Protein AF-0000000076609200 (afdb_homodimer)

Organism: NCBI:txid5963

Structure (mmCIF, N/CA/C/O backbone):
data_AF-0000000076609200-model_v1
#
loop_
_entity.id
_entity.type
_entity.pdbx_description
1 polymer 'Citrate synthase'
#
loop_
_atom_site.group_PDB
_atom_site.id
_atom_site.type_symbol
_atom_site.label_atom_id
_atom_site.label_alt_id
_atom_site.label_comp_id
_atom_site.label_asym_id
_atom_site.label_entity_id
_atom_site.label_seq_id
_atom_site.pdbx_PDB_ins_code
_atom_site.Cartn_x
_atom_site.Cartn_y
_atom_site.Cartn_z
_atom_site.occupancy
_atom_site.B_iso_or_equiv
_atom_site.auth_seq_id
_atom_site.auth_comp_id
_atom_site.auth_asym_id
_atom_site.auth_atom_id
_atom_site.pdbx_PDB_model_num
ATOM 1 N N . MET A 1 1 ? 42.25 -36.031 -21.172 1 27.36 1 MET A N 1
ATOM 2 C CA . MET A 1 1 ? 41.125 -35.875 -20.266 1 27.36 1 MET A CA 1
ATOM 3 C C . MET A 1 1 ? 40.875 -34.406 -19.984 1 27.36 1 MET A C 1
ATOM 5 O O . MET A 1 1 ? 41.625 -33.75 -19.266 1 27.36 1 MET A O 1
ATOM 9 N N . GLN A 1 2 ? 40.5 -33.594 -20.891 1 29.92 2 GLN A N 1
ATOM 10 C CA . GLN A 1 2 ? 40.469 -32.125 -20.969 1 29.92 2 GLN A CA 1
ATOM 11 C C . GLN A 1 2 ? 39.656 -31.531 -19.828 1 29.92 2 GLN A C 1
ATOM 13 O O . GLN A 1 2 ? 38.5 -31.891 -19.641 1 29.92 2 GLN A O 1
ATOM 18 N N . ARG A 1 3 ? 40.281 -31.125 -18.703 1 36.78 3 ARG A N 1
ATOM 19 C CA . ARG A 1 3 ? 39.75 -30.547 -17.469 1 36.78 3 ARG A CA 1
ATOM 20 C C . ARG A 1 3 ? 38.75 -29.438 -17.766 1 36.78 3 ARG A C 1
ATOM 22 O O . ARG A 1 3 ? 39.094 -28.453 -18.406 1 36.78 3 ARG A O 1
ATOM 29 N N . THR A 1 4 ? 37.406 -29.641 -17.922 1 36.22 4 THR A N 1
ATOM 30 C CA . THR A 1 4 ? 36.312 -28.703 -17.953 1 36.22 4 THR A CA 1
ATOM 31 C C . THR A 1 4 ? 36.5 -27.594 -16.938 1 36.22 4 THR A C 1
ATOM 33 O O . THR A 1 4 ? 36.625 -27.844 -15.734 1 36.22 4 THR A O 1
ATOM 36 N N . LEU A 1 5 ? 37.25 -26.562 -17.094 1 38.97 5 LEU A N 1
ATOM 37 C CA . LEU A 1 5 ? 37.5 -25.375 -16.297 1 38.97 5 LEU A CA 1
ATOM 38 C C . LEU A 1 5 ? 36.281 -24.922 -15.531 1 38.97 5 LEU A C 1
ATOM 40 O O . LEU A 1 5 ? 35.25 -24.609 -16.141 1 38.97 5 LEU A O 1
ATOM 44 N N . LEU A 1 6 ? 36.062 -25.344 -14.281 1 43.44 6 LEU A N 1
ATOM 45 C CA . LEU A 1 6 ? 35 -25.047 -13.336 1 43.44 6 LEU A CA 1
ATOM 46 C C . LEU A 1 6 ? 34.75 -23.547 -13.273 1 43.44 6 LEU A C 1
ATOM 48 O O . LEU A 1 6 ? 35.625 -22.75 -12.984 1 43.44 6 LEU A O 1
ATOM 52 N N . ARG A 1 7 ? 34.094 -22.984 -14.117 1 51.88 7 ARG A N 1
ATOM 53 C CA . ARG A 1 7 ? 33.688 -21.594 -13.977 1 51.88 7 ARG A CA 1
ATOM 54 C C . ARG A 1 7 ? 33.406 -21.25 -12.516 1 51.88 7 ARG A C 1
ATOM 56 O O . ARG A 1 7 ? 32.75 -21.984 -11.812 1 51.88 7 ARG A O 1
ATOM 63 N N . PRO A 1 8 ? 34.219 -20.422 -11.844 1 60.59 8 PRO A N 1
ATOM 64 C CA . PRO A 1 8 ? 33.969 -20.016 -10.453 1 60.59 8 PRO A CA 1
ATOM 65 C C . PRO A 1 8 ? 32.5 -19.672 -10.18 1 60.59 8 PRO A C 1
ATOM 67 O O . PRO A 1 8 ? 31.828 -19.125 -11.047 1 60.59 8 PRO A O 1
ATOM 70 N N . ILE A 1 9 ? 31.891 -20.375 -9.148 1 72.06 9 ILE A N 1
ATOM 71 C CA . ILE A 1 9 ? 30.531 -20.109 -8.695 1 72.06 9 ILE A CA 1
ATOM 72 C C . ILE A 1 9 ? 30.359 -18.641 -8.367 1 72.06 9 ILE A C 1
ATOM 74 O O . ILE A 1 9 ? 31.094 -18.094 -7.531 1 72.06 9 ILE A O 1
ATOM 78 N N . SER A 1 10 ? 29.656 -17.953 -9.211 1 86.62 10 SER A N 1
ATOM 79 C CA . SER A 1 10 ? 29.375 -16.547 -8.93 1 86.62 10 SER A CA 1
ATOM 80 C C . SER A 1 10 ? 28.203 -16.406 -7.957 1 86.62 10 SER A C 1
ATOM 82 O O . SER A 1 10 ? 27.203 -17.109 -8.062 1 86.62 10 SER A O 1
ATOM 84 N N . SER A 1 11 ? 28.469 -15.633 -6.949 1 92.5 11 SER A N 1
ATOM 85 C CA . SER A 1 11 ? 27.359 -15.305 -6.055 1 92.5 11 SER A CA 1
ATOM 86 C C . SER A 1 11 ? 26.312 -14.453 -6.762 1 92.5 11 SER A C 1
ATOM 88 O O . SER A 1 11 ? 26.594 -13.852 -7.801 1 92.5 11 SER A O 1
ATOM 90 N N . LEU A 1 12 ? 25.109 -14.508 -6.293 1 96.94 12 LEU A N 1
ATOM 91 C CA . LEU A 1 12 ? 24.047 -13.664 -6.816 1 96.94 12 LEU A CA 1
ATOM 92 C C . LEU A 1 12 ? 24.469 -12.203 -6.863 1 96.94 12 LEU A C 1
ATOM 94 O O . LEU A 1 12 ? 24.203 -11.5 -7.844 1 96.94 12 LEU A O 1
ATOM 98 N N . ARG A 1 13 ? 25.156 -11.711 -5.785 1 97.56 13 ARG A N 1
ATOM 99 C CA . ARG A 1 13 ? 25.625 -10.328 -5.676 1 97.56 13 ARG A CA 1
ATOM 100 C C . ARG A 1 13 ? 26.594 -9.984 -6.801 1 97.56 13 ARG A C 1
ATOM 102 O O . ARG A 1 13 ? 26.516 -8.898 -7.379 1 97.56 13 ARG A O 1
ATOM 109 N N . THR A 1 14 ? 27.5 -10.898 -7.082 1 96 14 THR A N 1
ATOM 110 C CA . THR A 1 14 ? 28.484 -10.672 -8.141 1 96 14 THR A CA 1
ATOM 111 C C . THR A 1 14 ? 27.797 -10.578 -9.5 1 96 14 THR A C 1
ATOM 113 O O . THR A 1 14 ? 28.109 -9.68 -10.289 1 96 14 THR A O 1
ATOM 116 N N . VAL A 1 15 ? 26.891 -11.461 -9.789 1 96.88 15 VAL A N 1
ATOM 117 C CA . VAL A 1 15 ? 26.156 -11.461 -11.055 1 96.88 15 VAL A CA 1
ATOM 118 C C . VAL A 1 15 ? 25.359 -10.172 -11.203 1 96.88 15 VAL A C 1
ATOM 120 O O . VAL A 1 15 ? 25.391 -9.531 -12.25 1 96.88 15 VAL A O 1
ATOM 123 N N . LEU A 1 16 ? 24.703 -9.719 -10.156 1 98 16 LEU A N 1
ATOM 124 C CA . LEU A 1 16 ? 23.828 -8.539 -10.195 1 98 16 LEU A CA 1
ATOM 125 C C . LEU A 1 16 ? 24.656 -7.266 -10.344 1 98 16 LEU A C 1
ATOM 127 O O . LEU A 1 16 ? 24.203 -6.312 -10.992 1 98 16 LEU A O 1
ATOM 131 N N . SER A 1 17 ? 25.875 -7.238 -9.719 1 97.5 17 SER A N 1
ATOM 132 C CA . SER A 1 17 ? 26.719 -6.062 -9.859 1 97.5 17 SER A CA 1
ATOM 133 C C . SER A 1 17 ? 27.031 -5.777 -11.328 1 97.5 17 SER A C 1
ATOM 135 O O . SER A 1 17 ? 26.984 -4.625 -11.766 1 97.5 17 SER A O 1
ATOM 137 N N . ALA A 1 18 ? 27.328 -6.848 -12.039 1 96.5 18 ALA A N 1
ATOM 138 C CA . ALA A 1 18 ? 27.609 -6.695 -13.461 1 96.5 18 ALA A CA 1
ATOM 139 C C . ALA A 1 18 ? 26.359 -6.281 -14.234 1 96.5 18 ALA A C 1
ATOM 141 O O . ALA A 1 18 ? 26.438 -5.441 -15.141 1 96.5 18 ALA A O 1
ATOM 142 N N . LYS A 1 19 ? 25.234 -6.855 -13.953 1 96.94 19 LYS A N 1
ATOM 143 C CA . LYS A 1 19 ? 23.969 -6.551 -14.625 1 96.94 19 LYS A CA 1
ATOM 144 C C . LYS A 1 19 ? 23.547 -5.105 -14.375 1 96.94 19 LYS A C 1
ATOM 146 O O . LYS A 1 19 ? 23.047 -4.434 -15.273 1 96.94 19 LYS A O 1
ATOM 151 N N . VAL A 1 20 ? 23.703 -4.617 -13.141 1 97.75 20 VAL A N 1
ATOM 152 C CA . VAL A 1 20 ? 23.328 -3.262 -12.758 1 97.75 20 VAL A CA 1
ATOM 153 C C . VAL A 1 20 ? 24.141 -2.254 -13.57 1 97.75 20 VAL A C 1
ATOM 155 O O . VAL A 1 20 ? 23.594 -1.282 -14.094 1 97.75 20 VAL A O 1
ATOM 158 N N . GLU A 1 21 ? 25.453 -2.525 -13.695 1 96.44 21 GLU A N 1
ATOM 159 C CA . GLU A 1 21 ? 26.312 -1.635 -14.469 1 96.44 21 GLU A CA 1
ATOM 160 C C . GLU A 1 21 ? 25.859 -1.555 -15.922 1 96.44 21 GLU A C 1
ATOM 162 O O . GLU A 1 21 ? 25.766 -0.464 -16.484 1 96.44 21 GLU A O 1
ATOM 167 N N . SER A 1 22 ? 25.578 -2.668 -16.5 1 95.31 22 SER A N 1
ATOM 168 C CA . SER A 1 22 ? 25.156 -2.738 -17.891 1 95.31 22 SER A CA 1
ATOM 169 C C . SER A 1 22 ? 23.828 -2.014 -18.094 1 95.31 22 SER A C 1
ATOM 171 O O . SER A 1 22 ? 23.672 -1.252 -19.062 1 95.31 22 SER A O 1
ATOM 173 N N . LYS A 1 23 ? 22.844 -2.23 -17.266 1 95.94 23 LYS A N 1
ATOM 174 C CA . LYS A 1 23 ? 21.531 -1.626 -17.391 1 95.94 23 LYS A CA 1
ATOM 175 C C . LYS A 1 23 ? 21.578 -0.118 -17.172 1 95.94 23 LYS A C 1
ATOM 177 O O . LYS A 1 23 ? 20.828 0.637 -17.781 1 95.94 23 LYS A O 1
ATOM 182 N N . ARG A 1 24 ? 22.453 0.319 -16.25 1 96.31 24 ARG A N 1
ATOM 183 C CA . ARG A 1 24 ? 22.609 1.749 -16 1 96.31 24 ARG A CA 1
ATOM 184 C C . ARG A 1 24 ? 23.188 2.451 -17.234 1 96.31 24 ARG A C 1
ATOM 186 O O . ARG A 1 24 ? 22.828 3.594 -17.516 1 96.31 24 ARG A O 1
ATOM 193 N N . GLU A 1 25 ? 24.062 1.773 -17.938 1 94.75 25 GLU A N 1
ATOM 194 C CA . GLU A 1 25 ? 24.578 2.318 -19.203 1 94.75 25 GLU A CA 1
ATOM 195 C C . GLU A 1 25 ? 23.469 2.475 -20.234 1 94.75 25 GLU A C 1
ATOM 197 O O . GLU A 1 25 ? 23.391 3.498 -20.906 1 94.75 25 GLU A O 1
ATOM 202 N N . GLN A 1 26 ? 22.672 1.463 -20.359 1 92.81 26 GLN A N 1
ATOM 203 C CA . GLN A 1 26 ? 21.516 1.515 -21.266 1 92.81 26 GLN A CA 1
ATOM 204 C C . GLN A 1 26 ? 20.578 2.648 -20.891 1 92.81 26 GLN A C 1
ATOM 206 O O . GLN A 1 26 ? 20.078 3.367 -21.766 1 92.81 26 GLN A O 1
ATOM 211 N N . LEU A 1 27 ? 20.312 2.803 -19.625 1 93.38 27 LEU A N 1
ATOM 212 C CA . LEU A 1 27 ? 19.422 3.83 -19.109 1 93.38 27 LEU A CA 1
ATOM 213 C C . LEU A 1 27 ? 19.953 5.223 -19.422 1 93.38 27 LEU A C 1
ATOM 215 O O . LEU A 1 27 ? 19.172 6.137 -19.719 1 93.38 27 LEU A O 1
ATOM 219 N N . ALA A 1 28 ? 21.25 5.43 -19.297 1 92.5 28 ALA A N 1
ATOM 220 C CA . ALA A 1 28 ? 21.875 6.723 -19.578 1 92.5 28 ALA A CA 1
ATOM 221 C C . ALA A 1 28 ? 21.594 7.16 -21.016 1 92.5 28 ALA A C 1
ATOM 223 O O . ALA A 1 28 ? 21.312 8.336 -21.266 1 92.5 28 ALA A O 1
ATOM 224 N N . PHE A 1 29 ? 21.594 6.273 -21.891 1 90.25 29 PHE A N 1
ATOM 225 C CA . PHE A 1 29 ? 21.281 6.559 -23.297 1 90.25 29 PHE A CA 1
ATOM 226 C C . PHE A 1 29 ? 19.828 6.953 -23.469 1 90.25 29 PHE A C 1
ATOM 228 O O . PHE A 1 29 ? 19.516 7.891 -24.203 1 90.25 29 PHE A O 1
ATOM 235 N N . LEU A 1 30 ? 18.938 6.23 -22.797 1 91.56 30 LEU A N 1
ATOM 236 C CA . LEU A 1 30 ? 17.5 6.48 -22.906 1 91.56 30 LEU A CA 1
ATOM 237 C C . LEU A 1 30 ? 17.141 7.836 -22.312 1 91.56 30 LEU A C 1
ATOM 239 O O . LEU A 1 30 ? 16.203 8.5 -22.781 1 91.56 30 LEU A O 1
ATOM 243 N N . ARG A 1 31 ? 17.844 8.242 -21.266 1 90.94 31 ARG A N 1
ATOM 244 C CA . ARG A 1 31 ? 17.609 9.539 -20.641 1 90.94 31 ARG A CA 1
ATOM 245 C C . ARG A 1 31 ? 17.906 10.68 -21.609 1 90.94 31 ARG A C 1
ATOM 247 O O . ARG A 1 31 ? 17.234 11.711 -21.578 1 90.94 31 ARG A O 1
ATOM 254 N N . GLU A 1 32 ? 18.766 10.5 -22.531 1 91.5 32 GLU A N 1
ATOM 255 C CA . GLU A 1 32 ? 19.094 11.5 -23.531 1 91.5 32 GLU A CA 1
ATOM 256 C C . GLU A 1 32 ? 17.953 11.672 -24.531 1 91.5 32 GLU A C 1
ATOM 258 O O . GLU A 1 32 ? 17.812 12.719 -25.172 1 91.5 32 GLU A O 1
ATOM 263 N N . CYS A 1 33 ? 17.062 10.703 -24.578 1 90.62 33 CYS A N 1
ATOM 264 C CA . CYS A 1 33 ? 15.922 10.727 -25.484 1 90.62 33 CYS A CA 1
ATOM 265 C C . CYS A 1 33 ? 14.625 10.969 -24.719 1 90.62 33 CYS A C 1
ATOM 267 O O . CYS A 1 33 ? 13.555 10.539 -25.156 1 90.62 33 CYS A O 1
ATOM 269 N N . GLY A 1 34 ? 14.703 11.531 -23.625 1 90 34 GLY A N 1
ATOM 270 C CA . GLY A 1 34 ? 13.578 11.68 -22.703 1 90 34 GLY A CA 1
ATOM 271 C C . GLY A 1 34 ? 12.391 12.391 -23.328 1 90 34 GLY A C 1
ATOM 272 O O . GLY A 1 34 ? 11.242 12.125 -22.969 1 90 34 GLY A O 1
ATOM 273 N N . LYS A 1 35 ? 12.586 13.219 -24.344 1 90.19 35 LYS A N 1
ATOM 274 C CA . LYS A 1 35 ? 11.523 14.039 -24.922 1 90.19 35 LYS A CA 1
ATOM 275 C C . LYS A 1 35 ? 10.773 13.289 -26.016 1 90.19 35 LYS A C 1
ATOM 277 O O . LYS A 1 35 ? 9.742 13.758 -26.5 1 90.19 35 LYS A O 1
ATOM 282 N N . THR A 1 36 ? 11.211 12.125 -26.344 1 90.56 36 THR A N 1
ATOM 283 C CA . THR A 1 36 ? 10.594 11.328 -27.391 1 90.56 36 THR A CA 1
ATOM 284 C C . THR A 1 36 ? 9.18 10.906 -27 1 90.56 36 THR A C 1
ATOM 286 O O . THR A 1 36 ? 8.984 10.281 -25.953 1 90.56 36 THR A O 1
ATOM 289 N N . PRO A 1 37 ? 8.164 11.289 -27.781 1 88.31 37 PRO A N 1
ATOM 290 C CA . PRO A 1 37 ? 6.801 10.852 -27.484 1 88.31 37 PRO A CA 1
ATOM 291 C C . PRO A 1 37 ? 6.609 9.352 -27.688 1 88.31 37 PRO A C 1
ATOM 293 O O . PRO A 1 37 ? 7.16 8.773 -28.641 1 88.31 37 PRO A O 1
ATOM 296 N N . ILE A 1 38 ? 5.852 8.766 -26.766 1 85.81 38 ILE A N 1
ATOM 297 C CA . ILE A 1 38 ? 5.668 7.332 -26.922 1 85.81 38 ILE A CA 1
ATOM 298 C C . ILE A 1 38 ? 4.176 7.004 -26.953 1 85.81 38 ILE A C 1
ATOM 300 O O . ILE A 1 38 ? 3.781 5.91 -27.359 1 85.81 38 ILE A O 1
ATOM 304 N N . ASP A 1 39 ? 3.293 7.855 -26.438 1 82.75 39 ASP A N 1
ATOM 305 C CA . ASP A 1 39 ? 1.853 7.621 -26.422 1 82.75 39 ASP A CA 1
ATOM 306 C C . ASP A 1 39 ? 1.087 8.914 -26.156 1 82.75 39 ASP A C 1
ATOM 308 O O . ASP A 1 39 ? 1.683 9.93 -25.797 1 82.75 39 ASP A O 1
ATOM 312 N N . ASP A 1 40 ? -0.193 8.906 -26.547 1 86.56 40 ASP A N 1
ATOM 313 C CA . ASP A 1 40 ? -1.084 10.016 -26.219 1 86.56 40 ASP A CA 1
ATOM 314 C C . ASP A 1 40 ? -1.959 9.68 -25.016 1 86.56 40 ASP A C 1
ATOM 316 O O . ASP A 1 40 ? -2.488 8.57 -24.906 1 86.56 40 ASP A O 1
ATOM 320 N N . MET A 1 41 ? -1.982 10.617 -24.094 1 88.25 41 MET A N 1
ATOM 321 C CA . MET A 1 41 ? -2.885 10.469 -22.969 1 88.25 41 MET A CA 1
ATOM 322 C C . MET A 1 41 ? -4.242 11.102 -23.266 1 88.25 41 MET A C 1
ATOM 324 O O . MET A 1 41 ? -4.32 12.258 -23.672 1 88.25 41 MET A O 1
ATOM 328 N N . ARG A 1 42 ? -5.309 10.367 -23.109 1 91.44 42 ARG A N 1
ATOM 329 C CA . ARG A 1 42 ? -6.672 10.805 -23.391 1 91.44 42 ARG A CA 1
ATOM 330 C C . ARG A 1 42 ? -7.5 10.883 -22.109 1 91.44 42 ARG A C 1
ATOM 332 O O . ARG A 1 42 ? -7.078 10.383 -21.062 1 91.44 42 ARG A O 1
ATOM 339 N N . VAL A 1 43 ? -8.688 11.516 -22.219 1 91.31 43 VAL A N 1
ATOM 340 C CA . VAL A 1 43 ? -9.609 11.656 -21.094 1 91.31 43 VAL A CA 1
ATOM 341 C C . VAL A 1 43 ? -9.977 10.273 -20.547 1 91.31 43 VAL A C 1
ATOM 343 O O . VAL A 1 43 ? -10.109 10.094 -19.344 1 91.31 43 VAL A O 1
ATOM 346 N N . SER A 1 44 ? -10.031 9.312 -21.359 1 90.88 44 SER A N 1
ATOM 347 C CA . SER A 1 44 ? -10.43 7.965 -20.969 1 90.88 44 SER A CA 1
ATOM 348 C C . SER A 1 44 ? -9.398 7.328 -20.047 1 90.88 44 SER A C 1
ATOM 350 O O . SER A 1 44 ? -9.75 6.512 -19.188 1 90.88 44 SER A O 1
ATOM 352 N N . GLU A 1 45 ? -8.148 7.719 -20.141 1 90.19 45 GLU A N 1
ATOM 353 C CA . GLU A 1 45 ? -7.109 7.148 -19.281 1 90.19 45 GLU A CA 1
ATOM 354 C C . GLU A 1 45 ? -7.324 7.531 -17.812 1 90.19 45 GLU A C 1
ATOM 356 O O . GLU A 1 45 ? -7.016 6.75 -16.922 1 90.19 45 GLU A O 1
ATOM 361 N N . ILE A 1 46 ? -7.848 8.688 -17.609 1 89.81 46 ILE A N 1
ATOM 362 C CA . ILE A 1 46 ? -8.125 9.156 -16.25 1 89.81 46 ILE A CA 1
ATOM 363 C C . ILE A 1 46 ? -9.32 8.398 -15.68 1 89.81 46 ILE A C 1
ATOM 365 O O . ILE A 1 46 ? -9.32 8.031 -14.5 1 89.81 46 ILE A O 1
ATOM 369 N N . LEU A 1 47 ? -10.266 8.109 -16.516 1 90.44 47 LEU A N 1
ATOM 370 C CA . LEU A 1 47 ? -11.539 7.578 -16.047 1 90.44 47 LEU A CA 1
ATOM 371 C C . LEU A 1 47 ? -11.523 6.055 -16.047 1 90.44 47 LEU A C 1
ATOM 373 O O . LEU A 1 47 ? -12.312 5.422 -15.336 1 90.44 47 LEU A O 1
ATOM 377 N N . GLU A 1 48 ? -10.594 5.457 -16.812 1 90.25 48 GLU A N 1
ATOM 378 C CA . GLU A 1 48 ? -10.609 4.008 -16.984 1 90.25 48 GLU A CA 1
ATOM 379 C C . GLU A 1 48 ? -9.352 3.367 -16.406 1 90.25 48 GLU A C 1
ATOM 381 O O . GLU A 1 48 ? -8.914 2.316 -16.875 1 90.25 48 GLU A O 1
ATOM 386 N N . GLY A 1 49 ? -8.688 4.055 -15.422 1 89.69 49 GLY A N 1
ATOM 387 C CA . GLY A 1 49 ? -7.625 3.461 -14.625 1 89.69 49 GLY A CA 1
ATOM 388 C C . GLY A 1 49 ? -6.301 3.373 -15.367 1 89.69 49 GLY A C 1
ATOM 389 O O . GLY A 1 49 ? -5.496 2.477 -15.102 1 89.69 49 GLY A O 1
ATOM 390 N N . MET A 1 50 ? -6.094 4.145 -16.406 1 89.5 50 MET A N 1
ATOM 391 C CA . MET A 1 50 ? -4.855 4.238 -17.172 1 89.5 50 MET A CA 1
ATOM 392 C C . MET A 1 50 ? -4.477 2.885 -17.766 1 89.5 50 MET A C 1
ATOM 394 O O . MET A 1 50 ? -3.293 2.543 -17.828 1 89.5 50 MET A O 1
ATOM 398 N N . ASN A 1 51 ? -5.41 2.066 -18.156 1 85.69 51 ASN A N 1
ATOM 399 C CA . ASN A 1 51 ? -5.18 0.664 -18.484 1 85.69 51 ASN A CA 1
ATOM 400 C C . ASN A 1 51 ? -4.504 0.511 -19.844 1 85.69 51 ASN A C 1
ATOM 402 O O . ASN A 1 51 ? -4.098 -0.59 -20.219 1 85.69 51 ASN A O 1
ATOM 406 N N . THR A 1 52 ? -4.281 1.584 -20.594 1 82.31 52 THR A N 1
ATOM 407 C CA . THR A 1 52 ? -3.604 1.493 -21.891 1 82.31 52 THR A CA 1
ATOM 408 C C . THR A 1 52 ? -2.256 2.207 -21.844 1 82.31 52 THR A C 1
ATOM 410 O O . THR A 1 52 ? -1.517 2.211 -22.828 1 82.31 52 THR A O 1
ATOM 413 N N . MET A 1 53 ? -1.959 2.775 -20.75 1 86.44 53 MET A N 1
ATOM 414 C CA . MET A 1 53 ? -0.742 3.576 -20.641 1 86.44 53 MET A CA 1
ATOM 415 C C . MET A 1 53 ? 0.453 2.707 -20.266 1 86.44 53 MET A C 1
ATOM 417 O O . MET A 1 53 ? 0.494 2.139 -19.172 1 86.44 53 MET A O 1
ATOM 421 N N . LYS A 1 54 ? 1.406 2.609 -21.141 1 88.81 54 LYS A N 1
ATOM 422 C CA . LYS A 1 54 ? 2.641 1.871 -20.891 1 88.81 54 LYS A CA 1
ATOM 423 C C . LYS A 1 54 ? 3.627 2.707 -20.078 1 88.81 54 LYS A C 1
ATOM 425 O O . LYS A 1 54 ? 4.566 3.279 -20.641 1 88.81 54 LYS A O 1
ATOM 430 N N . THR A 1 55 ? 3.418 2.688 -18.75 1 88.88 55 THR A N 1
ATOM 431 C CA . THR A 1 55 ? 4.168 3.654 -17.969 1 88.88 55 THR A CA 1
ATOM 432 C C . THR A 1 55 ? 4.988 2.949 -16.891 1 88.88 55 THR A C 1
ATOM 434 O O . THR A 1 55 ? 5.832 3.57 -16.234 1 88.88 55 THR A O 1
ATOM 437 N N . VAL A 1 56 ? 4.859 1.666 -16.688 1 92.62 56 VAL A N 1
ATOM 438 C CA . VAL A 1 56 ? 5.555 0.97 -15.617 1 92.62 56 VAL A CA 1
ATOM 439 C C . VAL A 1 56 ? 6.723 0.171 -16.188 1 92.62 56 VAL A C 1
ATOM 441 O O . VAL A 1 56 ? 6.523 -0.745 -16.984 1 92.62 56 VAL A O 1
ATOM 444 N N . LEU A 1 57 ? 7.871 0.556 -15.789 1 94 57 LEU A N 1
ATOM 445 C CA . LEU A 1 57 ? 9.055 -0.183 -16.219 1 94 57 LEU A CA 1
ATOM 446 C C . LEU A 1 57 ? 9.102 -1.56 -15.555 1 94 57 LEU A C 1
ATOM 448 O O . LEU A 1 57 ? 8.984 -1.673 -14.336 1 94 57 LEU A O 1
ATOM 452 N N . CYS A 1 58 ? 9.188 -2.57 -16.297 1 94.81 58 CYS A N 1
ATOM 453 C CA . CYS A 1 58 ? 9.281 -3.941 -15.812 1 94.81 58 CYS A CA 1
ATOM 454 C C . CYS A 1 58 ? 10.172 -4.785 -16.719 1 94.81 58 CYS A C 1
ATOM 456 O O . CYS A 1 58 ? 9.953 -4.852 -17.922 1 94.81 58 CYS A O 1
ATOM 458 N N . GLU A 1 59 ? 11.094 -5.434 -16.109 1 92.19 59 GLU A N 1
ATOM 459 C CA . GLU A 1 59 ? 12.039 -6.262 -16.844 1 92.19 59 GLU A CA 1
ATOM 460 C C . GLU A 1 59 ? 11.781 -7.746 -16.609 1 92.19 59 GLU A C 1
ATOM 462 O O . GLU A 1 59 ? 12.281 -8.594 -17.344 1 92.19 59 GLU A O 1
ATOM 467 N N . THR A 1 60 ? 10.953 -8.062 -15.688 1 96.88 60 THR A N 1
ATOM 468 C CA . THR A 1 60 ? 10.938 -9.406 -15.117 1 96.88 60 THR A CA 1
ATOM 469 C C . THR A 1 60 ? 9.969 -10.305 -15.883 1 96.88 60 THR A C 1
ATOM 471 O O . THR A 1 60 ? 10.156 -11.523 -15.953 1 96.88 60 THR A O 1
ATOM 474 N N . SER A 1 61 ? 8.875 -9.711 -16.375 1 96.31 61 SER A N 1
ATOM 475 C CA . SER A 1 61 ? 7.887 -10.578 -17.016 1 96.31 61 SER A CA 1
ATOM 476 C C . SER A 1 61 ? 7.023 -9.797 -18 1 96.31 61 SER A C 1
ATOM 478 O O . SER A 1 61 ? 7.031 -8.562 -18 1 96.31 61 SER A O 1
ATOM 480 N N . ARG A 1 62 ? 6.398 -10.547 -18.859 1 93.19 62 ARG A N 1
ATOM 481 C CA . ARG A 1 62 ? 5.484 -10 -19.859 1 93.19 62 ARG A CA 1
ATOM 482 C C . ARG A 1 62 ? 4.32 -10.953 -20.109 1 93.19 62 ARG A C 1
ATOM 484 O O . ARG A 1 62 ? 4.492 -12.172 -20.109 1 93.19 62 ARG A O 1
ATOM 491 N N . VAL A 1 63 ? 3.186 -10.344 -20.188 1 89.62 63 VAL A N 1
ATOM 492 C CA . VAL A 1 63 ? 1.992 -11.086 -20.578 1 89.62 63 VAL A CA 1
ATOM 493 C C . VAL A 1 63 ? 1.526 -10.617 -21.953 1 89.62 63 VAL A C 1
ATOM 495 O O . VAL A 1 63 ? 1.298 -9.422 -22.172 1 89.62 63 VAL A O 1
ATOM 498 N N . ASP A 1 64 ? 1.511 -11.492 -22.875 1 81.75 64 ASP A N 1
ATOM 499 C CA . ASP A 1 64 ? 0.975 -11.148 -24.188 1 81.75 64 ASP A CA 1
ATOM 500 C C . ASP A 1 64 ? -0.184 -12.062 -24.562 1 81.75 64 ASP A C 1
ATOM 502 O O . ASP A 1 64 ? -0.721 -12.781 -23.703 1 81.75 64 ASP A O 1
ATOM 506 N N . GLY A 1 65 ? -0.728 -11.867 -25.672 1 77.88 65 GLY A N 1
ATOM 507 C CA . GLY A 1 65 ? -1.884 -12.641 -26.094 1 77.88 65 GLY A CA 1
ATOM 508 C C . GLY A 1 65 ? -1.663 -14.141 -26.016 1 77.88 65 GLY A C 1
ATOM 509 O O . GLY A 1 65 ? -2.623 -14.914 -25.969 1 77.88 65 GLY A O 1
ATOM 510 N N . LYS A 1 66 ? -0.362 -14.617 -25.812 1 80.62 66 LYS A N 1
ATOM 511 C CA . LYS A 1 66 ? -0.051 -16.047 -25.828 1 80.62 66 LYS A CA 1
ATOM 512 C C . LYS A 1 66 ? 0.202 -16.562 -24.406 1 80.62 66 LYS A C 1
ATOM 514 O O . LYS A 1 66 ? 0.227 -17.766 -24.172 1 80.62 66 LYS A O 1
ATOM 519 N N . GLY A 1 67 ? 0.398 -15.656 -23.562 1 89.19 67 GLY A N 1
ATOM 520 C CA . GLY A 1 67 ? 0.565 -16.109 -22.188 1 89.19 67 GLY A CA 1
ATOM 521 C C . GLY A 1 67 ? 1.632 -15.336 -21.422 1 89.19 67 GLY A C 1
ATOM 522 O O . GLY A 1 67 ? 2.127 -14.32 -21.906 1 89.19 67 GLY A O 1
ATOM 523 N N . LEU A 1 68 ? 1.96 -15.812 -20.25 1 93.75 68 LEU A N 1
ATOM 524 C CA . LEU A 1 68 ? 2.951 -15.211 -19.359 1 93.75 68 LEU A CA 1
ATOM 525 C C . LEU A 1 68 ? 4.359 -15.672 -19.734 1 93.75 68 LEU A C 1
ATOM 527 O O . LEU A 1 68 ? 4.59 -16.859 -19.938 1 93.75 68 LEU A O 1
ATOM 531 N N . LYS A 1 69 ? 5.199 -14.781 -19.891 1 96.06 69 LYS A N 1
ATOM 532 C CA . LYS A 1 69 ? 6.625 -15.07 -20.031 1 96.06 69 LYS A CA 1
ATOM 533 C C . LYS A 1 69 ? 7.43 -14.414 -18.906 1 96.06 69 LYS A C 1
ATOM 535 O O . LYS A 1 69 ? 7.18 -13.258 -18.562 1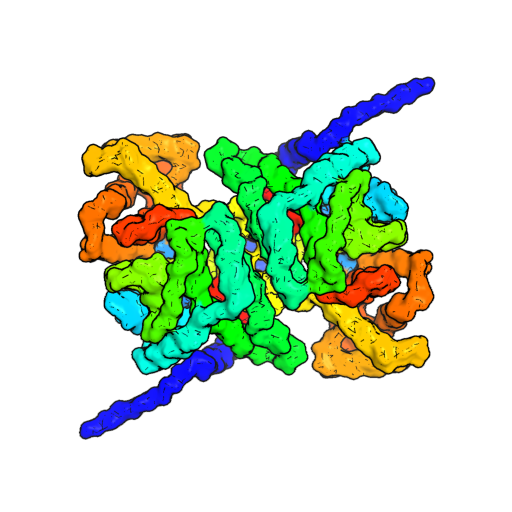 96.06 69 LYS A O 1
ATOM 540 N N . LEU A 1 70 ? 8.336 -15.172 -18.328 1 97.81 70 LEU A N 1
ATOM 541 C CA . LEU A 1 70 ? 9.281 -14.656 -17.359 1 97.81 70 LEU A CA 1
ATOM 542 C C . LEU A 1 70 ? 10.672 -14.516 -17.969 1 97.81 70 LEU A C 1
ATOM 544 O O . LEU A 1 70 ? 11.266 -15.5 -18.406 1 97.81 70 LEU A O 1
ATOM 548 N N . ARG A 1 71 ? 11.133 -13.328 -18 1 97.44 71 ARG A N 1
ATOM 549 C CA . ARG A 1 71 ? 12.406 -13.023 -18.641 1 97.44 71 ARG A CA 1
ATOM 550 C C . ARG A 1 71 ? 12.484 -13.656 -20.031 1 97.44 71 ARG A C 1
ATOM 552 O O . ARG A 1 71 ? 13.516 -14.227 -20.406 1 97.44 71 ARG A O 1
ATOM 559 N N . GLY A 1 72 ? 11.375 -13.633 -20.734 1 95.06 72 GLY A N 1
ATOM 560 C CA . GLY A 1 72 ? 11.32 -14.078 -22.109 1 95.06 72 GLY A CA 1
ATOM 561 C C . GLY A 1 72 ? 11.023 -15.562 -22.25 1 95.06 72 GLY A C 1
ATOM 562 O O . GLY A 1 72 ? 10.711 -16.031 -23.344 1 95.06 72 GLY A O 1
ATOM 563 N N . TYR A 1 73 ? 11.008 -16.312 -21.172 1 97 73 TYR A N 1
ATOM 564 C CA . TYR A 1 73 ? 10.766 -17.734 -21.219 1 97 73 TYR A CA 1
ATOM 565 C C . TYR A 1 73 ? 9.297 -18.062 -20.938 1 97 73 TYR A C 1
ATOM 567 O O . TYR A 1 73 ? 8.695 -17.453 -20.047 1 97 73 TYR A O 1
ATOM 575 N N . SER A 1 74 ? 8.742 -18.969 -21.703 1 96.19 74 SER A N 1
ATOM 576 C CA . SER A 1 74 ? 7.426 -19.5 -21.375 1 96.19 74 SER A CA 1
ATOM 577 C C . SER A 1 74 ? 7.469 -20.375 -20.141 1 96.19 74 SER A C 1
ATOM 579 O O . SER A 1 74 ? 8.547 -20.797 -19.703 1 96.19 74 SER A O 1
ATOM 581 N N . LEU A 1 75 ? 6.344 -20.641 -19.578 1 96.25 75 LEU A N 1
ATOM 582 C CA . LEU A 1 75 ? 6.266 -21.484 -18.391 1 96.25 75 LEU A CA 1
ATOM 583 C C . LEU A 1 75 ? 6.77 -22.891 -18.688 1 96.25 75 LEU A C 1
ATOM 585 O O . LEU A 1 75 ? 7.488 -23.484 -17.891 1 96.25 75 LEU A O 1
ATOM 589 N N . SER A 1 76 ? 6.391 -23.406 -19.828 1 94.69 76 SER A N 1
ATOM 590 C CA . SER A 1 76 ? 6.828 -24.75 -20.219 1 94.69 76 SER A CA 1
ATOM 591 C C . SER A 1 76 ? 8.344 -24.812 -20.359 1 94.69 76 SER A C 1
ATOM 593 O O . SER A 1 76 ? 8.969 -25.797 -19.953 1 94.69 76 SER A O 1
ATOM 595 N N . GLU A 1 77 ? 8.906 -23.812 -20.938 1 96.5 77 GLU A N 1
ATOM 596 C CA . GLU A 1 77 ? 10.359 -23.75 -21.047 1 96.5 77 GLU A CA 1
ATOM 597 C C . GLU A 1 77 ? 11.016 -23.703 -19.672 1 96.5 77 GLU A C 1
ATOM 599 O O . GLU A 1 77 ? 12.008 -24.391 -19.438 1 96.5 77 GLU A O 1
ATOM 604 N N . LEU A 1 78 ? 10.484 -22.938 -18.797 1 97.69 78 LEU A N 1
ATOM 605 C CA . LEU A 1 78 ? 11.07 -22.766 -17.469 1 97.69 78 LEU A CA 1
ATOM 606 C C . LEU A 1 78 ? 10.984 -24.062 -16.672 1 97.69 78 LEU A C 1
ATOM 608 O O . LEU A 1 78 ? 11.898 -24.391 -15.906 1 97.69 78 LEU A O 1
ATOM 612 N N . ILE A 1 79 ? 9.883 -24.781 -16.812 1 96.88 79 ILE A N 1
ATOM 613 C CA . ILE A 1 79 ? 9.719 -26.047 -16.125 1 96.88 79 ILE A CA 1
ATOM 614 C C . ILE A 1 79 ? 10.828 -27.016 -16.547 1 96.88 79 ILE A C 1
ATOM 616 O O . ILE A 1 79 ? 11.328 -27.797 -15.742 1 96.88 79 ILE A O 1
ATOM 620 N N . TYR A 1 80 ? 11.281 -26.812 -17.766 1 95.25 80 TYR A N 1
ATOM 621 C CA . TYR A 1 80 ? 12.32 -27.672 -18.312 1 95.25 80 TYR A CA 1
ATOM 622 C C . TYR A 1 80 ? 13.711 -27.141 -17.969 1 95.25 80 TYR A C 1
ATOM 624 O O . TYR A 1 80 ? 14.617 -27.922 -17.656 1 95.25 80 TYR A O 1
ATOM 632 N N . LEU A 1 81 ? 13.93 -25.875 -17.922 1 97.19 81 LEU A N 1
ATOM 633 C CA . LEU A 1 81 ? 15.258 -25.281 -17.938 1 97.19 81 LEU A CA 1
ATOM 634 C C . LEU A 1 81 ? 15.711 -24.938 -16.516 1 97.19 81 LEU A C 1
ATOM 636 O O . LEU A 1 81 ? 16.906 -24.953 -16.219 1 97.19 81 LEU A O 1
ATOM 640 N N . LEU A 1 82 ? 14.82 -24.547 -15.641 1 98.19 82 LEU A N 1
ATOM 641 C CA . LEU A 1 82 ? 15.203 -24.047 -14.32 1 98.19 82 LEU A CA 1
ATOM 642 C C . LEU A 1 82 ? 15.523 -25.203 -13.383 1 98.19 82 LEU A C 1
ATOM 644 O O . LEU A 1 82 ? 14.82 -26.219 -13.375 1 98.19 82 LEU A O 1
ATOM 648 N N . PRO A 1 83 ? 16.625 -25.078 -12.609 1 97.56 83 PRO A N 1
ATOM 649 C CA . PRO A 1 83 ? 16.922 -26.094 -11.602 1 97.56 83 PRO A CA 1
ATOM 650 C C . PRO A 1 83 ? 15.812 -26.219 -10.555 1 97.56 83 PRO A C 1
ATOM 652 O O . PRO A 1 83 ? 15.148 -25.234 -10.227 1 97.56 83 PRO A O 1
ATOM 655 N N . GLY A 1 84 ? 15.625 -27.312 -10.047 1 95.88 84 GLY A N 1
ATOM 656 C CA . GLY A 1 84 ? 14.664 -27.641 -9 1 95.88 84 GLY A CA 1
ATOM 657 C C . GLY A 1 84 ? 14.695 -29.109 -8.602 1 95.88 84 GLY A C 1
ATOM 658 O O . GLY A 1 84 ? 15.766 -29.719 -8.547 1 95.88 84 GLY A O 1
ATOM 659 N N . LYS A 1 85 ? 13.562 -29.516 -8.188 1 90.19 85 LYS A N 1
ATOM 660 C CA . LYS A 1 85 ? 13.43 -30.922 -7.781 1 90.19 85 LYS A CA 1
ATOM 661 C C . LYS A 1 85 ? 12.148 -31.531 -8.344 1 90.19 85 LYS A C 1
ATOM 663 O O . LYS A 1 85 ? 11.172 -30.828 -8.586 1 90.19 85 LYS A O 1
ATOM 668 N N . ARG A 1 86 ? 12.219 -32.781 -8.617 1 83.19 86 ARG A N 1
ATOM 669 C CA . ARG A 1 86 ? 11.062 -33.594 -8.977 1 83.19 86 ARG A CA 1
ATOM 670 C C . ARG A 1 86 ? 10.305 -33 -10.156 1 83.19 86 ARG A C 1
ATOM 672 O O . ARG A 1 86 ? 9.094 -32.812 -10.094 1 83.19 86 ARG A O 1
ATOM 679 N N . LYS A 1 87 ? 10.977 -32.406 -11.062 1 87.81 87 LYS A N 1
ATOM 680 C CA . LYS A 1 87 ? 10.484 -31.984 -12.375 1 87.81 87 LYS A CA 1
ATOM 681 C C . LYS A 1 87 ? 9.93 -30.562 -12.312 1 87.81 87 LYS A C 1
ATOM 683 O O . LYS A 1 87 ? 9.281 -30.109 -13.258 1 87.81 87 LYS A O 1
ATOM 688 N N . GLN A 1 88 ? 10.008 -29.969 -11.172 1 95.75 88 GLN A N 1
ATOM 689 C CA . GLN A 1 88 ? 9.547 -28.578 -11.062 1 95.75 88 GLN A CA 1
ATOM 690 C C . GLN A 1 88 ? 10.672 -27.656 -10.617 1 95.75 88 GLN A C 1
ATOM 692 O O . GLN A 1 88 ? 11.508 -28.031 -9.789 1 95.75 88 GLN A O 1
ATOM 697 N N . PRO A 1 89 ? 10.664 -26.484 -11.125 1 97.69 89 PRO A N 1
ATOM 698 C CA . PRO A 1 89 ? 11.648 -25.5 -10.664 1 97.69 89 PRO A CA 1
ATOM 699 C C . PRO A 1 89 ? 11.422 -25.078 -9.211 1 97.69 89 PRO A C 1
ATOM 701 O O . PRO A 1 89 ? 10.281 -25.031 -8.75 1 97.69 89 PRO A O 1
ATOM 704 N N . SER A 1 90 ? 12.547 -24.812 -8.5 1 97.88 90 SER A N 1
ATOM 705 C CA . SER A 1 90 ? 12.422 -24.234 -7.164 1 97.88 90 SER A CA 1
ATOM 706 C C . SER A 1 90 ? 12.133 -22.734 -7.234 1 97.88 90 SER A C 1
ATOM 708 O O . SER A 1 90 ? 12.43 -22.078 -8.234 1 97.88 90 SER A O 1
ATOM 710 N N . LEU A 1 91 ? 11.492 -22.25 -6.172 1 98.19 91 LEU A N 1
ATOM 711 C CA . LEU A 1 91 ? 11.219 -20.812 -6.113 1 98.19 91 LEU A CA 1
ATOM 712 C C . LEU A 1 91 ? 12.516 -20.016 -6.152 1 98.19 91 LEU A C 1
ATOM 714 O O . LEU A 1 91 ? 12.562 -18.922 -6.723 1 98.19 91 LEU A O 1
ATOM 718 N N . GLU A 1 92 ? 13.641 -20.594 -5.578 1 98.06 92 GLU A N 1
ATOM 719 C CA . GLU A 1 92 ? 14.953 -19.938 -5.578 1 98.06 92 GLU A CA 1
ATOM 720 C C . GLU A 1 92 ? 15.461 -19.734 -7.004 1 98.06 92 GLU A C 1
ATOM 722 O O . GLU A 1 92 ? 16.016 -18.672 -7.316 1 98.06 92 GLU A O 1
ATOM 727 N N . SER A 1 93 ? 15.266 -20.719 -7.844 1 98.56 93 SER A N 1
ATOM 728 C CA . SER A 1 93 ? 15.711 -20.594 -9.227 1 98.56 93 SER A CA 1
ATOM 729 C C . SER A 1 93 ? 14.883 -19.547 -9.977 1 98.56 93 SER A C 1
ATOM 731 O O . SER A 1 93 ? 15.406 -18.844 -10.836 1 98.56 93 SER A O 1
ATOM 733 N N . VAL A 1 94 ? 13.602 -19.484 -9.648 1 98.75 94 VAL A N 1
ATOM 734 C CA . VAL A 1 94 ? 12.734 -18.469 -10.234 1 98.75 94 VAL A CA 1
ATOM 735 C C . VAL A 1 94 ? 13.195 -17.078 -9.805 1 98.75 94 VAL A C 1
ATOM 737 O O . VAL A 1 94 ? 13.297 -16.172 -10.633 1 98.75 94 VAL A O 1
ATOM 740 N N . LEU A 1 95 ? 13.469 -16.906 -8.516 1 98.75 95 LEU A N 1
ATOM 741 C CA . LEU A 1 95 ? 13.945 -15.641 -7.996 1 98.75 95 LEU A CA 1
ATOM 742 C C . LEU A 1 95 ? 15.25 -15.227 -8.68 1 98.75 95 LEU A C 1
ATOM 744 O O . LEU A 1 95 ? 15.406 -14.062 -9.062 1 98.75 95 LEU A O 1
ATOM 748 N N . TRP A 1 96 ? 16.188 -16.188 -8.789 1 98.69 96 TRP A N 1
ATOM 749 C CA . TRP A 1 96 ? 17.453 -15.914 -9.469 1 98.69 96 TRP A CA 1
ATOM 750 C C . TRP A 1 96 ? 17.219 -15.406 -10.883 1 98.69 96 TRP A C 1
ATOM 752 O O . TRP A 1 96 ? 17.828 -14.406 -11.297 1 98.69 96 TRP A O 1
ATOM 762 N N . LEU A 1 97 ? 16.359 -16.078 -11.578 1 98.75 97 LEU A N 1
ATOM 763 C CA . LEU A 1 97 ? 16.047 -15.703 -12.961 1 98.75 97 LEU A CA 1
ATOM 764 C C . LEU A 1 97 ? 15.453 -14.297 -13.023 1 98.75 97 LEU A C 1
ATOM 766 O O . LEU A 1 97 ? 15.867 -13.484 -13.844 1 98.75 97 LEU A O 1
ATOM 770 N N . LEU A 1 98 ? 14.461 -14.031 -12.195 1 98.75 98 LEU A N 1
ATOM 771 C CA . LEU A 1 98 ? 13.766 -12.75 -12.234 1 98.75 98 LEU A CA 1
ATOM 772 C C . LEU A 1 98 ? 14.727 -11.609 -11.898 1 98.75 98 LEU A C 1
ATOM 774 O O . LEU A 1 98 ? 14.648 -10.531 -12.492 1 98.75 98 LEU A O 1
ATOM 778 N N . LEU A 1 99 ? 15.648 -11.828 -10.992 1 98.62 99 LEU A N 1
ATOM 779 C CA . LEU A 1 99 ? 16.594 -10.797 -10.57 1 98.62 99 LEU A CA 1
ATOM 780 C C . LEU A 1 99 ? 17.672 -10.586 -11.633 1 98.62 99 LEU A C 1
ATOM 782 O O . LEU A 1 99 ? 18.047 -9.453 -11.93 1 98.62 99 LEU A O 1
ATOM 786 N N . THR A 1 100 ? 18.172 -11.695 -12.281 1 98.06 100 THR A N 1
ATOM 787 C CA . THR A 1 100 ? 19.406 -11.57 -13.047 1 98.06 100 THR A CA 1
ATOM 788 C C . THR A 1 100 ? 19.125 -11.641 -14.547 1 98.06 100 THR A C 1
ATOM 790 O O . THR A 1 100 ? 19.922 -11.188 -15.359 1 98.06 100 THR A O 1
ATOM 793 N N . GLY A 1 101 ? 18 -12.336 -14.883 1 97.44 101 GLY A N 1
ATOM 794 C CA . GLY A 1 101 ? 17.734 -12.602 -16.297 1 97.44 101 GLY A CA 1
ATOM 795 C C . GLY A 1 101 ? 18.453 -13.828 -16.812 1 97.44 101 GLY A C 1
ATOM 796 O O . GLY A 1 101 ? 18.359 -14.141 -18 1 97.44 101 GLY A O 1
ATOM 797 N N . GLU A 1 102 ? 19.078 -14.547 -15.883 1 97.5 102 GLU A N 1
ATOM 798 C CA . GLU A 1 102 ? 19.844 -15.727 -16.266 1 97.5 102 GLU A CA 1
ATOM 799 C C . GLU A 1 102 ? 19.359 -16.969 -15.539 1 97.5 102 GLU A C 1
ATOM 801 O O . GLU A 1 102 ? 18.953 -16.906 -14.383 1 97.5 102 GLU A O 1
ATOM 806 N N . ILE A 1 103 ? 19.422 -18.062 -16.266 1 97.94 103 ILE A N 1
ATOM 807 C CA . ILE A 1 103 ? 19.203 -19.344 -15.617 1 97.94 103 ILE A CA 1
ATOM 808 C C . ILE A 1 103 ? 20.438 -19.75 -14.82 1 97.94 103 ILE A C 1
ATOM 810 O O . ILE A 1 103 ? 21.531 -19.844 -15.375 1 97.94 103 ILE A O 1
ATOM 814 N N . PRO A 1 104 ? 20.312 -19.906 -13.555 1 97.81 104 PRO A N 1
ATOM 815 C CA . PRO A 1 104 ? 21.5 -20.281 -12.781 1 97.81 104 PRO A CA 1
ATOM 816 C C . PRO A 1 104 ? 22.016 -21.672 -13.125 1 97.81 104 PRO A C 1
ATOM 818 O O . PRO A 1 104 ? 21.219 -22.547 -13.484 1 97.81 104 PRO A O 1
ATOM 821 N N . SER A 1 105 ? 23.344 -21.844 -12.992 1 96.81 105 SER A N 1
ATOM 822 C CA . SER A 1 105 ? 23.891 -23.203 -13.023 1 96.81 105 SER A CA 1
ATOM 823 C C . SER A 1 105 ? 23.453 -24 -11.805 1 96.81 105 SER A C 1
ATOM 825 O O . SER A 1 105 ? 22.953 -23.438 -10.828 1 96.81 105 SER A O 1
ATOM 827 N N . TRP A 1 106 ? 23.641 -25.297 -11.922 1 96.31 106 TRP A N 1
ATOM 828 C CA . TRP A 1 106 ? 23.266 -26.156 -10.797 1 96.31 106 TRP A CA 1
ATOM 829 C C . TRP A 1 106 ? 24.062 -25.797 -9.555 1 96.31 106 TRP A C 1
ATOM 831 O O . TRP A 1 106 ? 23.531 -25.797 -8.438 1 96.31 106 TRP A O 1
ATOM 841 N N . SER A 1 107 ? 25.344 -25.469 -9.758 1 96.44 107 SER A N 1
ATOM 842 C CA . SER A 1 107 ? 26.172 -25.094 -8.625 1 96.44 107 SER A CA 1
ATOM 843 C C . SER A 1 107 ? 25.734 -23.766 -8.016 1 96.44 107 SER A C 1
ATOM 845 O O . SER A 1 107 ? 25.703 -23.609 -6.797 1 96.44 107 SER A O 1
ATOM 847 N N . GLU A 1 108 ? 25.422 -22.797 -8.852 1 96.56 108 GLU A N 1
ATOM 848 C CA . GLU A 1 108 ? 24.891 -21.516 -8.391 1 96.56 108 GLU A CA 1
ATOM 849 C C . GLU A 1 108 ? 23.578 -21.703 -7.637 1 96.56 108 GLU A C 1
ATOM 851 O O . GLU A 1 108 ? 23.375 -21.109 -6.578 1 96.56 108 GLU A O 1
ATOM 856 N N . TYR A 1 109 ? 22.75 -22.578 -8.211 1 96.44 109 TYR A N 1
ATOM 857 C CA . TYR A 1 109 ? 21.453 -22.875 -7.625 1 96.44 109 TYR A CA 1
ATOM 858 C C . TYR A 1 109 ? 21.609 -23.5 -6.246 1 96.44 109 TYR A C 1
ATOM 860 O O . TYR A 1 109 ? 20.984 -23.062 -5.281 1 96.44 109 TYR A O 1
ATOM 868 N N . GLU A 1 110 ? 22.406 -24.5 -6.113 1 95.56 110 GLU A N 1
ATOM 869 C CA . GLU A 1 110 ? 22.594 -25.203 -4.848 1 95.56 110 GLU A CA 1
ATOM 870 C C . GLU A 1 110 ? 23.141 -24.266 -3.775 1 95.56 110 GLU A C 1
ATOM 872 O O . GLU A 1 110 ? 22.703 -24.297 -2.625 1 95.56 110 GLU A O 1
ATOM 877 N N . ALA A 1 111 ? 24.109 -23.438 -4.188 1 95.56 111 ALA A N 1
ATOM 878 C CA . ALA A 1 111 ? 24.672 -22.469 -3.252 1 95.56 111 ALA A CA 1
ATOM 879 C C . ALA A 1 111 ? 23.625 -21.453 -2.809 1 95.56 111 ALA A C 1
ATOM 881 O O . ALA A 1 111 ? 23.609 -21.047 -1.648 1 95.56 111 ALA A O 1
ATOM 882 N N . PHE A 1 112 ? 22.828 -21.078 -3.75 1 96.06 112 PHE A N 1
ATOM 883 C CA . PHE A 1 112 ? 21.797 -20.094 -3.459 1 96.06 112 PHE A CA 1
ATOM 884 C C . PHE A 1 112 ? 20.734 -20.688 -2.531 1 96.06 112 PHE A C 1
ATOM 886 O O . PHE A 1 112 ? 20.281 -20.016 -1.602 1 96.06 112 PHE A O 1
ATOM 893 N N . VAL A 1 113 ? 20.312 -21.938 -2.717 1 96.19 113 VAL A N 1
ATOM 894 C CA . VAL A 1 113 ? 19.375 -22.625 -1.846 1 96.19 113 VAL A CA 1
ATOM 895 C C . VAL A 1 113 ? 19.922 -22.688 -0.426 1 96.19 113 VAL A C 1
ATOM 897 O O . VAL A 1 113 ? 19.203 -22.438 0.543 1 96.19 113 VAL A O 1
ATOM 900 N N . GLU A 1 114 ? 21.172 -22.984 -0.332 1 94.56 114 GLU A N 1
ATOM 901 C CA . GLU A 1 114 ? 21.812 -23.062 0.979 1 94.56 114 GLU A CA 1
ATOM 902 C C . GLU A 1 114 ? 21.812 -21.703 1.672 1 94.56 114 GLU A C 1
ATOM 904 O O . GLU A 1 114 ? 21.562 -21.609 2.873 1 94.56 114 GLU A O 1
ATOM 909 N N . GLU A 1 115 ? 22.094 -20.703 0.95 1 94.19 115 GLU A N 1
ATOM 910 C CA . GLU A 1 115 ? 22.125 -19.344 1.489 1 94.19 115 GLU A CA 1
ATOM 911 C C . GLU A 1 115 ? 20.75 -18.938 2.031 1 94.19 115 GLU A C 1
ATOM 913 O O . GLU A 1 115 ? 20.656 -18.406 3.139 1 94.19 115 GLU A O 1
ATOM 918 N N . ILE A 1 116 ? 19.719 -19.172 1.292 1 94.06 116 ILE A N 1
ATOM 919 C CA . ILE A 1 116 ? 18.359 -18.75 1.642 1 94.06 116 ILE A CA 1
ATOM 920 C C . ILE A 1 116 ? 17.844 -19.594 2.805 1 94.06 116 ILE A C 1
ATOM 922 O O . ILE A 1 116 ? 17.188 -19.078 3.705 1 94.06 116 ILE A O 1
ATOM 926 N N . SER A 1 117 ? 18.188 -20.875 2.795 1 91.12 117 SER A N 1
ATOM 927 C CA . SER A 1 117 ? 17.672 -21.797 3.797 1 91.12 117 SER A CA 1
ATOM 928 C C . SER A 1 117 ? 18.344 -21.578 5.152 1 91.12 117 SER A C 1
ATOM 930 O O . SER A 1 117 ? 17.734 -21.812 6.195 1 91.12 117 SER A O 1
ATOM 932 N N . LYS A 1 118 ? 19.562 -21.125 5.223 1 88.19 118 LYS A N 1
ATOM 933 C CA . LYS A 1 118 ? 20.328 -20.938 6.457 1 88.19 118 LYS A CA 1
ATOM 934 C C . LYS A 1 118 ? 19.703 -19.844 7.324 1 88.19 118 LYS A C 1
ATOM 936 O O . LYS A 1 118 ? 19.797 -19.891 8.555 1 88.19 118 LYS A O 1
ATOM 941 N N . ASP A 1 119 ? 19 -18.984 6.797 1 85.38 119 ASP A N 1
ATOM 942 C CA . ASP A 1 119 ? 18.438 -17.828 7.5 1 85.38 119 ASP A CA 1
ATOM 943 C C . ASP A 1 119 ? 16.922 -17.828 7.402 1 85.38 119 ASP A C 1
ATOM 945 O O . ASP A 1 119 ? 16.312 -16.781 7.105 1 85.38 119 ASP A O 1
ATOM 949 N N . SER A 1 120 ? 16.328 -19 7.648 1 92.25 120 SER A N 1
ATOM 950 C CA . SER A 1 120 ? 14.891 -19.094 7.414 1 92.25 120 SER A CA 1
ATOM 951 C C . SER A 1 120 ? 14.109 -18.984 8.719 1 92.25 120 SER A C 1
ATOM 953 O O . SER A 1 120 ? 12.875 -18.891 8.703 1 92.25 120 SER A O 1
ATOM 955 N N . ASP A 1 121 ? 14.766 -18.859 9.875 1 92.69 121 ASP A N 1
ATOM 956 C CA . ASP A 1 121 ? 14.086 -18.672 11.148 1 92.69 121 ASP A CA 1
ATOM 957 C C . ASP A 1 121 ? 13.57 -17.234 11.281 1 92.69 121 ASP A C 1
ATOM 959 O O . ASP A 1 121 ? 14.203 -16.297 10.805 1 92.69 121 ASP A O 1
ATOM 963 N N . LEU A 1 122 ? 12.477 -17.094 11.953 1 95.38 122 LEU A N 1
ATOM 964 C CA . LEU A 1 122 ? 11.898 -15.781 12.188 1 95.38 122 LEU A CA 1
ATOM 965 C C . LEU A 1 122 ? 12.477 -15.148 13.453 1 95.38 122 LEU A C 1
ATOM 967 O O . LEU A 1 122 ? 12.773 -15.852 14.422 1 95.38 122 LEU A O 1
ATOM 971 N N . PRO A 1 123 ? 12.656 -13.828 13.414 1 95.25 123 PRO A N 1
ATOM 972 C CA . PRO A 1 123 ? 12.883 -13.18 14.703 1 95.25 123 PRO A CA 1
ATOM 973 C C . PRO A 1 123 ? 11.805 -13.523 15.734 1 95.25 123 PRO A C 1
ATOM 975 O O . PRO A 1 123 ? 10.625 -13.609 15.391 1 95.25 123 PRO A O 1
ATOM 978 N N . LYS A 1 124 ? 12.188 -13.742 16.984 1 94.94 124 LYS A N 1
ATOM 979 C CA . LYS A 1 124 ? 11.305 -14.195 18.062 1 94.94 124 LYS A CA 1
ATOM 980 C C . LYS A 1 124 ? 10.102 -13.266 18.203 1 94.94 124 LYS A C 1
ATOM 982 O O . LYS A 1 124 ? 8.977 -13.727 18.391 1 94.94 124 LYS A O 1
ATOM 987 N N . ALA A 1 125 ? 10.32 -11.992 18.094 1 94.88 125 ALA A N 1
ATOM 988 C CA . ALA A 1 125 ? 9.242 -11.016 18.25 1 94.88 125 ALA A CA 1
ATOM 989 C C . ALA A 1 125 ? 8.156 -11.227 17.203 1 94.88 125 ALA A C 1
ATOM 991 O O . ALA A 1 125 ? 6.961 -11.109 17.5 1 94.88 125 ALA A O 1
ATOM 992 N N . THR A 1 126 ? 8.531 -11.438 15.945 1 96.38 126 THR A N 1
ATOM 993 C CA . THR A 1 126 ? 7.582 -11.68 14.867 1 96.38 126 THR A CA 1
ATOM 994 C C . THR A 1 126 ? 6.84 -12.992 15.086 1 96.38 126 THR A C 1
ATOM 996 O O . THR A 1 126 ? 5.629 -13.07 14.867 1 96.38 126 THR A O 1
ATOM 999 N N . GLU A 1 127 ? 7.559 -14 15.492 1 96.06 127 GLU A N 1
ATOM 1000 C CA . GLU A 1 127 ? 6.938 -15.297 15.766 1 96.06 127 GLU A CA 1
ATOM 1001 C C . GLU A 1 127 ? 5.902 -15.188 16.875 1 96.06 127 GLU A C 1
ATOM 1003 O O . GLU A 1 127 ? 4.789 -15.703 16.75 1 96.06 127 GLU A O 1
ATOM 1008 N N . ASP A 1 128 ? 6.25 -14.547 17.984 1 95.94 128 ASP A N 1
ATOM 1009 C CA . ASP A 1 128 ? 5.336 -14.352 19.109 1 95.94 128 ASP A CA 1
ATOM 1010 C C . ASP A 1 128 ? 4.086 -13.594 18.672 1 95.94 128 ASP A C 1
ATOM 1012 O O . ASP A 1 128 ? 2.975 -13.922 19.094 1 95.94 128 ASP A O 1
ATOM 1016 N N . LEU A 1 129 ? 4.316 -12.609 17.875 1 96.44 129 LEU A N 1
ATOM 1017 C CA . LEU A 1 129 ? 3.199 -11.828 17.359 1 96.44 129 LEU A CA 1
ATOM 1018 C C . LEU A 1 129 ? 2.248 -12.711 16.562 1 96.44 129 LEU A C 1
ATOM 1020 O O . LEU A 1 129 ? 1.037 -12.695 16.797 1 96.44 129 LEU A O 1
ATOM 1024 N N . LEU A 1 130 ? 2.76 -13.484 15.68 1 97 130 LEU A N 1
ATOM 1025 C CA . LEU A 1 130 ? 1.95 -14.352 14.828 1 97 130 LEU A CA 1
ATOM 1026 C C . LEU A 1 130 ? 1.127 -15.32 15.672 1 97 130 LEU A C 1
ATOM 1028 O O . LEU A 1 130 ? -0.066 -15.508 15.422 1 97 130 LEU A O 1
ATOM 1032 N N . PHE A 1 131 ? 1.73 -15.891 16.656 1 96.12 131 PHE A N 1
ATOM 1033 C CA . PHE A 1 131 ? 1.045 -16.875 17.484 1 96.12 131 PHE A CA 1
ATOM 1034 C C . PHE A 1 131 ? -0.008 -16.219 18.359 1 96.12 131 PHE A C 1
ATOM 1036 O O . PHE A 1 131 ? -0.949 -16.875 18.812 1 96.12 131 PHE A O 1
ATOM 1043 N N . SER A 1 132 ? 0.109 -14.922 18.562 1 94.81 132 SER A N 1
ATOM 1044 C CA . SER A 1 132 ? -0.822 -14.203 19.438 1 94.81 132 SER A CA 1
ATOM 1045 C C . SER A 1 132 ? -2.041 -13.719 18.656 1 94.81 132 SER A C 1
ATOM 1047 O O . SER A 1 132 ? -3.037 -13.305 19.25 1 94.81 132 SER A O 1
ATOM 1049 N N . LEU A 1 133 ? -2.02 -13.773 17.344 1 96.38 133 LEU A N 1
ATOM 1050 C CA . LEU A 1 133 ? -3.113 -13.234 16.531 1 96.38 133 LEU A CA 1
ATOM 1051 C C . LEU A 1 133 ? -4.348 -14.117 16.641 1 96.38 133 LEU A C 1
ATOM 1053 O O . LEU A 1 133 ? -4.234 -15.344 16.734 1 96.38 133 LEU A O 1
ATOM 1057 N N . PRO A 1 134 ? -5.512 -13.508 16.609 1 93.88 134 PRO A N 1
ATOM 1058 C CA . PRO A 1 134 ? -6.75 -14.289 16.688 1 93.88 134 PRO A CA 1
ATOM 1059 C C . PRO A 1 134 ? -6.922 -15.234 15.508 1 93.88 134 PRO A C 1
ATOM 1061 O O . PRO A 1 134 ? -6.598 -14.883 14.367 1 93.88 134 PRO A O 1
ATOM 1064 N N . LYS A 1 135 ? -7.52 -16.391 15.82 1 93.38 135 LYS A N 1
ATOM 1065 C CA . LYS A 1 135 ? -7.727 -17.406 14.789 1 93.38 135 LYS A CA 1
ATOM 1066 C C . LYS A 1 135 ? -8.75 -16.938 13.758 1 93.38 135 LYS A C 1
ATOM 1068 O O . LYS A 1 135 ? -8.719 -17.375 12.602 1 93.38 135 LYS A O 1
ATOM 1073 N N . GLU A 1 136 ? -9.586 -16.016 14.156 1 93.88 136 GLU A N 1
ATOM 1074 C CA . GLU A 1 136 ? -10.648 -15.539 13.273 1 93.88 136 GLU A CA 1
ATOM 1075 C C . GLU A 1 136 ? -10.133 -14.477 12.305 1 93.88 136 GLU A C 1
ATOM 1077 O O . GLU A 1 136 ? -10.789 -14.172 11.305 1 93.88 136 GLU A O 1
ATOM 1082 N N . MET A 1 137 ? -8.977 -13.906 12.641 1 96 137 MET A N 1
ATOM 1083 C CA . MET A 1 137 ? -8.383 -12.93 11.734 1 96 137 MET A CA 1
ATOM 1084 C C . MET A 1 137 ? -8.039 -13.57 10.391 1 96 137 MET A C 1
ATOM 1086 O O . MET A 1 137 ? -7.422 -14.641 10.352 1 96 137 MET A O 1
ATOM 1090 N N . HIS A 1 138 ? -8.469 -12.93 9.297 1 96.62 138 HIS A N 1
ATOM 1091 C CA . HIS A 1 138 ? -8.203 -13.484 7.973 1 96.62 138 HIS A CA 1
ATOM 1092 C C . HIS A 1 138 ? -6.715 -13.711 7.758 1 96.62 138 HIS A C 1
ATOM 1094 O O . HIS A 1 138 ? -5.895 -12.883 8.148 1 96.62 138 HIS A O 1
ATOM 1100 N N . PRO A 1 139 ? -6.316 -14.766 7.117 1 97.94 139 PRO A N 1
ATOM 1101 C CA . PRO A 1 139 ? -4.906 -15.117 6.938 1 97.94 139 PRO A CA 1
ATOM 1102 C C . PRO A 1 139 ? -4.113 -14.023 6.223 1 97.94 139 PRO A C 1
ATOM 1104 O O . PRO A 1 139 ? -2.955 -13.773 6.566 1 97.94 139 PRO A O 1
ATOM 1107 N N . MET A 1 140 ? -4.723 -13.328 5.285 1 98.06 140 MET A N 1
ATOM 1108 C CA . MET A 1 140 ? -3.998 -12.289 4.555 1 98.06 140 MET A CA 1
ATOM 1109 C C . MET A 1 140 ? -3.691 -11.102 5.461 1 98.06 140 MET A C 1
ATOM 1111 O O . MET A 1 140 ? -2.66 -10.445 5.301 1 98.06 140 MET A O 1
ATOM 1115 N N . THR A 1 141 ? -4.609 -10.828 6.379 1 97.94 141 THR A N 1
ATOM 1116 C CA . THR A 1 141 ? -4.352 -9.781 7.363 1 97.94 141 THR A CA 1
ATOM 1117 C C . THR A 1 141 ? -3.162 -10.156 8.25 1 97.94 141 THR A C 1
ATOM 1119 O O . THR A 1 141 ? -2.279 -9.328 8.484 1 97.94 141 THR A O 1
ATOM 1122 N N . GLN A 1 142 ? -3.139 -11.391 8.672 1 98.5 142 GLN A N 1
ATOM 1123 C CA . GLN A 1 142 ? -2.027 -11.883 9.477 1 98.5 142 GLN A CA 1
ATOM 1124 C C . GLN A 1 142 ? -0.71 -11.789 8.711 1 98.5 142 GLN A C 1
ATOM 1126 O O . GLN A 1 142 ? 0.316 -11.406 9.273 1 98.5 142 GLN A O 1
ATOM 1131 N N . PHE A 1 143 ? -0.767 -12.156 7.441 1 98.75 143 PHE A N 1
ATOM 1132 C CA . PHE A 1 143 ? 0.401 -12.133 6.566 1 98.75 143 PHE A CA 1
ATOM 1133 C C . PHE A 1 143 ? 0.963 -10.719 6.453 1 98.75 143 PHE A C 1
ATOM 1135 O O . PHE A 1 143 ? 2.166 -10.508 6.617 1 98.75 143 PHE A O 1
ATOM 1142 N N . SER A 1 144 ? 0.122 -9.742 6.234 1 98.31 144 SER A N 1
ATOM 1143 C CA . SER A 1 144 ? 0.523 -8.344 6.133 1 98.31 144 SER A CA 1
ATOM 1144 C C . SER A 1 144 ? 1.124 -7.848 7.445 1 98.31 144 SER A C 1
ATOM 1146 O O . SER A 1 144 ? 2.141 -7.148 7.441 1 98.31 144 SER A O 1
ATOM 1148 N N . ILE A 1 145 ? 0.498 -8.188 8.555 1 98.06 145 ILE A N 1
ATOM 1149 C CA . ILE A 1 145 ? 0.958 -7.789 9.883 1 98.06 145 ILE A CA 1
ATOM 1150 C C . ILE A 1 145 ? 2.355 -8.352 10.133 1 98.06 145 ILE A C 1
ATOM 1152 O O . ILE A 1 145 ? 3.232 -7.648 10.641 1 98.06 145 ILE A O 1
ATOM 1156 N N . ALA A 1 146 ? 2.57 -9.555 9.766 1 98.38 146 ALA A N 1
ATOM 1157 C CA . ALA A 1 146 ? 3.863 -10.203 9.984 1 98.38 146 ALA A CA 1
ATOM 1158 C C . ALA A 1 146 ? 4.977 -9.461 9.242 1 98.38 146 ALA A C 1
ATOM 1160 O O . ALA A 1 146 ? 6.055 -9.242 9.797 1 98.38 146 ALA A O 1
ATOM 1161 N N . LEU A 1 147 ? 4.727 -9.133 7.996 1 98.5 147 LEU A N 1
ATOM 1162 C CA . LEU A 1 147 ? 5.746 -8.43 7.223 1 98.5 147 LEU A CA 1
ATOM 1163 C C . LEU A 1 147 ? 6.055 -7.066 7.84 1 98.5 147 LEU A C 1
ATOM 1165 O O . LEU A 1 147 ? 7.215 -6.652 7.895 1 98.5 147 LEU A O 1
ATOM 1169 N N . GLN A 1 148 ? 5.008 -6.398 8.305 1 97.62 148 GLN A N 1
ATOM 1170 C CA . GLN A 1 148 ? 5.211 -5.117 8.977 1 97.62 148 GLN A CA 1
ATOM 1171 C C . GLN A 1 148 ? 6.133 -5.273 10.18 1 97.62 148 GLN A C 1
ATOM 1173 O O . GLN A 1 148 ? 6.996 -4.43 10.422 1 97.62 148 GLN A O 1
ATOM 1178 N N . SER A 1 149 ? 5.988 -6.301 10.883 1 97.31 149 SER A N 1
ATOM 1179 C CA . SER A 1 149 ? 6.723 -6.516 12.125 1 97.31 149 SER A CA 1
ATOM 1180 C C . SER A 1 149 ? 8.203 -6.758 11.859 1 97.31 149 SER A C 1
ATOM 1182 O O . SER A 1 149 ? 9.023 -6.688 12.781 1 97.31 149 SER A O 1
ATOM 1184 N N . LEU A 1 150 ? 8.578 -6.984 10.648 1 97.75 150 LEU A N 1
ATOM 1185 C CA . LEU A 1 150 ? 9.977 -7.242 10.289 1 97.75 150 LEU A CA 1
ATOM 1186 C C . LEU A 1 150 ? 10.703 -5.945 9.961 1 97.75 150 LEU A C 1
ATOM 1188 O O . LEU A 1 150 ? 11.914 -5.945 9.734 1 97.75 150 LEU A O 1
ATOM 1192 N N . ASN A 1 151 ? 9.992 -4.836 9.977 1 96.12 151 ASN A N 1
ATOM 1193 C CA . ASN A 1 151 ? 10.484 -3.539 9.523 1 96.12 151 ASN A CA 1
ATOM 1194 C C . ASN A 1 151 ? 11.805 -3.178 10.203 1 96.12 151 ASN A C 1
ATOM 1196 O O . ASN A 1 151 ? 12.703 -2.621 9.57 1 96.12 151 ASN A O 1
ATOM 1200 N N . GLU A 1 152 ? 11.969 -3.496 11.469 1 94 152 GLU A N 1
ATOM 1201 C CA . GLU A 1 152 ? 13.125 -3.088 12.266 1 94 152 GLU A CA 1
ATOM 1202 C C . GLU A 1 152 ? 14.391 -3.795 11.797 1 94 152 GLU A C 1
ATOM 1204 O O . GLU A 1 152 ? 15.5 -3.369 12.117 1 94 152 GLU A O 1
ATOM 1209 N N . HIS A 1 153 ? 14.266 -4.789 10.977 1 95.94 153 HIS A N 1
ATOM 1210 C CA . HIS A 1 153 ? 15.414 -5.59 10.562 1 95.94 153 HIS A CA 1
ATOM 1211 C C . HIS A 1 153 ? 15.953 -5.117 9.219 1 95.94 153 HIS A C 1
ATOM 1213 O O . HIS A 1 153 ? 16.906 -5.699 8.688 1 95.94 153 HIS A O 1
ATOM 1219 N N . SER A 1 154 ? 15.43 -4.059 8.672 1 97.25 154 SER A N 1
ATOM 1220 C CA . SER A 1 154 ? 15.82 -3.574 7.355 1 97.25 154 SER A CA 1
ATOM 1221 C C . SER A 1 154 ? 17.25 -3.018 7.371 1 97.25 154 SER A C 1
ATOM 1223 O O . SER A 1 154 ? 17.531 -2.053 8.086 1 97.25 154 SER A O 1
ATOM 1225 N N . GLN A 1 155 ? 18.078 -3.562 6.562 1 97.25 155 GLN A N 1
ATOM 1226 C CA . GLN A 1 155 ? 19.406 -3.012 6.336 1 97.25 155 GLN A CA 1
ATOM 1227 C C . GLN A 1 155 ? 19.359 -1.79 5.426 1 97.25 155 GLN A C 1
ATOM 1229 O O . GLN A 1 155 ? 20.141 -0.853 5.586 1 97.25 155 GLN A O 1
ATOM 1234 N N . TYR A 1 156 ? 18.453 -1.809 4.527 1 97.88 156 TYR A N 1
ATOM 1235 C CA . TYR A 1 156 ? 18.266 -0.688 3.611 1 97.88 156 TYR A CA 1
ATOM 1236 C C . TYR A 1 156 ? 17.938 0.59 4.371 1 97.88 156 TYR A C 1
ATOM 1238 O O . TYR A 1 156 ? 18.578 1.624 4.168 1 97.88 156 TYR A O 1
ATOM 1246 N N . SER A 1 157 ? 16.984 0.489 5.301 1 95.5 157 SER A N 1
ATOM 1247 C CA . SER A 1 157 ? 16.594 1.658 6.074 1 95.5 157 SER A CA 1
ATOM 1248 C C . SER A 1 157 ? 17.75 2.221 6.883 1 95.5 157 SER A C 1
ATOM 1250 O O . SER A 1 157 ? 17.922 3.438 6.98 1 95.5 157 SER A O 1
ATOM 1252 N N . LYS A 1 158 ? 18.562 1.369 7.387 1 92.88 158 LYS A N 1
ATOM 1253 C CA . LYS A 1 158 ? 19.703 1.771 8.211 1 92.88 158 LYS A CA 1
ATOM 1254 C C . LYS A 1 158 ? 20.797 2.393 7.355 1 92.88 158 LYS A C 1
ATOM 1256 O O . LYS A 1 158 ? 21.609 3.17 7.855 1 92.88 158 LYS A O 1
ATOM 1261 N N . SER A 1 159 ? 20.797 2.08 6.094 1 93.62 159 SER A N 1
ATOM 1262 C CA . SER A 1 159 ? 21.891 2.484 5.215 1 93.62 159 SER A CA 1
ATOM 1263 C C . SER A 1 159 ? 21.578 3.809 4.523 1 93.62 159 SER A C 1
ATOM 1265 O O . SER A 1 159 ? 22.484 4.445 3.967 1 93.62 159 SER A O 1
ATOM 1267 N N . LEU A 1 160 ? 20.406 4.281 4.551 1 89.44 160 LEU A N 1
ATOM 1268 C CA . LEU A 1 160 ? 19.938 5.414 3.764 1 89.44 160 LEU A CA 1
ATOM 1269 C C . LEU A 1 160 ? 20.781 6.656 4.043 1 89.44 160 LEU A C 1
ATOM 1271 O O . LEU A 1 160 ? 21.031 7.453 3.139 1 89.44 160 LEU A O 1
ATOM 1275 N N . LEU A 1 161 ? 21.25 6.781 5.246 1 81.31 161 LEU A N 1
ATOM 1276 C CA . LEU A 1 161 ? 21.953 8.008 5.609 1 81.31 161 LEU A CA 1
ATOM 1277 C C . LEU A 1 161 ? 23.469 7.824 5.52 1 81.31 161 LEU A C 1
ATOM 1279 O O . LEU A 1 161 ? 24.219 8.781 5.672 1 81.31 161 LEU A O 1
ATOM 1283 N N . ILE A 1 162 ? 23.891 6.613 5.199 1 87 162 ILE A N 1
ATOM 1284 C CA . ILE A 1 162 ? 25.328 6.332 5.312 1 87 162 ILE A CA 1
ATOM 1285 C C . ILE A 1 162 ? 25.906 6.039 3.932 1 87 162 ILE A C 1
ATOM 1287 O O . ILE A 1 162 ? 27.047 6.402 3.643 1 87 162 ILE A O 1
ATOM 1291 N N . LEU A 1 163 ? 25.062 5.43 3.049 1 92.75 163 LEU A N 1
ATOM 1292 C CA . LEU A 1 163 ? 25.547 5.012 1.74 1 92.75 163 LEU A CA 1
ATOM 1293 C C . LEU A 1 163 ? 25.094 5.984 0.655 1 92.75 163 LEU A C 1
ATOM 1295 O O . LEU A 1 163 ? 24 6.543 0.733 1 92.75 163 LEU A O 1
ATOM 1299 N N . PRO A 1 164 ? 25.984 6.16 -0.359 1 93.06 164 PRO A N 1
ATOM 1300 C CA . PRO A 1 164 ? 25.5 6.902 -1.526 1 93.06 164 PRO A CA 1
ATOM 1301 C C . PRO A 1 164 ? 24.359 6.195 -2.254 1 93.06 164 PRO A C 1
ATOM 1303 O O . PRO A 1 164 ? 24.266 4.965 -2.217 1 93.06 164 PRO A O 1
ATOM 1306 N N . GLU A 1 165 ? 23.531 6.926 -2.875 1 92.44 165 GLU A N 1
ATOM 1307 C CA . GLU A 1 165 ? 22.328 6.402 -3.514 1 92.44 165 GLU A CA 1
ATOM 1308 C C . GLU A 1 165 ? 22.672 5.285 -4.496 1 92.44 165 GLU A C 1
ATOM 1310 O O . GLU A 1 165 ? 21.922 4.316 -4.625 1 92.44 165 GLU A O 1
ATOM 1315 N N . GLU A 1 166 ? 23.781 5.402 -5.223 1 95.5 166 GLU A N 1
ATOM 1316 C CA . GLU A 1 166 ? 24.172 4.43 -6.238 1 95.5 166 GLU A CA 1
ATOM 1317 C C . GLU A 1 166 ? 24.359 3.043 -5.629 1 95.5 166 GLU A C 1
ATOM 1319 O O . GLU A 1 166 ? 24.281 2.033 -6.332 1 95.5 166 GLU A O 1
ATOM 1324 N N . ASP A 1 167 ? 24.547 2.982 -4.301 1 97.19 167 ASP A N 1
ATOM 1325 C CA . ASP A 1 167 ? 24.844 1.716 -3.639 1 97.19 167 ASP A CA 1
ATOM 1326 C C . ASP A 1 167 ? 23.625 1.202 -2.873 1 97.19 167 ASP A C 1
ATOM 1328 O O . ASP A 1 167 ? 23.672 0.114 -2.295 1 97.19 167 ASP A O 1
ATOM 1332 N N . HIS A 1 168 ? 22.516 1.833 -2.926 1 97.25 168 HIS A N 1
ATOM 1333 C CA . HIS A 1 168 ? 21.328 1.485 -2.143 1 97.25 168 HIS A CA 1
ATOM 1334 C C . HIS A 1 168 ? 20.766 0.138 -2.576 1 97.25 168 HIS A C 1
ATOM 1336 O O . HIS A 1 168 ? 20.094 -0.542 -1.789 1 97.25 168 HIS A O 1
ATOM 1342 N N . TRP A 1 169 ? 21 -0.252 -3.818 1 98.25 169 TRP A N 1
ATOM 1343 C CA . TRP A 1 169 ? 20.453 -1.513 -4.293 1 98.25 169 TRP A CA 1
ATOM 1344 C C . TRP A 1 169 ? 21.047 -2.695 -3.539 1 98.25 169 TRP A C 1
ATOM 1346 O O . TRP A 1 169 ? 20.406 -3.746 -3.416 1 98.25 169 TRP A O 1
ATOM 1356 N N . LYS A 1 170 ? 22.25 -2.555 -2.953 1 98.38 170 LYS A N 1
ATOM 1357 C CA . LYS A 1 170 ? 22.938 -3.637 -2.246 1 98.38 170 LYS A CA 1
ATOM 1358 C C . LYS A 1 170 ? 22.203 -3.98 -0.947 1 98.38 170 LYS A C 1
ATOM 1360 O O . LYS A 1 170 ? 21.797 -5.125 -0.747 1 98.38 170 LYS A O 1
ATOM 1365 N N . PRO A 1 171 ? 22 -2.973 -0.061 1 98.5 171 PRO A N 1
ATOM 1366 C CA . PRO A 1 171 ? 21.219 -3.316 1.131 1 98.5 171 PRO A CA 1
ATOM 1367 C C . PRO A 1 171 ? 19.766 -3.672 0.806 1 98.5 171 PRO A C 1
ATOM 1369 O O . PRO A 1 171 ? 19.156 -4.461 1.522 1 98.5 171 PRO A O 1
ATOM 1372 N N . MET A 1 172 ? 19.172 -3.135 -0.279 1 98.69 172 MET A N 1
ATOM 1373 C CA . MET A 1 172 ? 17.828 -3.535 -0.706 1 98.69 172 MET A CA 1
ATOM 1374 C C . MET A 1 172 ? 17.797 -5.016 -1.058 1 98.69 172 MET A C 1
ATOM 1376 O O . MET A 1 172 ? 16.859 -5.727 -0.681 1 98.69 172 MET A O 1
ATOM 1380 N N . LEU A 1 173 ? 18.812 -5.473 -1.771 1 98.75 173 LEU A N 1
ATOM 1381 C CA . LEU A 1 173 ? 18.891 -6.895 -2.09 1 98.75 173 LEU A CA 1
ATOM 1382 C C . LEU A 1 173 ? 18.906 -7.738 -0.818 1 98.75 173 LEU A C 1
ATOM 1384 O O . LEU A 1 173 ? 18.25 -8.781 -0.752 1 98.75 173 LEU A O 1
ATOM 1388 N N . GLU A 1 174 ? 19.625 -7.289 0.171 1 98.31 174 GLU A N 1
ATOM 1389 C CA . GLU A 1 174 ? 19.703 -8.031 1.425 1 98.31 174 GLU A CA 1
ATOM 1390 C C . GLU A 1 174 ? 18.344 -8.086 2.111 1 98.31 174 GLU A C 1
ATOM 1392 O O . GLU A 1 174 ? 17.953 -9.117 2.67 1 98.31 174 GLU A O 1
ATOM 1397 N N . ASP A 1 175 ? 17.609 -6.965 2.125 1 98.5 175 ASP A N 1
ATOM 1398 C CA . ASP A 1 175 ? 16.25 -6.965 2.656 1 98.5 175 ASP A CA 1
ATOM 1399 C C . ASP A 1 175 ? 15.367 -7.969 1.914 1 98.5 175 ASP A C 1
ATOM 1401 O O . ASP A 1 175 ? 14.578 -8.68 2.531 1 98.5 175 ASP A O 1
ATOM 1405 N N . ILE A 1 176 ? 15.492 -7.992 0.613 1 98.69 176 ILE A N 1
ATOM 1406 C CA . ILE A 1 176 ? 14.672 -8.852 -0.238 1 98.69 176 ILE A CA 1
ATOM 1407 C C . ILE A 1 176 ? 14.969 -10.312 0.065 1 98.69 176 ILE A C 1
ATOM 1409 O O . ILE A 1 176 ? 14.055 -11.117 0.264 1 98.69 176 ILE A O 1
ATOM 1413 N N . LEU A 1 177 ? 16.234 -10.656 0.134 1 98.38 177 LEU A N 1
ATOM 1414 C CA . LEU A 1 177 ? 16.609 -12.039 0.411 1 98.38 177 LEU A CA 1
ATOM 1415 C C . LEU A 1 177 ? 16.203 -12.445 1.819 1 98.38 177 LEU A C 1
ATOM 1417 O O . LEU A 1 177 ? 15.734 -13.57 2.035 1 98.38 177 LEU A O 1
ATOM 1421 N N . PHE A 1 178 ? 16.359 -11.531 2.744 1 98.06 178 PHE A N 1
ATOM 1422 C CA . PHE A 1 178 ? 15.891 -11.766 4.109 1 98.06 178 PHE A CA 1
ATOM 1423 C C . PHE A 1 178 ? 14.398 -12.055 4.129 1 98.06 178 PHE A C 1
ATOM 1425 O O . PHE A 1 178 ? 13.961 -13.039 4.73 1 98.06 178 PHE A O 1
ATOM 1432 N N . LEU A 1 179 ? 13.641 -11.273 3.48 1 98.44 179 LEU A N 1
ATOM 1433 C CA . LEU A 1 179 ? 12.188 -11.406 3.473 1 98.44 179 LEU A CA 1
ATOM 1434 C C . LEU A 1 179 ? 11.766 -12.711 2.811 1 98.44 179 LEU A C 1
ATOM 1436 O O . LEU A 1 179 ? 10.961 -13.461 3.365 1 98.44 179 LEU A O 1
ATOM 1440 N N . VAL A 1 180 ? 12.289 -13 1.627 1 98.38 180 VAL A N 1
ATOM 1441 C CA . VAL A 1 180 ? 11.922 -14.188 0.873 1 98.38 180 VAL A CA 1
ATOM 1442 C C . VAL A 1 180 ? 12.219 -15.438 1.697 1 98.38 180 VAL A C 1
ATOM 1444 O O . VAL A 1 180 ? 11.445 -16.391 1.698 1 98.38 180 VAL A O 1
ATOM 1447 N N . SER A 1 181 ? 13.305 -15.422 2.418 1 97.69 181 SER A N 1
ATOM 1448 C CA . SER A 1 181 ? 13.703 -16.578 3.209 1 97.69 181 SER A CA 1
ATOM 1449 C C . SER A 1 181 ? 12.75 -16.812 4.375 1 97.69 181 SER A C 1
ATOM 1451 O O . SER A 1 181 ? 12.648 -17.938 4.891 1 97.69 181 SER A O 1
ATOM 1453 N N . LYS A 1 182 ? 12.023 -15.781 4.812 1 98 182 LYS A N 1
ATOM 1454 C CA . LYS A 1 182 ? 11.164 -15.867 5.988 1 98 182 LYS A CA 1
ATOM 1455 C C . LYS A 1 182 ? 9.734 -16.234 5.598 1 98 182 LYS A C 1
ATOM 1457 O O . LYS A 1 182 ? 8.945 -16.656 6.445 1 98 182 LYS A O 1
ATOM 1462 N N . LEU A 1 183 ? 9.352 -16.094 4.324 1 98.19 183 LEU A N 1
ATOM 1463 C CA . LEU A 1 183 ? 7.965 -16.172 3.877 1 98.19 183 LEU A CA 1
ATOM 1464 C C . LEU A 1 183 ? 7.375 -17.547 4.176 1 98.19 183 LEU A C 1
ATOM 1466 O O . LEU A 1 183 ? 6.262 -17.656 4.691 1 98.19 183 LEU A O 1
ATOM 1470 N N . PRO A 1 184 ? 8.125 -18.672 3.92 1 97.56 184 PRO A N 1
ATOM 1471 C CA . PRO A 1 184 ? 7.547 -19.984 4.211 1 97.56 184 PRO A CA 1
ATOM 1472 C C . PRO A 1 184 ? 7.211 -20.172 5.688 1 97.56 184 PRO A C 1
ATOM 1474 O O . PRO A 1 184 ? 6.16 -20.719 6.023 1 97.56 184 PRO A O 1
ATOM 1477 N N . ARG A 1 185 ? 8.055 -19.75 6.504 1 97.69 185 ARG A N 1
ATOM 1478 C CA . ARG A 1 185 ? 7.809 -19.906 7.934 1 97.69 185 ARG A CA 1
ATOM 1479 C C . ARG A 1 185 ? 6.625 -19.047 8.375 1 97.69 185 ARG A C 1
ATOM 1481 O O . ARG A 1 185 ? 5.777 -19.5 9.148 1 97.69 185 ARG A O 1
ATOM 1488 N N . ILE A 1 186 ? 6.555 -17.812 7.957 1 98.56 186 ILE A N 1
ATOM 1489 C CA . ILE A 1 186 ? 5.422 -16.938 8.258 1 98.56 186 ILE A CA 1
ATOM 1490 C C . ILE A 1 186 ? 4.125 -17.609 7.82 1 98.56 186 ILE A C 1
ATOM 1492 O O . ILE A 1 186 ? 3.193 -17.75 8.617 1 98.56 186 ILE A O 1
ATOM 1496 N N . ALA A 1 187 ? 4.102 -17.984 6.562 1 98.69 187 ALA A N 1
ATOM 1497 C CA . ALA A 1 187 ? 2.902 -18.594 5.984 1 98.69 187 ALA A CA 1
ATOM 1498 C C . ALA A 1 187 ? 2.547 -19.891 6.695 1 98.69 187 ALA A C 1
ATOM 1500 O O . ALA A 1 187 ? 1.371 -20.188 6.934 1 98.69 187 ALA A O 1
ATOM 1501 N N . GLY A 1 188 ? 3.564 -20.703 7 1 98.44 188 GLY A N 1
ATOM 1502 C CA . GLY A 1 188 ? 3.328 -21.938 7.734 1 98.44 188 GLY A CA 1
ATOM 1503 C C . GLY A 1 188 ? 2.703 -21.703 9.094 1 98.44 188 GLY A C 1
ATOM 1504 O O . GLY A 1 188 ? 1.76 -22.406 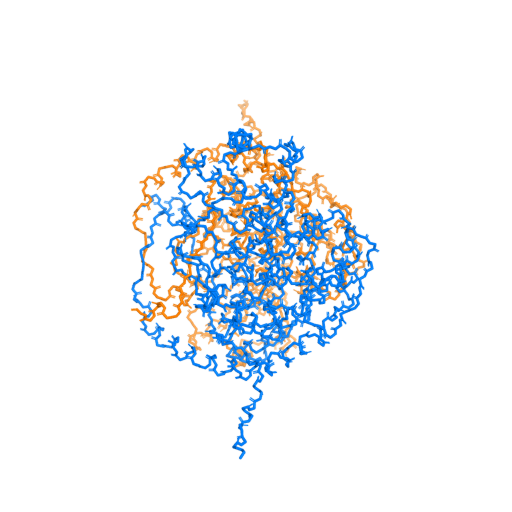9.477 1 98.44 188 GLY A O 1
ATOM 1505 N N . ILE A 1 189 ? 3.189 -20.75 9.859 1 98.38 189 ILE A N 1
ATOM 1506 C CA . ILE A 1 189 ? 2.658 -20.438 11.188 1 98.38 189 ILE A CA 1
ATOM 1507 C C . ILE A 1 189 ? 1.217 -19.953 11.062 1 98.38 189 ILE A C 1
ATOM 1509 O O . ILE A 1 189 ? 0.349 -20.359 11.836 1 98.38 189 ILE A O 1
ATOM 1513 N N . ILE A 1 190 ? 0.92 -19.125 10.102 1 98.69 190 ILE A N 1
ATOM 1514 C CA . ILE A 1 190 ? -0.433 -18.625 9.891 1 98.69 190 ILE A CA 1
ATOM 1515 C C . ILE A 1 190 ? -1.391 -19.781 9.68 1 98.69 190 ILE A C 1
ATOM 1517 O O . ILE A 1 190 ? -2.449 -19.859 10.312 1 98.69 190 ILE A O 1
ATOM 1521 N N . TYR A 1 191 ? -1.011 -20.703 8.852 1 98.62 191 TYR A N 1
ATOM 1522 C CA . TYR A 1 191 ? -1.883 -21.844 8.555 1 98.62 191 TYR A CA 1
ATOM 1523 C C . TYR A 1 191 ? -2.084 -22.703 9.789 1 98.62 191 TYR A C 1
ATOM 1525 O O . TYR A 1 191 ? -3.217 -23.047 10.141 1 98.62 191 TYR A O 1
ATOM 1533 N N . ARG A 1 192 ? -0.977 -23.078 10.406 1 98.31 192 ARG A N 1
ATOM 1534 C CA . ARG A 1 192 ? -1.027 -24.016 11.531 1 98.31 192 ARG A CA 1
ATOM 1535 C C . ARG A 1 192 ? -1.755 -23.406 12.719 1 98.31 192 ARG A C 1
ATOM 1537 O O . ARG A 1 192 ? -2.49 -24.094 13.43 1 98.31 192 ARG A O 1
ATOM 1544 N N . ASN A 1 193 ? -1.532 -22.156 12.922 1 97.19 193 ASN A N 1
ATOM 1545 C CA . ASN A 1 193 ? -2.18 -21.469 14.039 1 97.19 193 ASN A CA 1
ATOM 1546 C C . ASN A 1 193 ? -3.668 -21.266 13.781 1 97.19 193 ASN A C 1
ATOM 1548 O O . ASN A 1 193 ? -4.48 -21.344 14.703 1 97.19 193 ASN A O 1
ATOM 1552 N N . THR A 1 194 ? -4.043 -20.969 12.617 1 97.62 194 THR A N 1
ATOM 1553 C CA . THR A 1 194 ? -5.414 -20.625 12.273 1 97.62 194 THR A CA 1
ATOM 1554 C C . THR A 1 194 ? -6.262 -21.875 12.094 1 97.62 194 THR A C 1
ATOM 1556 O O . THR A 1 194 ? -7.418 -21.922 12.516 1 97.62 194 THR A O 1
ATOM 1559 N N . PHE A 1 195 ? -5.707 -22.953 11.539 1 97.69 195 PHE A N 1
ATOM 1560 C CA . PHE A 1 195 ? -6.562 -24.031 11.07 1 97.69 195 PHE A CA 1
ATOM 1561 C C . PHE A 1 195 ? -6.18 -25.344 11.742 1 97.69 195 PHE A C 1
ATOM 1563 O O . PHE A 1 195 ? -6.898 -26.344 11.625 1 97.69 195 PHE A O 1
ATOM 1570 N N . LYS A 1 196 ? -5.047 -25.344 12.391 1 97.12 196 LYS A N 1
ATOM 1571 C CA . LYS A 1 196 ? -4.574 -26.578 13.023 1 97.12 196 LYS A CA 1
ATOM 1572 C C . LYS A 1 196 ? -4.215 -26.344 14.484 1 97.12 196 LYS A C 1
ATOM 1574 O O . LYS A 1 196 ? -4.941 -25.656 15.203 1 97.12 196 LYS A O 1
ATOM 1579 N N . ASP A 1 197 ? -3.084 -26.938 15.07 1 96.31 197 ASP A N 1
ATOM 1580 C CA . ASP A 1 197 ? -2.797 -26.922 16.5 1 96.31 197 ASP A CA 1
ATOM 1581 C C . ASP A 1 197 ? -1.701 -25.922 16.828 1 96.31 197 ASP A C 1
ATOM 1583 O O . ASP A 1 197 ? -1.212 -25.875 17.969 1 96.31 197 ASP A O 1
ATOM 1587 N N . GLY A 1 198 ? -1.233 -25.188 15.844 1 95.56 198 GLY A N 1
ATOM 1588 C CA . GLY A 1 198 ? -0.233 -24.156 16.078 1 95.56 198 GLY A CA 1
ATOM 1589 C C . GLY A 1 198 ? 1.178 -24.703 16.172 1 95.56 198 GLY A C 1
ATOM 1590 O O . GLY A 1 198 ? 2.123 -23.953 16.438 1 95.56 198 GLY A O 1
ATOM 1591 N N . LYS A 1 199 ? 1.343 -26 15.945 1 96.62 199 LYS A N 1
ATOM 1592 C CA . LYS A 1 199 ? 2.674 -26.594 15.953 1 96.62 199 LYS A CA 1
ATOM 1593 C C . LYS A 1 199 ? 3.301 -26.562 14.562 1 96.62 199 LYS A C 1
ATOM 1595 O O . LYS A 1 199 ? 2.75 -27.109 13.609 1 96.62 199 LYS A O 1
ATOM 1600 N N . VAL A 1 200 ? 4.422 -25.906 14.422 1 96 200 VAL A N 1
ATOM 1601 C CA . VAL A 1 200 ? 5.113 -25.766 13.141 1 96 200 VAL A CA 1
ATOM 1602 C C . VAL A 1 200 ? 6.547 -26.266 13.266 1 96 200 VAL A C 1
ATOM 1604 O O . VAL A 1 200 ? 7.266 -25.891 14.195 1 96 200 VAL A O 1
ATOM 1607 N N . CYS A 1 201 ? 7 -27.094 12.383 1 94.12 201 CYS A N 1
ATOM 1608 C CA . CYS A 1 201 ? 8.359 -27.609 12.43 1 94.12 201 CYS A CA 1
ATOM 1609 C C . CYS A 1 201 ? 9.367 -26.547 12.023 1 94.12 201 CYS A C 1
ATOM 1611 O O . CYS A 1 201 ? 9.008 -25.547 11.383 1 94.12 201 CYS A O 1
ATOM 1613 N N . SER A 1 202 ? 10.594 -26.703 12.391 1 91.62 202 SER A N 1
ATOM 1614 C CA . SER A 1 202 ? 11.664 -25.812 11.969 1 91.62 202 SER A CA 1
ATOM 1615 C C . SER A 1 202 ? 12.055 -26.047 10.516 1 91.62 202 SER A C 1
ATOM 1617 O O . SER A 1 202 ? 11.898 -27.156 10.008 1 91.62 202 SER A O 1
ATOM 1619 N N . PRO A 1 203 ? 12.516 -24.984 9.945 1 89.5 203 PRO A N 1
ATOM 1620 C CA . PRO A 1 203 ? 13.008 -25.203 8.586 1 89.5 203 PRO A CA 1
ATOM 1621 C C . PRO A 1 203 ? 14.188 -26.172 8.531 1 89.5 203 PRO A C 1
ATOM 1623 O O . PRO A 1 203 ? 15.047 -26.156 9.422 1 89.5 203 PRO A O 1
ATOM 1626 N N . GLY A 1 204 ? 14.211 -27 7.484 1 88.5 204 GLY A N 1
ATOM 1627 C CA . GLY A 1 204 ? 15.336 -27.875 7.219 1 88.5 204 GLY A CA 1
ATOM 1628 C C . GLY A 1 204 ? 16.219 -27.391 6.078 1 88.5 204 GLY A C 1
ATOM 1629 O O . GLY A 1 204 ? 16.109 -26.25 5.656 1 88.5 204 GLY A O 1
ATOM 1630 N N . HIS A 1 205 ? 17.141 -28.234 5.68 1 88.75 205 HIS A N 1
ATOM 1631 C CA . HIS A 1 205 ? 18.016 -27.922 4.559 1 88.75 205 HIS A CA 1
ATOM 1632 C C . HIS A 1 205 ? 17.359 -28.312 3.23 1 88.75 205 HIS A C 1
ATOM 1634 O O . HIS A 1 205 ? 17.938 -29.062 2.451 1 88.75 205 HIS A O 1
ATOM 1640 N N . TYR A 1 206 ? 16.156 -27.891 2.998 1 93.88 206 TYR A N 1
ATOM 1641 C CA . TYR A 1 206 ? 15.406 -28.078 1.765 1 93.88 206 TYR A CA 1
ATOM 1642 C C . TYR A 1 206 ? 15.195 -26.766 1.043 1 93.88 206 TYR A C 1
ATOM 1644 O O . TYR A 1 206 ? 15.555 -25.703 1.557 1 93.88 206 TYR A O 1
ATOM 1652 N N . ASP A 1 207 ? 14.742 -26.812 -0.187 1 96.06 207 ASP A N 1
ATOM 1653 C CA . ASP A 1 207 ? 14.352 -25.594 -0.862 1 96.06 207 ASP A CA 1
ATOM 1654 C C . ASP A 1 207 ? 13.117 -24.969 -0.21 1 96.06 207 ASP A C 1
ATOM 1656 O O . ASP A 1 207 ? 12.492 -25.594 0.657 1 96.06 207 ASP A O 1
ATOM 1660 N N . LEU A 1 208 ? 12.742 -23.812 -0.546 1 97.06 208 LEU A N 1
ATOM 1661 C CA . LEU A 1 208 ? 11.68 -23.047 0.086 1 97.06 208 LEU A CA 1
ATOM 1662 C C . LEU A 1 208 ? 10.344 -23.781 -0.017 1 97.06 208 LEU A C 1
ATOM 1664 O O . LEU A 1 208 ? 9.57 -23.797 0.941 1 97.06 208 LEU A O 1
ATOM 1668 N N . ALA A 1 209 ? 10.047 -24.375 -1.168 1 97.56 209 ALA A N 1
ATOM 1669 C CA . ALA A 1 209 ? 8.766 -25.031 -1.374 1 97.56 209 ALA A CA 1
ATOM 1670 C C . ALA A 1 209 ? 8.609 -26.234 -0.439 1 97.56 209 ALA A C 1
ATOM 1672 O O . ALA A 1 209 ? 7.551 -26.422 0.161 1 97.56 209 ALA A O 1
ATOM 1673 N N . GLU A 1 210 ? 9.648 -27.062 -0.393 1 96.88 210 GLU A N 1
ATOM 1674 C CA . GLU A 1 210 ? 9.594 -28.219 0.481 1 96.88 210 GLU A CA 1
ATOM 1675 C C . GLU A 1 210 ? 9.523 -27.812 1.949 1 96.88 210 GLU A C 1
ATOM 1677 O O . GLU A 1 210 ? 8.75 -28.375 2.723 1 96.88 210 GLU A O 1
ATOM 1682 N N . ASN A 1 211 ? 10.367 -26.906 2.371 1 97 211 ASN A N 1
ATOM 1683 C CA . ASN A 1 211 ? 10.258 -26.375 3.725 1 97 211 ASN A CA 1
ATOM 1684 C C . ASN A 1 211 ? 8.852 -25.875 4.016 1 97 211 ASN A C 1
ATOM 1686 O O . ASN A 1 211 ? 8.297 -26.141 5.082 1 97 211 ASN A O 1
ATOM 1690 N N . TYR A 1 212 ? 8.289 -25.141 3.086 1 98.12 212 TYR A N 1
ATOM 1691 C CA . TYR A 1 212 ? 6.941 -24.594 3.227 1 98.12 212 TYR A CA 1
ATOM 1692 C C . TYR A 1 212 ? 5.926 -25.719 3.41 1 98.12 212 TYR A C 1
ATOM 1694 O O . TYR A 1 212 ? 5.137 -25.688 4.359 1 98.12 212 TYR A O 1
ATOM 1702 N N . GLY A 1 213 ? 5.984 -26.688 2.525 1 98.12 213 GLY A N 1
ATOM 1703 C CA . GLY A 1 213 ? 5.066 -27.812 2.617 1 98.12 213 GLY A CA 1
ATOM 1704 C C . GLY A 1 213 ? 5.164 -28.562 3.936 1 98.12 213 GLY A C 1
ATOM 1705 O O . GLY A 1 213 ? 4.145 -28.922 4.527 1 98.12 213 GLY A O 1
ATOM 1706 N N . ARG A 1 214 ? 6.336 -28.75 4.379 1 97.62 214 ARG A N 1
ATOM 1707 C CA . ARG A 1 214 ? 6.547 -29.438 5.648 1 97.62 214 ARG A CA 1
ATOM 1708 C C . ARG A 1 214 ? 5.992 -28.625 6.809 1 97.62 214 ARG A C 1
ATOM 1710 O O . ARG A 1 214 ? 5.391 -29.188 7.73 1 97.62 214 ARG A O 1
ATOM 1717 N N . MET A 1 215 ? 6.152 -27.359 6.77 1 97.69 215 MET A N 1
ATOM 1718 C CA . MET A 1 215 ? 5.656 -26.484 7.824 1 97.69 215 MET A CA 1
ATOM 1719 C C . MET A 1 215 ? 4.129 -26.438 7.824 1 97.69 215 MET A C 1
ATOM 1721 O O . MET A 1 215 ? 3.51 -26.234 8.867 1 97.69 215 MET A O 1
ATOM 1725 N N . LEU A 1 216 ? 3.559 -26.656 6.672 1 98.25 216 LEU A N 1
ATOM 1726 C CA . LEU A 1 216 ? 2.107 -26.781 6.586 1 98.25 216 LEU A CA 1
ATOM 1727 C C . LEU A 1 216 ? 1.645 -28.109 7.184 1 98.25 216 LEU A C 1
ATOM 1729 O O . LEU A 1 216 ? 0.48 -28.25 7.562 1 98.25 216 LEU A O 1
ATOM 1733 N N . GLY A 1 217 ? 2.48 -29.109 7.191 1 97.31 217 GLY A N 1
ATOM 1734 C CA . GLY A 1 217 ? 2.164 -30.391 7.793 1 97.31 217 GLY A CA 1
ATOM 1735 C C . GLY A 1 217 ? 2.162 -31.531 6.797 1 97.31 217 GLY A C 1
ATOM 1736 O O . GLY A 1 217 ? 1.734 -32.656 7.117 1 97.31 217 GLY A O 1
ATOM 1737 N N . TRP A 1 218 ? 2.621 -31.312 5.598 1 97.38 218 TRP A N 1
ATOM 1738 C CA . TRP A 1 218 ? 2.623 -32.375 4.586 1 97.38 218 TRP A CA 1
ATOM 1739 C C . TRP A 1 218 ? 3.977 -33.062 4.531 1 97.38 218 TRP A C 1
ATOM 1741 O O . TRP A 1 218 ? 4.996 -32.5 4.93 1 97.38 218 TRP A O 1
ATOM 1751 N N . LYS A 1 219 ? 3.947 -34.281 4.031 1 95.19 219 LYS A N 1
ATOM 1752 C CA . LYS A 1 219 ? 5.16 -35.062 3.84 1 95.19 219 LYS A CA 1
ATOM 1753 C C . LYS A 1 219 ? 5.23 -35.625 2.426 1 95.19 219 LYS A C 1
ATOM 1755 O O . LYS A 1 219 ? 6.285 -36.094 1.989 1 95.19 219 LYS A O 1
ATOM 1760 N N . ASP A 1 220 ? 4.188 -35.5 1.688 1 93.25 220 ASP A N 1
ATOM 1761 C CA . ASP A 1 220 ? 4.055 -36.094 0.358 1 93.25 220 ASP A CA 1
ATOM 1762 C C . ASP A 1 220 ? 4.867 -35.312 -0.671 1 93.25 220 ASP A C 1
ATOM 1764 O O . ASP A 1 220 ? 4.691 -34.094 -0.818 1 93.25 220 ASP A O 1
ATOM 1768 N N . GLU A 1 221 ? 5.645 -36.031 -1.403 1 94.12 221 GLU A N 1
ATOM 1769 C CA . GLU A 1 221 ? 6.5 -35.406 -2.416 1 94.12 221 GLU A CA 1
ATOM 1770 C C . GLU A 1 221 ? 5.676 -34.781 -3.529 1 94.12 221 GLU A C 1
ATOM 1772 O O . GLU A 1 221 ? 6.062 -33.75 -4.086 1 94.12 221 GLU A O 1
ATOM 1777 N N . SER A 1 222 ? 4.598 -35.406 -3.848 1 94.62 222 SER A N 1
ATOM 1778 C CA . SER A 1 222 ? 3.74 -34.844 -4.898 1 94.62 222 SER A CA 1
ATOM 1779 C C . SER A 1 222 ? 3.143 -33.5 -4.496 1 94.62 222 SER A C 1
ATOM 1781 O O . SER A 1 222 ? 2.926 -32.656 -5.34 1 94.62 222 SER A O 1
ATOM 1783 N N . PHE A 1 223 ? 2.887 -33.344 -3.18 1 96.75 223 PHE A N 1
ATOM 1784 C CA . PHE A 1 223 ? 2.416 -32.062 -2.684 1 96.75 223 PHE A CA 1
ATOM 1785 C C . PHE A 1 223 ? 3.486 -30.984 -2.857 1 96.75 223 PHE A C 1
ATOM 1787 O O . PHE A 1 223 ? 3.184 -29.859 -3.248 1 96.75 223 PHE A O 1
ATOM 1794 N N . PHE A 1 224 ? 4.766 -31.375 -2.553 1 97.38 224 PHE A N 1
ATOM 1795 C CA . PHE A 1 224 ? 5.855 -30.422 -2.719 1 97.38 224 PHE A CA 1
ATOM 1796 C C . PHE A 1 224 ? 6 -30.016 -4.18 1 97.38 224 PHE A C 1
ATOM 1798 O O . PHE A 1 224 ? 6.312 -28.859 -4.48 1 97.38 224 PHE A O 1
ATOM 1805 N N . GLU A 1 225 ? 5.777 -30.938 -5.086 1 97 225 GLU A N 1
ATOM 1806 C CA . GLU A 1 225 ? 5.812 -30.641 -6.516 1 97 225 GLU A CA 1
ATOM 1807 C C . GLU A 1 225 ? 4.695 -29.688 -6.906 1 97 225 GLU A C 1
ATOM 1809 O O . GLU A 1 225 ? 4.914 -28.766 -7.691 1 97 225 GLU A O 1
ATOM 1814 N N . ALA A 1 226 ? 3.512 -29.953 -6.383 1 97.12 226 ALA A N 1
ATOM 1815 C CA . ALA A 1 226 ? 2.381 -29.062 -6.629 1 97.12 226 ALA A CA 1
ATOM 1816 C C . ALA A 1 226 ? 2.678 -27.641 -6.133 1 97.12 226 ALA A C 1
ATOM 1818 O O . ALA A 1 226 ? 2.342 -26.656 -6.801 1 97.12 226 ALA A O 1
ATOM 1819 N N . LEU A 1 227 ? 3.301 -27.594 -4.98 1 98.06 227 LEU A N 1
ATOM 1820 C CA . LEU A 1 227 ? 3.648 -26.297 -4.398 1 98.06 227 LEU A CA 1
ATOM 1821 C C . LEU A 1 227 ? 4.672 -25.578 -5.266 1 98.06 227 LEU A C 1
ATOM 1823 O O . LEU A 1 227 ? 4.551 -24.375 -5.496 1 98.06 227 LEU A O 1
ATOM 1827 N N . ARG A 1 228 ? 5.699 -26.281 -5.727 1 98.25 228 ARG A N 1
ATOM 1828 C CA . ARG A 1 228 ? 6.695 -25.688 -6.605 1 98.25 228 ARG A CA 1
ATOM 1829 C C . ARG A 1 228 ? 6.051 -25.141 -7.875 1 98.25 228 ARG A C 1
ATOM 1831 O O . ARG A 1 228 ? 6.363 -24.031 -8.305 1 98.25 228 ARG A O 1
ATOM 1838 N N . LEU A 1 229 ? 5.168 -25.891 -8.461 1 97.88 229 LEU A N 1
ATOM 1839 C CA . LEU A 1 229 ? 4.469 -25.438 -9.664 1 97.88 229 LEU A CA 1
ATOM 1840 C C . LEU A 1 229 ? 3.658 -24.188 -9.375 1 97.88 229 LEU A C 1
ATOM 1842 O O . LEU A 1 229 ? 3.713 -23.219 -10.141 1 97.88 229 LEU A O 1
ATOM 1846 N N . PHE A 1 230 ? 2.881 -24.234 -8.266 1 98 230 PHE A N 1
ATOM 1847 C CA . PHE A 1 230 ? 2.062 -23.094 -7.875 1 98 230 PHE A CA 1
ATOM 1848 C C . PHE A 1 230 ? 2.92 -21.844 -7.703 1 98 230 PHE A C 1
ATOM 1850 O O . PHE A 1 230 ? 2.561 -20.766 -8.18 1 98 230 PHE A O 1
ATOM 1857 N N . LEU A 1 231 ? 4.039 -22 -7.02 1 98.56 231 LEU A N 1
ATOM 1858 C CA . LEU A 1 231 ? 4.918 -20.875 -6.734 1 98.56 231 LEU A CA 1
ATOM 1859 C C . LEU A 1 231 ? 5.523 -20.312 -8.016 1 98.56 231 LEU A C 1
ATOM 1861 O O . LEU A 1 231 ? 5.719 -19.109 -8.141 1 98.56 231 LEU A O 1
ATOM 1865 N N . LEU A 1 232 ? 5.781 -21.141 -8.992 1 98.31 232 LEU A N 1
ATOM 1866 C CA . LEU A 1 232 ? 6.289 -20.703 -10.289 1 98.31 232 LEU A CA 1
ATOM 1867 C C . LEU A 1 232 ? 5.238 -19.891 -11.039 1 98.31 232 LEU A C 1
ATOM 1869 O O . LEU A 1 232 ? 5.496 -18.75 -11.438 1 98.31 232 LEU A O 1
ATOM 1873 N N . ILE A 1 233 ? 4.02 -20.375 -11.18 1 97.19 233 ILE A N 1
ATOM 1874 C CA . ILE A 1 233 ? 3.057 -19.812 -12.117 1 97.19 233 ILE A CA 1
ATOM 1875 C C . ILE A 1 233 ? 2.453 -18.531 -11.539 1 97.19 233 ILE A C 1
ATOM 1877 O O . ILE A 1 233 ? 1.877 -17.719 -12.266 1 97.19 233 ILE A O 1
ATOM 1881 N N . HIS A 1 234 ? 2.592 -18.312 -10.219 1 97.44 234 HIS A N 1
ATOM 1882 C CA . HIS A 1 234 ? 2.055 -17.125 -9.578 1 97.44 234 HIS A CA 1
ATOM 1883 C C . HIS A 1 234 ? 3.168 -16.141 -9.203 1 97.44 234 HIS A C 1
ATOM 1885 O O . HIS A 1 234 ? 2.918 -15.141 -8.539 1 97.44 234 HIS A O 1
ATOM 1891 N N . SER A 1 235 ? 4.395 -16.375 -9.641 1 98.31 235 SER A N 1
ATOM 1892 C CA . SER A 1 235 ? 5.574 -15.656 -9.164 1 98.31 235 SER A CA 1
ATOM 1893 C C . SER A 1 235 ? 5.566 -14.203 -9.648 1 98.31 235 SER A C 1
ATOM 1895 O O . SER A 1 235 ? 6.047 -13.312 -8.945 1 98.31 235 SER A O 1
ATOM 1897 N N . ASP A 1 236 ? 5.078 -13.984 -10.867 1 97.62 236 ASP A N 1
ATOM 1898 C CA . ASP A 1 236 ? 5.152 -12.641 -11.43 1 97.62 236 ASP A CA 1
ATOM 1899 C C . ASP A 1 236 ? 4.086 -12.438 -12.508 1 97.62 236 ASP A C 1
ATOM 1901 O O . ASP A 1 236 ? 3.525 -13.406 -13.023 1 97.62 236 ASP A O 1
ATOM 1905 N N . HIS A 1 237 ? 3.684 -11.258 -12.688 1 94.5 237 HIS A N 1
ATOM 1906 C CA . HIS A 1 237 ? 2.68 -10.891 -13.68 1 94.5 237 HIS A CA 1
ATOM 1907 C C . HIS A 1 237 ? 2.809 -9.422 -14.078 1 94.5 237 HIS A C 1
ATOM 1909 O O . HIS A 1 237 ? 1.853 -8.656 -13.953 1 94.5 237 HIS A O 1
ATOM 1915 N N . GLU A 1 238 ? 3.998 -9.07 -14.508 1 93.88 238 GLU A N 1
ATOM 1916 C CA . GLU A 1 238 ? 4.352 -7.734 -14.977 1 93.88 238 GLU A CA 1
ATOM 1917 C C . GLU A 1 238 ? 4.344 -6.727 -13.828 1 93.88 238 GLU A C 1
ATOM 1919 O O . GLU A 1 238 ? 4.16 -7.102 -12.672 1 93.88 238 GLU A O 1
ATOM 1924 N N . GLY A 1 239 ? 4.637 -5.492 -14.211 1 94.31 239 GLY A N 1
ATOM 1925 C CA . GLY A 1 239 ? 4.84 -4.484 -13.18 1 94.31 239 GLY A CA 1
ATOM 1926 C C . GLY A 1 239 ? 3.584 -3.699 -12.859 1 94.31 239 GLY A C 1
ATOM 1927 O O . GLY A 1 239 ? 3.51 -3.033 -11.82 1 94.31 239 GLY A O 1
ATOM 1928 N N . GLY A 1 240 ? 2.578 -3.889 -13.672 1 93.06 240 GLY A N 1
ATOM 1929 C CA . GLY A 1 240 ? 1.437 -2.992 -13.562 1 93.06 240 GLY A CA 1
ATOM 1930 C C . GLY A 1 240 ? 0.305 -3.564 -12.734 1 93.06 240 GLY A C 1
ATOM 1931 O O . GLY A 1 240 ? -0.66 -2.863 -12.422 1 93.06 240 GLY A O 1
ATOM 1932 N N . ASN A 1 241 ? 0.358 -4.887 -12.367 1 92.88 241 ASN A N 1
ATOM 1933 C CA . ASN A 1 241 ? -0.671 -5.418 -11.477 1 92.88 241 ASN A CA 1
ATOM 1934 C C . ASN A 1 241 ? -0.627 -4.75 -10.102 1 92.88 241 ASN A C 1
ATOM 1936 O O . ASN A 1 241 ? 0.422 -4.262 -9.68 1 92.88 241 ASN A O 1
ATOM 1940 N N . VAL A 1 242 ? -1.696 -4.742 -9.383 1 96 242 VAL A N 1
ATOM 1941 C CA . VAL A 1 242 ? -1.882 -3.896 -8.211 1 96 242 VAL A CA 1
ATOM 1942 C C . VAL A 1 242 ? -0.846 -4.254 -7.148 1 96 242 VAL A C 1
ATOM 1944 O O . VAL A 1 242 ? -0.302 -3.373 -6.48 1 96 242 VAL A O 1
ATOM 1947 N N . SER A 1 243 ? -0.585 -5.551 -6.914 1 97.25 243 SER A N 1
ATOM 1948 C CA . SER A 1 243 ? 0.347 -5.953 -5.867 1 97.25 243 SER A CA 1
ATOM 1949 C C . SER A 1 243 ? 1.764 -5.477 -6.176 1 97.25 243 SER A C 1
ATOM 1951 O O . SER A 1 243 ? 2.426 -4.883 -5.32 1 97.25 243 SER A O 1
ATOM 1953 N N . THR A 1 244 ? 2.215 -5.684 -7.418 1 97.44 244 THR A N 1
ATOM 1954 C CA . THR A 1 244 ? 3.562 -5.289 -7.812 1 97.44 244 THR A CA 1
ATOM 1955 C C . THR A 1 244 ? 3.664 -3.771 -7.945 1 97.44 244 THR A C 1
ATOM 1957 O O . THR A 1 244 ? 4.625 -3.164 -7.469 1 97.44 244 THR A O 1
ATOM 1960 N N . HIS A 1 245 ? 2.703 -3.17 -8.602 1 96.81 245 HIS A N 1
ATOM 1961 C CA . HIS A 1 245 ? 2.736 -1.726 -8.797 1 96.81 245 HIS A CA 1
ATOM 1962 C C . HIS A 1 245 ? 2.748 -0.987 -7.461 1 96.81 245 HIS A C 1
ATOM 1964 O O . HIS A 1 245 ? 3.5 -0.026 -7.285 1 96.81 245 HIS A O 1
ATOM 1970 N N . THR A 1 246 ? 1.897 -1.417 -6.531 1 98 246 THR A N 1
ATOM 1971 C CA . THR A 1 246 ? 1.896 -0.811 -5.203 1 98 246 THR A CA 1
ATOM 1972 C C . THR A 1 246 ? 3.256 -0.975 -4.535 1 98 246 THR A C 1
ATOM 1974 O O . THR A 1 246 ? 3.766 -0.039 -3.914 1 98 246 THR A O 1
ATOM 1977 N N . THR A 1 247 ? 3.84 -2.17 -4.629 1 98.62 247 THR A N 1
ATOM 1978 C CA . THR A 1 247 ? 5.172 -2.408 -4.082 1 98.62 247 THR A CA 1
ATOM 1979 C C . THR A 1 247 ? 6.18 -1.424 -4.668 1 98.62 247 THR A C 1
ATOM 1981 O O . THR A 1 247 ? 6.98 -0.838 -3.936 1 98.62 247 THR A O 1
ATOM 1984 N N . LYS A 1 248 ? 6.098 -1.214 -5.945 1 97.81 248 LYS A N 1
ATOM 1985 C CA . LYS A 1 248 ? 7 -0.296 -6.641 1 97.81 248 LYS A CA 1
ATOM 1986 C C . LYS A 1 248 ? 6.762 1.146 -6.199 1 97.81 248 LYS A C 1
ATOM 1988 O O . LYS A 1 248 ? 7.711 1.891 -5.957 1 97.81 248 LYS A O 1
ATOM 1993 N N . VAL A 1 249 ? 5.496 1.535 -6.105 1 97.12 249 VAL A N 1
ATOM 1994 C CA . VAL A 1 249 ? 5.141 2.9 -5.73 1 97.12 249 VAL A CA 1
ATOM 1995 C C . VAL A 1 249 ? 5.668 3.209 -4.332 1 97.12 249 VAL A C 1
ATOM 1997 O O . VAL A 1 249 ? 6.348 4.219 -4.125 1 97.12 249 VAL A O 1
ATOM 2000 N N . ILE A 1 250 ? 5.43 2.32 -3.408 1 98.19 250 ILE A N 1
ATOM 2001 C CA . ILE A 1 250 ? 5.895 2.512 -2.039 1 98.19 250 ILE A CA 1
ATOM 2002 C C . ILE A 1 250 ? 7.422 2.52 -2.01 1 98.19 250 ILE A C 1
ATOM 2004 O O . ILE A 1 250 ? 8.031 3.369 -1.358 1 98.19 250 ILE A O 1
ATOM 2008 N N . GLY A 1 251 ? 8.008 1.619 -2.705 1 97.62 251 GLY A N 1
ATOM 2009 C CA . GLY A 1 251 ? 9.461 1.55 -2.777 1 97.62 251 GLY A CA 1
ATOM 2010 C C . GLY A 1 251 ? 10.094 2.799 -3.365 1 97.62 251 GLY A C 1
ATOM 2011 O O . GLY A 1 251 ? 11.211 3.17 -2.998 1 97.62 251 GLY A O 1
ATOM 2012 N N . SER A 1 252 ? 9.445 3.459 -4.27 1 96.62 252 SER A N 1
ATOM 2013 C CA . SER A 1 252 ? 9.992 4.637 -4.938 1 96.62 252 SER A CA 1
ATOM 2014 C C . SER A 1 252 ? 10.188 5.789 -3.955 1 96.62 252 SER A C 1
ATOM 2016 O O . SER A 1 252 ? 10.945 6.719 -4.227 1 96.62 252 SER A O 1
ATOM 2018 N N . TYR A 1 253 ? 9.578 5.715 -2.83 1 96.06 253 TYR A N 1
ATOM 2019 C CA . TYR A 1 253 ? 9.734 6.73 -1.797 1 96.06 253 TYR A CA 1
ATOM 2020 C C . TYR A 1 253 ? 10.742 6.293 -0.744 1 96.06 253 TYR A C 1
ATOM 2022 O O . TYR A 1 253 ? 10.688 6.734 0.406 1 96.06 253 TYR A O 1
ATOM 2030 N N . LYS A 1 254 ? 11.555 5.336 -1.128 1 96.5 254 LYS A N 1
ATOM 2031 C CA . LYS A 1 254 ? 12.711 4.852 -0.377 1 96.5 254 LYS A CA 1
ATOM 2032 C C . LYS A 1 254 ? 12.273 4.043 0.843 1 96.5 254 LYS A C 1
ATOM 2034 O O . LYS A 1 254 ? 13.016 3.938 1.821 1 96.5 254 LYS A O 1
ATOM 2039 N N . ASN A 1 255 ? 11.062 3.578 0.831 1 97.75 255 ASN A N 1
ATOM 2040 C CA . ASN A 1 255 ? 10.664 2.566 1.802 1 97.75 255 ASN A CA 1
ATOM 2041 C C . ASN A 1 255 ? 11.453 1.272 1.62 1 97.75 255 ASN A C 1
ATOM 2043 O O . ASN A 1 255 ? 11.984 1.012 0.54 1 97.75 255 ASN A O 1
ATOM 2047 N N . ASN A 1 256 ? 11.602 0.525 2.713 1 98.25 256 ASN A N 1
ATOM 2048 C CA . ASN A 1 256 ? 12.289 -0.761 2.623 1 98.25 256 ASN A CA 1
ATOM 2049 C C . ASN A 1 256 ? 11.375 -1.838 2.037 1 98.25 256 ASN A C 1
ATOM 2051 O O . ASN A 1 256 ? 10.211 -1.577 1.739 1 98.25 256 ASN A O 1
ATOM 2055 N N . ALA A 1 257 ? 11.922 -3.059 1.839 1 98.69 257 ALA A N 1
ATOM 2056 C CA . ALA A 1 257 ? 11.234 -4.145 1.146 1 98.69 257 ALA A CA 1
ATOM 2057 C C . ALA A 1 257 ? 10.047 -4.645 1.957 1 98.69 257 ALA A C 1
ATOM 2059 O O . ALA A 1 257 ? 9.039 -5.082 1.391 1 98.69 257 ALA A O 1
ATOM 2060 N N . PHE A 1 258 ? 10.102 -4.629 3.316 1 98.5 258 PHE A N 1
ATOM 2061 C CA . PHE A 1 258 ? 9.047 -5.141 4.188 1 98.5 258 PHE A CA 1
ATOM 2062 C C . PHE A 1 258 ? 7.805 -4.27 4.105 1 98.5 258 PHE A C 1
ATOM 2064 O O . PHE A 1 258 ? 6.699 -4.773 3.902 1 98.5 258 PHE A O 1
ATOM 2071 N N . GLN A 1 259 ? 8.016 -2.953 4.156 1 97.94 259 GLN A N 1
ATOM 2072 C CA . GLN A 1 259 ? 6.922 -1.995 4.043 1 97.94 259 GLN A CA 1
ATOM 2073 C C . GLN A 1 259 ? 6.316 -2.016 2.643 1 97.94 259 GLN A C 1
ATOM 2075 O O . GLN A 1 259 ? 5.09 -2.008 2.49 1 97.94 259 GLN A O 1
ATOM 2080 N N . ALA A 1 260 ? 7.203 -2.041 1.675 1 98.69 260 ALA A N 1
ATOM 2081 C CA . ALA A 1 260 ? 6.754 -1.984 0.287 1 98.69 260 ALA A CA 1
ATOM 2082 C C . ALA A 1 260 ? 5.898 -3.199 -0.061 1 98.69 260 ALA A C 1
ATOM 2084 O O . ALA A 1 260 ? 4.781 -3.055 -0.567 1 98.69 260 ALA A O 1
ATOM 2085 N N . TYR A 1 261 ? 6.402 -4.375 0.255 1 98.81 261 TYR A N 1
ATOM 2086 C CA . TYR A 1 261 ? 5.66 -5.562 -0.148 1 98.81 261 TYR A CA 1
ATOM 2087 C C . TYR A 1 261 ? 4.457 -5.785 0.756 1 98.81 261 TYR A C 1
ATOM 2089 O O . TYR A 1 261 ? 3.424 -6.297 0.31 1 98.81 261 TYR A O 1
ATOM 2097 N N . SER A 1 262 ? 4.496 -5.426 2.066 1 98.69 262 SER A N 1
ATOM 2098 C CA . SER A 1 262 ? 3.303 -5.477 2.902 1 98.69 262 SER A CA 1
ATOM 2099 C C . SER A 1 262 ? 2.158 -4.68 2.281 1 98.69 262 SER A C 1
ATOM 2101 O O . SER A 1 262 ? 1.014 -5.137 2.271 1 98.69 262 SER A O 1
ATOM 2103 N N . ALA A 1 263 ? 2.506 -3.492 1.755 1 98.44 263 ALA A N 1
ATOM 2104 C CA . ALA A 1 263 ? 1.496 -2.715 1.041 1 98.44 263 ALA A CA 1
ATOM 2105 C C . ALA A 1 263 ? 1.006 -3.459 -0.197 1 98.44 263 ALA A C 1
ATOM 2107 O O . ALA A 1 263 ? -0.192 -3.467 -0.491 1 98.44 263 ALA A O 1
ATOM 2108 N N . GLY A 1 264 ? 1.907 -4.043 -0.933 1 98.5 264 GLY A N 1
ATOM 2109 C CA . GLY A 1 264 ? 1.537 -4.852 -2.084 1 98.5 264 GLY A CA 1
ATOM 2110 C C . GLY A 1 264 ? 0.603 -5.992 -1.734 1 98.5 264 GLY A C 1
ATOM 2111 O O . GLY A 1 264 ? -0.311 -6.312 -2.498 1 98.5 264 GLY A O 1
ATOM 2112 N N . LEU A 1 265 ? 0.812 -6.609 -0.584 1 98.62 265 LEU A N 1
ATOM 2113 C CA . LEU A 1 265 ? -0.036 -7.703 -0.127 1 98.62 265 LEU A CA 1
ATOM 2114 C C . LEU A 1 265 ? -1.468 -7.223 0.095 1 98.62 265 LEU A C 1
ATOM 2116 O O . LEU A 1 265 ? -2.418 -7.984 -0.107 1 98.62 265 LEU A O 1
ATOM 2120 N N . ASN A 1 266 ? -1.608 -5.984 0.495 1 97.88 266 ASN A N 1
ATOM 2121 C CA . ASN A 1 266 ? -2.955 -5.441 0.645 1 97.88 266 ASN A CA 1
ATOM 2122 C C . ASN A 1 266 ? -3.676 -5.355 -0.697 1 97.88 266 ASN A C 1
ATOM 2124 O O . ASN A 1 266 ? -4.887 -5.57 -0.77 1 97.88 266 ASN A O 1
ATOM 2128 N N . GLY A 1 267 ? -2.918 -5.02 -1.725 1 97 267 GLY A N 1
ATOM 2129 C CA . GLY A 1 267 ? -3.479 -5.078 -3.066 1 97 267 GLY A CA 1
ATOM 2130 C C . GLY A 1 267 ? -3.865 -6.484 -3.49 1 97 267 GLY A C 1
ATOM 2131 O O . GLY A 1 267 ? -4.945 -6.695 -4.047 1 97 267 GLY A O 1
ATOM 2132 N N . LEU A 1 268 ? -2.986 -7.391 -3.174 1 97.25 268 LEU A N 1
ATOM 2133 C CA . LEU A 1 268 ? -3.232 -8.789 -3.51 1 97.25 268 LEU A CA 1
ATOM 2134 C C . LEU A 1 268 ? -4.477 -9.305 -2.797 1 97.25 268 LEU A C 1
ATOM 2136 O O . LEU A 1 268 ? -5.219 -10.125 -3.348 1 97.25 268 LEU A O 1
ATOM 2140 N N . ALA A 1 269 ? -4.766 -8.805 -1.647 1 96.5 269 ALA A N 1
ATOM 2141 C CA . ALA A 1 269 ? -5.871 -9.266 -0.806 1 96.5 269 ALA A CA 1
ATOM 2142 C C . ALA A 1 269 ? -7.203 -8.711 -1.302 1 96.5 269 ALA A C 1
ATOM 2144 O O . ALA A 1 269 ? -8.242 -8.945 -0.685 1 96.5 269 ALA A O 1
ATOM 2145 N N . GLY A 1 270 ? -7.23 -8.031 -2.375 1 93.62 270 GLY A N 1
ATOM 2146 C CA . GLY A 1 270 ? -8.461 -7.5 -2.943 1 93.62 270 GLY A CA 1
ATOM 2147 C C . GLY A 1 270 ? -9.32 -8.562 -3.596 1 93.62 270 GLY A C 1
ATOM 2148 O O . GLY A 1 270 ? -8.805 -9.555 -4.109 1 93.62 270 GLY A O 1
ATOM 2149 N N . PRO A 1 271 ? -10.633 -8.305 -3.66 1 92.06 271 PRO A N 1
ATOM 2150 C CA . PRO A 1 271 ? -11.578 -9.289 -4.188 1 92.06 271 PRO A CA 1
ATOM 2151 C C . PRO A 1 271 ? -11.422 -9.516 -5.688 1 92.06 271 PRO A C 1
ATOM 2153 O O . PRO A 1 271 ? -11.766 -10.586 -6.195 1 92.06 271 PRO A O 1
ATOM 2156 N N . ILE A 1 272 ? -10.867 -8.586 -6.434 1 90.12 272 ILE A N 1
ATOM 2157 C CA . ILE A 1 272 ? -10.758 -8.75 -7.879 1 90.12 272 ILE A CA 1
ATOM 2158 C C . ILE A 1 272 ? -9.297 -8.953 -8.266 1 90.12 272 ILE A C 1
ATOM 2160 O O . ILE A 1 272 ? -8.891 -8.625 -9.383 1 90.12 272 ILE A O 1
ATOM 2164 N N . HIS A 1 273 ? -8.492 -9.398 -7.305 1 92.31 273 HIS A N 1
ATOM 2165 C CA . HIS A 1 273 ? -7.109 -9.805 -7.52 1 92.31 273 HIS A CA 1
ATOM 2166 C C . HIS A 1 273 ? -6.812 -11.125 -6.809 1 92.31 273 HIS A C 1
ATOM 2168 O O . HIS A 1 273 ? -7.375 -12.16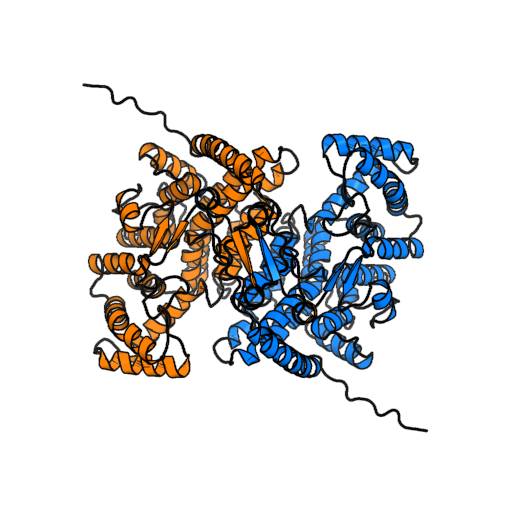4 -7.156 1 92.31 273 HIS A O 1
ATOM 2174 N N . GLY A 1 274 ? -6.117 -11.156 -5.789 1 91.12 274 GLY A N 1
ATOM 2175 C CA . GLY A 1 274 ? -5.633 -12.398 -5.199 1 91.12 274 GLY A CA 1
ATOM 2176 C C . GLY A 1 274 ? -6.734 -13.234 -4.578 1 91.12 274 GLY A C 1
ATOM 2177 O O . GLY A 1 274 ? -6.637 -14.461 -4.527 1 91.12 274 GLY A O 1
ATOM 2178 N N . LEU A 1 275 ? -7.805 -12.594 -4.117 1 90.56 275 LEU A N 1
ATOM 2179 C CA . LEU A 1 275 ? -8.875 -13.344 -3.477 1 90.56 275 LEU A CA 1
ATOM 2180 C C . LEU A 1 275 ? -9.695 -14.109 -4.508 1 90.56 275 LEU A C 1
ATOM 2182 O O . LEU A 1 275 ? -10.5 -14.977 -4.152 1 90.56 275 LEU A O 1
ATOM 2186 N N . GLY A 1 276 ? -9.414 -13.898 -5.734 1 91.12 276 GLY A N 1
ATOM 2187 C CA . GLY A 1 276 ? -10.07 -14.648 -6.793 1 91.12 276 GLY A CA 1
ATOM 2188 C C . GLY A 1 276 ? -9.906 -16.141 -6.648 1 91.12 276 GLY A C 1
ATOM 2189 O O . GLY A 1 276 ? -10.805 -16.906 -7.012 1 91.12 276 GLY A O 1
ATOM 2190 N N . ILE A 1 277 ? -8.781 -16.531 -6.125 1 94.69 277 ILE A N 1
ATOM 2191 C CA . ILE A 1 277 ? -8.523 -17.953 -5.941 1 94.69 277 ILE A CA 1
ATOM 2192 C C . ILE A 1 277 ? -9.516 -18.531 -4.93 1 94.69 277 ILE A C 1
ATOM 2194 O O . ILE A 1 277 ? -10.047 -19.625 -5.129 1 94.69 277 ILE A O 1
ATOM 2198 N N . GLN A 1 278 ? -9.75 -17.812 -3.881 1 93.5 278 GLN A N 1
ATOM 2199 C CA . GLN A 1 278 ? -10.711 -18.234 -2.857 1 93.5 278 GLN A CA 1
ATOM 2200 C C . GLN A 1 278 ? -12.133 -18.266 -3.416 1 93.5 278 GLN A C 1
ATOM 2202 O O . GLN A 1 278 ? -12.859 -19.234 -3.201 1 93.5 278 GLN A O 1
ATOM 2207 N N . PHE A 1 279 ? -12.5 -17.312 -4.199 1 91.56 279 PHE A N 1
ATOM 2208 C CA . PHE A 1 279 ? -13.844 -17.219 -4.754 1 91.56 279 PHE A CA 1
ATOM 2209 C C . PHE A 1 279 ? -14.07 -18.312 -5.789 1 91.56 279 PHE A C 1
ATOM 2211 O O . PHE A 1 279 ? -15.164 -18.891 -5.863 1 91.56 279 PHE A O 1
ATOM 2218 N N . CYS A 1 280 ? -13.086 -18.578 -6.531 1 95 280 CYS A N 1
ATOM 2219 C CA . CYS A 1 280 ? -13.195 -19.641 -7.523 1 95 280 CYS A CA 1
ATOM 2220 C C . CYS A 1 280 ? -13.406 -20.984 -6.852 1 95 280 CYS A C 1
ATOM 2222 O O . CYS A 1 280 ? -14.234 -21.781 -7.293 1 95 280 CYS A O 1
ATOM 2224 N N . MET A 1 281 ? -12.688 -21.203 -5.809 1 96.31 281 MET A N 1
ATOM 2225 C CA . MET A 1 281 ? -12.828 -22.469 -5.09 1 96.31 281 MET A CA 1
ATOM 2226 C C . MET A 1 281 ? -14.211 -22.578 -4.461 1 96.31 281 MET A C 1
ATOM 2228 O O . MET A 1 281 ? -14.82 -23.656 -4.484 1 96.31 281 MET A O 1
ATOM 2232 N N . MET A 1 282 ? -14.664 -21.516 -3.887 1 94.56 282 MET A N 1
ATOM 2233 C CA . MET A 1 282 ? -16.016 -21.5 -3.314 1 94.56 282 MET A CA 1
ATOM 2234 C C . MET A 1 282 ? -17.047 -21.859 -4.371 1 94.56 282 MET A C 1
ATOM 2236 O O . MET A 1 282 ? -17.953 -22.672 -4.121 1 94.56 282 MET A O 1
ATOM 2240 N N . TRP A 1 283 ? -16.906 -21.297 -5.508 1 95.94 283 TRP A N 1
ATOM 2241 C CA . TRP A 1 283 ? -17.828 -21.547 -6.613 1 95.94 283 TRP A CA 1
ATOM 2242 C C . TRP A 1 283 ? -17.766 -23 -7.055 1 95.94 283 TRP A C 1
ATOM 2244 O O . TRP A 1 283 ? -18.797 -23.656 -7.215 1 95.94 283 TRP A O 1
ATOM 2254 N N . LEU A 1 284 ? -16.578 -23.562 -7.234 1 96.94 284 LEU A N 1
ATOM 2255 C CA . LEU A 1 284 ? -16.375 -24.922 -7.695 1 96.94 284 LEU A CA 1
ATOM 2256 C C . LEU A 1 284 ? -16.906 -25.922 -6.676 1 96.94 284 LEU A C 1
ATOM 2258 O O . LEU A 1 284 ? -17.594 -26.891 -7.039 1 96.94 284 LEU A O 1
ATOM 2262 N N . VAL A 1 285 ? -16.609 -25.688 -5.426 1 96.62 285 VAL A N 1
ATOM 2263 C CA . VAL A 1 285 ? -17.031 -26.609 -4.367 1 96.62 285 VAL A CA 1
ATOM 2264 C C . VAL A 1 285 ? -18.547 -26.562 -4.223 1 96.62 285 VAL A C 1
ATOM 2266 O O . VAL A 1 285 ? -19.188 -27.609 -4.051 1 96.62 285 VAL A O 1
ATOM 2269 N N . ASP A 1 286 ? -19.078 -25.391 -4.301 1 96.38 286 ASP A N 1
ATOM 2270 C CA . ASP A 1 286 ? -20.531 -25.266 -4.227 1 96.38 286 ASP A CA 1
ATOM 2271 C C . ASP A 1 286 ? -21.203 -26 -5.391 1 96.38 286 ASP A C 1
ATOM 2273 O O . ASP A 1 286 ? -22.203 -26.688 -5.203 1 96.38 286 ASP A O 1
ATOM 2277 N N . MET A 1 287 ? -20.703 -25.812 -6.535 1 97.06 287 MET A N 1
ATOM 2278 C CA . MET A 1 287 ? -21.234 -26.5 -7.707 1 97.06 287 MET A CA 1
ATOM 2279 C C . MET A 1 287 ? -21.125 -28.016 -7.543 1 97.06 287 MET A C 1
ATOM 2281 O O . MET A 1 287 ? -22.094 -28.75 -7.793 1 97.06 287 MET A O 1
ATOM 2285 N N . TRP A 1 288 ? -19.969 -28.453 -7.156 1 96.75 288 TRP A N 1
ATOM 2286 C CA . TRP A 1 288 ? -19.734 -29.875 -6.973 1 96.75 288 TRP A CA 1
ATOM 2287 C C . TRP A 1 288 ? -20.703 -30.453 -5.949 1 96.75 288 TRP A C 1
ATOM 2289 O O . TRP A 1 288 ? -21.266 -31.531 -6.16 1 96.75 288 TRP A O 1
ATOM 2299 N N . LYS A 1 289 ? -20.906 -29.734 -4.859 1 96.31 289 LYS A N 1
ATOM 2300 C CA . LYS A 1 289 ? -21.812 -30.203 -3.816 1 96.31 289 LYS A CA 1
ATOM 2301 C C . LYS A 1 289 ? -23.25 -30.25 -4.332 1 96.31 289 LYS A C 1
ATOM 2303 O O . LYS A 1 289 ? -24.031 -31.109 -3.939 1 96.31 289 LYS A O 1
ATOM 2308 N N . THR A 1 290 ? -23.562 -29.344 -5.141 1 96.81 290 THR A N 1
ATOM 2309 C CA . THR A 1 290 ? -24.906 -29.219 -5.668 1 96.81 290 THR A CA 1
ATOM 2310 C C . THR A 1 290 ? -25.188 -30.297 -6.711 1 96.81 290 THR A C 1
ATOM 2312 O O . THR A 1 290 ? -26.25 -30.922 -6.703 1 96.81 290 THR A O 1
ATOM 2315 N N . LEU A 1 291 ? -24.203 -30.516 -7.555 1 96.5 291 LEU A N 1
ATOM 2316 C CA . LEU A 1 291 ? -24.438 -31.391 -8.703 1 96.5 291 LEU A CA 1
ATOM 2317 C C . LEU A 1 291 ? -24.094 -32.844 -8.359 1 96.5 291 LEU A C 1
ATOM 2319 O O . LEU A 1 291 ? -24.609 -33.75 -8.984 1 96.5 291 LEU A O 1
ATOM 2323 N N . GLY A 1 292 ? -23.203 -33.031 -7.43 1 93.5 292 GLY A N 1
ATOM 2324 C CA . GLY A 1 292 ? -22.703 -34.344 -7.152 1 93.5 292 GLY A CA 1
ATOM 2325 C C . GLY A 1 292 ? -21.734 -34.844 -8.211 1 93.5 292 GLY A C 1
ATOM 2326 O O . GLY A 1 292 ? -21.109 -34.062 -8.914 1 93.5 292 GLY A O 1
ATOM 2327 N N . ASP A 1 293 ? -21.594 -36.188 -8.273 1 90.69 293 ASP A N 1
ATOM 2328 C CA . ASP A 1 293 ? -20.562 -36.75 -9.133 1 90.69 293 ASP A CA 1
ATOM 2329 C C . ASP A 1 293 ? -21.172 -37.188 -10.469 1 90.69 293 ASP A C 1
ATOM 2331 O O . ASP A 1 293 ? -20.438 -37.5 -11.414 1 90.69 293 ASP A O 1
ATOM 2335 N N . ASN A 1 294 ? -22.484 -37.219 -10.453 1 90.5 294 ASN A N 1
ATOM 2336 C CA . ASN A 1 294 ? -23.141 -37.719 -11.656 1 90.5 294 ASN A CA 1
ATOM 2337 C C . ASN A 1 294 ? -23.828 -36.594 -12.422 1 90.5 294 ASN A C 1
ATOM 2339 O O . ASN A 1 294 ? -25.047 -36.375 -12.297 1 90.5 294 ASN A O 1
ATOM 2343 N N . TYR A 1 295 ? -23.062 -35.844 -13.109 1 93.31 295 TYR A N 1
ATOM 2344 C CA . TYR A 1 295 ? -23.547 -34.75 -13.953 1 93.31 295 TYR A CA 1
ATOM 2345 C C . TYR A 1 295 ? -23.031 -34.875 -15.383 1 93.31 295 TYR A C 1
ATOM 2347 O O . TYR A 1 295 ? -22.047 -35.594 -15.625 1 93.31 295 TYR A O 1
ATOM 2355 N N . ASP A 1 296 ? -23.766 -34.344 -16.297 1 94.12 296 ASP A N 1
ATOM 2356 C CA . ASP A 1 296 ? -23.25 -34.188 -17.641 1 94.12 296 ASP A CA 1
ATOM 2357 C C . ASP A 1 296 ? -23.078 -32.719 -18 1 94.12 296 ASP A C 1
ATOM 2359 O O . ASP A 1 296 ? -23.234 -31.844 -17.156 1 94.12 296 ASP A O 1
ATOM 2363 N N . GLU A 1 297 ? -22.703 -32.469 -19.219 1 96.5 297 GLU A N 1
ATOM 2364 C CA . GLU A 1 297 ? -22.375 -31.109 -19.656 1 96.5 297 GLU A CA 1
ATOM 2365 C C . GLU A 1 297 ? -23.594 -30.188 -19.578 1 96.5 297 GLU A C 1
ATOM 2367 O O . GLU A 1 297 ? -23.484 -29.016 -19.234 1 96.5 297 GLU A O 1
ATOM 2372 N N . LYS A 1 298 ? -24.766 -30.734 -19.844 1 96.75 298 LYS A N 1
ATOM 2373 C CA . LYS A 1 298 ? -26 -29.953 -19.859 1 96.75 298 LYS A CA 1
ATOM 2374 C C . LYS A 1 298 ? -26.359 -29.469 -18.453 1 96.75 298 LYS A C 1
ATOM 2376 O O . LYS A 1 298 ? -26.844 -28.344 -18.297 1 96.75 298 LYS A O 1
ATOM 2381 N N . VAL A 1 299 ? -26.172 -30.359 -17.562 1 96.94 299 VAL A N 1
ATOM 2382 C CA . VAL A 1 299 ? -26.469 -30 -16.172 1 96.94 299 VAL A CA 1
ATOM 2383 C C . VAL A 1 299 ? -25.547 -28.875 -15.727 1 96.94 299 VAL A C 1
ATOM 2385 O O . VAL A 1 299 ? -25.984 -27.938 -15.039 1 96.94 299 VAL A O 1
ATOM 2388 N N . VAL A 1 300 ? -24.281 -28.938 -16.078 1 97.31 300 VAL A N 1
ATOM 2389 C CA . VAL A 1 300 ? -23.312 -27.891 -15.75 1 97.31 300 VAL A CA 1
ATOM 2390 C C . VAL A 1 300 ? -23.703 -26.578 -16.438 1 97.31 300 VAL A C 1
ATOM 2392 O O . VAL A 1 300 ? -23.625 -25.516 -15.836 1 97.31 300 VAL A O 1
ATOM 2395 N N . GLU A 1 301 ? -24.156 -26.672 -17.656 1 96.81 301 GLU A N 1
ATOM 2396 C CA . GLU A 1 301 ? -24.609 -25.484 -18.406 1 96.81 301 GLU A CA 1
ATOM 2397 C C . GLU A 1 301 ? -25.75 -24.781 -17.672 1 96.81 301 GLU A C 1
ATOM 2399 O O . GLU A 1 301 ? -25.75 -23.562 -17.547 1 96.81 301 GLU A O 1
ATOM 2404 N N . ILE A 1 302 ? -26.656 -25.562 -17.219 1 96.75 302 ILE A N 1
ATOM 2405 C CA . ILE A 1 302 ? -27.812 -25.016 -16.516 1 96.75 302 ILE A CA 1
ATOM 2406 C C . ILE A 1 302 ? -27.359 -24.312 -15.242 1 96.75 302 ILE A C 1
ATOM 2408 O O . ILE A 1 302 ? -27.812 -23.219 -14.938 1 96.75 302 ILE A O 1
ATOM 2412 N N . TYR A 1 303 ? -26.484 -24.984 -14.555 1 97.12 303 TYR A N 1
ATOM 2413 C CA . TYR A 1 303 ? -25.969 -24.406 -13.312 1 97.12 303 TYR A CA 1
ATOM 2414 C C . TYR A 1 303 ? -25.281 -23.078 -13.586 1 97.12 303 TYR A C 1
ATOM 2416 O O . TYR A 1 303 ? -25.516 -22.094 -12.891 1 97.12 303 TYR A O 1
ATOM 2424 N N . VAL A 1 304 ? -24.422 -23.031 -14.586 1 96.75 304 VAL A N 1
ATOM 2425 C CA . VAL A 1 304 ? -23.625 -21.859 -14.898 1 96.75 304 VAL A CA 1
ATOM 2426 C C . VAL A 1 304 ? -24.531 -20.719 -15.391 1 96.75 304 VAL A C 1
ATOM 2428 O O . VAL A 1 304 ? -24.312 -19.562 -15.055 1 96.75 304 VAL A O 1
ATOM 2431 N N . LYS A 1 305 ? -25.5 -21.031 -16.203 1 95.44 305 LYS A N 1
ATOM 2432 C CA . LYS A 1 305 ? -26.453 -20.031 -16.672 1 95.44 305 LYS A CA 1
ATOM 2433 C C . LYS A 1 305 ? -27.172 -19.359 -15.5 1 95.44 305 LYS A C 1
ATOM 2435 O O . LYS A 1 305 ? -27.359 -18.141 -15.5 1 95.44 305 LYS A O 1
ATOM 2440 N N . GLY A 1 306 ? -27.578 -20.188 -14.57 1 94.44 306 GLY A N 1
ATOM 2441 C CA . GLY A 1 306 ? -28.172 -19.641 -13.367 1 94.44 306 GLY A CA 1
ATOM 2442 C C . GLY A 1 306 ? -27.25 -18.719 -12.594 1 94.44 306 GLY A C 1
ATOM 2443 O O . GLY A 1 306 ? -27.656 -17.641 -12.156 1 94.44 306 GLY A O 1
ATOM 2444 N N . TYR A 1 307 ? -26.047 -19.203 -12.43 1 93.62 307 TYR A N 1
ATOM 2445 C CA . TYR A 1 307 ? -25.062 -18.391 -11.719 1 93.62 307 TYR A CA 1
ATOM 2446 C C . TYR A 1 307 ? -24.812 -17.078 -12.445 1 93.62 307 TYR A C 1
ATOM 2448 O O . TYR A 1 307 ? -24.719 -16.016 -11.812 1 93.62 307 TYR A O 1
ATOM 2456 N N . LEU A 1 308 ? -24.656 -17.125 -13.734 1 91.81 308 LEU A N 1
ATOM 2457 C CA . LEU A 1 308 ? -24.391 -15.961 -14.57 1 91.81 308 LEU A CA 1
ATOM 2458 C C . LEU A 1 308 ? -25.531 -14.953 -14.477 1 91.81 308 LEU A C 1
ATOM 2460 O O . LEU A 1 308 ? -25.297 -13.742 -14.469 1 91.81 308 LEU A O 1
ATOM 2464 N N . LYS A 1 309 ? -26.688 -15.414 -14.477 1 88.75 309 LYS A N 1
ATOM 2465 C CA . LYS A 1 309 ? -27.859 -14.555 -14.359 1 88.75 309 LYS A CA 1
ATOM 2466 C C . LYS A 1 309 ? -27.844 -13.773 -13.047 1 88.75 309 LYS A C 1
ATOM 2468 O O . LYS A 1 309 ? -28.172 -12.586 -13.023 1 88.75 309 LYS A O 1
ATOM 2473 N N . ASP A 1 310 ? -27.438 -14.469 -12 1 86.94 310 ASP A N 1
ATOM 2474 C CA . ASP A 1 310 ? -27.469 -13.883 -10.664 1 86.94 310 ASP A CA 1
ATOM 2475 C C . ASP A 1 310 ? -26.266 -12.992 -10.422 1 86.94 310 ASP A C 1
ATOM 2477 O O . ASP A 1 310 ? -26.359 -11.992 -9.703 1 86.94 310 ASP A O 1
ATOM 2481 N N . HIS A 1 311 ? -25.094 -13.336 -11.016 1 86.62 311 HIS A N 1
ATOM 2482 C CA . HIS A 1 311 ? -23.844 -12.688 -10.602 1 86.62 311 HIS A CA 1
ATOM 2483 C C . HIS A 1 311 ? -23.219 -11.914 -11.75 1 86.62 311 HIS A C 1
ATOM 2485 O O . HIS A 1 311 ? -22.359 -11.047 -11.531 1 86.62 311 HIS A O 1
ATOM 2491 N N . GLY A 1 312 ? -23.531 -12.242 -12.992 1 84.06 312 GLY A N 1
ATOM 2492 C CA . GLY A 1 312 ? -23.062 -11.508 -14.156 1 84.06 312 GLY A CA 1
ATOM 2493 C C . GLY A 1 312 ? -21.672 -11.938 -14.602 1 84.06 312 GLY A C 1
ATOM 2494 O O . GLY A 1 312 ? -21.203 -11.523 -15.664 1 84.06 312 GLY A O 1
ATOM 2495 N N . LYS A 1 313 ? -20.969 -12.719 -13.789 1 88 313 LYS A N 1
ATOM 2496 C CA . LYS A 1 313 ? -19.641 -13.242 -14.109 1 88 313 LYS A CA 1
ATOM 2497 C C . LYS A 1 313 ? -19.453 -14.648 -13.539 1 88 313 LYS A C 1
ATOM 2499 O O . LYS A 1 313 ? -20.25 -15.102 -12.711 1 88 313 LYS A O 1
ATOM 2504 N N . VAL A 1 314 ? -18.5 -15.367 -14.086 1 92.94 314 VAL A N 1
ATOM 2505 C CA . VAL A 1 314 ? -18.156 -16.703 -13.625 1 92.94 314 VAL A CA 1
ATOM 2506 C C . VAL A 1 314 ? -16.719 -16.75 -13.148 1 92.94 314 VAL A C 1
ATOM 2508 O O . VAL A 1 314 ? -15.797 -16.406 -13.898 1 92.94 314 VAL A O 1
ATOM 2511 N N . PRO A 1 315 ? -16.453 -17.125 -11.867 1 93.19 315 PRO A N 1
ATOM 2512 C CA . PRO A 1 315 ? -15.07 -17.219 -11.383 1 93.19 315 PRO A CA 1
ATOM 2513 C C . PRO A 1 315 ? -14.219 -18.172 -12.203 1 93.19 315 PRO A C 1
ATOM 2515 O O . PRO A 1 315 ? -14.695 -19.234 -12.609 1 93.19 315 PRO A O 1
ATOM 2518 N N . GLY A 1 316 ? -13.016 -17.75 -12.43 1 94.12 316 GLY A N 1
ATOM 2519 C CA . GLY A 1 316 ? -12.086 -18.625 -13.133 1 94.12 316 GLY A CA 1
ATOM 2520 C C . GLY A 1 316 ? -12.102 -18.438 -14.633 1 94.12 316 GLY A C 1
ATOM 2521 O O . GLY A 1 316 ? -11.398 -19.141 -15.359 1 94.12 316 GLY A O 1
ATOM 2522 N N . PHE A 1 317 ? -12.883 -17.516 -15.086 1 94.31 317 PHE A N 1
ATOM 2523 C CA . PHE A 1 317 ? -12.977 -17.25 -16.516 1 94.31 317 PHE A CA 1
ATOM 2524 C C . PHE A 1 317 ? -12.82 -15.766 -16.812 1 94.31 317 PHE A C 1
ATOM 2526 O O . PHE A 1 317 ? -13.297 -14.922 -16.047 1 94.31 317 PHE A O 1
ATOM 2533 N N . GLY A 1 318 ? -12.156 -15.523 -17.891 1 86.88 318 GLY A N 1
ATOM 2534 C CA . GLY A 1 318 ? -11.906 -14.148 -18.297 1 86.88 318 GLY A CA 1
ATOM 2535 C C . GLY A 1 318 ? -10.562 -13.617 -17.828 1 86.88 318 GLY A C 1
ATOM 2536 O O . GLY A 1 318 ? -10.031 -14.07 -16.812 1 86.88 318 GLY A O 1
ATOM 2537 N N . HIS A 1 319 ? -9.961 -12.758 -18.594 1 79.31 319 HIS A N 1
ATOM 2538 C CA . HIS A 1 319 ? -8.719 -12.07 -18.281 1 79.31 319 HIS A CA 1
ATOM 2539 C C . HIS A 1 319 ? -8.633 -10.719 -19 1 79.31 319 HIS A C 1
ATOM 2541 O O . HIS A 1 319 ? -8.977 -10.617 -20.172 1 79.31 319 HIS A O 1
ATOM 2547 N N . PRO A 1 320 ? -8.188 -9.758 -18.297 1 72.38 320 PRO A N 1
ATOM 2548 C CA . PRO A 1 320 ? -8.156 -8.438 -18.938 1 72.38 320 PRO A CA 1
ATOM 2549 C C . PRO A 1 320 ? -7.199 -8.383 -20.125 1 72.38 320 PRO A C 1
ATOM 2551 O O . PRO A 1 320 ? -7.41 -7.59 -21.047 1 72.38 320 PRO A O 1
ATOM 2554 N N . VAL A 1 321 ? -6.227 -9.203 -20.109 1 72.31 321 VAL A N 1
ATOM 2555 C CA . VAL A 1 321 ? -5.168 -9.062 -21.109 1 72.31 321 VAL A CA 1
ATOM 2556 C C . VAL A 1 321 ? -5.191 -10.258 -22.062 1 72.31 321 VAL A C 1
ATOM 2558 O O . VAL A 1 321 ? -5.055 -10.094 -23.266 1 72.31 321 VAL A O 1
ATOM 2561 N N . LEU A 1 322 ? -5.414 -11.477 -21.516 1 78.06 322 LEU A N 1
ATOM 2562 C CA . LEU A 1 322 ? -5.309 -12.695 -22.312 1 78.06 322 LEU A CA 1
ATOM 2563 C C . LEU A 1 322 ? -6.555 -12.898 -23.172 1 78.06 322 LEU A C 1
ATOM 2565 O O . LEU A 1 322 ? -7.672 -12.656 -22.703 1 78.06 322 LEU A O 1
ATOM 2569 N N . LYS A 1 323 ? -6.254 -13.273 -24.422 1 80 323 LYS A N 1
ATOM 2570 C CA . LYS A 1 323 ? -7.348 -13.531 -25.359 1 80 323 LYS A CA 1
ATOM 2571 C C . LYS A 1 323 ? -7.426 -15.016 -25.719 1 80 323 LYS A C 1
ATOM 2573 O O . LYS A 1 323 ? -7.984 -15.383 -26.75 1 80 323 LYS A O 1
ATOM 2578 N N . SER A 1 324 ? -6.77 -15.766 -25 1 85.38 324 SER A N 1
ATOM 2579 C CA . SER A 1 324 ? -6.766 -17.219 -25.078 1 85.38 324 SER A CA 1
ATOM 2580 C C . SER A 1 324 ? -6.672 -17.859 -23.703 1 85.38 324 SER A C 1
ATOM 2582 O O . SER A 1 324 ? -6.598 -17.172 -22.688 1 85.38 324 SER A O 1
ATOM 2584 N N . THR A 1 325 ? -6.758 -19.188 -23.781 1 88.81 325 THR A N 1
ATOM 2585 C CA . THR A 1 325 ? -6.625 -19.922 -22.531 1 88.81 325 THR A CA 1
ATOM 2586 C C . THR A 1 325 ? -5.309 -19.578 -21.844 1 88.81 325 THR A C 1
ATOM 2588 O O . THR A 1 325 ? -4.254 -19.562 -22.484 1 88.81 325 THR A O 1
ATOM 2591 N N . ASP A 1 326 ? -5.387 -19.281 -20.594 1 92.12 326 ASP A N 1
ATOM 2592 C CA . ASP A 1 326 ? -4.227 -18.938 -19.781 1 92.12 326 ASP A CA 1
ATOM 2593 C C . ASP A 1 326 ? -3.242 -20.109 -19.719 1 92.12 326 ASP A C 1
ATOM 2595 O O . ASP A 1 326 ? -3.605 -21.203 -19.312 1 92.12 326 ASP A O 1
ATOM 2599 N N . THR A 1 327 ? -2.033 -19.875 -20.109 1 92.81 327 THR A N 1
ATOM 2600 C CA . THR A 1 327 ? -1.02 -20.922 -20.109 1 92.81 327 THR A CA 1
ATOM 2601 C C . THR A 1 327 ? -0.803 -21.453 -18.688 1 92.81 327 THR A C 1
ATOM 2603 O O . THR A 1 327 ? -0.438 -22.625 -18.516 1 92.81 327 THR A O 1
ATOM 2606 N N . ARG A 1 328 ? -0.992 -20.75 -17.797 1 96 328 ARG A N 1
ATOM 2607 C CA . ARG A 1 328 ? -0.886 -21.188 -16.406 1 96 328 ARG A CA 1
ATOM 2608 C C . ARG A 1 328 ? -1.949 -22.234 -16.078 1 96 328 ARG A C 1
ATOM 2610 O O . ARG A 1 328 ? -1.695 -23.156 -15.312 1 96 328 ARG A O 1
ATOM 2617 N N . PHE A 1 329 ? -3.133 -21.969 -16.578 1 95.81 329 PHE A N 1
ATOM 2618 C CA . PHE A 1 329 ? -4.18 -22.969 -16.438 1 95.81 329 PHE A CA 1
ATOM 2619 C C . PHE A 1 329 ? -3.766 -24.281 -17.109 1 95.81 329 PHE A C 1
ATOM 2621 O O . PHE A 1 329 ? -3.949 -25.359 -16.531 1 95.81 329 PHE A O 1
ATOM 2628 N N . LEU A 1 330 ? -3.162 -24.188 -18.203 1 94.75 330 LEU A N 1
ATOM 2629 C CA . LEU A 1 330 ? -2.805 -25.359 -18.984 1 94.75 330 LEU A CA 1
ATOM 2630 C C . LEU A 1 330 ? -1.757 -26.203 -18.25 1 94.75 330 LEU A C 1
ATOM 2632 O O . LEU A 1 330 ? -1.854 -27.422 -18.219 1 94.75 330 LEU A O 1
ATOM 2636 N N . VAL A 1 331 ? -0.78 -25.531 -17.672 1 95.38 331 VAL A N 1
ATOM 2637 C CA . VAL A 1 331 ? 0.268 -26.297 -17 1 95.38 331 VAL A CA 1
ATOM 2638 C C . VAL A 1 331 ? -0.303 -26.938 -15.734 1 95.38 331 VAL A C 1
ATOM 2640 O O . VAL A 1 331 ? 0.126 -28.031 -15.352 1 95.38 331 VAL A O 1
ATOM 2643 N N . GLN A 1 332 ? -1.246 -26.312 -15.109 1 96.62 332 GLN A N 1
ATOM 2644 C CA . GLN A 1 332 ? -1.907 -26.891 -13.945 1 96.62 332 GLN A CA 1
ATOM 2645 C C . GLN A 1 332 ? -2.74 -28.109 -14.344 1 96.62 332 GLN A C 1
ATOM 2647 O O . GLN A 1 332 ? -2.76 -29.109 -13.625 1 96.62 332 GLN A O 1
ATOM 2652 N N . MET A 1 333 ? -3.414 -28.016 -15.469 1 95.94 333 MET A N 1
ATOM 2653 C CA . MET A 1 333 ? -4.191 -29.141 -15.984 1 95.94 333 MET A CA 1
ATOM 2654 C C . MET A 1 333 ? -3.295 -30.328 -16.281 1 95.94 333 MET A C 1
ATOM 2656 O O . MET A 1 333 ? -3.652 -31.469 -15.977 1 95.94 333 MET A O 1
ATOM 2660 N N . GLU A 1 334 ? -2.227 -30.031 -16.875 1 95.5 334 GLU A N 1
ATOM 2661 C CA . GLU A 1 334 ? -1.267 -31.094 -17.156 1 95.5 334 GLU A CA 1
ATOM 2662 C C . GLU A 1 334 ? -0.799 -31.781 -15.875 1 95.5 334 GLU A C 1
ATOM 2664 O O . GLU A 1 334 ? -0.673 -33 -15.82 1 95.5 334 GLU A O 1
ATOM 2669 N N . PHE A 1 335 ? -0.513 -30.969 -14.898 1 95.75 335 PHE A N 1
ATOM 2670 C CA . PHE A 1 335 ? -0.116 -31.5 -13.602 1 95.75 335 PHE A CA 1
ATOM 2671 C C . PHE A 1 335 ? -1.207 -32.375 -13.023 1 95.75 335 PHE A C 1
ATOM 2673 O O . PHE A 1 335 ? -0.928 -33.5 -12.555 1 95.75 335 PHE A O 1
ATOM 2680 N N . ALA A 1 336 ? -2.422 -31.938 -13.055 1 96.56 336 ALA A N 1
ATOM 2681 C CA . ALA A 1 336 ? -3.551 -32.688 -12.523 1 96.56 336 ALA A CA 1
ATOM 2682 C C . ALA A 1 336 ? -3.738 -34 -13.289 1 96.56 336 ALA A C 1
ATOM 2684 O O . ALA A 1 336 ? -3.998 -35.062 -12.688 1 96.56 336 ALA A O 1
ATOM 2685 N N . ASP A 1 337 ? -3.609 -33.938 -14.57 1 96.12 337 ASP A N 1
ATOM 2686 C CA . ASP A 1 337 ? -3.756 -35.125 -15.414 1 96.12 337 ASP A CA 1
ATOM 2687 C C . ASP A 1 337 ? -2.707 -36.188 -15.062 1 96.12 337 ASP A C 1
ATOM 2689 O O . ASP A 1 337 ? -2.973 -37.375 -15.156 1 96.12 337 ASP A O 1
ATOM 2693 N N . ARG A 1 338 ? -1.616 -35.75 -14.695 1 93.69 338 ARG A N 1
ATOM 2694 C CA . ARG A 1 338 ? -0.509 -36.625 -14.375 1 93.69 338 ARG A CA 1
ATOM 2695 C C . ARG A 1 338 ? -0.697 -37.281 -13.008 1 93.69 338 ARG A C 1
ATOM 2697 O O . ARG A 1 338 ? -0.405 -38.469 -12.82 1 93.69 338 ARG A O 1
ATOM 2704 N N . TYR A 1 339 ? -1.184 -36.5 -12.062 1 93.56 339 TYR A N 1
ATOM 2705 C CA . TYR A 1 339 ? -1.077 -36.969 -10.688 1 93.56 339 TYR A CA 1
ATOM 2706 C C . TYR A 1 339 ? -2.443 -37.344 -10.133 1 93.56 339 TYR A C 1
ATOM 2708 O O . TYR A 1 339 ? -2.541 -38.188 -9.227 1 93.56 339 TYR A O 1
ATOM 2716 N N . PHE A 1 340 ? -3.521 -36.719 -10.633 1 95.19 340 PHE A N 1
ATOM 2717 C CA . PHE A 1 340 ? -4.824 -36.969 -10.031 1 95.19 340 PHE A CA 1
ATOM 2718 C C . PHE A 1 340 ? -5.949 -36.656 -11.016 1 95.19 340 PHE A C 1
ATOM 2720 O O . PHE A 1 340 ? -6.883 -35.938 -10.695 1 95.19 340 PHE A O 1
ATOM 2727 N N . LYS A 1 341 ? -5.941 -37.219 -12.195 1 93.31 341 LYS A N 1
ATOM 2728 C CA . LYS A 1 341 ? -6.844 -36.938 -13.305 1 93.31 341 LYS A CA 1
ATOM 2729 C C . LYS A 1 341 ? -8.281 -37.312 -12.953 1 93.31 341 LYS A C 1
ATOM 2731 O O . LYS A 1 341 ? -9.227 -36.75 -13.508 1 93.31 341 LYS A O 1
ATOM 2736 N N . ASP A 1 342 ? -8.469 -38.25 -11.953 1 94.44 342 ASP A N 1
ATOM 2737 C CA . ASP A 1 342 ? -9.805 -38.781 -11.641 1 94.44 342 ASP A CA 1
ATOM 2738 C C . ASP A 1 342 ? -10.422 -38 -10.469 1 94.44 342 ASP A C 1
ATOM 2740 O O . ASP A 1 342 ? -11.516 -38.344 -10.016 1 94.44 342 ASP A O 1
ATOM 2744 N N . ASP A 1 343 ? -9.727 -37 -10.008 1 95.31 343 ASP A N 1
ATOM 2745 C CA . ASP A 1 343 ? -10.281 -36.188 -8.93 1 95.31 343 ASP A CA 1
ATOM 2746 C C . ASP A 1 343 ? -11.578 -35.5 -9.359 1 95.31 343 ASP A C 1
ATOM 2748 O O . ASP A 1 343 ? -11.672 -34.969 -10.469 1 95.31 343 ASP A O 1
ATOM 2752 N N . PRO A 1 344 ? -12.586 -35.531 -8.531 1 95.12 344 PRO A N 1
ATOM 2753 C CA . PRO A 1 344 ? -13.898 -35 -8.906 1 95.12 344 PRO A CA 1
ATOM 2754 C C . PRO A 1 344 ? -13.852 -33.531 -9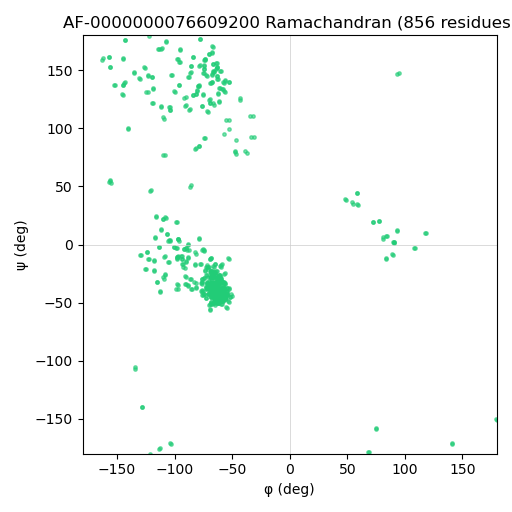.312 1 95.12 344 PRO A C 1
ATOM 2756 O O . PRO A 1 344 ? -14.523 -33.125 -10.266 1 95.12 344 PRO A O 1
ATOM 2759 N N . LEU A 1 345 ? -13.148 -32.75 -8.578 1 95.69 345 LEU A N 1
ATOM 2760 C CA . LEU A 1 345 ? -13.062 -31.344 -8.938 1 95.69 345 LEU A CA 1
ATOM 2761 C C . LEU A 1 345 ? -12.305 -31.172 -10.25 1 95.69 345 LEU A C 1
ATOM 2763 O O . LEU A 1 345 ? -12.625 -30.266 -11.039 1 95.69 345 LEU A O 1
ATOM 2767 N N . CYS A 1 346 ? -11.281 -31.938 -10.461 1 95.19 346 CYS A N 1
ATOM 2768 C CA . CYS A 1 346 ? -10.547 -31.891 -11.727 1 95.19 346 CYS A CA 1
ATOM 2769 C C . CYS A 1 346 ? -11.469 -32.188 -12.898 1 95.19 346 CYS A C 1
ATOM 2771 O O . CYS A 1 346 ? -11.422 -31.516 -13.922 1 95.19 346 CYS A O 1
ATOM 2773 N N . LYS A 1 347 ? -12.281 -33.188 -12.734 1 96.19 347 LYS A N 1
ATOM 2774 C CA . LYS A 1 347 ? -13.242 -33.562 -13.773 1 96.19 347 LYS A CA 1
ATOM 2775 C C . LYS A 1 347 ? -14.234 -32.406 -14.023 1 96.19 347 LYS A C 1
ATOM 2777 O O . LYS A 1 347 ? -14.539 -32.094 -15.172 1 96.19 347 LYS A O 1
ATOM 2782 N N . LEU A 1 348 ? -14.711 -31.875 -12.969 1 97.12 348 LEU A N 1
ATOM 2783 C CA . LEU A 1 348 ? -15.648 -30.766 -13.07 1 97.12 348 LEU A CA 1
ATOM 2784 C C . LEU A 1 348 ? -15.016 -29.578 -13.789 1 97.12 348 LEU A C 1
ATOM 2786 O O . LEU A 1 348 ? -15.664 -28.938 -14.609 1 97.12 348 LEU A O 1
ATOM 2790 N N . ILE A 1 349 ? -13.797 -29.281 -13.461 1 97.19 349 ILE A N 1
ATOM 2791 C CA . ILE A 1 349 ? -13.055 -28.188 -14.062 1 97.19 349 ILE A CA 1
ATOM 2792 C C . ILE A 1 349 ? -12.922 -28.406 -15.562 1 97.19 349 ILE A C 1
ATOM 2794 O O . ILE A 1 349 ? -13.086 -27.469 -16.359 1 97.19 349 ILE A O 1
ATOM 2798 N N . LYS A 1 350 ? -12.695 -29.609 -15.945 1 96.12 350 LYS A N 1
ATOM 2799 C CA . LYS A 1 350 ? -12.594 -29.938 -17.359 1 96.12 350 LYS A CA 1
ATOM 2800 C C . LYS A 1 350 ? -13.914 -29.688 -18.094 1 96.12 350 LYS A C 1
ATOM 2802 O O . LYS A 1 350 ? -13.93 -29.156 -19.203 1 96.12 350 LYS A O 1
ATOM 2807 N N . VAL A 1 351 ? -14.969 -30.031 -17.484 1 96.81 351 VAL A N 1
ATOM 2808 C CA . VAL A 1 351 ? -16.281 -29.797 -18.062 1 96.81 351 VAL A CA 1
ATOM 2809 C C . VAL A 1 351 ? -16.562 -28.297 -18.141 1 96.81 351 VAL A C 1
ATOM 2811 O O . VAL A 1 351 ? -17.047 -27.797 -19.156 1 96.81 351 VAL A O 1
ATOM 2814 N N . CYS A 1 352 ? -16.266 -27.594 -17.078 1 96.88 352 CYS A N 1
ATOM 2815 C CA . CYS A 1 352 ? -16.438 -26.141 -17.047 1 96.88 352 CYS A CA 1
ATOM 2816 C C . CYS A 1 352 ? -15.633 -25.469 -18.156 1 96.88 352 CYS A C 1
ATOM 2818 O O . CYS A 1 352 ? -16.125 -24.562 -18.828 1 96.88 352 CYS A O 1
ATOM 2820 N N . ASN A 1 353 ? -14.375 -25.938 -18.297 1 95.75 353 ASN A N 1
ATOM 2821 C CA . ASN A 1 353 ? -13.5 -25.375 -19.312 1 95.75 353 ASN A CA 1
ATOM 2822 C C . ASN A 1 353 ? -14.078 -25.562 -20.719 1 95.75 353 ASN A C 1
ATOM 2824 O O . ASN A 1 353 ? -13.828 -24.75 -21.609 1 95.75 353 ASN A O 1
ATOM 2828 N N . LYS A 1 354 ? -14.844 -26.516 -20.859 1 94.75 354 LYS A N 1
ATOM 2829 C CA . LYS A 1 354 ? -15.453 -26.828 -22.156 1 94.75 354 LYS A CA 1
ATOM 2830 C C . LYS A 1 354 ? -16.734 -26.016 -22.359 1 94.75 354 LYS A C 1
ATOM 2832 O O . LYS A 1 354 ? -16.953 -25.469 -23.453 1 94.75 354 LYS A O 1
ATOM 2837 N N . VAL A 1 355 ? -17.531 -25.797 -21.359 1 95.12 355 VAL A N 1
ATOM 2838 C CA . VAL A 1 355 ? -18.906 -25.344 -21.484 1 95.12 355 VAL A CA 1
ATOM 2839 C C . VAL A 1 355 ? -18.969 -23.828 -21.25 1 95.12 355 VAL A C 1
ATOM 2841 O O . VAL A 1 355 ? -19.734 -23.125 -21.906 1 95.12 355 VAL A O 1
ATOM 2844 N N . VAL A 1 356 ? -18.219 -23.344 -20.359 1 95.81 356 VAL A N 1
ATOM 2845 C CA . VAL A 1 356 ? -18.422 -22 -19.812 1 95.81 356 VAL A CA 1
ATOM 2846 C C . VAL A 1 356 ? -18.062 -20.953 -20.875 1 95.81 356 VAL A C 1
ATOM 2848 O O . VAL A 1 356 ? -18.781 -19.953 -21.016 1 95.81 356 VAL A O 1
ATOM 2851 N N . PRO A 1 357 ? -16.969 -21.141 -21.625 1 94.38 357 PRO A N 1
ATOM 2852 C CA . PRO A 1 357 ? -16.625 -20.141 -22.625 1 94.38 357 PRO A CA 1
ATOM 2853 C C . PRO A 1 357 ? -17.75 -19.875 -23.609 1 94.38 357 PRO A C 1
ATOM 2855 O O . PRO A 1 357 ? -18.016 -18.719 -23.969 1 94.38 357 PRO A O 1
ATOM 2858 N N . GLN A 1 358 ? -18.406 -20.875 -24 1 92.25 358 GLN A N 1
ATOM 2859 C CA . GLN A 1 358 ? -19.516 -20.734 -24.922 1 92.25 358 GLN A CA 1
ATOM 2860 C C . GLN A 1 358 ? -20.672 -19.953 -24.297 1 92.25 358 GLN A C 1
ATOM 2862 O O . GLN A 1 358 ? -21.266 -19.094 -24.938 1 92.25 358 GLN A O 1
ATOM 2867 N N . LEU A 1 359 ? -20.953 -20.281 -23.141 1 93.81 359 LEU A N 1
ATOM 2868 C CA . LEU A 1 359 ? -22.016 -19.594 -22.422 1 93.81 359 LEU A CA 1
ATOM 2869 C C . LEU A 1 359 ? -21.703 -18.125 -22.234 1 93.81 359 LEU A C 1
ATOM 2871 O O . LEU A 1 359 ? -22.578 -17.266 -22.375 1 93.81 359 LEU A O 1
ATOM 2875 N N . LEU A 1 360 ? -20.453 -17.828 -21.906 1 93.81 360 LEU A N 1
ATOM 2876 C CA . LEU A 1 360 ? -20.016 -16.438 -21.719 1 93.81 360 LEU A CA 1
ATOM 2877 C C . LEU A 1 360 ? -20.109 -15.664 -23.031 1 93.81 360 LEU A C 1
ATOM 2879 O O . LEU A 1 360 ? -20.516 -14.5 -23.031 1 93.81 360 LEU A O 1
ATOM 2883 N N . ASN A 1 361 ? -19.766 -16.281 -24.062 1 90.88 361 ASN A N 1
ATOM 2884 C CA . ASN A 1 361 ? -19.891 -15.664 -25.375 1 90.88 361 ASN A CA 1
ATOM 2885 C C . ASN A 1 361 ? -21.344 -15.336 -25.703 1 90.88 361 ASN A C 1
ATOM 2887 O O . ASN A 1 361 ? -21.625 -14.266 -26.25 1 90.88 361 ASN A O 1
ATOM 2891 N N . GLU A 1 362 ? -22.141 -16.203 -25.422 1 90 362 GLU A N 1
ATOM 2892 C CA . GLU A 1 362 ? -23.562 -15.992 -25.656 1 90 362 GLU A CA 1
ATOM 2893 C C . GLU A 1 362 ? -24.094 -14.844 -24.797 1 90 362 GLU A C 1
ATOM 2895 O O . GLU A 1 362 ? -25.062 -14.172 -25.188 1 90 362 GLU A O 1
ATOM 2900 N N . HIS A 1 363 ? -23.484 -14.664 -23.719 1 88.12 363 HIS A N 1
ATOM 2901 C CA . HIS A 1 363 ? -23.891 -13.609 -22.797 1 88.12 363 HIS A CA 1
ATOM 2902 C C . HIS A 1 363 ? -23.188 -12.297 -23.125 1 88.12 363 HIS A C 1
ATOM 2904 O O . HIS A 1 363 ? -23.281 -11.328 -22.375 1 88.12 363 HIS A O 1
ATOM 2910 N N . GLY A 1 364 ? -22.328 -12.32 -24.188 1 84.75 364 GLY A N 1
ATOM 2911 C CA . GLY A 1 364 ? -21.766 -11.078 -24.672 1 84.75 364 GLY A CA 1
ATOM 2912 C C . GLY A 1 364 ? -20.422 -10.742 -24.062 1 84.75 364 GLY A C 1
ATOM 2913 O O . GLY A 1 364 ? -19.953 -9.602 -24.156 1 84.75 364 GLY A O 1
ATOM 2914 N N . LYS A 1 365 ? -19.859 -11.711 -23.391 1 83.69 365 LYS A N 1
ATOM 2915 C CA . LYS A 1 365 ? -18.547 -11.453 -22.797 1 83.69 365 LYS A CA 1
ATOM 2916 C C . LYS A 1 365 ? -17.453 -11.594 -23.859 1 83.69 365 LYS A C 1
ATOM 2918 O O . LYS A 1 365 ? -17.453 -12.531 -24.656 1 83.69 365 LYS A O 1
ATOM 2923 N N . LYS A 1 366 ? -16.625 -10.664 -23.891 1 74.88 366 LYS A N 1
ATOM 2924 C CA . LYS A 1 366 ? -15.57 -10.586 -24.906 1 74.88 366 LYS A CA 1
ATOM 2925 C C . LYS A 1 366 ? -14.445 -11.578 -24.609 1 74.88 366 LYS A C 1
ATOM 2927 O O . LYS A 1 366 ? -13.906 -12.203 -25.516 1 74.88 366 LYS A O 1
ATOM 2932 N N . ASN A 1 367 ? -14.008 -11.711 -23.391 1 83.06 367 ASN A N 1
ATOM 2933 C CA . ASN A 1 367 ? -13 -12.656 -22.938 1 83.06 367 ASN A CA 1
ATOM 2934 C C . ASN A 1 367 ? -13.609 -13.742 -22.062 1 83.06 367 ASN A C 1
ATOM 2936 O O . ASN A 1 367 ? -13.969 -13.484 -20.906 1 83.06 367 ASN A O 1
ATOM 2940 N N . SER A 1 368 ? -13.617 -15 -22.75 1 90.06 368 SER A N 1
ATOM 2941 C CA . SER A 1 368 ? -14.414 -16.047 -22.109 1 90.06 368 SER A CA 1
ATOM 2942 C C . SER A 1 368 ? -13.547 -17.219 -21.688 1 90.06 368 SER A C 1
ATOM 2944 O O . SER A 1 368 ? -14.047 -18.188 -21.109 1 90.06 368 SER A O 1
ATOM 2946 N N . TYR A 1 369 ? -12.281 -17.062 -21.844 1 90.88 369 TYR A N 1
ATOM 2947 C CA . TYR A 1 369 ? -11.406 -18.219 -21.641 1 90.88 369 TYR A CA 1
ATOM 2948 C C . TYR A 1 369 ? -11.07 -18.391 -20.172 1 90.88 369 TYR A C 1
ATOM 2950 O O . TYR A 1 369 ? -11.211 -17.453 -19.375 1 90.88 369 TYR A O 1
ATOM 2958 N N . SER A 1 370 ? -10.617 -19.625 -19.891 1 92.94 370 SER A N 1
ATOM 2959 C CA . SER A 1 370 ? -10.227 -19.953 -18.516 1 92.94 370 SER A CA 1
ATOM 2960 C C . SER A 1 370 ? -8.961 -19.203 -18.109 1 92.94 370 SER A C 1
ATOM 2962 O O . SER A 1 370 ? -8.047 -19.031 -18.922 1 92.94 370 SER A O 1
ATOM 2964 N N . ASN A 1 371 ? -8.953 -18.734 -16.906 1 92.31 371 ASN A N 1
ATOM 2965 C CA . ASN A 1 371 ? -7.738 -18.172 -16.312 1 92.31 371 ASN A CA 1
ATOM 2966 C C . ASN A 1 371 ? -7.16 -19.094 -15.25 1 92.31 371 ASN A C 1
ATOM 2968 O O . ASN A 1 371 ? -7.727 -20.156 -14.961 1 92.31 371 ASN A O 1
ATOM 2972 N N . MET A 1 372 ? -6.031 -18.75 -14.734 1 91.62 372 MET A N 1
ATOM 2973 C CA . MET A 1 372 ? -5.25 -19.641 -13.867 1 91.62 372 MET A CA 1
ATOM 2974 C C . MET A 1 372 ? -6.031 -20 -12.609 1 91.62 372 MET A C 1
ATOM 2976 O O . MET A 1 372 ? -5.84 -21.062 -12.039 1 91.62 372 MET A O 1
ATOM 2980 N N . TYR A 1 373 ? -6.953 -19.172 -12.164 1 93.62 373 TYR A N 1
ATOM 2981 C CA . TYR A 1 373 ? -7.66 -19.359 -10.906 1 93.62 373 TYR A CA 1
ATOM 2982 C C . TYR A 1 373 ? -8.547 -20.609 -10.961 1 93.62 373 TYR A C 1
ATOM 2984 O O . TYR A 1 373 ? -8.844 -21.203 -9.93 1 93.62 373 TYR A O 1
ATOM 2992 N N . LEU A 1 374 ? -8.93 -20.984 -12.156 1 95.12 374 LEU A N 1
ATOM 2993 C CA . LEU A 1 374 ? -9.875 -22.094 -12.312 1 95.12 374 LEU A CA 1
ATOM 2994 C C . LEU A 1 374 ? -9.305 -23.375 -11.711 1 95.12 374 LEU A C 1
ATOM 2996 O O . LEU A 1 374 ? -10.055 -24.188 -11.164 1 95.12 374 LEU A O 1
ATOM 3000 N N . HIS A 1 375 ? -8.016 -23.453 -11.758 1 95.31 375 HIS A N 1
ATOM 3001 C CA . HIS A 1 375 ? -7.438 -24.703 -11.305 1 95.31 375 HIS A CA 1
ATOM 3002 C C . HIS A 1 375 ? -6.543 -24.5 -10.086 1 95.31 375 HIS A C 1
ATOM 3004 O O . HIS A 1 375 ? -6.184 -25.453 -9.406 1 95.31 375 HIS A O 1
ATOM 3010 N N . SER A 1 376 ? -6.137 -23.281 -9.719 1 94.12 376 SER A N 1
ATOM 3011 C CA . SER A 1 376 ? -5.094 -22.984 -8.742 1 94.12 376 SER A CA 1
ATOM 3012 C C . SER A 1 376 ? -5.438 -23.562 -7.375 1 94.12 376 SER A C 1
ATOM 3014 O O . SER A 1 376 ? -4.57 -24.125 -6.699 1 94.12 376 SER A O 1
ATOM 3016 N N . GLY A 1 377 ? -6.684 -23.484 -7.051 1 95.25 377 GLY A N 1
ATOM 3017 C CA . GLY A 1 377 ? -7.086 -23.938 -5.73 1 95.25 377 GLY A CA 1
ATOM 3018 C C . GLY A 1 377 ? -7.367 -25.422 -5.664 1 95.25 377 GLY A C 1
ATOM 3019 O O . GLY A 1 377 ? -7.141 -26.062 -4.633 1 95.25 377 GLY A O 1
ATOM 3020 N N . SER A 1 378 ? -7.812 -26.047 -6.77 1 95.5 378 SER A N 1
ATOM 3021 C CA . SER A 1 378 ? -8.281 -27.438 -6.781 1 95.5 378 SER A CA 1
ATOM 3022 C C . SER A 1 378 ? -7.137 -28.406 -6.531 1 95.5 378 SER A C 1
ATOM 3024 O O . SER A 1 378 ? -7.34 -29.484 -5.957 1 95.5 378 SER A O 1
ATOM 3026 N N . ILE A 1 379 ? -5.961 -28 -6.902 1 96.06 379 ILE A N 1
ATOM 3027 C CA . ILE A 1 379 ? -4.789 -28.844 -6.691 1 96.06 379 ILE A CA 1
ATOM 3028 C C . ILE A 1 379 ? -4.547 -29.031 -5.195 1 96.06 379 ILE A C 1
ATOM 3030 O O . ILE A 1 379 ? -4.418 -30.156 -4.715 1 96.06 379 ILE A O 1
ATOM 3034 N N . PHE A 1 380 ? -4.57 -27.953 -4.453 1 96.81 380 PHE A N 1
ATOM 3035 C CA . PHE A 1 380 ? -4.328 -28.031 -3.02 1 96.81 380 PHE A CA 1
ATOM 3036 C C . PHE A 1 380 ? -5.504 -28.672 -2.301 1 96.81 380 PHE A C 1
ATOM 3038 O O . PHE A 1 380 ? -5.316 -29.391 -1.315 1 96.81 380 PHE A O 1
ATOM 3045 N N . TYR A 1 381 ? -6.664 -28.422 -2.855 1 97 381 TYR A N 1
ATOM 3046 C CA . TYR A 1 381 ? -7.848 -29.078 -2.307 1 97 381 TYR A CA 1
ATOM 3047 C C . TYR A 1 381 ? -7.742 -30.594 -2.42 1 97 381 TYR A C 1
ATOM 3049 O O . TYR A 1 381 ? -8.109 -31.312 -1.491 1 97 381 TYR A O 1
ATOM 3057 N N . HIS A 1 382 ? -7.246 -31.094 -3.498 1 96.62 382 HIS A N 1
ATOM 3058 C CA . HIS A 1 382 ? -7.016 -32.531 -3.709 1 96.62 382 HIS A CA 1
ATOM 3059 C C . HIS A 1 382 ? -6.074 -33.094 -2.652 1 96.62 382 HIS A C 1
ATOM 3061 O O . HIS A 1 382 ? -6.32 -34.156 -2.111 1 96.62 382 HIS A O 1
ATOM 3067 N N . TYR A 1 383 ? -5.051 -32.375 -2.322 1 97 383 TYR A N 1
ATOM 3068 C CA . TYR A 1 383 ? -4.016 -32.844 -1.417 1 97 383 TYR A CA 1
ATOM 3069 C C . TYR A 1 383 ? -4.438 -32.688 0.037 1 97 383 TYR A C 1
ATOM 3071 O O . TYR A 1 383 ? -3.721 -33.094 0.95 1 97 383 TYR A O 1
ATOM 3079 N N . GLY A 1 384 ? -5.582 -32 0.239 1 96.69 384 GLY A N 1
ATOM 3080 C CA . GLY A 1 384 ? -6.113 -31.969 1.593 1 96.69 384 GLY A CA 1
ATOM 3081 C C . GLY A 1 384 ? -5.977 -30.609 2.242 1 96.69 384 GLY A C 1
ATOM 3082 O O . GLY A 1 384 ? -6.398 -30.406 3.385 1 96.69 384 GLY A O 1
ATOM 3083 N N . LEU A 1 385 ? -5.371 -29.672 1.578 1 97.31 385 LEU A N 1
ATOM 3084 C CA . LEU A 1 385 ? -5.391 -28.281 2.041 1 97.31 385 LEU A CA 1
ATOM 3085 C C . LEU A 1 385 ? -6.715 -27.609 1.697 1 97.31 385 LEU A C 1
ATOM 3087 O O . LEU A 1 385 ? -6.801 -26.859 0.726 1 97.31 385 LEU A O 1
ATOM 3091 N N . ARG A 1 386 ? -7.645 -27.797 2.52 1 96.44 386 ARG A N 1
ATOM 3092 C CA . ARG A 1 386 ? -9.016 -27.516 2.115 1 96.44 386 ARG A CA 1
ATOM 3093 C C . ARG A 1 386 ? -9.469 -26.141 2.598 1 96.44 386 ARG A C 1
ATOM 3095 O O . ARG A 1 386 ? -10.531 -25.656 2.197 1 96.44 386 ARG A O 1
ATOM 3102 N N . ALA A 1 387 ? -8.68 -25.516 3.467 1 96.25 387 ALA A N 1
ATOM 3103 C CA . ALA A 1 387 ? -9 -24.156 3.902 1 96.25 387 ALA A CA 1
ATOM 3104 C C . ALA A 1 387 ? -8.695 -23.141 2.805 1 96.25 387 ALA A C 1
ATOM 3106 O O . ALA A 1 387 ? -7.602 -22.562 2.77 1 96.25 387 ALA A O 1
ATOM 3107 N N . TYR A 1 388 ? -9.648 -22.828 1.98 1 95.12 388 TYR A N 1
ATOM 3108 C CA . TYR A 1 388 ? -9.398 -22 0.811 1 95.12 388 TYR A CA 1
ATOM 3109 C C . TYR A 1 388 ? -9.156 -20.547 1.217 1 95.12 388 TYR A C 1
ATOM 3111 O O . TYR A 1 388 ? -8.609 -19.766 0.439 1 95.12 388 TYR A O 1
ATOM 3119 N N . GLU A 1 389 ? -9.57 -20.094 2.459 1 94.5 389 GLU A N 1
ATOM 3120 C CA . GLU A 1 389 ? -9.273 -18.766 2.963 1 94.5 389 GLU A CA 1
ATOM 3121 C C . GLU A 1 389 ? -7.77 -18.531 3.039 1 94.5 389 GLU A C 1
ATOM 3123 O O . GLU A 1 389 ? -7.316 -17.375 3.062 1 94.5 389 GLU A O 1
ATOM 3128 N N . TYR A 1 390 ? -7.035 -19.656 2.992 1 97.75 390 TYR A N 1
ATOM 3129 C CA . TYR A 1 390 ? -5.586 -19.609 3.143 1 97.75 390 TYR A CA 1
ATOM 3130 C C . TYR A 1 390 ? -4.902 -19.453 1.79 1 97.75 390 TYR A C 1
ATOM 3132 O O . TYR A 1 390 ? -3.725 -19.094 1.721 1 97.75 390 TYR A O 1
ATOM 3140 N N . TYR A 1 391 ? -5.551 -19.656 0.679 1 97.81 391 TYR A N 1
ATOM 3141 C CA . TYR A 1 391 ? -4.918 -19.828 -0.626 1 97.81 391 TYR A CA 1
ATOM 3142 C C . TYR A 1 391 ? -4.27 -18.516 -1.086 1 97.81 391 TYR A C 1
ATOM 3144 O O . TYR A 1 391 ? -3.254 -18.547 -1.782 1 97.81 391 TYR A O 1
ATOM 3152 N N . CYS A 1 392 ? -4.859 -17.422 -0.662 1 97.56 392 CYS A N 1
ATOM 3153 C CA . CYS A 1 392 ? -4.27 -16.141 -1.063 1 97.56 392 CYS A CA 1
ATOM 3154 C C . CYS A 1 392 ? -2.922 -15.93 -0.389 1 97.56 392 CYS A C 1
ATOM 3156 O O . CYS A 1 392 ? -2.062 -15.227 -0.918 1 97.56 392 CYS A O 1
ATOM 3158 N N . VAL A 1 393 ? -2.674 -16.578 0.773 1 98.69 393 VAL A N 1
ATOM 3159 C CA . VAL A 1 393 ? -1.366 -16.531 1.419 1 98.69 393 VAL A CA 1
ATOM 3160 C C . VAL A 1 393 ? -0.335 -17.25 0.557 1 98.69 393 VAL A C 1
ATOM 3162 O O . VAL A 1 393 ? 0.78 -16.766 0.366 1 98.69 393 VAL A O 1
ATOM 3165 N N . LEU A 1 394 ? -0.722 -18.438 -0.042 1 98.5 394 LEU A N 1
ATOM 3166 C CA . LEU A 1 394 ? 0.145 -19.125 -0.99 1 98.5 394 LEU A CA 1
ATOM 3167 C C . LEU A 1 394 ? 0.52 -18.203 -2.152 1 98.5 394 LEU A C 1
ATOM 3169 O O . LEU A 1 394 ? 1.688 -18.125 -2.535 1 98.5 394 LEU A O 1
ATOM 3173 N N . PHE A 1 395 ? -0.506 -17.547 -2.607 1 98.44 395 PHE A N 1
ATOM 3174 C CA . PHE A 1 395 ? -0.325 -16.609 -3.703 1 98.44 395 PHE A CA 1
ATOM 3175 C C . PHE A 1 395 ? 0.643 -15.5 -3.307 1 98.44 395 PHE A C 1
ATOM 3177 O O . PHE A 1 395 ? 1.513 -15.117 -4.094 1 98.44 395 PHE A O 1
ATOM 3184 N N . GLY A 1 396 ? 0.522 -14.992 -2.117 1 98.69 396 GLY A N 1
ATOM 3185 C CA . GLY A 1 396 ? 1.394 -13.93 -1.63 1 98.69 396 GLY A CA 1
ATOM 3186 C C . GLY A 1 396 ? 2.844 -14.359 -1.515 1 98.69 396 GLY A C 1
ATOM 3187 O O . GLY A 1 396 ? 3.754 -13.57 -1.771 1 98.69 396 GLY A O 1
ATOM 3188 N N . VAL A 1 397 ? 3.074 -15.609 -1.111 1 98.81 397 VAL A N 1
ATOM 3189 C CA . VAL A 1 397 ? 4.434 -16.141 -1.05 1 98.81 397 VAL A CA 1
ATOM 3190 C C . VAL A 1 397 ? 5.031 -16.188 -2.453 1 98.81 397 VAL A C 1
ATOM 3192 O O . VAL A 1 397 ? 6.188 -15.805 -2.656 1 98.81 397 VAL A O 1
ATOM 3195 N N . ALA A 1 398 ? 4.27 -16.594 -3.381 1 98.62 398 ALA A N 1
ATOM 3196 C CA . ALA A 1 398 ? 4.73 -16.719 -4.762 1 98.62 398 ALA A CA 1
ATOM 3197 C C . ALA A 1 398 ? 5 -15.352 -5.375 1 98.62 398 ALA A C 1
ATOM 3199 O O . ALA A 1 398 ? 6.07 -15.117 -5.941 1 98.62 398 ALA A O 1
ATOM 3200 N N . ARG A 1 399 ? 4.07 -14.445 -5.25 1 98.62 399 ARG A N 1
ATOM 3201 C CA . ARG A 1 399 ? 4.102 -13.133 -5.898 1 98.62 399 ARG A CA 1
ATOM 3202 C C . ARG A 1 399 ? 5.234 -12.273 -5.348 1 98.62 399 ARG A C 1
ATOM 3204 O O . ARG A 1 399 ? 5.684 -11.336 -6.008 1 98.62 399 ARG A O 1
ATOM 3211 N N . ALA A 1 400 ? 5.738 -12.641 -4.172 1 98.81 400 ALA A N 1
ATOM 3212 C CA . ALA A 1 400 ? 6.797 -11.875 -3.523 1 98.81 400 ALA A CA 1
ATOM 3213 C C . ALA A 1 400 ? 8.031 -11.773 -4.418 1 98.81 400 ALA A C 1
ATOM 3215 O O . ALA A 1 400 ? 8.633 -10.703 -4.535 1 98.81 400 ALA A O 1
ATOM 3216 N N . VAL A 1 401 ? 8.406 -12.852 -5.074 1 98.62 401 VAL A N 1
ATOM 3217 C CA . VAL A 1 401 ? 9.68 -12.844 -5.785 1 98.62 401 VAL A CA 1
ATOM 3218 C C . VAL A 1 401 ? 9.578 -11.961 -7.023 1 98.62 401 VAL A C 1
ATOM 3220 O O . VAL A 1 401 ? 10.547 -11.289 -7.395 1 98.62 401 VAL A O 1
ATOM 3223 N N . GLY A 1 402 ? 8.414 -11.906 -7.664 1 98.56 402 GLY A N 1
ATOM 3224 C CA . GLY A 1 402 ? 8.227 -10.984 -8.773 1 98.56 402 GLY A CA 1
ATOM 3225 C C . GLY A 1 402 ? 8.188 -9.531 -8.344 1 98.56 402 GLY A C 1
ATOM 3226 O O . GLY A 1 402 ? 8.906 -8.695 -8.898 1 98.56 402 GLY A O 1
ATOM 3227 N N . ALA A 1 403 ? 7.355 -9.219 -7.375 1 98.62 403 ALA A N 1
ATOM 3228 C CA . ALA A 1 403 ? 7.188 -7.852 -6.887 1 98.62 403 ALA A CA 1
ATOM 3229 C C . ALA A 1 403 ? 8.508 -7.293 -6.363 1 98.62 403 ALA A C 1
ATOM 3231 O O . ALA A 1 403 ? 8.875 -6.156 -6.676 1 98.62 403 ALA A O 1
ATOM 3232 N N . LEU A 1 404 ? 9.234 -8.117 -5.609 1 98.88 404 LEU A N 1
ATOM 3233 C CA . LEU A 1 404 ? 10.461 -7.656 -4.973 1 98.88 404 LEU A CA 1
ATOM 3234 C C . LEU A 1 404 ? 11.602 -7.57 -5.988 1 98.88 404 LEU A C 1
ATOM 3236 O O . LEU A 1 404 ? 12.508 -6.746 -5.84 1 98.88 404 LEU A O 1
ATOM 3240 N N . SER A 1 405 ? 11.562 -8.422 -7.031 1 98.88 405 SER A N 1
ATOM 3241 C CA . SER A 1 405 ? 12.523 -8.258 -8.117 1 98.88 405 SER A CA 1
ATOM 3242 C C . SER A 1 405 ? 12.328 -6.922 -8.828 1 98.88 405 SER A C 1
ATOM 3244 O O . SER A 1 405 ? 13.305 -6.266 -9.211 1 98.88 405 SER A O 1
ATOM 3246 N N . ASN A 1 406 ? 11.109 -6.555 -9.062 1 98.44 406 ASN A N 1
ATOM 3247 C CA . ASN A 1 406 ? 10.828 -5.238 -9.625 1 98.44 406 ASN A CA 1
ATOM 3248 C C . ASN A 1 406 ? 11.344 -4.121 -8.719 1 98.44 406 ASN A C 1
ATOM 3250 O O . ASN A 1 406 ? 11.93 -3.15 -9.203 1 98.44 406 ASN A O 1
ATOM 3254 N N . LEU A 1 407 ? 11.125 -4.277 -7.449 1 98.56 407 LEU A N 1
ATOM 3255 C CA . LEU A 1 407 ? 11.609 -3.297 -6.48 1 98.56 407 LEU A CA 1
ATOM 3256 C C . LEU A 1 407 ? 13.125 -3.178 -6.535 1 98.56 407 LEU A C 1
ATOM 3258 O O . LEU A 1 407 ? 13.672 -2.072 -6.484 1 98.56 407 LEU A O 1
ATOM 3262 N N . PHE A 1 408 ? 13.852 -4.312 -6.594 1 98.75 408 PHE A N 1
ATOM 3263 C CA . PHE A 1 408 ? 15.305 -4.32 -6.699 1 98.75 408 PHE A CA 1
ATOM 3264 C C . PHE A 1 408 ? 15.766 -3.471 -7.879 1 98.75 408 PHE A C 1
ATOM 3266 O O . PHE A 1 408 ? 16.641 -2.607 -7.723 1 98.75 408 PHE A O 1
ATOM 3273 N N . TRP A 1 409 ? 15.188 -3.676 -8.977 1 98.19 409 TRP A N 1
ATOM 3274 C CA . TRP A 1 409 ? 15.648 -3.008 -10.188 1 98.19 409 TRP A CA 1
ATOM 3275 C C . TRP A 1 409 ? 15.297 -1.524 -10.156 1 98.19 409 TRP A C 1
ATOM 3277 O O . TRP A 1 409 ? 16.062 -0.689 -10.648 1 98.19 409 TRP A O 1
ATOM 3287 N N . ASP A 1 410 ? 14.133 -1.207 -9.625 1 97.19 410 ASP A N 1
ATOM 3288 C CA . ASP A 1 410 ? 13.812 0.207 -9.453 1 97.19 410 ASP A CA 1
ATOM 3289 C C . ASP A 1 410 ? 14.906 0.921 -8.648 1 97.19 410 ASP A C 1
ATOM 3291 O O . ASP A 1 410 ? 15.289 2.043 -8.984 1 97.19 410 ASP A O 1
ATOM 3295 N N . ARG A 1 411 ? 15.352 0.228 -7.566 1 97.38 411 ARG A N 1
ATOM 3296 C CA . ARG A 1 411 ? 16.375 0.818 -6.723 1 97.38 411 ARG A CA 1
ATOM 3297 C C . ARG A 1 411 ? 17.734 0.835 -7.438 1 97.38 411 ARG A C 1
ATOM 3299 O O . ARG A 1 411 ? 18.469 1.819 -7.355 1 97.38 411 ARG A O 1
ATOM 3306 N N . ALA A 1 412 ? 18.047 -0.261 -8.094 1 98 412 ALA A N 1
ATOM 3307 C CA . ALA A 1 412 ? 19.312 -0.39 -8.797 1 98 412 ALA A CA 1
ATOM 3308 C C . ALA A 1 412 ? 19.438 0.661 -9.898 1 98 412 ALA A C 1
ATOM 3310 O O . ALA A 1 412 ? 20.531 1.159 -10.164 1 98 412 ALA A O 1
ATOM 3311 N N . LEU A 1 413 ? 18.359 1.02 -10.516 1 96.81 413 LEU A N 1
ATOM 3312 C CA . LEU A 1 413 ? 18.359 1.981 -11.609 1 96.81 413 LEU A CA 1
ATOM 3313 C C . LEU A 1 413 ? 18.125 3.396 -11.094 1 96.81 413 LEU A C 1
ATOM 3315 O O . LEU A 1 413 ? 18.109 4.352 -11.875 1 96.81 413 LEU A O 1
ATOM 3319 N N . MET A 1 414 ? 17.891 3.562 -9.836 1 95.5 414 MET A N 1
ATOM 3320 C CA . MET A 1 414 ? 17.719 4.852 -9.164 1 95.5 414 MET A CA 1
ATOM 3321 C C . MET A 1 414 ? 16.562 5.633 -9.781 1 95.5 414 MET A C 1
ATOM 3323 O O . MET A 1 414 ? 16.719 6.812 -10.109 1 95.5 414 MET A O 1
ATOM 3327 N N . LEU A 1 415 ? 15.484 4.887 -10 1 95 415 LEU A N 1
ATOM 3328 C CA . LEU A 1 415 ? 14.297 5.535 -10.555 1 95 415 LEU A CA 1
ATOM 3329 C C . LEU A 1 415 ? 13.703 6.523 -9.555 1 95 415 LEU A C 1
ATOM 3331 O O . LEU A 1 415 ? 13.789 6.312 -8.344 1 95 415 LEU A O 1
ATOM 3335 N N . GLU A 1 416 ? 13.109 7.582 -10.086 1 93.56 416 GLU A N 1
ATOM 3336 C CA . GLU A 1 416 ? 12.539 8.656 -9.281 1 93.56 416 GLU A CA 1
ATOM 3337 C C . GLU A 1 416 ? 11.234 8.219 -8.617 1 93.56 416 GLU A C 1
ATOM 3339 O O . GLU A 1 416 ? 10.594 7.262 -9.062 1 93.56 416 GLU A O 1
ATOM 3344 N N . PRO A 1 417 ? 10.844 8.906 -7.531 1 94.25 417 PRO A N 1
ATOM 3345 C CA . PRO A 1 417 ? 9.547 8.617 -6.914 1 94.25 417 PRO A CA 1
ATOM 3346 C C . PRO A 1 417 ? 8.383 8.797 -7.883 1 94.25 417 PRO A C 1
ATOM 3348 O O . PRO A 1 417 ? 8.367 9.742 -8.664 1 94.25 417 PRO A O 1
ATOM 3351 N N . GLU A 1 418 ? 7.508 7.816 -7.859 1 92.81 418 GLU A N 1
ATOM 3352 C CA . GLU A 1 418 ? 6.273 7.953 -8.633 1 92.81 418 GLU A CA 1
ATOM 3353 C C . GLU A 1 418 ? 5.336 8.977 -7.996 1 92.81 418 GLU A C 1
ATOM 3355 O O . GLU A 1 418 ? 4.859 8.773 -6.875 1 92.81 418 GLU A O 1
ATOM 3360 N N . GLN A 1 419 ? 5.086 10.047 -8.641 1 88.62 419 GLN A N 1
ATOM 3361 C CA . GLN A 1 419 ? 4.23 11.125 -8.156 1 88.62 419 GLN A CA 1
ATOM 3362 C C . GLN A 1 419 ? 3.379 11.695 -9.281 1 88.62 419 GLN A C 1
ATOM 3364 O O . GLN A 1 419 ? 3.777 12.656 -9.945 1 88.62 419 GLN A O 1
ATOM 3369 N N . LEU A 1 420 ? 2.197 11.32 -9.375 1 88.5 420 LEU A N 1
ATOM 3370 C CA . LEU A 1 420 ? 1.302 11.742 -10.445 1 88.5 420 LEU A CA 1
ATOM 3371 C C . LEU A 1 420 ? 0.621 13.062 -10.109 1 88.5 420 LEU A C 1
ATOM 3373 O O . LEU A 1 420 ? 0.403 13.359 -8.93 1 88.5 420 LEU A O 1
ATOM 3377 N N . GLU A 1 421 ? 0.381 13.766 -11.109 1 87.75 421 GLU A N 1
ATOM 3378 C CA . GLU A 1 421 ? -0.357 15.016 -10.922 1 87.75 421 GLU A CA 1
ATOM 3379 C C . GLU A 1 421 ? -1.863 14.773 -10.945 1 87.75 421 GLU A C 1
ATOM 3381 O O . GLU A 1 421 ? -2.332 13.805 -11.539 1 87.75 421 GLU A O 1
ATOM 3386 N N . HIS A 1 422 ? -2.541 15.641 -10.297 1 89.12 422 HIS A N 1
ATOM 3387 C CA . HIS A 1 422 ? -3.986 15.461 -10.195 1 89.12 422 HIS A CA 1
ATOM 3388 C C . HIS A 1 422 ? -4.723 16.297 -11.234 1 89.12 422 HIS A C 1
ATOM 3390 O O . HIS A 1 422 ? -4.16 17.25 -11.789 1 89.12 422 HIS A O 1
ATOM 3396 N N . ILE A 1 423 ? -5.934 15.945 -11.523 1 90.25 423 ILE A N 1
ATOM 3397 C CA . ILE A 1 423 ? -6.879 16.656 -12.375 1 90.25 423 ILE A CA 1
ATOM 3398 C C . ILE A 1 423 ? -8.289 16.516 -11.812 1 90.25 423 ILE A C 1
ATOM 3400 O O . ILE A 1 423 ? -8.633 15.484 -11.227 1 90.25 423 ILE A O 1
ATOM 3404 N N . SER A 1 424 ? -9.062 17.562 -11.828 1 90.88 424 SER A N 1
ATOM 3405 C CA . SER A 1 424 ? -10.445 17.516 -11.367 1 90.88 424 SER A CA 1
ATOM 3406 C C . SER A 1 424 ? -11.406 17.297 -12.523 1 90.88 424 SER A C 1
ATOM 3408 O O . SER A 1 424 ? -11.023 17.422 -13.688 1 90.88 424 SER A O 1
ATOM 3410 N N . LEU A 1 425 ? -12.641 16.984 -12.172 1 90.12 425 LEU A N 1
ATOM 3411 C CA . LEU A 1 425 ? -13.664 16.875 -13.203 1 90.12 425 LEU A CA 1
ATOM 3412 C C . LEU A 1 425 ? -13.898 18.203 -13.898 1 90.12 425 LEU A C 1
ATOM 3414 O O . LEU A 1 425 ? -14.141 18.25 -15.102 1 90.12 425 LEU A O 1
ATOM 3418 N N . GLU A 1 426 ? -13.766 19.203 -13.094 1 88.69 426 GLU A N 1
ATOM 3419 C CA . GLU A 1 426 ? -13.914 20.547 -13.664 1 88.69 426 GLU A CA 1
ATOM 3420 C C . GLU A 1 426 ? -12.789 20.859 -14.641 1 88.69 426 GLU A C 1
ATOM 3422 O O . GLU A 1 426 ? -13.016 21.484 -15.68 1 88.69 426 GLU A O 1
ATOM 3427 N N . ASP A 1 427 ? -11.602 20.469 -14.297 1 88.88 427 ASP A N 1
ATOM 3428 C CA . ASP A 1 427 ? -10.469 20.641 -15.203 1 88.88 427 ASP A CA 1
ATOM 3429 C C . ASP A 1 427 ? -10.703 19.922 -16.531 1 88.88 427 ASP A C 1
ATOM 3431 O O . ASP A 1 427 ? -10.367 20.438 -17.594 1 88.88 427 ASP A O 1
ATOM 3435 N N . LEU A 1 428 ? -11.219 18.672 -16.422 1 88.69 428 LEU A N 1
ATOM 3436 C CA . LEU A 1 428 ? -11.461 17.844 -17.609 1 88.69 428 LEU A CA 1
ATOM 3437 C C . LEU A 1 428 ? -12.555 18.438 -18.484 1 88.69 428 LEU A C 1
ATOM 3439 O O . LEU A 1 428 ? -12.492 18.359 -19.703 1 88.69 428 LEU A O 1
ATOM 3443 N N . GLU A 1 429 ? -13.531 19.047 -17.859 1 86.31 429 GLU A N 1
ATOM 3444 C CA . GLU A 1 429 ? -14.641 19.656 -18.594 1 86.31 429 GLU A CA 1
ATOM 3445 C C . GLU A 1 429 ? -14.18 20.922 -19.312 1 86.31 429 GLU A C 1
ATOM 3447 O O . GLU A 1 429 ? -14.641 21.203 -20.422 1 86.31 429 GLU A O 1
ATOM 3452 N N . ALA A 1 430 ? -13.352 21.625 -18.688 1 80.62 430 ALA A N 1
ATOM 3453 C CA . ALA A 1 430 ? -12.852 22.859 -19.281 1 80.62 430 ALA A CA 1
ATOM 3454 C C . ALA A 1 430 ? -11.969 22.562 -20.484 1 80.62 430 ALA A C 1
ATOM 3456 O O . ALA A 1 430 ? -11.992 23.297 -21.484 1 80.62 430 ALA A O 1
ATOM 3457 N N . MET B 1 1 ? -40.906 39.406 14.367 1 27.33 1 MET B N 1
ATOM 3458 C CA . MET B 1 1 ? -39.969 38.406 14.867 1 27.33 1 MET B CA 1
ATOM 3459 C C . MET B 1 1 ? -39.75 37.281 13.867 1 27.33 1 MET B C 1
ATOM 3461 O O . MET B 1 1 ? -40.625 36.406 13.734 1 27.33 1 MET B O 1
ATOM 3465 N N . GLN B 1 2 ? -39.406 37.531 12.656 1 30.27 2 GLN B N 1
ATOM 3466 C CA . GLN B 1 2 ? -39.406 36.719 11.438 1 30.27 2 GLN B CA 1
ATOM 3467 C C . GLN B 1 2 ? -38.656 35.406 11.656 1 30.27 2 GLN B C 1
ATOM 3469 O O . GLN B 1 2 ? -37.531 35.375 12.117 1 30.27 2 GLN B O 1
ATOM 3474 N N . ARG B 1 3 ? -39.406 34.281 11.906 1 36.62 3 ARG B N 1
ATOM 3475 C CA . ARG B 1 3 ? -39.031 32.875 12.164 1 36.62 3 ARG B CA 1
ATOM 3476 C C . ARG B 1 3 ? -38 32.375 11.148 1 36.62 3 ARG B C 1
ATOM 3478 O O . ARG B 1 3 ? -38.312 32.344 9.945 1 36.62 3 ARG B O 1
ATOM 3485 N N . THR B 1 4 ? -36.688 32.625 11.227 1 36.12 4 THR B N 1
ATOM 3486 C CA . THR B 1 4 ? -35.594 32 10.477 1 36.12 4 THR B CA 1
ATOM 3487 C C . THR B 1 4 ? -35.844 30.531 10.25 1 36.12 4 THR B C 1
ATOM 3489 O O . THR B 1 4 ? -35.969 29.75 11.203 1 36.12 4 THR B O 1
ATOM 3492 N N . LEU B 1 5 ? -36.625 30.047 9.367 1 39.75 5 LEU B N 1
ATOM 3493 C CA . LEU B 1 5 ? -36.938 28.688 8.906 1 39.75 5 LEU B CA 1
ATOM 3494 C C . LEU B 1 5 ? -35.719 27.766 9.039 1 39.75 5 LEU B C 1
ATOM 3496 O O . LEU B 1 5 ? -34.688 28.016 8.43 1 39.75 5 LEU B O 1
ATOM 3500 N N . LEU B 1 6 ? -35.562 27.047 10.148 1 43.38 6 LEU B N 1
ATOM 3501 C CA . LEU B 1 6 ? -34.531 26.078 10.523 1 43.38 6 LEU B CA 1
ATOM 3502 C C . LEU B 1 6 ? -34.281 25.094 9.383 1 43.38 6 LEU B C 1
ATOM 3504 O O . LEU B 1 6 ? -35.188 24.391 8.945 1 43.38 6 LEU B O 1
ATOM 3508 N N . ARG B 1 7 ? -33.625 25.375 8.422 1 52.06 7 ARG B N 1
ATOM 3509 C CA . ARG B 1 7 ? -33.219 24.391 7.426 1 52.06 7 ARG B CA 1
ATOM 3510 C C . ARG B 1 7 ? -33 23.031 8.07 1 52.06 7 ARG B C 1
ATOM 3512 O O . ARG B 1 7 ? -32.344 22.938 9.102 1 52.06 7 ARG B O 1
ATOM 3519 N N . PRO B 1 8 ? -33.812 22 7.848 1 61.09 8 PRO B N 1
ATOM 3520 C CA . PRO B 1 8 ? -33.594 20.672 8.414 1 61.09 8 PRO B CA 1
ATOM 3521 C C . PRO B 1 8 ? -32.156 20.219 8.336 1 61.09 8 PRO B C 1
ATOM 3523 O O . PRO B 1 8 ? -31.453 20.531 7.367 1 61.09 8 PRO B O 1
ATOM 3526 N N . ILE B 1 9 ? -31.578 19.812 9.531 1 72.62 9 ILE B N 1
ATOM 3527 C CA . ILE B 1 9 ? -30.219 19.281 9.641 1 72.62 9 ILE B CA 1
ATOM 3528 C C . ILE B 1 9 ? -30.062 18.078 8.703 1 72.62 9 ILE B C 1
ATOM 3530 O O . ILE B 1 9 ? -30.812 17.109 8.797 1 72.62 9 ILE B O 1
ATOM 3534 N N . SER B 1 10 ? -29.344 18.312 7.66 1 86.88 10 SER B N 1
ATOM 3535 C CA . SER B 1 10 ? -29.062 17.203 6.754 1 86.88 10 SER B CA 1
ATOM 3536 C C . SER B 1 10 ? -27.906 16.344 7.27 1 86.88 10 SER B C 1
ATOM 3538 O O . SER B 1 10 ? -26.906 16.875 7.754 1 86.88 10 SER B O 1
ATOM 3540 N N . SER B 1 11 ? -28.172 15.078 7.305 1 92.56 11 SER B N 1
ATOM 3541 C CA . SER B 1 11 ? -27.078 14.172 7.625 1 92.56 11 SER B CA 1
ATOM 3542 C C . SER B 1 11 ? -26.016 14.172 6.527 1 92.56 11 SER B C 1
ATOM 3544 O O . SER B 1 11 ? -26.297 14.586 5.398 1 92.56 11 SER B O 1
ATOM 3546 N N . LEU B 1 12 ? -24.828 13.836 6.871 1 96.94 12 LEU B N 1
ATOM 3547 C CA . LEU B 1 12 ? -23.75 13.695 5.898 1 96.94 12 LEU B CA 1
ATOM 3548 C C . LEU B 1 12 ? -24.188 12.812 4.734 1 96.94 12 LEU B C 1
ATOM 3550 O O . LEU B 1 12 ? -23.906 13.125 3.574 1 96.94 12 LEU B O 1
ATOM 3554 N N . ARG B 1 13 ? -24.875 11.664 5.031 1 97.56 13 ARG B N 1
ATOM 3555 C CA . ARG B 1 13 ? -25.328 10.711 4.027 1 97.56 13 ARG B CA 1
ATOM 3556 C C . ARG B 1 13 ? -26.297 11.359 3.045 1 97.56 13 ARG B C 1
ATOM 3558 O O . ARG B 1 13 ? -26.219 11.117 1.839 1 97.56 13 ARG B O 1
ATOM 3565 N N . THR B 1 14 ? -27.203 12.164 3.564 1 96 14 THR B N 1
ATOM 3566 C CA . THR B 1 14 ? -28.172 12.852 2.715 1 96 14 THR B CA 1
ATOM 3567 C C . THR B 1 14 ? -27.469 13.836 1.781 1 96 14 THR B C 1
ATOM 3569 O O . THR B 1 14 ? -27.766 13.883 0.585 1 96 14 THR B O 1
ATOM 3572 N N . VAL B 1 15 ? -26.562 14.617 2.287 1 96.88 15 VAL B N 1
ATOM 3573 C CA . VAL B 1 15 ? -25.828 15.594 1.494 1 96.88 15 VAL B CA 1
ATOM 3574 C C . VAL B 1 15 ? -25.016 14.883 0.411 1 96.88 15 VAL B C 1
ATOM 3576 O O . VAL B 1 15 ? -25.031 15.289 -0.752 1 96.88 15 VAL B O 1
ATOM 3579 N N . LEU B 1 16 ? -24.359 13.781 0.722 1 98 16 LEU B N 1
ATOM 3580 C CA . LEU B 1 16 ? -23.5 13.062 -0.202 1 98 16 LEU B CA 1
ATOM 3581 C C . LEU B 1 16 ? -24.312 12.375 -1.292 1 98 16 LEU B C 1
ATOM 3583 O O . LEU B 1 16 ? -23.859 12.266 -2.434 1 98 16 LEU B O 1
ATOM 3587 N N . SER B 1 17 ? -25.531 11.875 -0.92 1 97.5 17 SER B N 1
ATOM 3588 C CA . SER B 1 17 ? -26.391 11.242 -1.924 1 97.5 17 SER B CA 1
ATOM 3589 C C . SER B 1 17 ? -26.672 12.195 -3.078 1 97.5 17 SER B C 1
ATOM 3591 O O . SER B 1 17 ? -26.609 11.805 -4.246 1 97.5 17 SER B O 1
ATOM 3593 N N . ALA B 1 18 ? -26.969 13.43 -2.701 1 96.56 18 ALA B N 1
ATOM 3594 C CA . ALA B 1 18 ? -27.25 14.43 -3.723 1 96.56 18 ALA B CA 1
ATOM 3595 C C . ALA B 1 18 ? -25.984 14.758 -4.523 1 96.56 18 ALA B C 1
ATOM 3597 O O . ALA B 1 18 ? -26.047 14.93 -5.746 1 96.56 18 ALA B O 1
ATOM 3598 N N . LYS B 1 19 ? -24.859 14.906 -3.893 1 96.94 19 LYS B N 1
ATOM 3599 C CA . LYS B 1 19 ? -23.594 15.227 -4.551 1 96.94 19 LYS B CA 1
ATOM 3600 C C . LYS B 1 19 ? -23.172 14.117 -5.5 1 96.94 19 LYS B C 1
ATOM 3602 O O . LYS B 1 19 ? -22.656 14.383 -6.59 1 96.94 19 LYS B O 1
ATOM 3607 N N . VAL B 1 20 ? -23.328 12.852 -5.098 1 97.75 20 VAL B N 1
ATOM 3608 C CA . VAL B 1 20 ? -22.969 11.688 -5.898 1 97.75 20 VAL B CA 1
ATOM 3609 C C . VAL B 1 20 ? -23.766 11.688 -7.203 1 97.75 20 VAL B C 1
ATOM 3611 O O . VAL B 1 20 ? -23.203 11.469 -8.281 1 97.75 20 VAL B O 1
ATOM 3614 N N . GLU B 1 21 ? -25.078 11.953 -7.074 1 96.5 21 GLU B N 1
ATOM 3615 C CA . GLU B 1 21 ? -25.922 11.992 -8.258 1 96.5 21 GLU B CA 1
ATOM 3616 C C . GLU B 1 21 ? -25.453 13.062 -9.242 1 96.5 21 GLU B C 1
ATOM 3618 O O . GLU B 1 21 ? -25.359 12.812 -10.445 1 96.5 21 GLU B O 1
ATOM 3623 N N . SER B 1 22 ? -25.172 14.211 -8.742 1 95.38 22 SER B N 1
ATOM 3624 C CA . SER B 1 22 ? -24.734 15.328 -9.5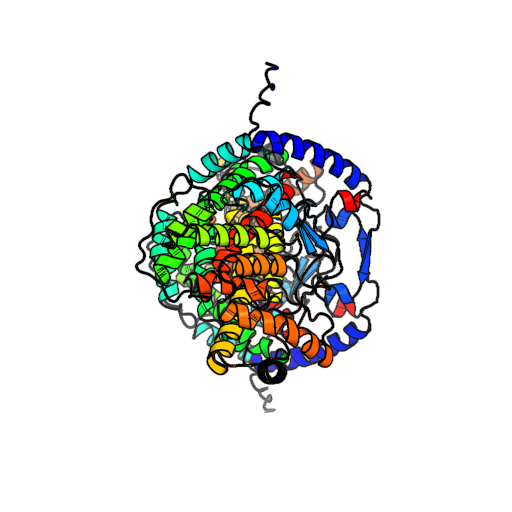7 1 95.38 22 SER B CA 1
ATOM 3625 C C . SER B 1 22 ? -23.406 15.023 -10.258 1 95.38 22 SER B C 1
ATOM 3627 O O . SER B 1 22 ? -23.234 15.281 -11.453 1 95.38 22 SER B O 1
ATOM 3629 N N . LYS B 1 23 ? -22.438 14.516 -9.547 1 95.94 23 LYS B N 1
ATOM 3630 C CA . LYS B 1 23 ? -21.109 14.234 -10.094 1 95.94 23 LYS B CA 1
ATOM 3631 C C . LYS B 1 23 ? -21.172 13.102 -11.117 1 95.94 23 LYS B C 1
ATOM 3633 O O . LYS B 1 23 ? -20.406 13.094 -12.086 1 95.94 23 LYS B O 1
ATOM 3638 N N . ARG B 1 24 ? -22.047 12.125 -10.875 1 96.38 24 ARG B N 1
ATOM 3639 C CA . ARG B 1 24 ? -22.203 11.023 -11.828 1 96.38 24 ARG B CA 1
ATOM 3640 C C . ARG B 1 24 ? -22.766 11.531 -13.148 1 96.38 24 ARG B C 1
ATOM 3642 O O . ARG B 1 24 ? -22.406 11.023 -14.219 1 96.38 24 ARG B O 1
ATOM 3649 N N . GLU B 1 25 ? -23.641 12.516 -13.086 1 94.81 25 GLU B N 1
ATOM 3650 C CA . GLU B 1 25 ? -24.141 13.141 -14.305 1 94.81 25 GLU B CA 1
ATOM 3651 C C . GLU B 1 25 ? -23.031 13.836 -15.078 1 94.81 25 GLU B C 1
ATOM 3653 O O . GLU B 1 25 ? -22.938 13.711 -16.297 1 94.81 25 GLU B O 1
ATOM 3658 N N . GLN B 1 26 ? -22.219 14.57 -14.367 1 92.88 26 GLN B N 1
ATOM 3659 C CA . GLN B 1 26 ? -21.078 15.227 -14.977 1 92.88 26 GLN B CA 1
ATOM 3660 C C . GLN B 1 26 ? -20.125 14.211 -15.602 1 92.88 26 GLN B C 1
ATOM 3662 O O . GLN B 1 26 ? -19.625 14.422 -16.703 1 92.88 26 GLN B O 1
ATOM 3667 N N . LEU B 1 27 ? -19.875 13.141 -14.93 1 93.44 27 LEU B N 1
ATOM 3668 C CA . LEU B 1 27 ? -18.984 12.078 -15.383 1 93.44 27 LEU B CA 1
ATOM 3669 C C . LEU B 1 27 ? -19.516 11.438 -16.672 1 93.44 27 LEU B C 1
ATOM 3671 O O . LEU B 1 27 ? -18.734 11.086 -17.547 1 93.44 27 LEU B O 1
ATOM 3675 N N . ALA B 1 28 ? -20.812 11.227 -16.75 1 92.62 28 ALA B N 1
ATOM 3676 C CA . ALA B 1 28 ? -21.438 10.633 -17.938 1 92.62 28 ALA B CA 1
ATOM 3677 C C . ALA B 1 28 ? -21.125 11.469 -19.188 1 92.62 28 ALA B C 1
ATOM 3679 O O . ALA B 1 28 ? -20.859 10.914 -20.25 1 92.62 28 ALA B O 1
ATOM 3680 N N . PHE B 1 29 ? -21.125 12.703 -19.047 1 90.5 29 PHE B N 1
ATOM 3681 C CA . PHE B 1 29 ? -20.812 13.609 -20.156 1 90.5 29 PHE B CA 1
ATOM 3682 C C . PHE B 1 29 ? -19.344 13.477 -20.547 1 90.5 29 PHE B C 1
ATOM 3684 O O . PHE B 1 29 ? -19.016 13.453 -21.734 1 90.5 29 PHE B O 1
ATOM 3691 N N . LEU B 1 30 ? -18.469 13.414 -19.578 1 91.62 30 LEU B N 1
ATOM 3692 C CA . LEU B 1 30 ? -17.031 13.328 -19.812 1 91.62 30 LEU B CA 1
ATOM 3693 C C . LEU B 1 30 ? -16.672 12.008 -20.484 1 91.62 30 LEU B C 1
ATOM 3695 O O . LEU B 1 30 ? -15.742 11.953 -21.297 1 91.62 30 LEU B O 1
ATOM 3699 N N . ARG B 1 31 ? -17.391 10.945 -20.141 1 91 31 ARG B N 1
ATOM 3700 C CA . ARG B 1 31 ? -17.156 9.641 -20.75 1 91 31 ARG B CA 1
ATOM 3701 C C . ARG B 1 31 ? -17.438 9.672 -22.25 1 91 31 ARG B C 1
ATOM 3703 O O . ARG B 1 31 ? -16.766 8.992 -23.031 1 91 31 ARG B O 1
ATOM 3710 N N . GLU B 1 32 ? -18.297 10.492 -22.688 1 91.56 32 GLU B N 1
ATOM 3711 C CA . GLU B 1 32 ? -18.609 10.648 -24.109 1 91.56 32 GLU B CA 1
ATOM 3712 C C . GLU B 1 32 ? -17.453 11.297 -24.859 1 91.56 32 GLU B C 1
ATOM 3714 O O . GLU B 1 32 ? -17.312 11.117 -26.078 1 91.56 32 GLU B O 1
ATOM 3719 N N . CYS B 1 33 ? -16.578 11.945 -24.141 1 90.62 33 CYS B N 1
ATOM 3720 C CA . CYS B 1 33 ? -15.43 12.625 -24.719 1 90.62 33 CYS B CA 1
ATOM 3721 C C . CYS B 1 33 ? -14.141 11.875 -24.422 1 90.62 33 CYS B C 1
ATOM 3723 O O . CYS B 1 33 ? -13.062 12.477 -24.344 1 90.62 33 CYS B O 1
ATOM 3725 N N . GLY B 1 34 ? -14.219 10.672 -24.156 1 90.12 34 GLY B N 1
ATOM 3726 C CA . GLY B 1 34 ? -13.109 9.859 -23.688 1 90.12 34 GLY B CA 1
ATOM 3727 C C . GLY B 1 34 ? -11.914 9.875 -24.609 1 90.12 34 GLY B C 1
ATOM 3728 O O . GLY B 1 34 ? -10.773 9.758 -24.172 1 90.12 34 GLY B O 1
ATOM 3729 N N . LYS B 1 35 ? -12.094 10.148 -25.906 1 90.25 35 LYS B N 1
ATOM 3730 C CA . LYS B 1 35 ? -11.023 10.055 -26.891 1 90.25 35 LYS B CA 1
ATOM 3731 C C . LYS B 1 35 ? -10.266 11.375 -27 1 90.25 35 LYS B C 1
ATOM 3733 O O . LYS B 1 35 ? -9.234 11.453 -27.672 1 90.25 35 LYS B O 1
ATOM 3738 N N . THR B 1 36 ? -10.727 12.375 -26.297 1 90.56 36 THR B N 1
ATOM 3739 C CA . THR B 1 36 ? -10.094 13.688 -26.359 1 90.56 36 THR B CA 1
ATOM 3740 C C . THR B 1 36 ? -8.688 13.641 -25.766 1 90.56 36 THR B C 1
ATOM 3742 O O . THR B 1 36 ? -8.516 13.234 -24.609 1 90.56 36 THR B O 1
ATOM 3745 N N . PRO B 1 37 ? -7.672 14.008 -26.562 1 88.25 37 PRO B N 1
ATOM 3746 C CA . PRO B 1 37 ? -6.312 14.055 -26.016 1 88.25 37 PRO B CA 1
ATOM 3747 C C . PRO B 1 37 ? -6.133 15.164 -24.984 1 88.25 37 PRO B C 1
ATOM 3749 O O . PRO B 1 37 ? -6.68 16.266 -25.141 1 88.25 37 PRO B O 1
ATOM 3752 N N . ILE B 1 38 ? -5.387 14.82 -23.922 1 85.88 38 ILE B N 1
ATOM 3753 C CA . ILE B 1 38 ? -5.207 15.844 -22.906 1 85.88 38 ILE B CA 1
ATOM 3754 C C . ILE B 1 38 ? -3.721 16.078 -22.656 1 85.88 38 ILE B C 1
ATOM 3756 O O . ILE B 1 38 ? -3.332 17.078 -22.062 1 85.88 38 ILE B O 1
ATOM 3760 N N . ASP B 1 39 ? -2.832 15.141 -22.984 1 82.62 39 ASP B N 1
ATOM 3761 C CA . ASP B 1 39 ? -1.394 15.281 -22.781 1 82.62 39 ASP B CA 1
ATOM 3762 C C . ASP B 1 39 ? -0.619 14.266 -23.625 1 82.62 39 ASP B C 1
ATOM 3764 O O . ASP B 1 39 ? -1.209 13.344 -24.203 1 82.62 39 ASP B O 1
ATOM 3768 N N . ASP B 1 40 ? 0.673 14.57 -23.828 1 86.38 40 ASP B N 1
ATOM 3769 C CA . ASP B 1 40 ? 1.57 13.617 -24.484 1 86.38 40 ASP B CA 1
ATOM 3770 C C . ASP B 1 40 ? 2.422 12.883 -23.453 1 86.38 40 ASP B C 1
ATOM 3772 O O . ASP B 1 40 ? 2.908 13.484 -22.484 1 86.38 40 ASP B O 1
ATOM 3776 N N . MET B 1 41 ? 2.459 11.578 -23.625 1 88.12 41 MET B N 1
ATOM 3777 C CA . MET B 1 41 ? 3.352 10.781 -22.797 1 88.12 41 MET B CA 1
ATOM 3778 C C . MET B 1 41 ? 4.711 10.602 -23.469 1 88.12 41 MET B C 1
ATOM 3780 O O . MET B 1 41 ? 4.789 10.195 -24.625 1 88.12 41 MET B O 1
ATOM 3784 N N . ARG B 1 42 ? 5.777 10.945 -22.797 1 91.19 42 ARG B N 1
ATOM 3785 C CA . ARG B 1 42 ? 7.141 10.875 -23.312 1 91.19 42 ARG B CA 1
ATOM 3786 C C . ARG B 1 42 ? 7.961 9.836 -22.547 1 91.19 42 ARG B C 1
ATOM 3788 O O . ARG B 1 42 ? 7.527 9.344 -21.5 1 91.19 42 ARG B O 1
ATOM 3795 N N . VAL B 1 43 ? 9.148 9.508 -23.094 1 91.19 43 VAL B N 1
ATOM 3796 C CA . VAL B 1 43 ? 10.062 8.555 -22.484 1 91.19 43 VAL B CA 1
ATOM 3797 C C . VAL B 1 43 ? 10.422 9.008 -21.078 1 91.19 43 VAL B C 1
ATOM 3799 O O . VAL B 1 43 ? 10.539 8.188 -20.156 1 91.19 43 VAL B O 1
ATOM 3802 N N . SER B 1 44 ? 10.469 10.25 -20.844 1 90.69 44 SER B N 1
ATOM 3803 C CA . SER B 1 44 ? 10.867 10.805 -19.547 1 90.69 44 SER B CA 1
ATOM 3804 C C . SER B 1 44 ? 9.828 10.492 -18.484 1 90.69 44 SER B C 1
ATOM 3806 O O . SER B 1 44 ? 10.164 10.344 -17.312 1 90.69 44 SER B O 1
ATOM 3808 N N . GLU B 1 45 ? 8.578 10.32 -18.844 1 90.12 45 GLU B N 1
ATOM 3809 C CA . GLU B 1 45 ? 7.535 10.031 -17.875 1 90.12 45 GLU B CA 1
ATOM 3810 C C . GLU B 1 45 ? 7.738 8.656 -17.25 1 90.12 45 GLU B C 1
ATOM 3812 O O . GLU B 1 45 ? 7.422 8.445 -16.062 1 90.12 45 GLU B O 1
ATOM 3817 N N . ILE B 1 46 ? 8.258 7.758 -18 1 89.75 46 ILE B N 1
ATOM 3818 C CA . ILE B 1 46 ? 8.523 6.41 -17.5 1 89.75 46 ILE B CA 1
ATOM 3819 C C . ILE B 1 46 ? 9.719 6.434 -16.547 1 89.75 46 ILE B C 1
ATOM 3821 O O . ILE B 1 46 ? 9.703 5.758 -15.516 1 89.75 46 ILE B O 1
ATOM 3825 N N . LEU B 1 47 ? 10.68 7.254 -16.859 1 90.56 47 LEU B N 1
ATOM 3826 C CA . LEU B 1 47 ? 11.953 7.219 -16.141 1 90.56 47 LEU B CA 1
ATOM 3827 C C . LEU B 1 47 ? 11.938 8.172 -14.953 1 90.56 47 LEU B C 1
ATOM 3829 O O . LEU B 1 47 ? 12.727 8.016 -14.023 1 90.56 47 LEU B O 1
ATOM 3833 N N . GLU B 1 48 ? 11.008 9.156 -14.984 1 90.25 48 GLU B N 1
ATOM 3834 C CA . GLU B 1 48 ? 11.031 10.203 -13.969 1 90.25 48 GLU B CA 1
ATOM 3835 C C . GLU B 1 48 ? 9.773 10.164 -13.109 1 90.25 48 GLU B C 1
ATOM 3837 O O . GLU B 1 48 ? 9.336 11.195 -12.602 1 90.25 48 GLU B O 1
ATOM 3842 N N . GLY B 1 49 ? 9.102 8.977 -13.016 1 89.62 49 GLY B N 1
ATOM 3843 C CA . GLY B 1 49 ? 8.039 8.742 -12.055 1 89.62 49 GLY B CA 1
ATOM 3844 C C . GLY B 1 49 ? 6.719 9.375 -12.461 1 89.62 49 GLY B C 1
ATOM 3845 O O . GLY B 1 49 ? 5.906 9.734 -11.602 1 89.62 49 GLY B O 1
ATOM 3846 N N . MET B 1 50 ? 6.512 9.695 -13.711 1 89.56 50 MET B N 1
ATOM 3847 C CA . MET B 1 50 ? 5.277 10.234 -14.273 1 89.56 50 MET B CA 1
ATOM 3848 C C . MET B 1 50 ? 4.891 11.539 -13.594 1 89.56 50 MET B C 1
ATOM 3850 O O . MET B 1 50 ? 3.705 11.812 -13.383 1 89.56 50 MET B O 1
ATOM 3854 N N . ASN B 1 51 ? 5.824 12.367 -13.203 1 85.81 51 ASN B N 1
ATOM 3855 C CA . ASN B 1 51 ? 5.59 13.508 -12.328 1 85.81 51 ASN B CA 1
ATOM 3856 C C . ASN B 1 51 ? 4.922 14.656 -13.07 1 85.81 51 ASN B C 1
ATOM 3858 O O . ASN B 1 51 ? 4.508 15.641 -12.461 1 85.81 51 ASN B O 1
ATOM 3862 N N . THR B 1 52 ? 4.711 14.57 -14.375 1 81.94 52 THR B N 1
ATOM 3863 C CA . THR B 1 52 ? 4.035 15.625 -15.125 1 81.94 52 THR B CA 1
ATOM 3864 C C . THR B 1 52 ? 2.691 15.133 -15.648 1 81.94 52 THR B C 1
ATOM 3866 O O . THR B 1 52 ? 1.955 15.898 -16.281 1 81.94 52 THR B O 1
ATOM 3869 N N . MET B 1 53 ? 2.389 13.922 -15.406 1 86.38 53 MET B N 1
ATOM 3870 C CA . MET B 1 53 ? 1.177 13.344 -15.977 1 86.38 53 MET B CA 1
ATOM 3871 C C . MET B 1 53 ? -0.029 13.609 -15.086 1 86.38 53 MET B C 1
ATOM 3873 O O . MET B 1 53 ? -0.087 13.133 -13.945 1 86.38 53 MET B O 1
ATOM 3877 N N . LYS B 1 54 ? -0.977 14.344 -15.578 1 88.81 54 LYS B N 1
ATOM 3878 C CA . LYS B 1 54 ? -2.219 14.633 -14.867 1 88.81 54 LYS B CA 1
ATOM 3879 C C . LYS B 1 54 ? -3.213 13.484 -15.016 1 88.81 54 LYS B C 1
ATOM 3881 O O . LYS B 1 54 ? -4.148 13.562 -15.812 1 88.81 54 LYS B O 1
ATOM 3886 N N . THR B 1 55 ? -3.012 12.469 -14.156 1 89 55 THR B N 1
ATOM 3887 C CA . THR B 1 55 ? -3.773 11.25 -14.406 1 89 55 THR B CA 1
ATOM 3888 C C . THR B 1 55 ? -4.598 10.867 -13.18 1 89 55 THR B C 1
ATOM 3890 O O . THR B 1 55 ? -5.445 9.977 -13.25 1 89 55 THR B O 1
ATOM 3893 N N . VAL B 1 56 ? -4.457 11.523 -12.07 1 92.69 56 VAL B N 1
ATOM 3894 C CA . VAL B 1 56 ? -5.16 11.133 -10.852 1 92.69 56 VAL B CA 1
ATOM 3895 C C . VAL B 1 56 ? -6.328 12.086 -10.602 1 92.69 56 VAL B C 1
ATOM 3897 O O . VAL B 1 56 ? -6.125 13.281 -10.391 1 92.69 56 VAL B O 1
ATOM 3900 N N . LEU B 1 57 ? -7.48 11.547 -10.648 1 94.06 57 LEU B N 1
ATOM 3901 C CA . LEU B 1 57 ? -8.664 12.352 -10.352 1 94.06 57 LEU B CA 1
ATOM 3902 C C . LEU B 1 57 ? -8.711 12.719 -8.867 1 94.06 57 LEU B C 1
ATOM 3904 O O . LEU B 1 57 ? -8.602 11.844 -8.008 1 94.06 57 LEU B O 1
ATOM 3908 N N . CYS B 1 58 ? -8.797 13.922 -8.57 1 94.81 58 CYS B N 1
ATOM 3909 C CA . CYS B 1 58 ? -8.898 14.414 -7.199 1 94.81 58 CYS B CA 1
ATOM 3910 C C . CYS B 1 58 ? -9.789 15.656 -7.129 1 94.81 58 CYS B C 1
ATOM 3912 O O . CYS B 1 58 ? -9.555 16.625 -7.844 1 94.81 58 CYS B O 1
ATOM 3914 N N . GLU B 1 59 ? -10.703 15.609 -6.25 1 92.38 59 GLU B N 1
ATOM 3915 C CA . GLU B 1 59 ? -11.648 16.703 -6.09 1 92.38 59 GLU B CA 1
ATOM 3916 C C . GLU B 1 59 ? -11.398 17.469 -4.789 1 92.38 59 GLU B C 1
ATOM 3918 O O . GLU B 1 59 ? -11.898 18.578 -4.602 1 92.38 59 GLU B O 1
ATOM 3923 N N . THR B 1 60 ? -10.578 16.953 -3.941 1 96.88 60 THR B N 1
ATOM 3924 C CA . THR B 1 60 ? -10.562 17.359 -2.545 1 96.88 60 THR B CA 1
ATOM 3925 C C . THR B 1 60 ? -9.594 18.516 -2.332 1 96.88 60 THR B C 1
ATOM 3927 O O . THR B 1 60 ? -9.797 19.359 -1.444 1 96.88 60 THR B O 1
ATOM 3930 N N . SER B 1 61 ? -8.492 18.531 -3.096 1 96.31 61 SER B N 1
ATOM 3931 C CA . SER B 1 61 ? -7.504 19.562 -2.83 1 96.31 61 SER B CA 1
ATOM 3932 C C . SER B 1 61 ? -6.629 19.828 -4.051 1 96.31 61 SER B C 1
ATOM 3934 O O . SER B 1 61 ? -6.633 19.031 -5 1 96.31 61 SER B O 1
ATOM 3936 N N . ARG B 1 62 ? -6.004 20.953 -4.008 1 93.19 62 ARG B N 1
ATOM 3937 C CA . ARG B 1 62 ? -5.082 21.375 -5.059 1 93.19 62 ARG B CA 1
ATOM 3938 C C . ARG B 1 62 ? -3.918 22.172 -4.48 1 93.19 62 ARG B C 1
ATOM 3940 O O . ARG B 1 62 ? -4.098 22.938 -3.533 1 93.19 62 ARG B O 1
ATOM 3947 N N . VAL B 1 63 ? -2.781 21.844 -4.992 1 89.5 63 VAL B N 1
ATOM 3948 C CA . VAL B 1 63 ? -1.589 22.609 -4.66 1 89.5 63 VAL B CA 1
ATOM 3949 C C . VAL B 1 63 ? -1.11 23.375 -5.891 1 89.5 63 VAL B C 1
ATOM 3951 O O . VAL B 1 63 ? -0.885 22.781 -6.949 1 89.5 63 VAL B O 1
ATOM 3954 N N . ASP B 1 64 ? -1.091 24.625 -5.785 1 81.62 64 ASP B N 1
ATOM 3955 C CA . ASP B 1 64 ? -0.541 25.422 -6.883 1 81.62 64 ASP B CA 1
ATOM 3956 C C . ASP B 1 64 ? 0.623 26.297 -6.402 1 81.62 64 ASP B C 1
ATOM 3958 O O . ASP B 1 64 ? 1.15 26.078 -5.309 1 81.62 64 ASP B O 1
ATOM 3962 N N . GLY B 1 65 ? 1.18 27.016 -7.258 1 77.81 65 GLY B N 1
ATOM 3963 C CA . GLY B 1 65 ? 2.342 27.812 -6.918 1 77.81 65 GLY B CA 1
ATOM 3964 C C . GLY B 1 65 ? 2.119 28.703 -5.711 1 77.81 65 GLY B C 1
ATOM 3965 O O . GLY B 1 65 ? 3.078 29.156 -5.078 1 77.81 65 GLY B O 1
ATOM 3966 N N . LYS B 1 66 ? 0.813 28.875 -5.234 1 80.62 66 LYS B N 1
ATOM 3967 C CA . LYS B 1 66 ? 0.501 29.797 -4.141 1 80.62 66 LYS B CA 1
ATOM 3968 C C . LYS B 1 66 ? 0.229 29.031 -2.848 1 80.62 66 LYS B C 1
ATOM 3970 O O . LYS B 1 66 ? 0.203 29.625 -1.767 1 80.62 66 LYS B O 1
ATOM 3975 N N . GLY B 1 67 ? 0.017 27.797 -3.008 1 89.12 67 GLY B N 1
ATOM 3976 C CA . GLY B 1 67 ? -0.167 27.031 -1.786 1 89.12 67 GLY B CA 1
ATOM 3977 C C . GLY B 1 67 ? -1.238 25.969 -1.908 1 89.12 67 GLY B C 1
ATOM 3978 O O . GLY B 1 67 ? -1.731 25.703 -3.006 1 89.12 67 GLY B O 1
ATOM 3979 N N . LEU B 1 68 ? -1.579 25.359 -0.8 1 93.69 68 LEU B N 1
ATOM 3980 C CA . LEU B 1 68 ? -2.576 24.297 -0.705 1 93.69 68 LEU B CA 1
ATOM 3981 C C . LEU B 1 68 ? -3.98 24.891 -0.592 1 93.69 68 LEU B C 1
ATOM 3983 O O . LEU B 1 68 ? -4.211 25.812 0.192 1 93.69 68 LEU B O 1
ATOM 3987 N N . LYS B 1 69 ? -4.816 24.453 -1.384 1 96.06 69 LYS B N 1
ATOM 3988 C CA . LYS B 1 69 ? -6.238 24.734 -1.261 1 96.06 69 LYS B CA 1
ATOM 3989 C C . LYS B 1 69 ? -7.051 23.469 -1.065 1 96.06 69 LYS B C 1
ATOM 3991 O O . LYS B 1 69 ? -6.801 22.453 -1.727 1 96.06 69 LYS B O 1
ATOM 3996 N N . LEU B 1 70 ? -7.961 23.5 -0.107 1 97.81 70 LEU B N 1
ATOM 3997 C CA . LEU B 1 70 ? -8.914 22.422 0.102 1 97.81 70 LEU B CA 1
ATOM 3998 C C . LEU B 1 70 ? -10.297 22.812 -0.409 1 97.81 70 LEU B C 1
ATOM 4000 O O . LEU B 1 70 ? -10.891 23.781 0.073 1 97.81 70 LEU B O 1
ATOM 4004 N N . ARG B 1 71 ? -10.758 22.094 -1.349 1 97.44 71 ARG B N 1
ATOM 4005 C CA . ARG B 1 71 ? -12.023 22.391 -2 1 97.44 71 ARG B CA 1
ATOM 4006 C C . ARG B 1 71 ? -12.094 23.859 -2.396 1 97.44 71 ARG B C 1
ATOM 4008 O O . ARG B 1 71 ? -13.125 24.516 -2.193 1 97.44 71 ARG B O 1
ATOM 4015 N N . GLY B 1 72 ? -10.969 24.391 -2.846 1 95.06 72 GLY B N 1
ATOM 4016 C CA . GLY B 1 72 ? -10.914 25.734 -3.379 1 95.06 72 GLY B CA 1
ATOM 4017 C C . GLY B 1 72 ? -10.617 26.781 -2.322 1 95.06 72 GLY B C 1
ATOM 4018 O O . GLY B 1 72 ? -10.289 27.938 -2.648 1 95.06 72 GLY B O 1
ATOM 4019 N N . TYR B 1 73 ? -10.625 26.422 -1.063 1 97 73 TYR B N 1
ATOM 4020 C CA . TYR B 1 73 ? -10.375 27.375 0.016 1 97 73 TYR B CA 1
ATOM 4021 C C . TYR B 1 73 ? -8.922 27.344 0.454 1 97 73 TYR B C 1
ATOM 4023 O O . TYR B 1 73 ? -8.32 26.266 0.555 1 97 73 TYR B O 1
ATOM 4031 N N . SER B 1 74 ? -8.352 28.516 0.681 1 96.12 74 SER B N 1
ATOM 4032 C CA . SER B 1 74 ? -7.039 28.594 1.304 1 96.12 74 SER B CA 1
ATOM 4033 C C . SER B 1 74 ? -7.094 28.188 2.773 1 96.12 74 SER B C 1
ATOM 4035 O O . SER B 1 74 ? -8.172 28.141 3.367 1 96.12 74 SER B O 1
ATOM 4037 N N . LEU B 1 75 ? -5.973 27.922 3.328 1 96.12 75 LEU B N 1
ATOM 4038 C CA . LEU B 1 75 ? -5.91 27.547 4.734 1 96.12 75 LEU B CA 1
ATOM 4039 C C . LEU B 1 75 ? -6.414 28.672 5.629 1 96.12 75 LEU B C 1
ATOM 4041 O O . LEU B 1 75 ? -7.145 28.422 6.594 1 96.12 75 LEU B O 1
ATOM 4045 N N . SER B 1 76 ? -6.027 29.891 5.312 1 94.62 76 SER B N 1
ATOM 4046 C CA . SER B 1 76 ? -6.469 31.031 6.102 1 94.62 76 SER B CA 1
ATOM 4047 C C . SER B 1 76 ? -7.984 31.188 6.051 1 94.62 76 SER B C 1
ATOM 4049 O O . SER B 1 76 ? -8.617 31.5 7.062 1 94.62 76 SER B O 1
ATOM 4051 N N . GLU B 1 77 ? -8.539 31 4.898 1 96.5 77 GLU B N 1
ATOM 4052 C CA . GLU B 1 77 ? -9.992 31.047 4.762 1 96.5 77 GLU B CA 1
ATOM 4053 C C . GLU B 1 77 ? -10.656 29.953 5.598 1 96.5 77 GLU B C 1
ATOM 4055 O O . GLU B 1 77 ? -11.656 30.203 6.273 1 96.5 77 GLU B O 1
ATOM 4060 N N . LEU B 1 78 ? -10.133 28.797 5.578 1 97.69 78 LEU B N 1
ATOM 4061 C CA . LEU B 1 78 ? -10.719 27.656 6.281 1 97.69 78 LEU B CA 1
ATOM 4062 C C . LEU B 1 78 ? -10.648 27.859 7.793 1 97.69 78 LEU B C 1
ATOM 4064 O O . LEU B 1 78 ? -11.578 27.484 8.516 1 97.69 78 LEU B O 1
ATOM 4068 N N . ILE B 1 79 ? -9.547 28.422 8.258 1 96.81 79 ILE B N 1
ATOM 4069 C CA . ILE B 1 79 ? -9.398 28.703 9.68 1 96.81 79 ILE B CA 1
ATOM 4070 C C . ILE B 1 79 ? -10.508 29.641 10.148 1 96.81 79 ILE B C 1
ATOM 4072 O O . ILE B 1 79 ? -11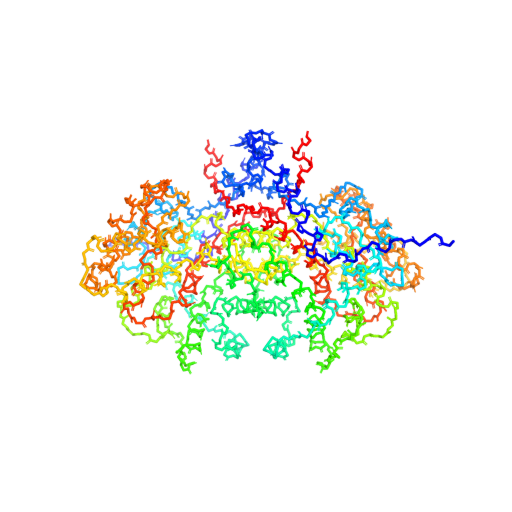.023 29.516 11.258 1 96.81 79 ILE B O 1
ATOM 4076 N N . TYR B 1 80 ? -10.945 30.453 9.211 1 95.25 80 TYR B N 1
ATOM 4077 C CA . TYR B 1 80 ? -11.984 31.438 9.531 1 95.25 80 TYR B CA 1
ATOM 4078 C C . TYR B 1 80 ? -13.375 30.844 9.328 1 95.25 80 TYR B C 1
ATOM 4080 O O . TYR B 1 80 ? -14.289 31.094 10.117 1 95.25 80 TYR B O 1
ATOM 4088 N N . LEU B 1 81 ? -13.586 30 8.375 1 97.19 81 LEU B N 1
ATOM 4089 C CA . LEU B 1 81 ? -14.914 29.625 7.891 1 97.19 81 LEU B CA 1
ATOM 4090 C C . LEU B 1 81 ? -15.375 28.328 8.523 1 97.19 81 LEU B C 1
ATOM 4092 O O . LEU B 1 81 ? -16.578 28.109 8.711 1 97.19 81 LEU B O 1
ATOM 4096 N N . LEU B 1 82 ? -14.484 27.391 8.789 1 98.19 82 LEU B N 1
ATOM 4097 C CA . LEU B 1 82 ? -14.883 26.062 9.242 1 98.19 82 LEU B CA 1
ATOM 4098 C C . LEU B 1 82 ? -15.211 26.062 10.734 1 98.19 82 LEU B C 1
ATOM 4100 O O . LEU B 1 82 ? -14.516 26.703 11.523 1 98.19 82 LEU B O 1
ATOM 4104 N N . PRO B 1 83 ? -16.312 25.391 11.109 1 97.56 83 PRO B N 1
ATOM 4105 C CA . PRO B 1 83 ? -16.625 25.25 12.531 1 97.56 83 PRO B CA 1
ATOM 4106 C C . PRO B 1 83 ? -15.523 24.531 13.312 1 97.56 83 PRO B C 1
ATOM 4108 O O . PRO B 1 83 ? -14.859 23.641 12.766 1 97.56 83 PRO B O 1
ATOM 4111 N N . GLY B 1 84 ? -15.336 24.812 14.477 1 95.94 84 GLY B N 1
ATOM 4112 C CA . GLY B 1 84 ? -14.383 24.203 15.398 1 95.94 84 GLY B CA 1
ATOM 4113 C C . GLY B 1 84 ? -14.422 24.828 16.781 1 95.94 84 GLY B C 1
ATOM 4114 O O . GLY B 1 84 ? -15.492 25.188 17.281 1 95.94 84 GLY B O 1
ATOM 4115 N N . LYS B 1 85 ? -13.281 24.781 17.375 1 90.38 85 LYS B N 1
ATOM 4116 C CA . LYS B 1 85 ? -13.156 25.359 18.703 1 90.38 85 LYS B CA 1
ATOM 4117 C C . LYS B 1 85 ? -11.883 26.188 18.828 1 90.38 85 LYS B C 1
ATOM 4119 O O . LYS B 1 85 ? -10.891 25.922 18.141 1 90.38 85 LYS B O 1
ATOM 4124 N N . ARG B 1 86 ? -11.953 27.203 19.609 1 83.81 86 ARG B N 1
ATOM 4125 C CA . ARG B 1 86 ? -10.812 28.016 20.016 1 83.81 86 ARG B CA 1
ATOM 4126 C C . ARG B 1 86 ? -10.047 28.531 18.797 1 83.81 86 ARG B C 1
ATOM 4128 O O . ARG B 1 86 ? -8.828 28.359 18.719 1 83.81 86 ARG B O 1
ATOM 4135 N N . LYS B 1 87 ? -10.719 28.844 17.781 1 87.56 87 LYS B N 1
ATOM 4136 C CA . LYS B 1 87 ? -10.211 29.578 16.609 1 87.56 87 LYS B CA 1
ATOM 4137 C C . LYS B 1 87 ? -9.656 28.625 15.562 1 87.56 87 LYS B C 1
ATOM 4139 O O . LYS B 1 87 ? -8.992 29.047 14.617 1 87.56 87 LYS B O 1
ATOM 4144 N N . GLN B 1 88 ? -9.742 27.344 15.828 1 95.75 88 GLN B N 1
ATOM 4145 C CA . GLN B 1 88 ? -9.273 26.375 14.844 1 95.75 88 GLN B CA 1
ATOM 4146 C C . GLN B 1 88 ? -10.406 25.453 14.406 1 95.75 88 GLN B C 1
ATOM 4148 O O . GLN B 1 88 ? -11.242 25.062 15.219 1 95.75 88 GLN B O 1
ATOM 4153 N N . PRO B 1 89 ? -10.375 25.109 13.172 1 97.69 89 PRO B N 1
ATOM 4154 C CA . PRO B 1 89 ? -11.359 24.141 12.703 1 97.69 89 PRO B CA 1
ATOM 4155 C C . PRO B 1 89 ? -11.148 22.75 13.305 1 97.69 89 PRO B C 1
ATOM 4157 O O . PRO B 1 89 ? -10.008 22.344 13.57 1 97.69 89 PRO B O 1
ATOM 4160 N N . SER B 1 90 ? -12.273 22.031 13.531 1 97.94 90 SER B N 1
ATOM 4161 C CA . SER B 1 90 ? -12.164 20.625 13.93 1 97.94 90 SER B CA 1
ATOM 4162 C C . SER B 1 90 ? -11.867 19.734 12.734 1 97.94 90 SER B C 1
ATOM 4164 O O . SER B 1 90 ? -12.156 20.094 11.586 1 97.94 90 SER B O 1
ATOM 4166 N N . LEU B 1 91 ? -11.227 18.594 13.039 1 98.19 91 LEU B N 1
ATOM 4167 C CA . LEU B 1 91 ? -10.953 17.641 11.969 1 98.19 91 LEU B CA 1
ATOM 4168 C C . LEU B 1 91 ? -12.25 17.172 11.32 1 98.19 91 LEU B C 1
ATOM 4170 O O . LEU B 1 91 ? -12.289 16.906 10.109 1 98.19 91 LEU B O 1
ATOM 4174 N N . GLU B 1 92 ? -13.383 17.094 12.117 1 98.06 92 GLU B N 1
ATOM 4175 C CA . GLU B 1 92 ? -14.688 16.688 11.609 1 98.06 92 GLU B CA 1
ATOM 4176 C C . GLU B 1 92 ? -15.188 17.656 10.539 1 98.06 92 GLU B C 1
ATOM 4178 O O . GLU B 1 92 ? -15.727 17.234 9.516 1 98.06 92 GLU B O 1
ATOM 4183 N N . SER B 1 93 ? -14.984 18.938 10.773 1 98.56 93 SER B N 1
ATOM 4184 C CA . SER B 1 93 ? -15.414 19.922 9.797 1 98.56 93 SER B CA 1
ATOM 4185 C C . SER B 1 93 ? -14.586 19.828 8.516 1 98.56 93 SER B C 1
ATOM 4187 O O . SER B 1 93 ? -15.102 20.047 7.418 1 98.56 93 SER B O 1
ATOM 4189 N N . VAL B 1 94 ? -13.305 19.547 8.68 1 98.75 94 VAL B N 1
ATOM 4190 C CA . VAL B 1 94 ? -12.422 19.344 7.531 1 98.75 94 VAL B CA 1
ATOM 4191 C C . VAL B 1 94 ? -12.891 18.141 6.727 1 98.75 94 VAL B C 1
ATOM 4193 O O . VAL B 1 94 ? -12.984 18.203 5.5 1 98.75 94 VAL B O 1
ATOM 4196 N N . LEU B 1 95 ? -13.172 17.031 7.418 1 98.75 95 LEU B N 1
ATOM 4197 C CA . LEU B 1 95 ? -13.656 15.812 6.758 1 98.75 95 LEU B CA 1
ATOM 4198 C C . LEU B 1 95 ? -14.945 16.094 5.996 1 98.75 95 LEU B C 1
ATOM 4200 O O . LEU B 1 95 ? -15.102 15.648 4.855 1 98.75 95 LEU B O 1
ATOM 4204 N N . TRP B 1 96 ? -15.891 16.797 6.66 1 98.69 96 TRP B N 1
ATOM 4205 C CA . TRP B 1 96 ? -17.156 17.141 6.016 1 98.69 96 TRP B CA 1
ATOM 4206 C C . TRP B 1 96 ? -16.906 17.922 4.723 1 98.69 96 TRP B C 1
ATOM 4208 O O . TRP B 1 96 ? -17.5 17.609 3.688 1 98.69 96 TRP B O 1
ATOM 4218 N N . LEU B 1 97 ? -16.031 18.891 4.805 1 98.75 97 LEU B N 1
ATOM 4219 C CA . LEU B 1 97 ? -15.711 19.719 3.648 1 98.75 97 LEU B CA 1
ATOM 4220 C C . LEU B 1 97 ? -15.109 18.875 2.527 1 98.75 97 LEU B C 1
ATOM 4222 O O . LEU B 1 97 ? -15.516 18.984 1.369 1 98.75 97 LEU B O 1
ATOM 4226 N N . LEU B 1 98 ? -14.133 18.047 2.854 1 98.75 98 LEU B N 1
ATOM 4227 C CA . LEU B 1 98 ? -13.438 17.266 1.841 1 98.75 98 LEU B CA 1
ATOM 4228 C C . LEU B 1 98 ? -14.391 16.281 1.166 1 98.75 98 LEU B C 1
ATOM 4230 O O . LEU B 1 98 ? -14.312 16.062 -0.044 1 98.75 98 LEU B O 1
ATOM 4234 N N . LEU B 1 99 ? -15.32 15.727 1.901 1 98.62 99 LEU B N 1
ATOM 4235 C CA . LEU B 1 99 ? -16.266 14.758 1.362 1 98.62 99 LEU B CA 1
ATOM 4236 C C . LEU B 1 99 ? -17.344 15.453 0.521 1 98.62 99 LEU B C 1
ATOM 4238 O O . LEU B 1 99 ? -17.703 14.961 -0.551 1 98.62 99 LEU B O 1
ATOM 4242 N N . THR B 1 100 ? -17.844 16.656 0.964 1 98.06 100 THR B N 1
ATOM 4243 C CA . THR B 1 100 ? -19.062 17.172 0.371 1 98.06 100 THR B CA 1
ATOM 4244 C C . THR B 1 100 ? -18.766 18.375 -0.522 1 98.06 100 THR B C 1
ATOM 4246 O O . THR B 1 100 ? -19.562 18.719 -1.402 1 98.06 100 THR B O 1
ATOM 4249 N N . GLY B 1 101 ? -17.641 19.062 -0.202 1 97.44 101 GLY B N 1
ATOM 4250 C CA . GLY B 1 101 ? -17.359 20.312 -0.886 1 97.44 101 GLY B CA 1
ATOM 4251 C C . GLY B 1 101 ? -18.078 21.5 -0.278 1 97.44 101 GLY B C 1
ATOM 4252 O O . GLY B 1 101 ? -17.984 22.625 -0.792 1 97.44 101 GLY B O 1
ATOM 4253 N N . GLU B 1 102 ? -18.719 21.25 0.869 1 97.5 102 GLU B N 1
ATOM 4254 C CA . GLU B 1 102 ? -19.484 22.312 1.522 1 97.5 102 GLU B CA 1
ATOM 4255 C C . GLU B 1 102 ? -19 22.531 2.955 1 97.5 102 GLU B C 1
ATOM 4257 O O . GLU B 1 102 ? -18.609 21.578 3.637 1 97.5 102 GLU B O 1
ATOM 4262 N N . ILE B 1 103 ? -19.062 23.781 3.34 1 97.94 103 ILE B N 1
ATOM 4263 C CA . ILE B 1 103 ? -18.844 24.094 4.746 1 97.94 103 ILE B CA 1
ATOM 4264 C C . ILE B 1 103 ? -20.094 23.734 5.551 1 97.94 103 ILE B C 1
ATOM 4266 O O . ILE B 1 103 ? -21.188 24.234 5.27 1 97.94 103 ILE B O 1
ATOM 4270 N N . PRO B 1 104 ? -19.984 22.859 6.484 1 97.81 104 PRO B N 1
ATOM 4271 C CA . PRO B 1 104 ? -21.172 22.5 7.258 1 97.81 104 PRO B CA 1
ATOM 4272 C C . PRO B 1 104 ? -21.688 23.656 8.109 1 97.81 104 PRO B C 1
ATOM 4274 O O . PRO B 1 104 ? -20.906 24.484 8.57 1 97.81 104 PRO B O 1
ATOM 4277 N N . SER B 1 105 ? -23 23.672 8.32 1 96.81 105 SER B N 1
ATOM 4278 C CA . SER B 1 105 ? -23.562 24.562 9.336 1 96.81 105 SER B CA 1
ATOM 4279 C C . SER B 1 105 ? -23.125 24.125 10.734 1 96.81 105 SER B C 1
ATOM 4281 O O . SER B 1 105 ? -22.641 23.016 10.922 1 96.81 105 SER B O 1
ATOM 4283 N N . TRP B 1 106 ? -23.328 25.031 11.664 1 96.31 106 TRP B N 1
ATOM 4284 C CA . TRP B 1 106 ? -22.969 24.719 13.047 1 96.31 106 TRP B CA 1
ATOM 4285 C C . TRP B 1 106 ? -23.766 23.531 13.555 1 96.31 106 TRP B C 1
ATOM 4287 O O . TRP B 1 106 ? -23.234 22.672 14.258 1 96.31 106 TRP B O 1
ATOM 4297 N N . SER B 1 107 ? -25.047 23.484 13.148 1 96.44 107 SER B N 1
ATOM 4298 C CA . SER B 1 107 ? -25.891 22.375 13.578 1 96.44 107 SER B CA 1
ATOM 4299 C C . SER B 1 107 ? -25.453 21.062 12.938 1 96.44 107 SER B C 1
ATOM 4301 O O . SER B 1 107 ? -25.438 20.016 13.594 1 96.44 107 SER B O 1
ATOM 4303 N N . GLU B 1 108 ? -25.125 21.078 11.656 1 96.56 108 GLU B N 1
ATOM 4304 C CA . GLU B 1 108 ? -24.594 19.906 10.969 1 96.56 108 GLU B CA 1
ATOM 4305 C C . GLU B 1 108 ? -23.281 19.438 11.609 1 96.56 108 GLU B C 1
ATOM 4307 O O . GLU B 1 108 ? -23.094 18.234 11.828 1 96.56 108 GLU B O 1
ATOM 4312 N N . TYR B 1 109 ? -22.453 20.422 11.914 1 96.44 109 TYR B N 1
ATOM 4313 C CA . TYR B 1 109 ? -21.156 20.156 12.531 1 96.44 109 TYR B CA 1
ATOM 4314 C C . TYR B 1 109 ? -21.328 19.484 13.891 1 96.44 109 TYR B C 1
ATOM 4316 O O . TYR B 1 109 ? -20.703 18.453 14.164 1 96.44 109 TYR B O 1
ATOM 4324 N N . GLU B 1 110 ? -22.141 20.031 14.734 1 95.5 110 GLU B N 1
ATOM 4325 C CA . GLU B 1 110 ? -22.328 19.484 16.078 1 95.5 110 GLU B CA 1
ATOM 4326 C C . GLU B 1 110 ? -22.906 18.078 16.031 1 95.5 110 GLU B C 1
ATOM 4328 O O . GLU B 1 110 ? -22.469 17.203 16.797 1 95.5 110 GLU B O 1
ATOM 4333 N N . ALA B 1 111 ? -23.859 17.875 15.125 1 95.56 111 ALA B N 1
ATOM 4334 C CA . ALA B 1 111 ? -24.422 16.531 14.961 1 95.56 111 ALA B CA 1
ATOM 4335 C C . ALA B 1 111 ? -23.375 15.547 14.469 1 95.56 111 ALA B C 1
ATOM 4337 O O . ALA B 1 111 ? -23.359 14.383 14.883 1 95.56 111 ALA B O 1
ATOM 4338 N N . PHE B 1 112 ? -22.578 16.016 13.602 1 96.06 112 PHE B N 1
ATOM 4339 C CA . PHE B 1 112 ? -21.547 15.172 13.039 1 96.06 112 PHE B CA 1
ATOM 4340 C C . PHE B 1 112 ? -20.5 14.82 14.086 1 96.06 112 PHE B C 1
ATOM 4342 O O . PHE B 1 112 ? -20.047 13.68 14.164 1 96.06 112 PHE B O 1
ATOM 4349 N N . VAL B 1 113 ? -20.078 15.758 14.922 1 96.12 113 VAL B N 1
ATOM 4350 C CA . VAL B 1 113 ? -19.141 15.516 16.016 1 96.12 113 VAL B CA 1
ATOM 4351 C C . VAL B 1 113 ? -19.703 14.461 16.969 1 96.12 113 VAL B C 1
ATOM 4353 O O . VAL B 1 113 ? -19 13.547 17.391 1 96.12 113 VAL B O 1
ATOM 4356 N N . GLU B 1 114 ? -20.953 14.586 17.25 1 94.5 114 GLU B N 1
ATOM 4357 C CA . GLU B 1 114 ? -21.609 13.625 18.125 1 94.5 114 GLU B CA 1
ATOM 4358 C C . GLU B 1 114 ? -21.625 12.227 17.516 1 94.5 114 GLU B C 1
ATOM 4360 O O . GLU B 1 114 ? -21.375 11.242 18.203 1 94.5 114 GLU B O 1
ATOM 4365 N N . GLU B 1 115 ? -21.891 12.156 16.281 1 94.12 115 GLU B N 1
ATOM 4366 C CA . GLU B 1 115 ? -21.922 10.883 15.57 1 94.12 115 GLU B CA 1
ATOM 4367 C C . GLU B 1 115 ? -20.547 10.195 15.609 1 94.12 115 GLU B C 1
ATOM 4369 O O . GLU B 1 115 ? -20.469 9 15.898 1 94.12 115 GLU B O 1
ATOM 4374 N N . ILE B 1 116 ? -19.516 10.906 15.32 1 94.06 116 ILE B N 1
ATOM 4375 C CA . ILE B 1 116 ? -18.172 10.359 15.234 1 94.06 116 ILE B CA 1
ATOM 4376 C C . ILE B 1 116 ? -17.656 9.992 16.625 1 94.06 116 ILE B C 1
ATOM 4378 O O . ILE B 1 116 ? -17 8.961 16.797 1 94.06 116 ILE B O 1
ATOM 4382 N N . SER B 1 117 ? -18 10.812 17.609 1 91.19 117 SER B N 1
ATOM 4383 C CA . SER B 1 117 ? -17.484 10.617 18.953 1 91.19 117 SER B CA 1
ATOM 4384 C C . SER B 1 117 ? -18.172 9.438 19.641 1 91.19 117 SER B C 1
ATOM 4386 O O . SER B 1 117 ? -17.578 8.789 20.516 1 91.19 117 SER B O 1
ATOM 4388 N N . LYS B 1 118 ? -19.391 9.102 19.344 1 88.06 118 LYS B N 1
ATOM 4389 C CA . LYS B 1 118 ? -20.156 8.039 19.969 1 88.06 118 LYS B CA 1
ATOM 4390 C C . LYS B 1 118 ? -19.547 6.672 19.688 1 88.06 118 LYS B C 1
ATOM 4392 O O . LYS B 1 118 ? -19.656 5.758 20.516 1 88.06 118 LYS B O 1
ATOM 4397 N N . ASP B 1 119 ? -18.844 6.508 18.688 1 85 119 ASP B N 1
ATOM 4398 C CA . ASP B 1 119 ? -18.281 5.23 18.266 1 85 119 ASP B CA 1
ATOM 4399 C C . ASP B 1 119 ? -16.766 5.289 18.203 1 85 119 ASP B C 1
ATOM 4401 O O . ASP B 1 119 ? -16.156 4.852 17.219 1 85 119 ASP B O 1
ATOM 4405 N N . SER B 1 120 ? -16.172 5.848 19.281 1 92.19 120 SER B N 1
ATOM 4406 C CA . SER B 1 120 ? -14.742 6.082 19.203 1 92.19 120 SER B CA 1
ATOM 4407 C C . SER B 1 120 ? -13.961 5 19.938 1 92.19 120 SER B C 1
ATOM 4409 O O . SER B 1 120 ? -12.734 4.957 19.875 1 92.19 120 SER B O 1
ATOM 4411 N N . ASP B 1 121 ? -14.641 4.035 20.578 1 92.56 121 ASP B N 1
ATOM 4412 C CA . ASP B 1 121 ? -13.969 2.92 21.25 1 92.56 121 ASP B CA 1
ATOM 4413 C C . ASP B 1 121 ? -13.445 1.912 20.219 1 92.56 121 ASP B C 1
ATOM 4415 O O . ASP B 1 121 ? -14.07 1.688 19.188 1 92.56 121 ASP B O 1
ATOM 4419 N N . LEU B 1 122 ? -12.359 1.302 20.547 1 95.31 122 LEU B N 1
ATOM 4420 C CA . LEU B 1 122 ? -11.781 0.284 19.672 1 95.31 122 LEU B CA 1
ATOM 4421 C C . LEU B 1 122 ? -12.359 -1.091 19.984 1 95.31 122 LEU B C 1
ATOM 4423 O O . LEU B 1 122 ? -12.664 -1.397 21.141 1 95.31 122 LEU B O 1
ATOM 4427 N N . PRO B 1 123 ? -12.531 -1.895 18.938 1 95.25 123 PRO B N 1
ATOM 4428 C CA . PRO B 1 123 ? -12.766 -3.307 19.25 1 95.25 123 PRO B CA 1
ATOM 4429 C C . PRO B 1 123 ? -11.703 -3.891 20.172 1 95.25 123 PRO B C 1
ATOM 4431 O O . PRO B 1 123 ? -10.516 -3.572 20.031 1 95.25 123 PRO B O 1
ATOM 4434 N N . LYS B 1 124 ? -12.102 -4.723 21.141 1 94.94 124 LYS B N 1
ATOM 4435 C CA . LYS B 1 124 ? -11.227 -5.27 22.172 1 94.94 124 LYS B CA 1
ATOM 4436 C C . LYS B 1 124 ? -10.023 -5.977 21.562 1 94.94 124 LYS B C 1
ATOM 4438 O O . LYS B 1 124 ? -8.898 -5.824 22.047 1 94.94 124 LYS B O 1
ATOM 4443 N N . ALA B 1 125 ? -10.234 -6.695 20.5 1 94.81 125 ALA B N 1
ATOM 4444 C CA . ALA B 1 125 ? -9.148 -7.441 19.859 1 94.81 125 ALA B CA 1
ATOM 4445 C C . ALA B 1 125 ? -8.055 -6.504 19.359 1 94.81 125 ALA B C 1
ATOM 4447 O O . ALA B 1 125 ? -6.867 -6.809 19.469 1 94.81 125 ALA B O 1
ATOM 4448 N N . THR B 1 126 ? -8.438 -5.391 18.734 1 96.38 126 THR B N 1
ATOM 4449 C CA . THR B 1 126 ? -7.477 -4.406 18.234 1 96.38 126 THR B CA 1
ATOM 4450 C C . THR B 1 126 ? -6.738 -3.746 19.406 1 96.38 126 THR B C 1
ATOM 4452 O O . THR B 1 126 ? -5.527 -3.527 19.328 1 96.38 126 THR B O 1
ATOM 4455 N N . GLU B 1 127 ? -7.461 -3.42 20.422 1 96.06 127 GLU B N 1
ATOM 4456 C CA . GLU B 1 127 ? -6.848 -2.812 21.609 1 96.06 127 GLU B CA 1
ATOM 4457 C C . GLU B 1 127 ? -5.82 -3.746 22.234 1 96.06 127 GLU B C 1
ATOM 4459 O O . GLU B 1 127 ? -4.711 -3.324 22.562 1 96.06 127 GLU B O 1
ATOM 4464 N N . ASP B 1 128 ? -6.176 -5.008 22.438 1 95.94 128 ASP B N 1
ATOM 4465 C CA . ASP B 1 128 ? -5.27 -6.004 23.016 1 95.94 128 ASP B CA 1
ATOM 4466 C C . ASP B 1 128 ? -4.016 -6.156 22.156 1 95.94 128 ASP B C 1
ATOM 4468 O O . ASP B 1 128 ? -2.908 -6.273 22.688 1 95.94 128 ASP B O 1
ATOM 4472 N N . LEU B 1 129 ? -4.234 -6.164 20.891 1 96.38 129 LEU B N 1
ATOM 4473 C CA . LEU B 1 129 ? -3.109 -6.262 19.969 1 96.38 129 LEU B CA 1
ATOM 4474 C C . LEU B 1 129 ? -2.154 -5.086 20.156 1 96.38 129 LEU B C 1
ATOM 4476 O O . LEU B 1 129 ? -0.944 -5.281 20.297 1 96.38 129 LEU B O 1
ATOM 4480 N N . LEU B 1 130 ? -2.664 -3.912 20.188 1 97 130 LEU B N 1
ATOM 4481 C CA . LEU B 1 130 ? -1.851 -2.709 20.328 1 97 130 LEU B CA 1
ATOM 4482 C C . LEU B 1 130 ? -1.036 -2.746 21.609 1 97 130 LEU B C 1
ATOM 4484 O O . LEU B 1 130 ? 0.158 -2.439 21.609 1 97 130 LEU B O 1
ATOM 4488 N N . PHE B 1 131 ? -1.641 -3.156 22.672 1 96.12 131 PHE B N 1
ATOM 4489 C CA . PHE B 1 131 ? -0.963 -3.168 23.969 1 96.12 131 PHE B CA 1
ATOM 4490 C C . PHE B 1 131 ? 0.084 -4.273 24.016 1 96.12 131 PHE B C 1
ATOM 4492 O O . PHE B 1 131 ? 1.018 -4.215 24.828 1 96.12 131 PHE B O 1
ATOM 4499 N N . SER B 1 132 ? -0.035 -5.254 23.141 1 94.81 132 SER B N 1
ATOM 4500 C CA . SER B 1 132 ? 0.891 -6.379 23.141 1 94.81 132 SER B CA 1
ATOM 4501 C C . SER B 1 132 ? 2.117 -6.094 22.281 1 94.81 132 SER B C 1
ATOM 4503 O O . SER B 1 132 ? 3.111 -6.82 22.344 1 94.81 132 SER B O 1
ATOM 4505 N N . LEU B 1 133 ? 2.107 -5.039 21.5 1 96.31 133 LEU B N 1
ATOM 4506 C CA . LEU B 1 133 ? 3.207 -4.762 20.578 1 96.31 133 LEU B CA 1
ATOM 4507 C C . LEU B 1 133 ? 4.441 -4.289 21.344 1 96.31 133 LEU B C 1
ATOM 4509 O O . LEU B 1 133 ? 4.324 -3.584 22.344 1 96.31 133 LEU B O 1
ATOM 4513 N N . PRO B 1 134 ? 5.605 -4.656 20.859 1 93.88 134 PRO B N 1
ATOM 4514 C CA . PRO B 1 134 ? 6.84 -4.227 21.516 1 93.88 134 PRO B CA 1
ATOM 4515 C C . PRO B 1 134 ? 7.02 -2.711 21.5 1 93.88 134 PRO B C 1
ATOM 4517 O O . PRO B 1 134 ? 6.707 -2.057 20.5 1 93.88 134 PRO B O 1
ATOM 4520 N N . LYS B 1 135 ? 7.602 -2.221 22.594 1 93.44 135 LYS B N 1
ATOM 4521 C CA . LYS B 1 135 ? 7.812 -0.783 22.734 1 93.44 135 LYS B CA 1
ATOM 4522 C C . LYS B 1 135 ? 8.844 -0.281 21.719 1 93.44 135 LYS B C 1
ATOM 4524 O O . LYS B 1 135 ? 8.812 0.889 21.328 1 93.44 135 LYS B O 1
ATOM 4529 N N . GLU B 1 136 ? 9.688 -1.185 21.266 1 93.81 136 GLU B N 1
ATOM 4530 C CA . GLU B 1 136 ? 10.758 -0.798 20.344 1 93.81 136 GLU B CA 1
ATOM 4531 C C . GLU B 1 136 ? 10.258 -0.721 18.906 1 93.81 136 GLU B C 1
ATOM 4533 O O . GLU B 1 136 ? 10.914 -0.145 18.047 1 93.81 136 GLU B O 1
ATOM 4538 N N . MET B 1 137 ? 9.094 -1.335 18.672 1 95.94 137 MET B N 1
ATOM 4539 C CA . MET B 1 137 ? 8.508 -1.251 17.344 1 95.94 137 MET B CA 1
ATOM 4540 C C . MET B 1 137 ? 8.172 0.193 16.984 1 95.94 137 MET B C 1
ATOM 4542 O O . MET B 1 137 ? 7.559 0.905 17.781 1 95.94 137 MET B O 1
ATOM 4546 N N . HIS B 1 138 ? 8.617 0.637 15.797 1 96.56 138 HIS B N 1
ATOM 4547 C CA . HIS B 1 138 ? 8.367 2.014 15.383 1 96.56 138 HIS B CA 1
ATOM 4548 C C . HIS B 1 138 ? 6.875 2.328 15.406 1 96.56 138 HIS B C 1
ATOM 4550 O O . HIS B 1 138 ? 6.051 1.499 15.016 1 96.56 138 HIS B O 1
ATOM 4556 N N . PRO B 1 139 ? 6.48 3.494 15.82 1 97.94 139 PRO B N 1
ATOM 4557 C CA . PRO B 1 139 ? 5.07 3.861 15.961 1 97.94 139 PRO B CA 1
ATOM 4558 C C . PRO B 1 139 ? 4.285 3.721 14.656 1 97.94 139 PRO B C 1
ATOM 4560 O O . PRO B 1 139 ? 3.127 3.299 14.672 1 97.94 139 PRO B O 1
ATOM 4563 N N . MET B 1 140 ? 4.898 4.008 13.531 1 98.06 140 MET B N 1
ATOM 4564 C CA . MET B 1 140 ? 4.188 3.916 12.258 1 98.06 140 MET B CA 1
ATOM 4565 C C . MET B 1 140 ? 3.877 2.463 11.914 1 98.06 140 MET B C 1
ATOM 4567 O O . MET B 1 140 ? 2.85 2.174 11.297 1 98.06 140 MET B O 1
ATOM 4571 N N . THR B 1 141 ? 4.789 1.571 12.297 1 97.88 141 THR B N 1
ATOM 4572 C CA . THR B 1 141 ? 4.527 0.149 12.109 1 97.88 141 THR B CA 1
ATOM 4573 C C . THR B 1 141 ? 3.332 -0.296 12.945 1 97.88 141 THR B C 1
ATOM 4575 O O . THR B 1 141 ? 2.447 -1 12.453 1 97.88 141 THR B O 1
ATOM 4578 N N . GLN B 1 142 ? 3.297 0.154 14.172 1 98.5 142 GLN B N 1
ATOM 4579 C CA . GLN B 1 142 ? 2.176 -0.145 15.055 1 98.5 142 GLN B CA 1
ATOM 4580 C C . GLN B 1 142 ? 0.866 0.392 14.484 1 98.5 142 GLN B C 1
ATOM 4582 O O . GLN B 1 142 ? -0.162 -0.285 14.539 1 98.5 142 GLN B O 1
ATOM 4587 N N . PHE B 1 143 ? 0.935 1.604 13.969 1 98.75 143 PHE B N 1
ATOM 4588 C CA . PHE B 1 143 ? -0.226 2.27 13.391 1 98.75 143 PHE B CA 1
ATOM 4589 C C . PHE B 1 143 ? -0.782 1.465 12.219 1 98.75 143 PHE B C 1
ATOM 4591 O O . PHE B 1 143 ? -1.986 1.206 12.156 1 98.75 143 PHE B O 1
ATOM 4598 N N . SER B 1 144 ? 0.063 1.01 11.328 1 98.31 144 SER B N 1
ATOM 4599 C CA . SER B 1 144 ? -0.335 0.202 10.18 1 98.31 144 SER B CA 1
ATOM 4600 C C . SER B 1 144 ? -0.942 -1.125 10.625 1 98.31 144 SER B C 1
ATOM 4602 O O . SER B 1 144 ? -1.955 -1.562 10.078 1 98.31 144 SER B O 1
ATOM 4604 N N . ILE B 1 145 ? -0.325 -1.779 11.594 1 98.06 145 ILE B N 1
ATOM 4605 C CA . ILE B 1 145 ? -0.793 -3.055 12.125 1 98.06 145 ILE B CA 1
ATOM 4606 C C . ILE B 1 145 ? -2.195 -2.887 12.711 1 98.06 145 ILE B C 1
ATOM 4608 O O . ILE B 1 145 ? -3.072 -3.723 12.477 1 98.06 145 ILE B O 1
ATOM 4612 N N . ALA B 1 146 ? -2.41 -1.841 13.406 1 98.44 146 ALA B N 1
ATOM 4613 C CA . ALA B 1 146 ? -3.707 -1.591 14.031 1 98.44 146 ALA B CA 1
ATOM 4614 C C . ALA B 1 146 ? -4.809 -1.479 12.984 1 98.44 146 ALA B C 1
ATOM 4616 O O . ALA B 1 146 ? -5.895 -2.043 13.156 1 98.44 146 ALA B O 1
ATOM 4617 N N . LEU B 1 147 ? -4.555 -0.721 11.938 1 98.5 147 LEU B N 1
ATOM 4618 C CA . LEU B 1 147 ? -5.566 -0.565 10.898 1 98.5 147 LEU B CA 1
ATOM 4619 C C . LEU B 1 147 ? -5.875 -1.903 10.234 1 98.5 147 LEU B C 1
ATOM 4621 O O . LEU B 1 147 ? -7.035 -2.203 9.938 1 98.5 147 LEU B O 1
ATOM 4625 N N . GLN B 1 148 ? -4.828 -2.689 10.016 1 97.62 148 GLN B N 1
ATOM 4626 C CA . GLN B 1 148 ? -5.035 -4.02 9.445 1 97.62 148 GLN B CA 1
ATOM 4627 C C . GLN B 1 148 ? -5.965 -4.852 10.32 1 97.62 148 GLN B C 1
ATOM 4629 O O . GLN B 1 148 ? -6.824 -5.574 9.812 1 97.62 148 GLN B O 1
ATOM 4634 N N . SER B 1 149 ? -5.824 -4.742 11.562 1 97.38 149 SER B N 1
ATOM 4635 C CA . SER B 1 149 ? -6.57 -5.566 12.508 1 97.38 149 SER B CA 1
ATOM 4636 C C . SER B 1 149 ? -8.047 -5.203 12.516 1 97.38 149 SER B C 1
ATOM 4638 O O . SER B 1 149 ? -8.875 -5.953 13.039 1 97.38 149 SER B O 1
ATOM 4640 N N . LEU B 1 150 ? -8.422 -4.113 11.922 1 97.75 150 LEU B N 1
ATOM 4641 C CA . LEU B 1 150 ? -9.812 -3.67 11.883 1 97.75 150 LEU B CA 1
ATOM 4642 C C . LEU B 1 150 ? -10.531 -4.234 10.664 1 97.75 150 LEU B C 1
ATOM 4644 O O . LEU B 1 150 ? -11.734 -4.051 10.508 1 97.75 150 LEU B O 1
ATOM 4648 N N . ASN B 1 151 ? -9.812 -4.953 9.828 1 96.19 151 ASN B N 1
ATOM 4649 C CA . ASN B 1 151 ? -10.305 -5.426 8.539 1 96.19 151 ASN B CA 1
ATOM 4650 C C . ASN B 1 151 ? -11.625 -6.176 8.672 1 96.19 151 ASN B C 1
ATOM 4652 O O . ASN B 1 151 ? -12.516 -6.035 7.832 1 96.19 151 ASN B O 1
ATOM 4656 N N . GLU B 1 152 ? -11.797 -6.953 9.719 1 94.06 152 GLU B N 1
ATOM 4657 C CA . GLU B 1 152 ? -12.961 -7.82 9.898 1 94.06 152 GLU B CA 1
ATOM 4658 C C . GLU B 1 152 ? -14.227 -7.004 10.141 1 94.06 152 GLU B C 1
ATOM 4660 O O . GLU B 1 152 ? -15.336 -7.516 10.008 1 94.06 152 GLU B O 1
ATOM 4665 N N . HIS B 1 153 ? -14.094 -5.742 10.391 1 96 153 HIS B N 1
ATOM 4666 C CA . HIS B 1 153 ? -15.242 -4.91 10.742 1 96 153 HIS B CA 1
ATOM 4667 C C . HIS B 1 153 ? -15.766 -4.164 9.516 1 96 153 HIS B C 1
ATOM 4669 O O . HIS B 1 153 ? -16.703 -3.379 9.625 1 96 153 HIS B O 1
ATOM 4675 N N . SER B 1 154 ? -15.234 -4.414 8.359 1 97.25 154 SER B N 1
ATOM 4676 C CA . SER B 1 154 ? -15.617 -3.697 7.148 1 97.25 154 SER B CA 1
ATOM 4677 C C . SER B 1 154 ? -17.031 -4.055 6.719 1 97.25 154 SER B C 1
ATOM 4679 O O . SER B 1 154 ? -17.328 -5.215 6.422 1 97.25 154 SER B O 1
ATOM 4681 N N . GLN B 1 155 ? -17.859 -3.082 6.625 1 97.19 155 GLN B N 1
ATOM 4682 C CA . GLN B 1 155 ? -19.188 -3.248 6.047 1 97.19 155 GLN B CA 1
ATOM 4683 C C . GLN B 1 155 ? -19.125 -3.32 4.523 1 97.19 155 GLN B C 1
ATOM 4685 O O . GLN B 1 155 ? -19.906 -4.035 3.896 1 97.19 155 GLN B O 1
ATOM 4690 N N . TYR B 1 156 ? -18.219 -2.617 3.971 1 97.88 156 TYR B N 1
ATOM 4691 C CA . TYR B 1 156 ? -18.031 -2.621 2.525 1 97.88 156 TYR B CA 1
ATOM 4692 C C . TYR B 1 156 ? -17.703 -4.023 2.023 1 97.88 156 TYR B C 1
ATOM 4694 O O . TYR B 1 156 ? -18.328 -4.516 1.089 1 97.88 156 TYR B O 1
ATOM 4702 N N . SER B 1 157 ? -16.766 -4.684 2.699 1 95.5 157 SER B N 1
ATOM 4703 C CA . SER B 1 157 ? -16.359 -6.027 2.289 1 95.5 157 SER B CA 1
ATOM 4704 C C . SER B 1 157 ? -17.531 -7 2.355 1 95.5 157 SER B C 1
ATOM 4706 O O . SER B 1 157 ? -17.688 -7.848 1.478 1 95.5 157 SER B O 1
ATOM 4708 N N . LYS B 1 158 ? -18.344 -6.844 3.328 1 92.88 158 LYS B N 1
ATOM 4709 C CA . LYS B 1 158 ? -19.484 -7.73 3.529 1 92.88 158 LYS B CA 1
ATOM 4710 C C . LYS B 1 158 ? -20.578 -7.457 2.5 1 92.88 158 LYS B C 1
ATOM 4712 O O . LYS B 1 158 ? -21.391 -8.336 2.205 1 92.88 158 LYS B O 1
ATOM 4717 N N . SER B 1 159 ? -20.562 -6.289 1.944 1 93.56 159 SER B N 1
ATOM 4718 C CA . SER B 1 159 ? -21.656 -5.859 1.065 1 93.56 159 SER B CA 1
ATOM 4719 C C . SER B 1 159 ? -21.328 -6.164 -0.394 1 93.56 159 SER B C 1
ATOM 4721 O O . SER B 1 159 ? -22.219 -6.137 -1.248 1 93.56 159 SER B O 1
ATOM 4723 N N . LEU B 1 160 ? -20.172 -6.484 -0.736 1 89.31 160 LEU B N 1
ATOM 4724 C CA . LEU B 1 160 ? -19.688 -6.594 -2.107 1 89.31 160 LEU B CA 1
ATOM 4725 C C . LEU B 1 160 ? -20.516 -7.602 -2.896 1 89.31 160 LEU B C 1
ATOM 4727 O O . LEU B 1 160 ? -20.766 -7.406 -4.09 1 89.31 160 LEU B O 1
ATOM 4731 N N . LEU B 1 161 ? -21 -8.602 -2.23 1 81.06 161 LEU B N 1
ATOM 4732 C CA . LEU B 1 161 ? -21.703 -9.664 -2.955 1 81.06 161 LEU B CA 1
ATOM 4733 C C . LEU B 1 161 ? -23.203 -9.469 -2.885 1 81.06 161 LEU B C 1
ATOM 4735 O O . LEU B 1 161 ? -23.969 -10.195 -3.541 1 81.06 161 LEU B O 1
ATOM 4739 N N . ILE B 1 162 ? -23.641 -8.453 -2.152 1 86.94 162 ILE B N 1
ATOM 4740 C CA . ILE B 1 162 ? -25.078 -8.359 -1.881 1 86.94 162 ILE B CA 1
ATOM 4741 C C . ILE B 1 162 ? -25.641 -7.105 -2.531 1 86.94 162 ILE B C 1
ATOM 4743 O O . ILE B 1 162 ? -26.781 -7.102 -2.998 1 86.94 162 ILE B O 1
ATOM 4747 N N . LEU B 1 163 ? -24.797 -6.035 -2.605 1 92.75 163 LEU B N 1
ATOM 4748 C CA . LEU B 1 163 ? -25.281 -4.758 -3.119 1 92.75 163 LEU B CA 1
ATOM 4749 C C . LEU B 1 163 ? -24.812 -4.539 -4.555 1 92.75 163 LEU B C 1
ATOM 4751 O O . LEU B 1 163 ? -23.719 -4.953 -4.926 1 92.75 163 LEU B O 1
ATOM 4755 N N . PRO B 1 164 ? -25.703 -3.855 -5.34 1 93.06 164 PRO B N 1
ATOM 4756 C CA . PRO B 1 164 ? -25.219 -3.426 -6.656 1 93.06 164 PRO B CA 1
ATOM 4757 C C . PRO B 1 164 ? -24.078 -2.418 -6.559 1 93.06 164 PRO B C 1
ATOM 4759 O O . PRO B 1 164 ? -23.984 -1.672 -5.582 1 93.06 164 PRO B O 1
ATOM 4762 N N . GLU B 1 165 ? -23.234 -2.41 -7.516 1 92.44 165 GLU B N 1
ATOM 4763 C CA . GLU B 1 165 ? -22.031 -1.591 -7.504 1 92.44 165 GLU B CA 1
ATOM 4764 C C . GLU B 1 165 ? -22.359 -0.12 -7.27 1 92.44 165 GLU B C 1
ATOM 4766 O O . GLU B 1 165 ? -21.609 0.59 -6.594 1 92.44 165 GLU B O 1
ATOM 4771 N N . GLU B 1 166 ? -23.469 0.376 -7.836 1 95.5 166 GLU B N 1
ATOM 4772 C CA . GLU B 1 166 ? -23.844 1.781 -7.727 1 95.5 166 GLU B CA 1
ATOM 4773 C C . GLU B 1 166 ? -24.047 2.188 -6.273 1 95.5 166 GLU B C 1
ATOM 4775 O O . GLU B 1 166 ? -23.969 3.371 -5.934 1 95.5 166 GLU B O 1
ATOM 4780 N N . ASP B 1 167 ? -24.25 1.195 -5.379 1 97.19 167 ASP B N 1
ATOM 4781 C CA . ASP B 1 167 ? -24.547 1.486 -3.982 1 97.19 167 ASP B CA 1
ATOM 4782 C C . ASP B 1 167 ? -23.344 1.216 -3.09 1 97.19 167 ASP B C 1
ATOM 4784 O O . ASP B 1 167 ? -23.391 1.459 -1.882 1 97.19 167 ASP B O 1
ATOM 4788 N N . HIS B 1 168 ? -22.219 0.852 -3.607 1 97.25 168 HIS B N 1
ATOM 4789 C CA . HIS B 1 168 ? -21.047 0.462 -2.834 1 97.25 168 HIS B CA 1
ATOM 4790 C C . HIS B 1 168 ? -20.469 1.648 -2.062 1 97.25 168 HIS B C 1
ATOM 4792 O O . HIS B 1 168 ? -19.812 1.468 -1.037 1 97.25 168 HIS B O 1
ATOM 4798 N N . TRP B 1 169 ? -20.719 2.871 -2.543 1 98.25 169 TRP B N 1
ATOM 4799 C CA . TRP B 1 169 ? -20.156 4.035 -1.865 1 98.25 169 TRP B CA 1
ATOM 4800 C C . TRP B 1 169 ? -20.766 4.199 -0.475 1 98.25 169 TRP B C 1
ATOM 4802 O O . TRP B 1 169 ? -20.141 4.762 0.421 1 98.25 169 TRP B O 1
ATOM 4812 N N . LYS B 1 170 ? -21.969 3.656 -0.219 1 98.38 170 LYS B N 1
ATOM 4813 C CA . LYS B 1 170 ? -22.656 3.795 1.064 1 98.38 170 LYS B CA 1
ATOM 4814 C C . LYS B 1 170 ? -21.938 3.006 2.156 1 98.38 170 LYS B C 1
ATOM 4816 O O . LYS B 1 170 ? -21.516 3.572 3.17 1 98.38 170 LYS B O 1
ATOM 4821 N N . PRO B 1 171 ? -21.734 1.686 1.943 1 98.5 171 PRO B N 1
ATOM 4822 C CA . PRO B 1 171 ? -20.969 0.976 2.969 1 98.5 171 PRO B CA 1
ATOM 4823 C C . PRO B 1 171 ? -19.516 1.445 3.047 1 98.5 171 PRO B C 1
ATOM 4825 O O . PRO B 1 171 ? -18.906 1.383 4.113 1 98.5 171 PRO B O 1
ATOM 4828 N N . MET B 1 172 ? -18.922 1.941 1.945 1 98.69 172 MET B N 1
ATOM 4829 C CA . MET B 1 172 ? -17.578 2.518 1.991 1 98.69 172 MET B CA 1
ATOM 4830 C C . MET B 1 172 ? -17.531 3.73 2.916 1 98.69 172 MET B C 1
ATOM 4832 O O . MET B 1 172 ? -16.609 3.883 3.707 1 98.69 172 MET B O 1
ATOM 4836 N N . LEU B 1 173 ? -18.547 4.578 2.812 1 98.75 173 LEU B N 1
ATOM 4837 C CA . LEU B 1 173 ? -18.625 5.727 3.709 1 98.75 173 LEU B CA 1
ATOM 4838 C C . LEU B 1 173 ? -18.656 5.277 5.168 1 98.75 173 LEU B C 1
ATOM 4840 O O . LEU B 1 173 ? -18 5.883 6.02 1 98.75 173 LEU B O 1
ATOM 4844 N N . GLU B 1 174 ? -19.375 4.227 5.434 1 98.31 174 GLU B N 1
ATOM 4845 C CA . GLU B 1 174 ? -19.469 3.729 6.805 1 98.31 174 GLU B CA 1
ATOM 4846 C C . GLU B 1 174 ? -18.109 3.227 7.293 1 98.31 174 GLU B C 1
ATOM 4848 O O . GLU B 1 174 ? -17.75 3.445 8.453 1 98.31 174 GLU B O 1
ATOM 4853 N N . ASP B 1 175 ? -17.375 2.5 6.438 1 98.5 175 ASP B N 1
ATOM 4854 C CA . ASP B 1 175 ? -16.031 2.082 6.785 1 98.5 175 ASP B CA 1
ATOM 4855 C C . ASP B 1 175 ? -15.141 3.289 7.098 1 98.5 175 ASP B C 1
ATOM 4857 O O . ASP B 1 175 ? -14.359 3.262 8.047 1 98.5 175 ASP B O 1
ATOM 4861 N N . ILE B 1 176 ? -15.242 4.316 6.289 1 98.69 176 ILE B N 1
ATOM 4862 C CA . ILE B 1 176 ? -14.422 5.516 6.418 1 98.69 176 ILE B CA 1
ATOM 4863 C C . ILE B 1 176 ? -14.727 6.215 7.742 1 98.69 176 ILE B C 1
ATOM 4865 O O . ILE B 1 176 ? -13.82 6.562 8.492 1 98.69 176 ILE B O 1
ATOM 4869 N N . LEU B 1 177 ? -15.992 6.379 8.047 1 98.31 177 LEU B N 1
ATOM 48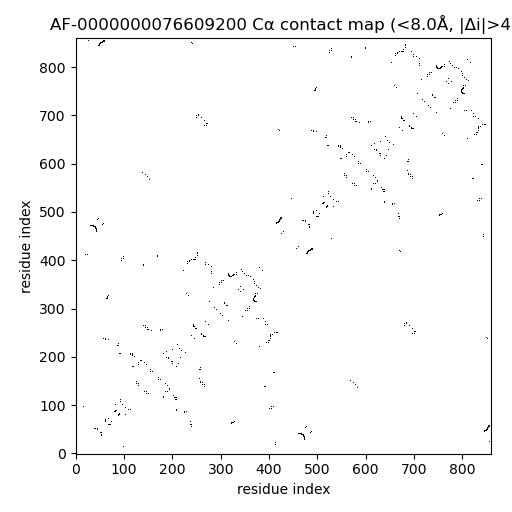70 C CA . LEU B 1 177 ? -16.391 7.043 9.281 1 98.31 177 LEU B CA 1
ATOM 4871 C C . LEU B 1 177 ? -15.984 6.211 10.5 1 98.31 177 LEU B C 1
ATOM 4873 O O . LEU B 1 177 ? -15.531 6.754 11.508 1 98.31 177 LEU B O 1
ATOM 4877 N N . PHE B 1 178 ? -16.141 4.914 10.367 1 98 178 PHE B N 1
ATOM 4878 C CA . PHE B 1 178 ? -15.695 4.004 11.414 1 98 178 PHE B CA 1
ATOM 4879 C C . PHE B 1 178 ? -14.195 4.168 11.664 1 98 178 PHE B C 1
ATOM 4881 O O . PHE B 1 178 ? -13.773 4.328 12.812 1 98 178 PHE B O 1
ATOM 4888 N N . LEU B 1 179 ? -13.438 4.172 10.656 1 98.44 179 LEU B N 1
ATOM 4889 C CA . LEU B 1 179 ? -11.984 4.254 10.766 1 98.44 179 LEU B CA 1
ATOM 4890 C C . LEU B 1 179 ? -11.562 5.594 11.359 1 98.44 179 LEU B C 1
ATOM 4892 O O . LEU B 1 179 ? -10.758 5.637 12.297 1 98.44 179 LEU B O 1
ATOM 4896 N N . VAL B 1 180 ? -12.07 6.695 10.828 1 98.38 180 VAL B N 1
ATOM 4897 C CA . VAL B 1 180 ? -11.703 8.031 11.281 1 98.38 180 VAL B CA 1
ATOM 4898 C C . VAL B 1 180 ? -12.016 8.188 12.766 1 98.38 180 VAL B C 1
ATOM 4900 O O . VAL B 1 180 ? -11.242 8.789 13.508 1 98.38 180 VAL B O 1
ATOM 4903 N N . SER B 1 181 ? -13.094 7.617 13.203 1 97.62 181 SER B N 1
ATOM 4904 C CA . SER B 1 181 ? -13.508 7.738 14.602 1 97.62 181 SER B CA 1
ATOM 4905 C C . SER B 1 181 ? -12.562 6.984 15.523 1 97.62 181 SER B C 1
ATOM 4907 O O . SER B 1 181 ? -12.477 7.289 16.719 1 97.62 181 SER B O 1
ATOM 4909 N N . LYS B 1 182 ? -11.844 5.988 15.008 1 97.94 182 LYS B N 1
ATOM 4910 C CA . LYS B 1 182 ? -10.992 5.129 15.82 1 97.94 182 LYS B CA 1
ATOM 4911 C C . LYS B 1 182 ? -9.562 5.66 15.875 1 97.94 182 LYS B C 1
ATOM 4913 O O . LYS B 1 182 ? -8.781 5.277 16.75 1 97.94 182 LYS B O 1
ATOM 4918 N N . LEU B 1 183 ? -9.164 6.566 14.961 1 98.12 183 LEU B N 1
ATOM 4919 C CA . LEU B 1 183 ? -7.773 6.961 14.75 1 98.12 183 LEU B CA 1
ATOM 4920 C C . LEU B 1 183 ? -7.195 7.594 16.016 1 98.12 183 LEU B C 1
ATOM 4922 O O . LEU B 1 183 ? -6.082 7.258 16.422 1 98.12 183 LEU B O 1
ATOM 4926 N N . PRO B 1 184 ? -7.945 8.508 16.703 1 97.5 184 PRO B N 1
ATOM 4927 C CA . PRO B 1 184 ? -7.371 9.109 17.922 1 97.5 184 PRO B CA 1
ATOM 4928 C C . PRO B 1 184 ? -7.047 8.078 19 1 97.5 184 PRO B C 1
ATOM 4930 O O . PRO B 1 184 ? -6 8.164 19.641 1 97.5 184 PRO B O 1
ATOM 4933 N N . ARG B 1 185 ? -7.891 7.176 19.172 1 97.62 185 ARG B N 1
ATOM 4934 C CA . ARG B 1 185 ? -7.656 6.168 20.203 1 97.62 185 ARG B CA 1
ATOM 4935 C C . ARG B 1 185 ? -6.477 5.273 19.828 1 97.62 185 ARG B C 1
ATOM 4937 O O . ARG B 1 185 ? -5.641 4.961 20.672 1 97.62 185 ARG B O 1
ATOM 4944 N N . ILE B 1 186 ? -6.406 4.828 18.609 1 98.56 186 ILE B N 1
ATOM 4945 C CA . ILE B 1 186 ? -5.277 4.035 18.141 1 98.56 186 ILE B CA 1
ATOM 4946 C C . ILE B 1 186 ? -3.975 4.793 18.391 1 98.56 186 ILE B C 1
ATOM 4948 O O . ILE B 1 186 ? -3.051 4.266 19.016 1 98.56 186 ILE B O 1
ATOM 4952 N N . ALA B 1 187 ? -3.943 6.008 17.891 1 98.69 187 ALA B N 1
ATOM 4953 C CA . ALA B 1 187 ? -2.74 6.832 18 1 98.69 187 ALA B CA 1
ATOM 4954 C C . ALA B 1 187 ? -2.396 7.109 19.453 1 98.69 187 ALA B C 1
ATOM 4956 O O . ALA B 1 187 ? -1.224 7.098 19.828 1 98.69 187 ALA B O 1
ATOM 4957 N N . GLY B 1 188 ? -3.42 7.379 20.266 1 98.44 188 GLY B N 1
ATOM 4958 C CA . GLY B 1 188 ? -3.195 7.598 21.688 1 98.44 188 GLY B CA 1
ATOM 4959 C C . GLY B 1 188 ? -2.578 6.398 22.375 1 98.44 188 GLY B C 1
ATOM 4960 O O . GLY B 1 188 ? -1.64 6.547 23.172 1 98.44 188 GLY B O 1
ATOM 4961 N N . ILE B 1 189 ? -3.066 5.199 22.109 1 98.38 189 ILE B N 1
ATOM 4962 C CA . ILE B 1 189 ? -2.543 3.977 22.719 1 98.38 189 ILE B CA 1
ATOM 4963 C C . ILE B 1 189 ? -1.097 3.762 22.266 1 98.38 189 ILE B C 1
ATOM 4965 O O . ILE B 1 189 ? -0.237 3.416 23.078 1 98.38 189 ILE B O 1
ATOM 4969 N N . ILE B 1 190 ? -0.794 3.969 21.031 1 98.69 190 ILE B N 1
ATOM 4970 C CA . ILE B 1 190 ? 0.562 3.811 20.516 1 98.69 190 ILE B CA 1
ATOM 4971 C C . ILE B 1 190 ? 1.518 4.711 21.297 1 98.69 190 ILE B C 1
ATOM 4973 O O . ILE B 1 190 ? 2.568 4.262 21.75 1 98.69 190 ILE B O 1
ATOM 4977 N N . TYR B 1 191 ? 1.141 5.941 21.484 1 98.62 191 TYR B N 1
ATOM 4978 C CA . TYR B 1 191 ? 2.01 6.883 22.172 1 98.62 191 TYR B CA 1
ATOM 4979 C C . TYR B 1 191 ? 2.197 6.477 23.641 1 98.62 191 TYR B C 1
ATOM 4981 O O . TYR B 1 191 ? 3.324 6.418 24.125 1 98.62 191 TYR B O 1
ATOM 4989 N N . ARG B 1 192 ? 1.087 6.234 24.297 1 98.25 192 ARG B N 1
ATOM 4990 C CA . ARG B 1 192 ? 1.122 5.965 25.734 1 98.25 192 ARG B CA 1
ATOM 4991 C C . ARG B 1 192 ? 1.841 4.652 26.031 1 98.25 192 ARG B C 1
ATOM 4993 O O . ARG B 1 192 ? 2.562 4.543 27.016 1 98.25 192 ARG B O 1
ATOM 5000 N N . ASN B 1 193 ? 1.624 3.711 25.188 1 97.19 193 ASN B N 1
ATOM 5001 C CA . ASN B 1 193 ? 2.264 2.414 25.375 1 97.19 193 ASN B CA 1
ATOM 5002 C C . ASN B 1 193 ? 3.754 2.471 25.062 1 97.19 193 ASN B C 1
ATOM 5004 O O . ASN B 1 193 ? 4.559 1.812 25.719 1 97.19 193 ASN B O 1
ATOM 5008 N N . THR B 1 194 ? 4.137 3.18 24.094 1 97.62 194 THR B N 1
ATOM 5009 C CA . THR B 1 194 ? 5.516 3.219 23.625 1 97.62 194 THR B CA 1
ATOM 5010 C C . THR B 1 194 ? 6.359 4.152 24.484 1 97.62 194 THR B C 1
ATOM 5012 O O . THR B 1 194 ? 7.512 3.848 24.797 1 97.62 194 THR B O 1
ATOM 5015 N N . PHE B 1 195 ? 5.805 5.27 24.938 1 97.69 195 PHE B N 1
ATOM 5016 C CA . PHE B 1 195 ? 6.66 6.312 25.5 1 97.69 195 PHE B CA 1
ATOM 5017 C C . PHE B 1 195 ? 6.27 6.633 26.938 1 97.69 195 PHE B C 1
ATOM 5019 O O . PHE B 1 195 ? 6.988 7.348 27.625 1 97.69 195 PHE B O 1
ATOM 5026 N N . LYS B 1 196 ? 5.129 6.133 27.328 1 97.06 196 LYS B N 1
ATOM 5027 C CA . LYS B 1 196 ? 4.648 6.43 28.688 1 97.06 196 LYS B CA 1
ATOM 5028 C C . LYS B 1 196 ? 4.277 5.148 29.422 1 97.06 196 LYS B C 1
ATOM 5030 O O . LYS B 1 196 ? 5 4.152 29.359 1 97.06 196 LYS B O 1
ATOM 5035 N N . ASP B 1 197 ? 3.148 5.066 30.25 1 96.25 197 ASP B N 1
ATOM 5036 C CA . ASP B 1 197 ? 2.85 3.955 31.141 1 96.25 197 ASP B CA 1
ATOM 5037 C C . ASP B 1 197 ? 1.754 3.062 30.562 1 96.25 197 ASP B C 1
ATOM 5039 O O . ASP B 1 197 ? 1.262 2.156 31.25 1 96.25 197 ASP B O 1
ATOM 5043 N N . GLY B 1 198 ? 1.294 3.371 29.375 1 95.5 198 GLY B N 1
ATOM 5044 C CA . GLY B 1 198 ? 0.295 2.545 28.703 1 95.5 198 GLY B CA 1
ATOM 5045 C C . GLY B 1 198 ? -1.118 2.822 29.188 1 95.5 198 GLY B C 1
ATOM 5046 O O . GLY B 1 198 ? -2.061 2.139 28.781 1 95.5 198 GLY B O 1
ATOM 5047 N N . LYS B 1 199 ? -1.282 3.828 30.031 1 96.56 199 LYS B N 1
ATOM 5048 C CA . LYS B 1 199 ? -2.615 4.207 30.484 1 96.56 199 LYS B CA 1
ATOM 5049 C C . LYS B 1 199 ? -3.23 5.262 29.578 1 96.56 199 LYS B C 1
ATOM 5051 O O . LYS B 1 199 ? -2.674 6.348 29.406 1 96.56 199 LYS B O 1
ATOM 5056 N N . VAL B 1 200 ? -4.344 4.953 28.969 1 96 200 VAL B N 1
ATOM 5057 C CA . VAL B 1 200 ? -5.027 5.848 28.047 1 96 200 VAL B CA 1
ATOM 5058 C C . VAL B 1 200 ? -6.461 6.086 28.516 1 96 200 VAL B C 1
ATOM 5060 O O . VAL B 1 200 ? -7.188 5.133 28.812 1 96 200 VAL B O 1
ATOM 5063 N N . CYS B 1 201 ? -6.898 7.301 28.578 1 93.94 201 CYS B N 1
ATOM 5064 C CA . CYS B 1 201 ? -8.258 7.605 29 1 93.94 201 CYS B CA 1
ATOM 5065 C C . CYS B 1 201 ? -9.266 7.25 27.922 1 93.94 201 CYS B C 1
ATOM 5067 O O . CYS B 1 201 ? -8.898 7.113 26.75 1 93.94 201 CYS B O 1
ATOM 5069 N N . SER B 1 202 ? -10.492 7.07 28.25 1 91.44 202 SER B N 1
ATOM 5070 C CA . SER B 1 202 ? -11.562 6.828 27.297 1 91.44 202 SER B CA 1
ATOM 5071 C C . SER B 1 202 ? -11.945 8.109 26.562 1 91.44 202 SER B C 1
ATOM 5073 O O . SER B 1 202 ? -11.781 9.203 27.094 1 91.44 202 SER B O 1
ATOM 5075 N N . PRO B 1 203 ? -12.398 7.859 25.359 1 89.25 203 PRO B N 1
ATOM 5076 C CA . PRO B 1 203 ? -12.875 9.055 24.672 1 89.25 203 PRO B CA 1
ATOM 5077 C C . PRO B 1 203 ? -14.062 9.711 25.375 1 89.25 203 PRO B C 1
ATOM 5079 O O . PRO B 1 203 ? -14.922 9.023 25.922 1 89.25 203 PRO B O 1
ATOM 5082 N N . GLY B 1 204 ? -14.07 11.055 25.359 1 88.19 204 GLY B N 1
ATOM 5083 C CA . GLY B 1 204 ? -15.195 11.828 25.859 1 88.19 204 GLY B CA 1
ATOM 5084 C C . GLY B 1 204 ? -16.062 12.398 24.75 1 88.19 204 GLY B C 1
ATOM 5085 O O . GLY B 1 204 ? -15.953 11.992 23.594 1 88.19 204 GLY B O 1
ATOM 5086 N N . HIS B 1 205 ? -16.984 13.25 25.141 1 88.56 205 HIS B N 1
ATOM 5087 C CA . HIS B 1 205 ? -17.859 13.914 24.172 1 88.56 205 HIS B CA 1
ATOM 5088 C C . HIS B 1 205 ? -17.203 15.188 23.625 1 88.56 205 HIS B C 1
ATOM 5090 O O . HIS B 1 205 ? -17.781 16.266 23.703 1 88.56 205 HIS B O 1
ATOM 5096 N N . TYR B 1 206 ? -15.992 15.102 23.188 1 93.88 206 TYR B N 1
ATOM 5097 C CA . TYR B 1 206 ? -15.242 16.172 22.547 1 93.88 206 TYR B CA 1
ATOM 5098 C C . TYR B 1 206 ? -15.008 15.891 21.078 1 93.88 206 TYR B C 1
ATOM 5100 O O . TYR B 1 206 ? -15.375 14.82 20.578 1 93.88 206 TYR B O 1
ATOM 5108 N N . ASP B 1 207 ? -14.539 16.875 20.344 1 96 207 ASP B N 1
ATOM 5109 C CA . ASP B 1 207 ? -14.141 16.609 18.969 1 96 207 ASP B CA 1
ATOM 5110 C C . ASP B 1 207 ? -12.914 15.719 18.906 1 96 207 ASP B C 1
ATOM 5112 O O . ASP B 1 207 ? -12.289 15.438 19.938 1 96 207 ASP B O 1
ATOM 5116 N N . LEU B 1 208 ? -12.539 15.25 17.812 1 97.06 208 LEU B N 1
ATOM 5117 C CA . LEU B 1 208 ? -11.477 14.266 17.609 1 97.06 208 LEU B CA 1
ATOM 5118 C C . LEU B 1 208 ? -10.141 14.797 18.125 1 97.06 208 LEU B C 1
ATOM 5120 O O . LEU B 1 208 ? -9.375 14.062 18.75 1 97.06 208 LEU B O 1
ATOM 5124 N N . ALA B 1 209 ? -9.836 16.078 17.859 1 97.62 209 ALA B N 1
ATOM 5125 C CA . ALA B 1 209 ? -8.555 16.656 18.266 1 97.62 209 ALA B CA 1
ATOM 5126 C C . ALA B 1 209 ? -8.414 16.688 19.781 1 97.62 209 ALA B C 1
ATOM 5128 O O . ALA B 1 209 ? -7.359 16.344 20.312 1 97.62 209 ALA B O 1
ATOM 5129 N N . GLU B 1 210 ? -9.453 17.172 20.438 1 96.88 210 GLU B N 1
ATOM 5130 C CA . GLU B 1 210 ? -9.406 17.234 21.891 1 96.88 210 GLU B CA 1
ATOM 5131 C C . GLU B 1 210 ? -9.352 15.844 22.5 1 96.88 210 GLU B C 1
ATOM 5133 O O . GLU B 1 210 ? -8.586 15.602 23.438 1 96.88 210 GLU B O 1
ATOM 5138 N N . ASN B 1 211 ? -10.203 14.945 22.062 1 97 211 ASN B N 1
ATOM 5139 C CA . ASN B 1 211 ? -10.102 13.555 22.516 1 97 211 ASN B CA 1
ATOM 5140 C C . ASN B 1 211 ? -8.695 13.008 22.328 1 97 211 ASN B C 1
ATOM 5142 O O . ASN B 1 211 ? -8.156 12.352 23.219 1 97 211 ASN B O 1
ATOM 5146 N N . TYR B 1 212 ? -8.125 13.258 21.172 1 98.12 212 TYR B N 1
ATOM 5147 C CA . TYR B 1 212 ? -6.777 12.797 20.844 1 98.12 212 TYR B CA 1
ATOM 5148 C C . TYR B 1 212 ? -5.762 13.359 21.844 1 98.12 212 TYR B C 1
ATOM 5150 O O . TYR B 1 212 ? -4.984 12.609 22.438 1 98.12 212 TYR B O 1
ATOM 5158 N N . GLY B 1 213 ? -5.812 14.656 22.031 1 98.19 213 GLY B N 1
ATOM 5159 C CA . GLY B 1 213 ? -4.898 15.297 22.969 1 98.19 213 GLY B CA 1
ATOM 5160 C C . GLY B 1 213 ? -5.012 14.75 24.375 1 98.19 213 GLY B C 1
ATOM 5161 O O . GLY B 1 213 ? -3.998 14.516 25.047 1 98.19 213 GLY B O 1
ATOM 5162 N N . ARG B 1 214 ? -6.184 14.547 24.797 1 97.62 214 ARG B N 1
ATOM 5163 C CA . ARG B 1 214 ? -6.41 14 26.141 1 97.62 214 ARG B CA 1
ATOM 5164 C C . ARG B 1 214 ? -5.863 12.586 26.25 1 97.62 214 ARG B C 1
ATOM 5166 O O . ARG B 1 214 ? -5.27 12.219 27.266 1 97.62 214 ARG B O 1
ATOM 5173 N N . MET B 1 215 ? -6.027 11.805 25.25 1 97.69 215 MET B N 1
ATOM 5174 C CA . MET B 1 215 ? -5.539 10.43 25.234 1 97.69 215 MET B CA 1
ATOM 5175 C C . MET B 1 215 ? -4.012 10.391 25.219 1 97.69 215 MET B C 1
ATOM 5177 O O . MET B 1 215 ? -3.402 9.453 25.734 1 97.69 215 MET B O 1
ATOM 5181 N N . LEU B 1 216 ? -3.434 11.414 24.656 1 98.25 216 LEU B N 1
ATOM 5182 C CA . LEU B 1 216 ? -1.982 11.555 24.703 1 98.25 216 LEU B CA 1
ATOM 5183 C C . LEU B 1 216 ? -1.528 11.93 26.125 1 98.25 216 LEU B C 1
ATOM 5185 O O . LEU B 1 216 ? -0.37 11.711 26.484 1 98.25 216 LEU B O 1
ATOM 5189 N N . GLY B 1 217 ? -2.359 12.562 26.891 1 97.31 217 GLY B N 1
ATOM 5190 C CA . GLY B 1 217 ? -2.051 12.906 28.266 1 97.31 217 GLY B CA 1
ATOM 5191 C C . GLY B 1 217 ? -2.045 14.406 28.516 1 97.31 217 GLY B C 1
ATOM 5192 O O . GLY B 1 217 ? -1.625 14.859 29.578 1 97.31 217 GLY B O 1
ATOM 5193 N N . TRP B 1 218 ? -2.492 15.195 27.578 1 97.44 218 TRP B N 1
ATOM 5194 C CA . TRP B 1 218 ? -2.488 16.641 27.75 1 97.44 218 TRP B CA 1
ATOM 5195 C C . TRP B 1 218 ? -3.84 17.141 28.25 1 97.44 218 TRP B C 1
ATOM 5197 O O . TRP B 1 218 ? -4.863 16.484 28.047 1 97.44 218 TRP B O 1
ATOM 5207 N N . LYS B 1 219 ? -3.805 18.297 28.875 1 95.25 219 LYS B N 1
ATOM 5208 C CA . LYS B 1 219 ? -5.016 18.953 29.359 1 95.25 219 LYS B CA 1
ATOM 5209 C C . LYS B 1 219 ? -5.074 20.406 28.906 1 95.25 219 LYS B C 1
ATOM 5211 O O . LYS B 1 219 ? -6.129 21.047 28.969 1 95.25 219 LYS B O 1
ATOM 5216 N N . ASP B 1 220 ? -4.031 20.906 28.344 1 93.38 220 ASP B N 1
ATOM 5217 C CA . ASP B 1 220 ? -3.889 22.297 27.953 1 93.38 220 ASP B CA 1
ATOM 5218 C C . ASP B 1 220 ? -4.691 22.594 26.688 1 93.38 220 ASP B C 1
ATOM 5220 O O . ASP B 1 220 ? -4.508 21.938 25.656 1 93.38 220 ASP B O 1
ATOM 5224 N N . GLU B 1 221 ? -5.469 23.609 26.766 1 94.19 221 GLU B N 1
ATOM 5225 C CA . GLU B 1 221 ? -6.32 24 25.641 1 94.19 221 GLU B CA 1
ATOM 5226 C C . GLU B 1 221 ? -5.484 24.453 24.453 1 94.19 221 GLU B C 1
ATOM 5228 O O . GLU B 1 221 ? -5.863 24.234 23.297 1 94.19 221 GLU B O 1
ATOM 5233 N N . SER B 1 222 ? -4.406 25.094 24.734 1 94.75 222 SER B N 1
ATOM 5234 C CA . SER B 1 222 ? -3.539 25.562 23.656 1 94.75 222 SER B CA 1
ATOM 5235 C C . SER B 1 222 ? -2.941 24.406 22.891 1 94.75 222 SER B C 1
ATOM 5237 O O . SER B 1 222 ? -2.715 24.5 21.672 1 94.75 222 SER B O 1
ATOM 5239 N N . PHE B 1 223 ? -2.697 23.281 23.578 1 96.81 223 PHE B N 1
ATOM 5240 C CA . PHE B 1 223 ? -2.225 22.078 22.906 1 96.81 223 PHE B CA 1
ATOM 5241 C C . PHE B 1 223 ? -3.289 21.531 21.953 1 96.81 223 PHE B C 1
ATOM 5243 O O . PHE B 1 223 ? -2.979 21.109 20.844 1 96.81 223 PHE B O 1
ATOM 5250 N N . PHE B 1 224 ? -4.574 21.562 22.453 1 97.38 224 PHE B N 1
ATOM 5251 C CA . PHE B 1 224 ? -5.66 21.094 21.609 1 97.38 224 PHE B CA 1
ATOM 5252 C C . PHE B 1 224 ? -5.793 21.953 20.359 1 97.38 224 PHE B C 1
ATOM 5254 O O . PHE B 1 224 ? -6.098 21.469 19.281 1 97.38 224 PHE B O 1
ATOM 5261 N N . GLU B 1 225 ? -5.566 23.234 20.516 1 97.06 225 GLU B N 1
ATOM 5262 C CA . GLU B 1 225 ? -5.59 24.156 19.391 1 97.06 225 GLU B CA 1
ATOM 5263 C C . GLU B 1 225 ? -4.469 23.844 18.391 1 97.06 225 GLU B C 1
ATOM 5265 O O . GLU B 1 225 ? -4.68 23.875 17.188 1 97.06 225 GLU B O 1
ATOM 5270 N N . ALA B 1 226 ? -3.287 23.609 18.922 1 97.12 226 ALA B N 1
ATOM 5271 C CA . ALA B 1 226 ? -2.152 23.234 18.094 1 97.12 226 ALA B CA 1
ATOM 5272 C C . ALA B 1 226 ? -2.447 21.953 17.312 1 97.12 226 ALA B C 1
ATOM 5274 O O . ALA B 1 226 ? -2.102 21.844 16.125 1 97.12 226 ALA B O 1
ATOM 5275 N N . LEU B 1 227 ? -3.086 21.031 18 1 98.06 227 LEU B N 1
ATOM 5276 C CA . LEU B 1 227 ? -3.434 19.766 17.359 1 98.06 227 LEU B CA 1
ATOM 5277 C C . LEU B 1 227 ? -4.445 19.969 16.234 1 98.06 227 LEU B C 1
ATOM 5279 O O . LEU B 1 227 ? -4.32 19.391 15.164 1 98.06 227 LEU B O 1
ATOM 5283 N N . ARG B 1 228 ? -5.469 20.781 16.484 1 98.31 228 ARG B N 1
ATOM 5284 C CA . ARG B 1 228 ? -6.461 21.078 15.461 1 98.31 228 ARG B CA 1
ATOM 5285 C C . ARG B 1 228 ? -5.805 21.719 14.234 1 98.31 228 ARG B C 1
ATOM 5287 O O . ARG B 1 228 ? -6.105 21.344 13.102 1 98.31 228 ARG B O 1
ATOM 5294 N N . LEU B 1 229 ? -4.906 22.656 14.453 1 97.81 229 LEU B N 1
ATOM 5295 C CA . LEU B 1 229 ? -4.199 23.297 13.344 1 97.81 229 LEU B CA 1
ATOM 5296 C C . LEU B 1 229 ? -3.387 22.266 12.562 1 97.81 229 LEU B C 1
ATOM 5298 O O . LEU B 1 229 ? -3.43 22.25 11.328 1 97.81 229 LEU B O 1
ATOM 5302 N N . PHE B 1 230 ? -2.623 21.438 13.305 1 98 230 PHE B N 1
ATOM 5303 C CA . PHE B 1 230 ? -1.803 20.406 12.68 1 98 230 PHE B CA 1
ATOM 5304 C C . PHE B 1 230 ? -2.656 19.484 11.82 1 98 230 PHE B C 1
ATOM 5306 O O . PHE B 1 230 ? -2.291 19.172 10.68 1 98 230 PHE B O 1
ATOM 5313 N N . LEU B 1 231 ? -3.781 19.047 12.375 1 98.56 231 LEU B N 1
ATOM 5314 C CA . LEU B 1 231 ? -4.66 18.109 11.672 1 98.56 231 LEU B CA 1
ATOM 5315 C C . LEU B 1 231 ? -5.25 18.75 10.422 1 98.56 231 LEU B C 1
ATOM 5317 O O . LEU B 1 231 ? -5.438 18.078 9.406 1 98.56 231 LEU B O 1
ATOM 5321 N N . LEU B 1 232 ? -5.5 20.047 10.438 1 98.31 232 LEU B N 1
ATOM 5322 C CA . LEU B 1 232 ? -5.996 20.766 9.273 1 98.31 232 LEU B CA 1
ATOM 5323 C C . LEU B 1 232 ? -4.938 20.828 8.18 1 98.31 232 LEU B C 1
ATOM 5325 O O . LEU B 1 232 ? -5.188 20.422 7.043 1 98.31 232 LEU B O 1
ATOM 5329 N N . ILE B 1 233 ? -3.721 21.25 8.477 1 97.19 233 ILE B N 1
ATOM 5330 C CA . ILE B 1 233 ? -2.746 21.609 7.453 1 97.19 233 ILE B CA 1
ATOM 5331 C C . ILE B 1 233 ? -2.141 20.344 6.844 1 97.19 233 ILE B C 1
ATOM 5333 O O . ILE B 1 233 ? -1.554 20.391 5.762 1 97.19 233 ILE B O 1
ATOM 5337 N N . HIS B 1 234 ? -2.287 19.188 7.504 1 97.44 234 HIS B N 1
ATOM 5338 C CA . HIS B 1 234 ? -1.751 17.922 6.992 1 97.44 234 HIS B CA 1
ATOM 5339 C C . HIS B 1 234 ? -2.863 17.016 6.473 1 97.44 234 HIS B C 1
ATOM 5341 O O . HIS B 1 234 ? -2.617 15.867 6.117 1 97.44 234 HIS B O 1
ATOM 5347 N N . SER B 1 235 ? -4.086 17.516 6.363 1 98.31 235 SER B N 1
ATOM 5348 C CA . SER B 1 235 ? -5.266 16.688 6.098 1 98.31 235 SER B CA 1
ATOM 5349 C C . SER B 1 235 ? -5.246 16.141 4.672 1 98.31 235 SER B C 1
ATOM 5351 O O . SER B 1 235 ? -5.723 15.039 4.422 1 98.31 235 SER B O 1
ATOM 5353 N N . ASP B 1 236 ? -4.762 16.953 3.73 1 97.62 236 ASP B N 1
ATOM 5354 C CA . ASP B 1 236 ? -4.828 16.531 2.332 1 97.62 236 ASP B CA 1
ATOM 5355 C C . ASP B 1 236 ? -3.754 17.234 1.5 1 97.62 236 ASP B C 1
ATOM 5357 O O . ASP B 1 236 ? -3.197 18.25 1.923 1 97.62 236 ASP B O 1
ATOM 5361 N N . HIS B 1 237 ? -3.342 16.625 0.478 1 94.44 237 HIS B N 1
ATOM 5362 C CA . HIS B 1 237 ? -2.332 17.156 -0.428 1 94.44 237 HIS B CA 1
ATOM 5363 C C . HIS B 1 237 ? -2.453 16.531 -1.816 1 94.44 237 HIS B C 1
ATOM 5365 O O . HIS B 1 237 ? -1.497 15.945 -2.322 1 94.44 237 HIS B O 1
ATOM 5371 N N . GLU B 1 238 ? -3.639 16.656 -2.369 1 93.88 238 GLU B N 1
ATOM 5372 C CA . GLU B 1 238 ? -3.982 16.156 -3.701 1 93.88 238 GLU B CA 1
ATOM 5373 C C . GLU B 1 238 ? -3.984 14.641 -3.742 1 93.88 238 GLU B C 1
ATOM 5375 O O . GLU B 1 238 ? -3.84 13.984 -2.709 1 93.88 238 GLU B O 1
ATOM 5380 N N . GLY B 1 239 ? -4.258 14.148 -4.953 1 94.31 239 GLY B N 1
ATOM 5381 C CA . GLY B 1 239 ? -4.469 12.711 -5.074 1 94.31 239 GLY B CA 1
ATOM 5382 C C . GLY B 1 239 ? -3.215 11.953 -5.465 1 94.31 239 GLY B C 1
ATOM 5383 O O . GLY B 1 239 ? -3.15 10.734 -5.32 1 94.31 239 GLY B O 1
ATOM 5384 N N . GLY B 1 240 ? -2.201 12.703 -5.836 1 93.12 240 GLY B N 1
ATOM 5385 C CA . GLY B 1 240 ? -1.062 12.039 -6.457 1 93.12 240 GLY B CA 1
ATOM 5386 C C . GLY B 1 240 ? 0.063 11.75 -5.484 1 93.12 240 GLY B C 1
ATOM 5387 O O . GLY B 1 240 ? 1.025 11.062 -5.824 1 93.12 240 GLY B O 1
ATOM 5388 N N . ASN B 1 241 ? 0.01 12.312 -4.23 1 92.88 241 ASN B N 1
ATOM 5389 C CA . ASN B 1 241 ? 1.033 11.953 -3.252 1 92.88 241 ASN B CA 1
ATOM 5390 C C . ASN B 1 241 ? 0.979 10.469 -2.896 1 92.88 241 ASN B C 1
ATOM 5392 O O . ASN B 1 241 ? -0.074 9.844 -3.006 1 92.88 241 ASN B O 1
ATOM 5396 N N . VAL B 1 242 ? 2.039 9.906 -2.434 1 96 242 VAL B N 1
ATOM 5397 C CA . VAL B 1 242 ? 2.213 8.461 -2.334 1 96 242 VAL B CA 1
ATOM 5398 C C . VAL B 1 242 ? 1.167 7.879 -1.39 1 96 242 VAL B C 1
ATOM 5400 O O . VAL B 1 242 ? 0.619 6.805 -1.648 1 96 242 VAL B O 1
ATOM 5403 N N . SER B 1 243 ? 0.899 8.523 -0.248 1 97.31 243 SER B N 1
ATOM 5404 C CA . SER B 1 243 ? -0.043 7.973 0.721 1 97.31 243 SER B CA 1
ATOM 5405 C C . SER B 1 243 ? -1.456 7.914 0.149 1 97.31 243 SER B C 1
ATOM 5407 O O . SER B 1 243 ? -2.121 6.879 0.225 1 97.31 243 SER B O 1
ATOM 5409 N N . THR B 1 244 ? -1.892 9.016 -0.482 1 97.5 244 THR B N 1
ATOM 5410 C CA . THR B 1 244 ? -3.236 9.07 -1.046 1 97.5 244 THR B CA 1
ATOM 5411 C C . THR B 1 244 ? -3.332 8.211 -2.303 1 97.5 244 THR B C 1
ATOM 5413 O O . THR B 1 244 ? -4.293 7.465 -2.477 1 97.5 244 THR B O 1
ATOM 5416 N N . HIS B 1 245 ? -2.363 8.328 -3.184 1 96.88 245 HIS B N 1
ATOM 5417 C CA . HIS B 1 245 ? -2.391 7.566 -4.426 1 96.88 245 HIS B CA 1
ATOM 5418 C C . HIS B 1 245 ? -2.412 6.066 -4.148 1 96.88 245 HIS B C 1
ATOM 5420 O O . HIS B 1 245 ? -3.162 5.324 -4.781 1 96.88 245 HIS B O 1
ATOM 5426 N N . THR B 1 246 ? -1.579 5.613 -3.217 1 98.06 246 THR B N 1
ATOM 5427 C CA . THR B 1 246 ? -1.587 4.203 -2.844 1 98.06 246 THR B CA 1
ATOM 5428 C C . THR B 1 246 ? -2.953 3.793 -2.303 1 98.06 246 THR B C 1
ATOM 5430 O O . THR B 1 246 ? -3.467 2.723 -2.637 1 98.06 246 THR B O 1
ATOM 5433 N N . THR B 1 247 ? -3.535 4.629 -1.44 1 98.62 247 THR B N 1
ATOM 5434 C CA . THR B 1 247 ? -4.871 4.359 -0.919 1 98.62 247 THR B CA 1
ATOM 5435 C C . THR B 1 247 ? -5.871 4.195 -2.059 1 98.62 247 THR B C 1
ATOM 5437 O O . THR B 1 247 ? -6.676 3.258 -2.055 1 98.62 247 THR B O 1
ATOM 5440 N N . LYS B 1 248 ? -5.785 5.059 -3.025 1 97.81 248 LYS B N 1
ATOM 5441 C CA . LYS B 1 248 ? -6.676 5.016 -4.184 1 97.81 248 LYS B CA 1
ATOM 5442 C C . LYS B 1 248 ? -6.438 3.76 -5.016 1 97.81 248 LYS B C 1
ATOM 5444 O O . LYS B 1 248 ? -7.391 3.104 -5.445 1 97.81 248 LYS B O 1
ATOM 5449 N N . VAL B 1 249 ? -5.176 3.43 -5.25 1 97.12 249 VAL B N 1
ATOM 5450 C CA . VAL B 1 249 ? -4.824 2.275 -6.066 1 97.12 249 VAL B CA 1
ATOM 5451 C C . VAL B 1 249 ? -5.363 1 -5.422 1 97.12 249 VAL B C 1
ATOM 5453 O O . VAL B 1 249 ? -6.039 0.204 -6.074 1 97.12 249 VAL B O 1
ATOM 5456 N N . ILE B 1 250 ? -5.125 0.839 -4.152 1 98.19 250 ILE B N 1
ATOM 5457 C CA . ILE B 1 250 ? -5.605 -0.338 -3.439 1 98.19 250 ILE B CA 1
ATOM 5458 C C . ILE B 1 250 ? -7.133 -0.355 -3.438 1 98.19 250 ILE B C 1
ATOM 5460 O O . ILE B 1 250 ? -7.75 -1.394 -3.688 1 98.19 250 ILE B O 1
ATOM 5464 N N . GLY B 1 251 ? -7.723 0.765 -3.184 1 97.56 251 GLY B N 1
ATOM 5465 C CA . GLY B 1 251 ? -9.172 0.872 -3.188 1 97.56 251 GLY B CA 1
ATOM 5466 C C . GLY B 1 251 ? -9.789 0.541 -4.535 1 97.56 251 GLY B C 1
ATOM 5467 O O . GLY B 1 251 ? -10.906 0.028 -4.598 1 97.56 251 GLY B O 1
ATOM 5468 N N . SER B 1 252 ? -9.133 0.824 -5.605 1 96.62 252 SER B N 1
ATOM 5469 C CA . SER B 1 252 ? -9.672 0.597 -6.945 1 96.62 252 SER B CA 1
ATOM 5470 C C . SER B 1 252 ? -9.867 -0.89 -7.215 1 96.62 252 SER B C 1
ATOM 5472 O O . SER B 1 252 ? -10.633 -1.268 -8.109 1 96.62 252 SER B O 1
ATOM 5474 N N . TYR B 1 253 ? -9.273 -1.721 -6.449 1 96.06 253 TYR B N 1
ATOM 5475 C CA . TYR B 1 253 ? -9.438 -3.164 -6.582 1 96.06 253 TYR B CA 1
ATOM 5476 C C . TYR B 1 253 ? -10.461 -3.691 -5.582 1 96.06 253 TYR B C 1
ATOM 5478 O O . TYR B 1 253 ? -10.414 -4.863 -5.195 1 96.06 253 TYR B O 1
ATOM 5486 N N . LYS B 1 254 ? -11.266 -2.783 -5.086 1 96.5 254 LYS B N 1
ATOM 5487 C CA . LYS B 1 254 ? -12.422 -3.051 -4.242 1 96.5 254 LYS B CA 1
ATOM 5488 C C . LYS B 1 254 ? -12 -3.49 -2.846 1 96.5 254 LYS B C 1
ATOM 5490 O O . LYS B 1 254 ? -12.75 -4.172 -2.148 1 96.5 254 LYS B O 1
ATOM 5495 N N . ASN B 1 255 ? -10.797 -3.205 -2.48 1 97.75 255 ASN B N 1
ATOM 5496 C CA . ASN B 1 255 ? -10.406 -3.32 -1.078 1 97.75 255 ASN B CA 1
ATOM 5497 C C . ASN B 1 255 ? -11.195 -2.359 -0.196 1 97.75 255 ASN B C 1
ATOM 5499 O O . ASN B 1 255 ? -11.727 -1.356 -0.681 1 97.75 255 ASN B O 1
ATOM 5503 N N . ASN B 1 256 ? -11.352 -2.725 1.068 1 98.25 256 ASN B N 1
ATOM 5504 C CA . ASN B 1 256 ? -12.039 -1.839 2.004 1 98.25 256 ASN B CA 1
ATOM 5505 C C . ASN B 1 256 ? -11.133 -0.707 2.473 1 98.25 256 ASN B C 1
ATOM 5507 O O . ASN B 1 256 ? -9.961 -0.645 2.088 1 98.25 256 ASN B O 1
ATOM 5511 N N . ALA B 1 257 ? -11.68 0.22 3.287 1 98.69 257 ALA B N 1
ATOM 5512 C CA . ALA B 1 257 ? -10.992 1.443 3.689 1 98.69 257 ALA B CA 1
ATOM 5513 C C . ALA B 1 257 ? -9.805 1.13 4.598 1 98.69 257 ALA B C 1
ATOM 5515 O O . ALA B 1 257 ? -8.797 1.845 4.586 1 98.69 257 ALA B O 1
ATOM 5516 N N . PHE B 1 258 ? -9.875 0.069 5.449 1 98.5 258 PHE B N 1
ATOM 5517 C CA . PHE B 1 258 ? -8.836 -0.284 6.406 1 98.5 258 PHE B CA 1
ATOM 5518 C C . PHE B 1 258 ? -7.586 -0.781 5.688 1 98.5 258 PHE B C 1
ATOM 5520 O O . PHE B 1 258 ? -6.477 -0.311 5.961 1 98.5 258 PHE B O 1
ATOM 5527 N N . GLN B 1 259 ? -7.793 -1.652 4.699 1 97.94 259 GLN B N 1
ATOM 5528 C CA . GLN B 1 259 ? -6.699 -2.178 3.895 1 97.94 259 GLN B CA 1
ATOM 5529 C C . GLN B 1 259 ? -6.078 -1.084 3.029 1 97.94 259 GLN B C 1
ATOM 5531 O O . GLN B 1 259 ? -4.855 -0.978 2.936 1 97.94 259 GLN B O 1
ATOM 5536 N N . ALA B 1 260 ? -6.961 -0.311 2.43 1 98.69 260 ALA B N 1
ATOM 5537 C CA . ALA B 1 260 ? -6.496 0.724 1.509 1 98.69 260 ALA B CA 1
ATOM 5538 C C . ALA B 1 260 ? -5.641 1.76 2.232 1 98.69 260 ALA B C 1
ATOM 5540 O O . ALA B 1 260 ? -4.523 2.057 1.807 1 98.69 260 ALA B O 1
ATOM 5541 N N . TYR B 1 261 ? -6.148 2.268 3.338 1 98.81 261 TYR B N 1
ATOM 5542 C CA . TYR B 1 261 ? -5.41 3.33 4.012 1 98.81 261 TYR B CA 1
ATOM 5543 C C . TYR B 1 261 ? -4.211 2.768 4.762 1 98.81 261 TYR B C 1
ATOM 5545 O O . TYR B 1 261 ? -3.178 3.432 4.879 1 98.81 261 TYR B O 1
ATOM 5553 N N . SER B 1 262 ? -4.266 1.522 5.305 1 98.69 262 SER B N 1
ATOM 5554 C CA . SER B 1 262 ? -3.078 0.903 5.883 1 98.69 262 SER B CA 1
ATOM 5555 C C . SER B 1 262 ? -1.927 0.873 4.887 1 98.69 262 SER B C 1
ATOM 5557 O O . SER B 1 262 ? -0.783 1.164 5.242 1 98.69 262 SER B O 1
ATOM 5559 N N . ALA B 1 263 ? -2.264 0.525 3.635 1 98.44 263 ALA B N 1
ATOM 5560 C CA . ALA B 1 263 ? -1.246 0.579 2.588 1 98.44 263 ALA B CA 1
ATOM 5561 C C . ALA B 1 263 ? -0.747 2.006 2.381 1 98.44 263 ALA B C 1
ATOM 5563 O O . ALA B 1 263 ? 0.453 2.23 2.207 1 98.44 263 ALA B O 1
ATOM 5564 N N . GLY B 1 264 ? -1.651 2.957 2.355 1 98.5 264 GLY B N 1
ATOM 5565 C CA . GLY B 1 264 ? -1.276 4.359 2.256 1 98.5 264 GLY B CA 1
ATOM 5566 C C . GLY B 1 264 ? -0.346 4.809 3.367 1 98.5 264 GLY B C 1
ATOM 5567 O O . GLY B 1 264 ? 0.572 5.598 3.135 1 98.5 264 GLY B O 1
ATOM 5568 N N . LEU B 1 265 ? -0.558 4.297 4.566 1 98.62 265 LEU B N 1
ATOM 5569 C CA . LEU B 1 265 ? 0.283 4.637 5.711 1 98.62 265 LEU B CA 1
ATOM 5570 C C . LEU B 1 265 ? 1.713 4.152 5.496 1 98.62 265 LEU B C 1
ATOM 5572 O O . LEU B 1 265 ? 2.664 4.785 5.961 1 98.62 265 LEU B O 1
ATOM 5576 N N . ASN B 1 266 ? 1.854 3.059 4.793 1 97.94 266 ASN B N 1
ATOM 5577 C CA . ASN B 1 266 ? 3.199 2.592 4.48 1 97.94 266 ASN B CA 1
ATOM 5578 C C . ASN B 1 266 ? 3.936 3.57 3.568 1 97.94 266 ASN B C 1
ATOM 5580 O O . ASN B 1 266 ? 5.145 3.76 3.703 1 97.94 266 ASN B O 1
ATOM 5584 N N . GLY B 1 267 ? 3.18 4.156 2.652 1 97.06 267 GLY B N 1
ATOM 5585 C CA . GLY B 1 267 ? 3.752 5.227 1.849 1 97.06 267 GLY B CA 1
ATOM 5586 C C . GLY B 1 267 ? 4.133 6.445 2.666 1 97.06 267 GLY B C 1
ATOM 5587 O O . GLY B 1 267 ? 5.215 7.012 2.48 1 97.06 267 GLY B O 1
ATOM 5588 N N . LEU B 1 268 ? 3.26 6.785 3.568 1 97.38 268 LEU B N 1
ATOM 5589 C CA . LEU B 1 268 ? 3.502 7.93 4.438 1 97.38 268 LEU B CA 1
ATOM 5590 C C . LEU B 1 268 ? 4.742 7.707 5.293 1 97.38 268 LEU B C 1
ATOM 5592 O O . LEU B 1 268 ? 5.488 8.648 5.574 1 97.38 268 LEU B O 1
ATOM 5596 N N . ALA B 1 269 ? 5.023 6.492 5.641 1 96.5 269 ALA B N 1
ATOM 5597 C CA . ALA B 1 269 ? 6.121 6.133 6.531 1 96.5 269 ALA B CA 1
ATOM 5598 C C . ALA B 1 269 ? 7.457 6.152 5.793 1 96.5 269 ALA B C 1
ATOM 5600 O O . ALA B 1 269 ? 8.492 5.797 6.359 1 96.5 269 ALA B O 1
ATOM 5601 N N . GLY B 1 270 ? 7.488 6.566 4.582 1 93.69 270 GLY B N 1
ATOM 5602 C CA . GLY B 1 270 ? 8.719 6.664 3.816 1 93.69 270 GLY B CA 1
ATOM 5603 C C . GLY B 1 270 ? 9.586 7.836 4.234 1 93.69 270 GLY B C 1
ATOM 5604 O O . GLY B 1 270 ? 9.078 8.867 4.672 1 93.69 270 GLY B O 1
ATOM 5605 N N . PRO B 1 271 ? 10.898 7.707 4.004 1 92.06 271 PRO B N 1
ATOM 5606 C CA . PRO B 1 271 ? 11.852 8.734 4.438 1 92.06 271 PRO B CA 1
ATOM 5607 C C . PRO B 1 271 ? 11.695 10.047 3.668 1 92.06 271 PRO B C 1
ATOM 5609 O O . PRO B 1 271 ? 12.039 11.109 4.184 1 92.06 271 PRO B O 1
ATOM 5612 N N . ILE B 1 272 ? 11.141 10.031 2.473 1 90.12 272 ILE B N 1
ATOM 5613 C CA . ILE B 1 272 ? 11.039 11.258 1.686 1 90.12 272 ILE B CA 1
ATOM 5614 C C . ILE B 1 272 ? 9.586 11.695 1.59 1 90.12 272 ILE B C 1
ATOM 5616 O O . ILE B 1 272 ? 9.188 12.352 0.625 1 90.12 272 ILE B O 1
ATOM 5620 N N . HIS B 1 273 ? 8.781 11.234 2.531 1 92.44 273 HIS B N 1
ATOM 5621 C CA . HIS B 1 273 ? 7.395 11.672 2.703 1 92.44 273 HIS B CA 1
ATOM 5622 C C . HIS B 1 273 ? 7.086 11.961 4.168 1 92.44 273 HIS B C 1
ATOM 5624 O O . HIS B 1 273 ? 7.641 12.891 4.75 1 92.44 273 HIS B O 1
ATOM 5630 N N . GLY B 1 274 ? 6.398 11.18 4.844 1 91.06 274 GLY B N 1
ATOM 5631 C CA . GLY B 1 274 ? 5.898 11.516 6.168 1 91.06 274 GLY B CA 1
ATOM 5632 C C . GLY B 1 274 ? 6.992 11.562 7.223 1 91.06 274 GLY B C 1
ATOM 5633 O O . GLY B 1 274 ? 6.883 12.305 8.203 1 91.06 274 GLY B O 1
ATOM 5634 N N . LEU B 1 275 ? 8.07 10.797 7.031 1 90.56 275 LEU B N 1
ATOM 5635 C CA . LEU B 1 275 ? 9.133 10.781 8.031 1 90.56 275 LEU B CA 1
ATOM 5636 C C . LEU B 1 275 ? 9.961 12.062 7.973 1 90.56 275 LEU B C 1
ATOM 5638 O O . LEU B 1 275 ? 10.758 12.328 8.875 1 90.56 275 LEU B O 1
ATOM 5642 N N . GLY B 1 276 ? 9.68 12.883 7.031 1 91 276 GLY B N 1
ATOM 5643 C CA . GLY B 1 276 ? 10.336 14.172 6.938 1 91 276 GLY B CA 1
ATOM 5644 C C . GLY B 1 276 ? 10.18 15.016 8.195 1 91 276 GLY B C 1
ATOM 5645 O O . GLY B 1 276 ? 11.078 15.773 8.555 1 91 276 GLY B O 1
ATOM 5646 N N . ILE B 1 277 ? 9.039 14.852 8.812 1 94.62 277 ILE B N 1
ATOM 5647 C CA . ILE B 1 277 ? 8.781 15.617 10.031 1 94.62 277 ILE B CA 1
ATOM 5648 C C . ILE B 1 277 ? 9.766 15.195 11.117 1 94.62 277 ILE B C 1
ATOM 5650 O O . ILE B 1 277 ? 10.297 16.031 11.844 1 94.62 277 ILE B O 1
ATOM 5654 N N . GLN B 1 278 ? 9.992 13.938 11.234 1 93.31 278 GLN B N 1
ATOM 5655 C CA . GLN B 1 278 ? 10.938 13.398 12.203 1 93.31 278 GLN B CA 1
ATOM 5656 C C . GLN B 1 278 ? 12.359 13.844 11.891 1 93.31 278 GLN B C 1
ATOM 5658 O O . GLN B 1 278 ? 13.094 14.289 12.781 1 93.31 278 GLN B O 1
ATOM 5663 N N . PHE B 1 279 ? 12.742 13.836 10.656 1 91.38 279 PHE B N 1
ATOM 5664 C CA . PHE B 1 279 ? 14.086 14.203 10.242 1 91.38 279 PHE B CA 1
ATOM 5665 C C . PHE B 1 279 ? 14.328 15.695 10.438 1 91.38 279 PHE B C 1
ATOM 5667 O O . PHE B 1 279 ? 15.414 16.109 10.836 1 91.38 279 PHE B O 1
ATOM 5674 N N . CYS B 1 280 ? 13.344 16.438 10.156 1 94.94 280 CYS B N 1
ATOM 5675 C CA . CYS B 1 280 ? 13.461 17.875 10.352 1 94.94 280 CYS B CA 1
ATOM 5676 C C . CYS B 1 280 ? 13.656 18.203 11.828 1 94.94 280 CYS B C 1
ATOM 5678 O O . CYS B 1 280 ? 14.492 19.047 12.172 1 94.94 280 CYS B O 1
ATOM 5680 N N . MET B 1 281 ? 12.938 17.547 12.633 1 96.19 281 MET B N 1
ATOM 5681 C CA . MET B 1 281 ? 13.062 17.797 14.07 1 96.19 281 MET B CA 1
ATOM 5682 C C . MET B 1 281 ? 14.445 17.375 14.57 1 96.19 281 MET B C 1
ATOM 5684 O O . MET B 1 281 ? 15.047 18.078 15.391 1 96.19 281 MET B O 1
ATOM 5688 N N . MET B 1 282 ? 14.898 16.25 14.117 1 94.44 282 MET B N 1
ATOM 5689 C CA . MET B 1 282 ? 16.234 15.797 14.484 1 94.44 282 MET B CA 1
ATOM 5690 C C . MET B 1 282 ? 17.281 16.828 14.094 1 94.44 282 MET B C 1
ATOM 5692 O O . MET B 1 282 ? 18.188 17.141 14.875 1 94.44 282 MET B O 1
ATOM 5696 N N . TRP B 1 283 ? 17.141 17.359 12.938 1 95.81 283 TRP B N 1
ATOM 5697 C CA . TRP B 1 283 ? 18.078 18.359 12.43 1 95.81 283 TRP B CA 1
ATOM 5698 C C . TRP B 1 283 ? 18.016 19.625 13.273 1 95.81 283 TRP B C 1
ATOM 5700 O O . TRP B 1 283 ? 19.047 20.156 13.688 1 95.81 283 TRP B O 1
ATOM 5710 N N . LEU B 1 284 ? 16.828 20.125 13.586 1 96.88 284 LEU B N 1
ATOM 5711 C CA . LEU B 1 284 ? 16.625 21.344 14.352 1 96.88 284 LEU B CA 1
ATOM 5712 C C . LEU B 1 284 ? 17.156 21.188 15.773 1 96.88 284 LEU B C 1
ATOM 5714 O O . LEU B 1 284 ? 17.828 22.078 16.297 1 96.88 284 LEU B O 1
ATOM 5718 N N . VAL B 1 285 ? 16.844 20.078 16.391 1 96.5 285 VAL B N 1
ATOM 5719 C CA . VAL B 1 285 ? 17.25 19.828 17.766 1 96.5 285 VAL B CA 1
ATOM 5720 C C . VAL B 1 285 ? 18.766 19.688 17.828 1 96.5 285 VAL B C 1
ATOM 5722 O O . VAL B 1 285 ? 19.406 20.219 18.75 1 96.5 285 VAL B O 1
ATOM 5725 N N . ASP B 1 286 ? 19.312 19 16.891 1 96.25 286 ASP B N 1
ATOM 5726 C CA . ASP B 1 286 ? 20.766 18.859 16.844 1 96.25 286 ASP B CA 1
ATOM 5727 C C . ASP B 1 286 ? 21.438 20.219 16.672 1 96.25 286 ASP B C 1
ATOM 5729 O O . ASP B 1 286 ? 22.453 20.5 17.328 1 96.25 286 ASP B O 1
ATOM 5733 N N . MET B 1 287 ? 20.938 20.984 15.805 1 97 287 MET B N 1
ATOM 5734 C CA . MET B 1 287 ? 21.484 22.328 15.594 1 97 287 MET B CA 1
ATOM 5735 C C . MET B 1 287 ? 21.375 23.156 16.875 1 97 287 MET B C 1
ATOM 5737 O O . MET B 1 287 ? 22.344 23.812 17.266 1 97 287 MET B O 1
ATOM 5741 N N . TRP B 1 288 ? 20.219 23.141 17.438 1 96.69 288 TRP B N 1
ATOM 5742 C CA . TRP B 1 288 ? 19.984 23.891 18.656 1 96.69 288 TRP B CA 1
ATOM 5743 C C . TRP B 1 288 ? 20.953 23.469 19.766 1 96.69 288 TRP B C 1
ATOM 5745 O O . TRP B 1 288 ? 21.5 24.312 20.469 1 96.69 288 TRP B O 1
ATOM 5755 N N . LYS B 1 289 ? 21.156 22.172 19.891 1 96.25 289 LYS B N 1
ATOM 5756 C CA . LYS B 1 289 ? 22.062 21.656 20.906 1 96.25 289 LYS B CA 1
ATOM 5757 C C . LYS B 1 289 ? 23.5 22.078 20.625 1 96.25 289 LYS B C 1
ATOM 5759 O O . LYS B 1 289 ? 24.281 22.328 21.547 1 96.25 289 LYS B O 1
ATOM 5764 N N . THR B 1 290 ? 23.797 22.125 19.422 1 96.75 290 THR B N 1
ATOM 5765 C CA . THR B 1 290 ? 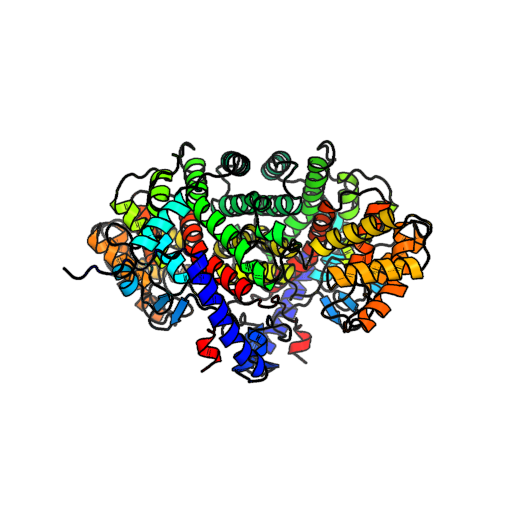25.156 22.453 19 1 96.75 290 THR B CA 1
ATOM 5766 C C . THR B 1 290 ? 25.438 23.938 19.172 1 96.75 290 THR B C 1
ATOM 5768 O O . THR B 1 290 ? 26.5 24.328 19.656 1 96.75 290 THR B O 1
ATOM 5771 N N . LEU B 1 291 ? 24.469 24.719 18.797 1 96.44 291 LEU B N 1
ATOM 5772 C CA . LEU B 1 291 ? 24.703 26.156 18.734 1 96.44 291 LEU B CA 1
ATOM 5773 C C . LEU B 1 291 ? 24.359 26.812 20.078 1 96.44 291 LEU B C 1
ATOM 5775 O O . LEU B 1 291 ? 24.875 27.891 20.391 1 96.44 291 LEU B O 1
ATOM 5779 N N . GLY B 1 292 ? 23.453 26.219 20.812 1 93.44 292 GLY B N 1
ATOM 5780 C CA . GLY B 1 292 ? 22.953 26.859 22.016 1 93.44 292 GLY B CA 1
ATOM 5781 C C . GLY B 1 292 ? 22 28 21.719 1 93.44 292 GLY B C 1
ATOM 5782 O O . GLY B 1 292 ? 21.375 28.047 20.656 1 93.44 292 GLY B O 1
ATOM 5783 N N . ASP B 1 293 ? 21.859 28.891 22.703 1 90.56 293 ASP B N 1
ATOM 5784 C CA . ASP B 1 293 ? 20.844 29.922 22.609 1 90.56 293 ASP B CA 1
ATOM 5785 C C . ASP B 1 293 ? 21.453 31.234 22.109 1 90.56 293 ASP B C 1
ATOM 5787 O O . ASP B 1 293 ? 20.719 32.156 21.75 1 90.56 293 ASP B O 1
ATOM 5791 N N . ASN B 1 294 ? 22.766 31.219 22.109 1 90.25 294 ASN B N 1
ATOM 5792 C CA . ASN B 1 294 ? 23.438 32.469 21.734 1 90.25 294 ASN B CA 1
ATOM 5793 C C . ASN B 1 294 ? 24.125 32.344 20.375 1 90.25 294 ASN B C 1
ATOM 5795 O O . ASN B 1 294 ? 25.328 32.125 20.312 1 90.25 294 ASN B O 1
ATOM 5799 N N . TYR B 1 295 ? 23.344 32.406 19.375 1 93.19 295 TYR B N 1
ATOM 5800 C CA . TYR B 1 295 ? 23.828 32.344 18 1 93.19 295 TYR B CA 1
ATOM 5801 C C . TYR B 1 295 ? 23.328 33.562 17.203 1 93.19 295 TYR B C 1
ATOM 5803 O O . TYR B 1 295 ? 22.344 34.188 17.578 1 93.19 295 TYR B O 1
ATOM 5811 N N . ASP B 1 296 ? 24.078 33.938 16.219 1 94 296 ASP B N 1
ATOM 5812 C CA . ASP B 1 296 ? 23.562 34.875 15.242 1 94 296 ASP B CA 1
ATOM 5813 C C . ASP B 1 296 ? 23.391 34.219 13.867 1 94 296 ASP B C 1
ATOM 5815 O O . ASP B 1 296 ? 23.547 33.031 13.727 1 94 296 ASP B O 1
ATOM 5819 N N . GLU B 1 297 ? 23.031 35 12.898 1 96.38 297 GLU B N 1
ATOM 5820 C CA . GLU B 1 297 ? 22.703 34.469 11.562 1 96.38 297 GLU B CA 1
ATOM 5821 C C . GLU B 1 297 ? 23.938 33.844 10.914 1 96.38 297 GLU B C 1
ATOM 5823 O O . GLU B 1 297 ? 23.812 32.812 10.219 1 96.38 297 GLU B O 1
ATOM 5828 N N . LYS B 1 298 ? 25.094 34.375 11.172 1 96.69 298 LYS B N 1
ATOM 5829 C CA . LYS B 1 298 ? 26.328 33.906 10.562 1 96.69 298 LYS B CA 1
ATOM 5830 C C . LYS B 1 298 ? 26.672 32.5 11.07 1 96.69 298 LYS B C 1
ATOM 5832 O O . LYS B 1 298 ? 27.172 31.656 10.32 1 96.69 298 LYS B O 1
ATOM 5837 N N . VAL B 1 299 ? 26.484 32.375 12.336 1 96.88 299 VAL B N 1
ATOM 5838 C CA . VAL B 1 299 ? 26.766 31.062 12.938 1 96.88 299 VAL B CA 1
ATOM 5839 C C . VAL B 1 299 ? 25.844 30 12.344 1 96.88 299 VAL B C 1
ATOM 5841 O O . VAL B 1 299 ? 26.266 28.875 12.062 1 96.88 299 VAL B O 1
ATOM 5844 N N . VAL B 1 300 ? 24.594 30.328 12.156 1 97.25 300 VAL B N 1
ATOM 5845 C CA . VAL B 1 300 ? 23.625 29.422 11.562 1 97.25 300 VAL B CA 1
ATOM 5846 C C . VAL B 1 300 ? 24.016 29.125 10.117 1 97.25 300 VAL B C 1
ATOM 5848 O O . VAL B 1 300 ? 23.922 27.969 9.672 1 97.25 300 VAL B O 1
ATOM 5851 N N . GLU B 1 301 ? 24.469 30.109 9.414 1 96.75 301 GLU B N 1
ATOM 5852 C CA . GLU B 1 301 ? 24.922 29.938 8.039 1 96.75 301 GLU B CA 1
ATOM 5853 C C . GLU B 1 301 ? 26.062 28.922 7.957 1 96.75 301 GLU B C 1
ATOM 5855 O O . GLU B 1 301 ? 26.062 28.047 7.086 1 96.75 301 GLU B O 1
ATOM 5860 N N . ILE B 1 302 ? 26.969 29.062 8.844 1 96.69 302 ILE B N 1
ATOM 5861 C CA . ILE B 1 302 ? 28.125 28.172 8.867 1 96.69 302 ILE B CA 1
ATOM 5862 C C . ILE B 1 302 ? 27.672 26.734 9.141 1 96.69 302 ILE B C 1
ATOM 5864 O O . ILE B 1 302 ? 28.125 25.797 8.477 1 96.69 302 ILE B O 1
ATOM 5868 N N . TYR B 1 303 ? 26.781 26.625 10.094 1 97.06 303 TYR B N 1
ATOM 5869 C CA . TYR B 1 303 ? 26.266 25.312 10.43 1 97.06 303 TYR B CA 1
ATOM 5870 C C . TYR B 1 303 ? 25.562 24.672 9.234 1 97.06 303 TYR B C 1
ATOM 5872 O O . TYR B 1 303 ? 25.797 23.516 8.914 1 97.06 303 TYR B O 1
ATOM 5880 N N . VAL B 1 304 ? 24.734 25.422 8.555 1 96.69 304 VAL B N 1
ATOM 5881 C CA . VAL B 1 304 ? 23.938 24.922 7.441 1 96.69 304 VAL B CA 1
ATOM 5882 C C . VAL B 1 304 ? 24.828 24.578 6.258 1 96.69 304 VAL B C 1
ATOM 5884 O O . VAL B 1 304 ? 24.609 23.578 5.57 1 96.69 304 VAL B O 1
ATOM 5887 N N . LYS B 1 305 ? 25.812 25.406 5.992 1 95.31 305 LYS B N 1
ATOM 5888 C CA . LYS B 1 305 ? 26.766 25.125 4.918 1 95.31 305 LYS B CA 1
ATOM 5889 C C . LYS B 1 305 ? 27.469 23.781 5.145 1 95.31 305 LYS B C 1
ATOM 5891 O O . LYS B 1 305 ? 27.672 23.016 4.203 1 95.31 305 LYS B O 1
ATOM 5896 N N . GLY B 1 306 ? 27.875 23.594 6.379 1 94.38 306 GLY B N 1
ATOM 5897 C CA . GLY B 1 306 ? 28.484 22.312 6.715 1 94.38 306 GLY B CA 1
ATOM 5898 C C . GLY B 1 306 ? 27.547 21.141 6.492 1 94.38 306 GLY B C 1
ATOM 5899 O O . GLY B 1 306 ? 27.938 20.109 5.938 1 94.38 306 GLY B O 1
ATOM 5900 N N . TYR B 1 307 ? 26.344 21.297 6.965 1 93.5 307 TYR B N 1
ATOM 5901 C CA . TYR B 1 307 ? 25.344 20.25 6.789 1 93.5 307 TYR B CA 1
ATOM 5902 C C . TYR B 1 307 ? 25.094 19.984 5.312 1 93.5 307 TYR B C 1
ATOM 5904 O O . TYR B 1 307 ? 25 18.812 4.898 1 93.5 307 TYR B O 1
ATOM 5912 N N . LEU B 1 308 ? 24.953 21.016 4.527 1 91.69 308 LEU B N 1
ATOM 5913 C CA . LEU B 1 308 ? 24.688 20.906 3.096 1 91.69 308 LEU B CA 1
ATOM 5914 C C . LEU B 1 308 ? 25.828 20.203 2.379 1 91.69 308 LEU B C 1
ATOM 5916 O O . LEU B 1 308 ? 25.594 19.422 1.453 1 91.69 308 LEU B O 1
ATOM 5920 N N . LYS B 1 309 ? 26.984 20.5 2.734 1 88.56 309 LYS B N 1
ATOM 5921 C CA . LYS B 1 309 ? 28.156 19.859 2.146 1 88.56 309 LYS B CA 1
ATOM 5922 C C . LYS B 1 309 ? 28.141 18.344 2.373 1 88.56 309 LYS B C 1
ATOM 5924 O O . LYS B 1 309 ? 28.453 17.578 1.471 1 88.56 309 LYS B O 1
ATOM 5929 N N . ASP B 1 310 ? 27.703 17.984 3.578 1 86.75 310 ASP B N 1
ATOM 5930 C CA . ASP B 1 310 ? 27.75 16.578 3.975 1 86.75 310 ASP B CA 1
ATOM 5931 C C . ASP B 1 310 ? 26.531 15.82 3.43 1 86.75 310 ASP B C 1
ATOM 5933 O O . ASP B 1 310 ? 26.625 14.633 3.107 1 86.75 310 ASP B O 1
ATOM 5937 N N . HIS B 1 311 ? 25.359 16.5 3.307 1 86.44 311 HIS B N 1
ATOM 5938 C CA . HIS B 1 311 ? 24.125 15.781 3.064 1 86.44 311 HIS B CA 1
ATOM 5939 C C . HIS B 1 311 ? 23.5 16.188 1.729 1 86.44 311 HIS B C 1
ATOM 5941 O O . HIS B 1 311 ? 22.656 15.469 1.198 1 86.44 311 HIS B O 1
ATOM 5947 N N . GLY B 1 312 ? 23.828 17.344 1.198 1 83.81 312 GLY B N 1
ATOM 5948 C CA . GLY B 1 312 ? 23.359 17.781 -0.107 1 83.81 312 GLY B CA 1
ATOM 5949 C C . GLY B 1 312 ? 21.984 18.422 -0.065 1 83.81 312 GLY B C 1
ATOM 5950 O O . GLY B 1 312 ? 21.516 18.984 -1.057 1 83.81 312 GLY B O 1
ATOM 5951 N N . LYS B 1 313 ? 21.266 18.281 1.062 1 87.88 313 LYS B N 1
ATOM 5952 C CA . LYS B 1 313 ? 19.953 18.875 1.259 1 87.88 313 LYS B CA 1
ATOM 5953 C C . LYS B 1 313 ? 19.75 19.312 2.703 1 87.88 313 LYS B C 1
ATOM 5955 O O . LYS B 1 313 ? 20.547 18.969 3.58 1 87.88 313 LYS B O 1
ATOM 5960 N N . VAL B 1 314 ? 18.797 20.203 2.9 1 92.81 314 VAL B N 1
ATOM 5961 C CA . VAL B 1 314 ? 18.469 20.703 4.23 1 92.81 314 VAL B CA 1
ATOM 5962 C C . VAL B 1 314 ? 17.016 20.375 4.559 1 92.81 314 VAL B C 1
ATOM 5964 O O . VAL B 1 314 ? 16.109 20.734 3.809 1 92.81 314 VAL B O 1
ATOM 5967 N N . PRO B 1 315 ? 16.75 19.625 5.664 1 93.12 315 PRO B N 1
ATOM 5968 C CA . PRO B 1 315 ? 15.359 19.312 6.035 1 93.12 315 PRO B CA 1
ATOM 5969 C C . PRO B 1 315 ? 14.508 20.562 6.25 1 93.12 315 PRO B C 1
ATOM 5971 O O . PRO B 1 315 ? 14.992 21.547 6.812 1 93.12 315 PRO B O 1
ATOM 5974 N N . GLY B 1 316 ? 13.312 20.469 5.781 1 94.12 316 GLY B N 1
ATOM 5975 C CA . GLY B 1 316 ? 12.391 21.578 6.012 1 94.12 316 GLY B CA 1
ATOM 5976 C C . GLY B 1 316 ? 12.414 22.625 4.914 1 94.12 316 GLY B C 1
ATOM 5977 O O . GLY B 1 316 ? 11.711 23.625 4.988 1 94.12 316 GLY B O 1
ATOM 5978 N N . PHE B 1 317 ? 13.203 22.375 3.91 1 94.38 317 PHE B N 1
ATOM 5979 C CA . PHE B 1 317 ? 13.312 23.312 2.803 1 94.38 317 PHE B CA 1
ATOM 5980 C C . PHE B 1 317 ? 13.164 22.594 1.466 1 94.38 317 PHE B C 1
ATOM 5982 O O . PHE B 1 317 ? 13.633 21.469 1.305 1 94.38 317 PHE B O 1
ATOM 5989 N N . GLY B 1 318 ? 12.523 23.297 0.585 1 86.88 318 GLY B N 1
ATOM 5990 C CA . GLY B 1 318 ? 12.289 22.734 -0.736 1 86.88 318 GLY B CA 1
ATOM 5991 C C . GLY B 1 318 ? 10.945 22.031 -0.858 1 86.88 318 GLY B C 1
ATOM 5992 O O . GLY B 1 318 ? 10.414 21.516 0.127 1 86.88 318 GLY B O 1
ATOM 5993 N N . HIS B 1 319 ? 10.344 22.094 -2.018 1 79.31 319 HIS B N 1
ATOM 5994 C CA . HIS B 1 319 ? 9.094 21.422 -2.361 1 79.31 319 HIS B CA 1
ATOM 5995 C C . HIS B 1 319 ? 9.023 21.125 -3.854 1 79.31 319 HIS B C 1
ATOM 5997 O O . HIS B 1 319 ? 9.375 21.969 -4.68 1 79.31 319 HIS B O 1
ATOM 6003 N N . PRO B 1 320 ? 8.57 19.969 -4.16 1 72.44 320 PRO B N 1
ATOM 6004 C CA . PRO B 1 320 ? 8.547 19.625 -5.586 1 72.44 320 PRO B CA 1
ATOM 6005 C C . PRO B 1 320 ? 7.605 20.531 -6.391 1 72.44 320 PRO B C 1
ATOM 6007 O O . PRO B 1 320 ? 7.828 20.734 -7.586 1 72.44 320 PRO B O 1
ATOM 6010 N N . VAL B 1 321 ? 6.625 21.031 -5.746 1 72.5 321 VAL B N 1
ATOM 6011 C CA . VAL B 1 321 ? 5.574 21.703 -6.492 1 72.5 321 VAL B CA 1
ATOM 6012 C C . VAL B 1 321 ? 5.602 23.203 -6.172 1 72.5 321 VAL B C 1
ATOM 6014 O O . VAL B 1 321 ? 5.469 24.047 -7.066 1 72.5 321 VAL B O 1
ATOM 6017 N N . LEU B 1 322 ? 5.832 23.547 -4.887 1 78.31 322 LEU B N 1
ATOM 6018 C CA . LEU B 1 322 ? 5.73 24.938 -4.449 1 78.31 322 LEU B CA 1
ATOM 6019 C C . LEU B 1 322 ? 6.977 25.719 -4.84 1 78.31 322 LEU B C 1
ATOM 6021 O O . LEU B 1 322 ? 8.094 25.219 -4.742 1 78.31 322 LEU B O 1
ATOM 6025 N N . LYS B 1 323 ? 6.684 26.953 -5.34 1 80.19 323 LYS B N 1
ATOM 6026 C CA . LYS B 1 323 ? 7.781 27.844 -5.723 1 80.19 323 LYS B CA 1
ATOM 6027 C C . LYS B 1 323 ? 7.863 29.047 -4.793 1 80.19 323 LYS B C 1
ATOM 6029 O O . LYS B 1 323 ? 8.43 30.078 -5.156 1 80.19 323 LYS B O 1
ATOM 6034 N N . SER B 1 324 ? 7.195 28.969 -3.76 1 85.5 324 SER B N 1
ATOM 6035 C CA . SER B 1 324 ? 7.188 29.953 -2.691 1 85.5 324 SER B CA 1
ATOM 6036 C C . SER B 1 324 ? 7.082 29.297 -1.322 1 85.5 324 SER B C 1
ATOM 6038 O O . SER B 1 324 ? 7.008 28.062 -1.225 1 85.5 324 SER B O 1
ATOM 6040 N N . THR B 1 325 ? 7.168 30.188 -0.343 1 88.94 325 THR B N 1
ATOM 6041 C CA . THR B 1 325 ? 7.023 29.672 1.014 1 88.94 325 THR B CA 1
ATOM 6042 C C . THR B 1 325 ? 5.699 28.938 1.17 1 88.94 325 THR B C 1
ATOM 6044 O O . THR B 1 325 ? 4.652 29.422 0.748 1 88.94 325 THR B O 1
ATOM 6047 N N . ASP B 1 326 ? 5.766 27.781 1.731 1 92.19 326 ASP B N 1
ATOM 6048 C CA . ASP B 1 326 ? 4.598 26.938 1.979 1 92.19 326 ASP B CA 1
ATOM 6049 C C . ASP B 1 326 ? 3.611 27.641 2.916 1 92.19 326 ASP B C 1
ATOM 6051 O O . ASP B 1 326 ? 3.967 28.016 4.035 1 92.19 326 ASP B O 1
ATOM 6055 N N . THR B 1 327 ? 2.414 27.812 2.482 1 92.81 327 THR B N 1
ATOM 6056 C CA . THR B 1 327 ? 1.399 28.484 3.293 1 92.81 327 THR B CA 1
ATOM 6057 C C . THR B 1 327 ? 1.168 27.719 4.598 1 92.81 327 THR B C 1
ATOM 6059 O O . THR B 1 327 ? 0.8 28.328 5.609 1 92.81 327 THR B O 1
ATOM 6062 N N . ARG B 1 328 ? 1.347 26.578 4.617 1 95.88 328 ARG B N 1
ATOM 6063 C CA . ARG B 1 328 ? 1.225 25.781 5.832 1 95.88 328 ARG B CA 1
ATOM 6064 C C . ARG B 1 328 ? 2.285 26.172 6.855 1 95.88 328 ARG B C 1
ATOM 6066 O O . ARG B 1 328 ? 2.025 26.156 8.062 1 95.88 328 ARG B O 1
ATOM 6073 N N . PHE B 1 329 ? 3.469 26.406 6.34 1 95.81 329 PHE B N 1
ATOM 6074 C CA . PHE B 1 329 ? 4.512 26.922 7.211 1 95.81 329 PHE B CA 1
ATOM 6075 C C . PHE B 1 329 ? 4.105 28.266 7.801 1 95.81 329 PHE B C 1
ATOM 6077 O O . PHE B 1 329 ? 4.281 28.5 9 1 95.81 329 PHE B O 1
ATOM 6084 N N . LEU B 1 330 ? 3.514 29.047 7.031 1 94.75 330 LEU B N 1
ATOM 6085 C CA . LEU B 1 330 ? 3.162 30.406 7.445 1 94.75 330 LEU B CA 1
ATOM 6086 C C . LEU B 1 330 ? 2.105 30.375 8.547 1 94.75 330 LEU B C 1
ATOM 6088 O O . LEU B 1 330 ? 2.201 31.125 9.523 1 94.75 330 LEU B O 1
ATOM 6092 N N . VAL B 1 331 ? 1.126 29.516 8.391 1 95.38 331 VAL B N 1
ATOM 6093 C CA . VAL B 1 331 ? 0.07 29.469 9.398 1 95.38 331 VAL B CA 1
ATOM 6094 C C . VAL B 1 331 ? 0.626 28.906 10.703 1 95.38 331 VAL B C 1
ATOM 6096 O O . VAL B 1 331 ? 0.181 29.297 11.789 1 95.38 331 VAL B O 1
ATOM 6099 N N . GLN B 1 332 ? 1.56 28.016 10.617 1 96.62 332 GLN B N 1
ATOM 6100 C CA . GLN B 1 332 ? 2.209 27.484 11.805 1 96.62 332 GLN B CA 1
ATOM 6101 C C . GLN B 1 332 ? 3.045 28.547 12.508 1 96.62 332 GLN B C 1
ATOM 6103 O O . GLN B 1 332 ? 3.059 28.625 13.734 1 96.62 332 GLN B O 1
ATOM 6108 N N . MET B 1 333 ? 3.721 29.359 11.727 1 96 333 MET B N 1
ATOM 6109 C CA . MET B 1 333 ? 4.504 30.469 12.273 1 96 333 MET B CA 1
ATOM 6110 C C . MET B 1 333 ? 3.607 31.469 13 1 96 333 MET B C 1
ATOM 6112 O O . MET B 1 333 ? 3.959 31.953 14.078 1 96 333 MET B O 1
ATOM 6116 N N . GLU B 1 334 ? 2.545 31.734 12.391 1 95.56 334 GLU B N 1
ATOM 6117 C CA . GLU B 1 334 ? 1.586 32.625 13.031 1 95.56 334 GLU B CA 1
ATOM 6118 C C . GLU B 1 334 ? 1.106 32.062 14.367 1 95.56 334 GLU B C 1
ATOM 6120 O O . GLU B 1 334 ? 0.977 32.812 15.344 1 95.56 334 GLU B O 1
ATOM 6125 N N . PHE B 1 335 ? 0.815 30.812 14.352 1 95.81 335 PHE B N 1
ATOM 6126 C CA . PHE B 1 335 ? 0.406 30.141 15.578 1 95.81 335 PHE B CA 1
ATOM 6127 C C . PHE B 1 335 ? 1.491 30.266 16.641 1 95.81 335 PHE B C 1
ATOM 6129 O O . PHE B 1 335 ? 1.205 30.594 17.797 1 95.81 335 PHE B O 1
ATOM 6136 N N . ALA B 1 336 ? 2.701 29.984 16.281 1 96.62 336 ALA B N 1
ATOM 6137 C CA . ALA B 1 336 ? 3.824 30.062 17.219 1 96.62 336 ALA B CA 1
ATOM 6138 C C . ALA B 1 336 ? 4.016 31.469 17.734 1 96.62 336 ALA B C 1
ATOM 6140 O O . ALA B 1 336 ? 4.273 31.672 18.938 1 96.62 336 ALA B O 1
ATOM 6141 N N . ASP B 1 337 ? 3.902 32.438 16.891 1 96.19 337 ASP B N 1
ATOM 6142 C CA . ASP B 1 337 ? 4.051 33.844 17.281 1 96.19 337 ASP B CA 1
ATOM 6143 C C . ASP B 1 337 ? 2.998 34.25 18.297 1 96.19 337 ASP B C 1
ATOM 6145 O O . ASP B 1 337 ? 3.264 35.062 19.172 1 96.19 337 ASP B O 1
ATOM 6149 N N . ARG B 1 338 ? 1.905 33.688 18.188 1 93.88 338 ARG B N 1
ATOM 6150 C CA . ARG B 1 338 ? 0.794 34 19.062 1 93.88 338 ARG B CA 1
ATOM 6151 C C . ARG B 1 338 ? 0.972 33.344 20.438 1 93.88 338 ARG B C 1
ATOM 6153 O O . ARG B 1 338 ? 0.675 33.969 21.469 1 93.88 338 ARG B O 1
ATOM 6160 N N . TYR B 1 339 ? 1.453 32.125 20.422 1 93.75 339 TYR B N 1
ATOM 6161 C CA . TYR B 1 339 ? 1.336 31.359 21.656 1 93.75 339 TYR B CA 1
ATOM 6162 C C . TYR B 1 339 ? 2.697 31.172 22.328 1 93.75 339 TYR B C 1
ATOM 6164 O O . TYR B 1 339 ? 2.787 31 23.531 1 93.75 339 TYR B O 1
ATOM 6172 N N . PHE B 1 340 ? 3.773 31.141 21.516 1 95.31 340 PHE B N 1
ATOM 6173 C CA . PHE B 1 340 ? 5.066 30.828 22.109 1 95.31 340 PHE B CA 1
ATOM 6174 C C . PHE B 1 340 ? 6.199 31.406 21.266 1 95.31 340 PHE B C 1
ATOM 6176 O O . PHE B 1 340 ? 7.137 30.688 20.906 1 95.31 340 PHE B O 1
ATOM 6183 N N . LYS B 1 341 ? 6.199 32.656 20.938 1 93.62 341 LYS B N 1
ATOM 6184 C CA . LYS B 1 341 ? 7.109 33.344 20.031 1 93.62 341 LYS B CA 1
ATOM 6185 C C . LYS B 1 341 ? 8.539 33.312 20.547 1 93.62 341 LYS B C 1
ATOM 6187 O O . LYS B 1 341 ? 9.492 33.375 19.766 1 93.62 341 LYS B O 1
ATOM 6192 N N . ASP B 1 342 ? 8.719 33.125 21.922 1 94.56 342 ASP B N 1
ATOM 6193 C CA . ASP B 1 342 ? 10.047 33.219 22.516 1 94.56 342 ASP B CA 1
ATOM 6194 C C . ASP B 1 342 ? 10.664 31.812 22.672 1 94.56 342 ASP B C 1
ATOM 6196 O O . ASP B 1 342 ? 11.758 31.672 23.234 1 94.56 342 ASP B O 1
ATOM 6200 N N . ASP B 1 343 ? 9.977 30.812 22.188 1 95.38 343 ASP B N 1
ATOM 6201 C CA . ASP B 1 343 ? 10.523 29.453 22.234 1 95.38 343 ASP B CA 1
ATOM 6202 C C . ASP B 1 343 ? 11.828 29.359 21.453 1 95.38 343 ASP B C 1
ATOM 6204 O O . ASP B 1 343 ? 11.93 29.875 20.328 1 95.38 343 ASP B O 1
ATOM 6208 N N . PRO B 1 344 ? 12.828 28.734 22 1 95.12 344 PRO B N 1
ATOM 6209 C CA . PRO B 1 344 ? 14.141 28.672 21.375 1 95.12 344 PRO B CA 1
ATOM 6210 C C . PRO B 1 344 ? 14.102 28.062 19.969 1 95.12 344 PRO B C 1
ATOM 6212 O O . PRO B 1 344 ? 14.781 28.547 19.062 1 95.12 344 PRO B O 1
ATOM 6215 N N . LEU B 1 345 ? 13.406 27 19.828 1 95.69 345 LEU B N 1
ATOM 6216 C CA . LEU B 1 345 ? 13.32 26.391 18.516 1 95.69 345 LEU B CA 1
ATOM 6217 C C . LEU B 1 345 ? 12.578 27.297 17.531 1 95.69 345 LEU B C 1
ATOM 6219 O O . LEU B 1 345 ? 12.906 27.344 16.344 1 95.69 345 LEU B O 1
ATOM 6223 N N . CYS B 1 346 ? 11.547 27.953 17.984 1 95.12 346 CYS B N 1
ATOM 6224 C CA . CYS B 1 346 ? 10.82 28.891 17.141 1 95.12 346 CYS B CA 1
ATOM 6225 C C . CYS B 1 346 ? 11.75 30 16.641 1 95.12 346 CYS B C 1
ATOM 6227 O O . CYS B 1 346 ? 11.711 30.359 15.469 1 95.12 346 CYS B O 1
ATOM 6229 N N . LYS B 1 347 ? 12.562 30.5 17.531 1 96.12 347 LYS B N 1
ATOM 6230 C CA . LYS B 1 347 ? 13.531 31.531 17.156 1 96.12 347 LYS B CA 1
ATOM 6231 C C . LYS B 1 347 ? 14.523 31 16.125 1 96.12 347 LYS B C 1
ATOM 6233 O O . LYS B 1 347 ? 14.836 31.688 15.148 1 96.12 347 LYS B O 1
ATOM 6238 N N . LEU B 1 348 ? 15 29.828 16.375 1 97.12 348 LEU B N 1
ATOM 6239 C CA . LEU B 1 348 ? 15.945 29.203 15.461 1 97.12 348 LEU B CA 1
ATOM 6240 C C . LEU B 1 348 ? 15.32 29.016 14.086 1 97.12 348 LEU B C 1
ATOM 6242 O O . LEU B 1 348 ? 15.977 29.234 13.062 1 97.12 348 LEU B O 1
ATOM 6246 N N . ILE B 1 349 ? 14.094 28.578 14.055 1 97.19 349 ILE B N 1
ATOM 6247 C CA . ILE B 1 349 ? 13.359 28.344 12.82 1 97.19 349 ILE B CA 1
ATOM 6248 C C . ILE B 1 349 ? 13.234 29.656 12.039 1 97.19 349 ILE B C 1
ATOM 6250 O O . ILE B 1 349 ? 13.406 29.672 10.812 1 97.19 349 ILE B O 1
ATOM 6254 N N . LYS B 1 350 ? 13.008 30.703 12.727 1 96.12 350 LYS B N 1
ATOM 6255 C CA . LYS B 1 350 ? 12.914 32.031 12.086 1 96.12 350 LYS B CA 1
ATOM 6256 C C . LYS B 1 350 ? 14.234 32.406 11.438 1 96.12 350 LYS B C 1
ATOM 6258 O O . LYS B 1 350 ? 14.258 32.938 10.32 1 96.12 350 LYS B O 1
ATOM 6263 N N . VAL B 1 351 ? 15.289 32.156 12.086 1 96.81 351 VAL B N 1
ATOM 6264 C CA . VAL B 1 351 ? 16.609 32.469 11.547 1 96.81 351 VAL B CA 1
ATOM 6265 C C . VAL B 1 351 ? 16.891 31.562 10.344 1 96.81 351 VAL B C 1
ATOM 6267 O O . VAL B 1 351 ? 17.391 32.031 9.312 1 96.81 351 VAL B O 1
ATOM 6270 N N . CYS B 1 352 ? 16.578 30.281 10.469 1 96.88 352 CYS B N 1
ATOM 6271 C CA . CYS B 1 352 ? 16.766 29.344 9.367 1 96.88 352 CYS B CA 1
ATOM 6272 C C . CYS B 1 352 ? 15.961 29.781 8.141 1 96.88 352 CYS B C 1
ATOM 6274 O O . CYS B 1 352 ? 16.469 29.734 7.02 1 96.88 352 CYS B O 1
ATOM 6276 N N . ASN B 1 353 ? 14.711 30.188 8.406 1 95.75 353 ASN B N 1
ATOM 6277 C CA . ASN B 1 353 ? 13.844 30.625 7.324 1 95.75 353 ASN B CA 1
ATOM 6278 C C . ASN B 1 353 ? 14.43 31.828 6.586 1 95.75 353 ASN B C 1
ATOM 6280 O O . ASN B 1 353 ? 14.195 32 5.391 1 95.75 353 ASN B O 1
ATOM 6284 N N . LYS B 1 354 ? 15.195 32.562 7.238 1 94.75 354 LYS B N 1
ATOM 6285 C CA . LYS B 1 354 ? 15.812 33.75 6.66 1 94.75 354 LYS B CA 1
ATOM 6286 C C . LYS B 1 354 ? 17.094 33.375 5.902 1 94.75 354 LYS B C 1
ATOM 6288 O O . LYS B 1 354 ? 17.312 33.875 4.797 1 94.75 354 LYS B O 1
ATOM 6293 N N . VAL B 1 355 ? 17.875 32.469 6.383 1 95.12 355 VAL B N 1
ATOM 6294 C CA . VAL B 1 355 ? 19.266 32.25 5.945 1 95.12 355 VAL B CA 1
ATOM 6295 C C . VAL B 1 355 ? 19.328 31.125 4.93 1 95.12 355 VAL B C 1
ATOM 6297 O O . VAL B 1 355 ? 20.094 31.188 3.967 1 95.12 355 VAL B O 1
ATOM 6300 N N . VAL B 1 356 ? 18.562 30.125 5.105 1 95.81 356 VAL B N 1
ATOM 6301 C CA . VAL B 1 356 ? 18.75 28.859 4.414 1 95.81 356 VAL B CA 1
ATOM 6302 C C . VAL B 1 356 ? 18.406 29.016 2.934 1 95.81 356 VAL B C 1
ATOM 6304 O O . VAL B 1 356 ? 19.109 28.5 2.066 1 95.81 356 VAL B O 1
ATOM 6307 N N . PRO B 1 357 ? 17.312 29.719 2.611 1 94.44 357 PRO B N 1
ATOM 6308 C CA . PRO B 1 357 ? 16.969 29.844 1.192 1 94.44 357 PRO B CA 1
ATOM 6309 C C . PRO B 1 357 ? 18.109 30.453 0.372 1 94.44 357 PRO B C 1
ATOM 6311 O O . PRO B 1 357 ? 18.375 30 -0.746 1 94.44 357 PRO B O 1
ATOM 6314 N N . GLN B 1 358 ? 18.766 31.375 0.894 1 92.19 358 GLN B N 1
ATOM 6315 C CA . GLN B 1 358 ? 19.891 32 0.203 1 92.19 358 GLN B CA 1
ATOM 6316 C C . GLN B 1 358 ? 21.031 31.031 -0.002 1 92.19 358 GLN B C 1
ATOM 6318 O O . GLN B 1 358 ? 21.625 30.984 -1.077 1 92.19 358 GLN B O 1
ATOM 6323 N N . LEU B 1 359 ? 21.312 30.328 0.982 1 93.62 359 LEU B N 1
ATOM 6324 C CA . LEU B 1 359 ? 22.375 29.344 0.913 1 93.62 359 LEU B CA 1
ATOM 6325 C C . LEU B 1 359 ? 22.062 28.266 -0.118 1 93.62 359 LEU B C 1
ATOM 6327 O O . LEU B 1 359 ? 22.938 27.828 -0.863 1 93.62 359 LEU B O 1
ATOM 6331 N N . LEU B 1 360 ? 20.797 27.828 -0.136 1 93.69 360 LEU B N 1
ATOM 6332 C CA . LEU B 1 360 ? 20.375 26.812 -1.092 1 93.69 360 LEU B CA 1
ATOM 6333 C C . LEU B 1 360 ? 20.469 27.328 -2.521 1 93.69 360 LEU B C 1
ATOM 6335 O O . LEU B 1 360 ? 20.875 26.609 -3.43 1 93.69 360 LEU B O 1
ATOM 6339 N N . ASN B 1 361 ? 20.141 28.531 -2.693 1 90.81 361 ASN B N 1
ATOM 6340 C CA . ASN B 1 361 ? 20.266 29.156 -4.008 1 90.81 361 ASN B CA 1
ATOM 6341 C C . ASN B 1 361 ? 21.719 29.203 -4.469 1 90.81 361 ASN B C 1
ATOM 6343 O O . ASN B 1 361 ? 22 28.953 -5.641 1 90.81 361 ASN B O 1
ATOM 6347 N N . GLU B 1 362 ? 22.5 29.516 -3.615 1 89.81 362 GLU B N 1
ATOM 6348 C CA . GLU B 1 362 ? 23.938 29.562 -3.916 1 89.81 362 GLU B CA 1
ATOM 6349 C C . GLU B 1 362 ? 24.469 28.188 -4.273 1 89.81 362 GLU B C 1
ATOM 6351 O O . GLU B 1 362 ? 25.438 28.062 -5.035 1 89.81 362 GLU B O 1
ATOM 6356 N N . HIS B 1 363 ? 23.859 27.234 -3.74 1 88.06 363 HIS B N 1
ATOM 6357 C CA . HIS B 1 363 ? 24.25 25.844 -3.979 1 88.06 363 HIS B CA 1
ATOM 6358 C C . HIS B 1 363 ? 23.547 25.281 -5.203 1 88.06 363 HIS B C 1
ATOM 6360 O O . HIS B 1 363 ? 23.625 24.078 -5.465 1 88.06 363 HIS B O 1
ATOM 6366 N N . GLY B 1 364 ? 22.703 26.109 -5.855 1 84.5 364 GLY B N 1
ATOM 6367 C CA . GLY B 1 364 ? 22.141 25.703 -7.137 1 84.5 364 GLY B CA 1
ATOM 6368 C C . GLY B 1 364 ? 20.797 25.016 -7.004 1 84.5 364 GLY B C 1
ATOM 6369 O O . GLY B 1 364 ? 20.328 24.375 -7.949 1 84.5 364 GLY B O 1
ATOM 6370 N N . LYS B 1 365 ? 20.219 25.109 -5.828 1 83.56 365 LYS B N 1
ATOM 6371 C CA . LYS B 1 365 ? 18.906 24.484 -5.664 1 83.56 365 LYS B CA 1
ATOM 6372 C C . LYS B 1 365 ? 17.812 25.391 -6.223 1 83.56 365 LYS B C 1
ATOM 6374 O O . LYS B 1 365 ? 17.812 26.594 -6 1 83.56 365 LYS B O 1
ATOM 6379 N N . LYS B 1 366 ? 16.984 24.828 -6.961 1 75.56 366 LYS B N 1
ATOM 6380 C CA . LYS B 1 366 ? 15.93 25.578 -7.66 1 75.56 366 LYS B CA 1
ATOM 6381 C C . LYS B 1 366 ? 14.812 25.969 -6.707 1 75.56 366 LYS B C 1
ATOM 6383 O O . LYS B 1 366 ? 14.242 27.062 -6.816 1 75.56 366 LYS B O 1
ATOM 6388 N N . ASN B 1 367 ? 14.367 25.109 -5.84 1 83.19 367 ASN B N 1
ATOM 6389 C CA . ASN B 1 367 ? 13.352 25.359 -4.82 1 83.19 367 ASN B CA 1
ATOM 6390 C C . ASN B 1 367 ? 13.961 25.375 -3.418 1 83.19 367 ASN B C 1
ATOM 6392 O O . ASN B 1 367 ? 14.289 24.328 -2.873 1 83.19 367 ASN B O 1
ATOM 6396 N N . SER B 1 368 ? 14 26.703 -2.885 1 90 368 SER B N 1
ATOM 6397 C CA . SER B 1 368 ? 14.797 26.859 -1.673 1 90 368 SER B CA 1
ATOM 6398 C C . SER B 1 368 ? 13.93 27.297 -0.492 1 90 368 SER B C 1
ATOM 6400 O O . SER B 1 368 ? 14.43 27.453 0.625 1 90 368 SER B O 1
ATOM 6402 N N . TYR B 1 369 ? 12.656 27.328 -0.719 1 90.88 369 TYR B N 1
ATOM 6403 C CA . TYR B 1 369 ? 11.789 27.906 0.3 1 90.88 369 TYR B CA 1
ATOM 6404 C C . TYR B 1 369 ? 11.438 26.875 1.365 1 90.88 369 TYR B C 1
ATOM 6406 O O . TYR B 1 369 ? 11.586 25.672 1.145 1 90.88 369 TYR B O 1
ATOM 6414 N N . SER B 1 370 ? 10.984 27.438 2.498 1 93 370 SER B N 1
ATOM 6415 C CA . SER B 1 370 ? 10.578 26.578 3.611 1 93 370 SER B CA 1
ATOM 6416 C C . SER B 1 370 ? 9.312 25.797 3.277 1 93 370 SER B C 1
ATOM 6418 O O . SER B 1 370 ? 8.406 26.312 2.631 1 93 370 SER B O 1
ATOM 6420 N N . ASN B 1 371 ? 9.297 24.562 3.672 1 92.31 371 ASN B N 1
ATOM 6421 C CA . ASN B 1 371 ? 8.078 23.766 3.604 1 92.31 371 ASN B CA 1
ATOM 6422 C C . ASN B 1 371 ? 7.488 23.531 4.988 1 92.31 371 ASN B C 1
ATOM 6424 O O . ASN B 1 371 ? 8.047 23.984 5.992 1 92.31 371 ASN B O 1
ATOM 6428 N N . MET B 1 372 ? 6.359 22.922 5.047 1 91.44 372 MET B N 1
ATOM 6429 C CA . MET B 1 372 ? 5.57 22.812 6.266 1 91.44 372 MET B CA 1
ATOM 6430 C C . MET B 1 372 ? 6.336 22.062 7.348 1 91.44 372 MET B C 1
ATOM 6432 O O . MET B 1 372 ? 6.125 22.297 8.539 1 91.44 372 MET B O 1
ATOM 6436 N N . TYR B 1 373 ? 7.266 21.203 6.996 1 93.62 373 TYR B N 1
ATOM 6437 C CA . TYR B 1 373 ? 7.961 20.344 7.953 1 93.62 373 TYR B CA 1
ATOM 6438 C C . TYR B 1 373 ? 8.836 21.172 8.883 1 93.62 373 TYR B C 1
ATOM 6440 O O . TYR B 1 373 ? 9.117 20.75 10.016 1 93.62 373 TYR B O 1
ATOM 6448 N N . LEU B 1 374 ? 9.227 22.328 8.422 1 95.19 374 LEU B N 1
ATOM 6449 C CA . LEU B 1 374 ? 10.172 23.141 9.188 1 95.19 374 LEU B CA 1
ATOM 6450 C C . LEU B 1 374 ? 9.602 23.5 10.555 1 95.19 374 LEU B C 1
ATOM 6452 O O . LEU B 1 374 ? 10.344 23.578 11.539 1 95.19 374 LEU B O 1
ATOM 6456 N N . HIS B 1 375 ? 8.312 23.594 10.586 1 95.31 375 HIS B N 1
ATOM 6457 C CA . HIS B 1 375 ? 7.73 24.047 11.844 1 95.31 375 HIS B CA 1
ATOM 6458 C C . HIS B 1 375 ? 6.824 22.969 12.445 1 95.31 375 HIS B C 1
ATOM 6460 O O . HIS B 1 375 ? 6.457 23.047 13.617 1 95.31 375 HIS B O 1
ATOM 6466 N N . SER B 1 376 ? 6.434 21.906 11.734 1 94.12 376 SER B N 1
ATOM 6467 C CA . SER B 1 376 ? 5.383 20.969 12.117 1 94.12 376 SER B CA 1
ATOM 6468 C C . SER B 1 376 ? 5.715 20.281 13.438 1 94.12 376 SER B C 1
ATOM 6470 O O . SER B 1 376 ? 4.84 20.109 14.289 1 94.12 376 SER B O 1
ATOM 6472 N N . GLY B 1 377 ? 6.961 19.984 13.594 1 95.25 377 GLY B N 1
ATOM 6473 C CA . GLY B 1 377 ? 7.355 19.234 14.781 1 95.25 377 GLY B CA 1
ATOM 6474 C C . GLY B 1 377 ? 7.625 20.141 15.977 1 95.25 377 GLY B C 1
ATOM 6475 O O . GLY B 1 377 ? 7.391 19.734 17.125 1 95.25 377 GLY B O 1
ATOM 6476 N N . SER B 1 378 ? 8.078 21.375 15.766 1 95.5 378 SER B N 1
ATOM 6477 C CA . SER B 1 378 ? 8.539 22.266 16.828 1 95.5 378 SER B CA 1
ATOM 6478 C C . SER B 1 378 ? 7.387 22.688 17.734 1 95.5 378 SER B C 1
ATOM 6480 O O . SER B 1 378 ? 7.578 22.922 18.922 1 95.5 378 SER B O 1
ATOM 6482 N N . ILE B 1 379 ? 6.215 22.719 17.172 1 96.12 379 ILE B N 1
ATOM 6483 C CA . ILE B 1 379 ? 5.039 23.109 17.938 1 96.12 379 ILE B CA 1
ATOM 6484 C C . ILE B 1 379 ? 4.781 22.062 19.031 1 96.12 379 ILE B C 1
ATOM 6486 O O . ILE B 1 379 ? 4.641 22.406 20.203 1 96.12 379 ILE B O 1
ATOM 6490 N N . PHE B 1 380 ? 4.805 20.812 18.672 1 96.81 380 PHE B N 1
ATOM 6491 C CA . PHE B 1 380 ? 4.547 19.75 19.625 1 96.81 380 PHE B CA 1
ATOM 6492 C C . PHE B 1 380 ? 5.711 19.594 20.594 1 96.81 380 PHE B C 1
ATOM 6494 O O . PHE B 1 380 ? 5.512 19.281 21.781 1 96.81 380 PHE B O 1
ATOM 6501 N N . TYR B 1 381 ? 6.875 19.859 20.062 1 97 381 TYR B N 1
ATOM 6502 C CA . TYR B 1 381 ? 8.055 19.844 20.922 1 97 381 TYR B CA 1
ATOM 6503 C C . TYR B 1 381 ? 7.941 20.891 22.031 1 97 381 TYR B C 1
ATOM 6505 O O . TYR B 1 381 ? 8.289 20.625 23.172 1 97 381 TYR B O 1
ATOM 6513 N N . HIS B 1 382 ? 7.457 22.047 21.719 1 96.62 382 HIS B N 1
ATOM 6514 C CA . HIS B 1 382 ? 7.227 23.109 22.688 1 96.62 382 HIS B CA 1
ATOM 6515 C C . HIS B 1 382 ? 6.27 22.656 23.781 1 96.62 382 HIS B C 1
ATOM 6517 O O . HIS B 1 382 ? 6.504 22.938 24.969 1 96.62 382 HIS B O 1
ATOM 6523 N N . TYR B 1 383 ? 5.246 21.953 23.422 1 97.06 383 TYR B N 1
ATOM 6524 C CA . TYR B 1 383 ? 4.199 21.562 24.375 1 97.06 383 TYR B CA 1
ATOM 6525 C C . TYR B 1 383 ? 4.605 20.328 25.156 1 97.06 383 TYR B C 1
ATOM 6527 O O . TYR B 1 383 ? 3.879 19.891 26.062 1 97.06 383 TYR B O 1
ATOM 6535 N N . GLY B 1 384 ? 5.75 19.734 24.781 1 96.69 384 GLY B N 1
ATOM 6536 C CA . GLY B 1 384 ? 6.27 18.656 25.609 1 96.69 384 GLY B CA 1
ATOM 6537 C C . GLY B 1 384 ? 6.133 17.297 24.969 1 96.69 384 GLY B C 1
ATOM 6538 O O . GLY B 1 384 ? 6.547 16.281 25.547 1 96.69 384 GLY B O 1
ATOM 6539 N N . LEU B 1 385 ? 5.535 17.203 23.812 1 97.31 385 LEU B N 1
ATOM 6540 C CA . LEU B 1 385 ? 5.559 15.977 23.047 1 97.31 385 LEU B CA 1
ATOM 6541 C C . LEU B 1 385 ? 6.891 15.812 22.312 1 97.31 385 LEU B C 1
ATOM 6543 O O . LEU B 1 385 ? 6.988 16.094 21.109 1 97.31 385 LEU B O 1
ATOM 6547 N N . ARG B 1 386 ? 7.809 15.297 22.984 1 96.38 386 ARG B N 1
ATOM 6548 C CA . ARG B 1 386 ? 9.188 15.43 22.516 1 96.38 386 ARG B CA 1
ATOM 6549 C C . ARG B 1 386 ? 9.641 14.188 21.766 1 96.38 386 ARG B C 1
ATOM 6551 O O . ARG B 1 386 ? 10.703 14.18 21.141 1 96.38 386 ARG B O 1
ATOM 6558 N N . ALA B 1 387 ? 8.852 13.117 21.828 1 96.12 387 ALA B N 1
ATOM 6559 C CA . ALA B 1 387 ? 9.172 11.914 21.047 1 96.12 387 ALA B CA 1
ATOM 6560 C C . ALA B 1 387 ? 8.883 12.117 19.562 1 96.12 387 ALA B C 1
ATOM 6562 O O . ALA B 1 387 ? 7.793 11.797 19.094 1 96.12 387 ALA B O 1
ATOM 6563 N N . TYR B 1 388 ? 9.852 12.547 18.812 1 95 388 TYR B N 1
ATOM 6564 C CA . TYR B 1 388 ? 9.625 12.922 17.422 1 95 388 TYR B CA 1
ATOM 6565 C C . TYR B 1 388 ? 9.359 11.695 16.578 1 95 388 TYR B C 1
ATOM 6567 O O . TYR B 1 388 ? 8.797 11.805 15.477 1 95 388 TYR B O 1
ATOM 6575 N N . GLU B 1 389 ? 9.766 10.453 17 1 94.38 389 GLU B N 1
ATOM 6576 C CA . GLU B 1 389 ? 9.453 9.219 16.281 1 94.38 389 GLU B CA 1
ATOM 6577 C C . GLU B 1 389 ? 7.949 9.023 16.156 1 94.38 389 GLU B C 1
ATOM 6579 O O . GLU B 1 389 ? 7.496 8.281 15.273 1 94.38 389 GLU B O 1
ATOM 6584 N N . TYR B 1 390 ? 7.215 9.773 16.984 1 97.75 390 TYR B N 1
ATOM 6585 C CA . TYR B 1 390 ? 5.766 9.641 17.047 1 97.75 390 TYR B CA 1
ATOM 6586 C C . TYR B 1 390 ? 5.094 10.594 16.062 1 97.75 390 TYR B C 1
ATOM 6588 O O . TYR B 1 390 ? 3.918 10.43 15.727 1 97.75 390 TYR B O 1
ATOM 6596 N N . TYR B 1 391 ? 5.754 11.586 15.523 1 97.81 391 TYR B N 1
ATOM 6597 C CA . TYR B 1 391 ? 5.133 12.695 14.812 1 97.81 391 TYR B CA 1
ATOM 6598 C C . TYR B 1 391 ? 4.492 12.227 13.516 1 97.81 391 TYR B C 1
ATOM 6600 O O . TYR B 1 391 ? 3.479 12.781 13.078 1 97.81 391 TYR B O 1
ATOM 6608 N N . CYS B 1 392 ? 5.078 11.203 12.938 1 97.56 392 CYS B N 1
ATOM 6609 C CA . CYS B 1 392 ? 4.5 10.703 11.695 1 97.56 392 CYS B CA 1
ATOM 6610 C C . CYS B 1 392 ? 3.143 10.055 11.945 1 97.56 392 CYS B C 1
ATOM 6612 O O . CYS B 1 392 ? 2.291 10.023 11.055 1 97.56 392 CYS B O 1
ATOM 6614 N N . VAL B 1 393 ? 2.885 9.562 13.18 1 98.69 393 VAL B N 1
ATOM 6615 C CA . VAL B 1 393 ? 1.572 9.039 13.539 1 98.69 393 VAL B CA 1
ATOM 6616 C C . VAL B 1 393 ? 0.547 10.172 13.547 1 98.69 393 VAL B C 1
ATOM 6618 O O . VAL B 1 393 ? -0.565 10.016 13.039 1 98.69 393 VAL B O 1
ATOM 6621 N N . LEU B 1 394 ? 0.936 11.375 14.078 1 98.5 394 LEU B N 1
ATOM 6622 C CA . LEU B 1 394 ? 0.073 12.555 14 1 98.5 394 LEU B CA 1
ATOM 6623 C C . LEU B 1 394 ? -0.288 12.867 12.555 1 98.5 394 LEU B C 1
ATOM 6625 O O . LEU B 1 394 ? -1.454 13.117 12.242 1 98.5 394 LEU B O 1
ATOM 6629 N N . PHE B 1 395 ? 0.746 12.805 11.766 1 98.44 395 PHE B N 1
ATOM 6630 C CA . PHE B 1 395 ? 0.576 13.055 10.336 1 98.44 395 PHE B CA 1
ATOM 6631 C C . PHE B 1 395 ? -0.39 12.047 9.727 1 98.44 395 PHE B C 1
ATOM 6633 O O . PHE B 1 395 ? -1.252 12.414 8.922 1 98.44 395 PHE B O 1
ATOM 6640 N N . GLY B 1 396 ? -0.282 10.805 10.094 1 98.69 396 GLY B N 1
ATOM 6641 C CA . GLY B 1 396 ? -1.154 9.758 9.578 1 98.69 396 GLY B CA 1
ATOM 6642 C C . GLY B 1 396 ? -2.607 9.953 9.969 1 98.69 396 GLY B C 1
ATOM 6643 O O . GLY B 1 396 ? -3.512 9.648 9.188 1 98.69 396 GLY B O 1
ATOM 6644 N N . VAL B 1 397 ? -2.844 10.422 11.188 1 98.81 397 VAL B N 1
ATOM 6645 C CA . VAL B 1 397 ? -4.203 10.719 11.625 1 98.81 397 VAL B CA 1
ATOM 6646 C C . VAL B 1 397 ? -4.789 11.836 10.766 1 98.81 397 VAL B C 1
ATOM 6648 O O . VAL B 1 397 ? -5.941 11.758 10.328 1 98.81 397 VAL B O 1
ATOM 6651 N N . ALA B 1 398 ? -4.023 12.82 10.5 1 98.62 398 ALA B N 1
ATOM 6652 C CA . ALA B 1 398 ? -4.473 13.969 9.719 1 98.62 398 ALA B CA 1
ATOM 6653 C C . ALA B 1 398 ? -4.73 13.57 8.266 1 98.62 398 ALA B C 1
ATOM 6655 O O . ALA B 1 398 ? -5.793 13.875 7.715 1 98.62 398 ALA B O 1
ATOM 6656 N N . ARG B 1 399 ? -3.801 12.898 7.652 1 98.62 399 ARG B N 1
ATOM 6657 C CA . ARG B 1 399 ? -3.824 12.57 6.23 1 98.62 399 ARG B CA 1
ATOM 6658 C C . ARG B 1 399 ? -4.961 11.609 5.906 1 98.62 399 ARG B C 1
ATOM 6660 O O . ARG B 1 399 ? -5.398 11.523 4.758 1 98.62 399 ARG B O 1
ATOM 6667 N N . ALA B 1 400 ? -5.469 10.922 6.93 1 98.81 400 ALA B N 1
ATOM 6668 C CA . ALA B 1 400 ? -6.531 9.938 6.742 1 98.81 400 ALA B CA 1
ATOM 6669 C C . ALA B 1 400 ? -7.754 10.57 6.082 1 98.81 400 ALA B C 1
ATOM 6671 O O . ALA B 1 400 ? -8.352 9.984 5.176 1 98.81 400 ALA B O 1
ATOM 6672 N N . VAL B 1 401 ? -8.133 11.773 6.504 1 98.62 401 VAL B N 1
ATOM 6673 C CA . VAL B 1 401 ? -9.398 12.32 6.039 1 98.62 401 VAL B CA 1
ATOM 6674 C C . VAL B 1 401 ? -9.281 12.711 4.566 1 98.62 401 VAL B C 1
ATOM 6676 O O . VAL B 1 401 ? -10.25 12.578 3.807 1 98.62 401 VAL B O 1
ATOM 6679 N N . GLY B 1 402 ? -8.117 13.18 4.125 1 98.56 402 GLY B N 1
ATOM 6680 C CA . GLY B 1 402 ? -7.922 13.453 2.711 1 98.56 402 GLY B CA 1
ATOM 6681 C C . GLY B 1 402 ? -7.883 12.195 1.858 1 98.56 402 GLY B C 1
ATOM 6682 O O . GLY B 1 402 ? -8.594 12.102 0.856 1 98.56 402 GLY B O 1
ATOM 6683 N N . ALA B 1 403 ? -7.059 11.242 2.238 1 98.62 403 ALA B N 1
ATOM 6684 C CA . ALA B 1 403 ? -6.891 10 1.491 1 98.62 403 ALA B CA 1
ATOM 6685 C C . ALA B 1 403 ? -8.211 9.242 1.382 1 98.62 403 ALA B C 1
ATOM 6687 O O . ALA B 1 403 ? -8.57 8.766 0.304 1 98.62 403 ALA B O 1
ATOM 6688 N N . LEU B 1 404 ? -8.945 9.188 2.496 1 98.88 404 LEU B N 1
ATOM 6689 C CA . LEU B 1 404 ? -10.18 8.406 2.531 1 98.88 404 LEU B CA 1
ATOM 6690 C C . LEU B 1 404 ? -11.305 9.141 1.81 1 98.88 404 LEU B C 1
ATOM 6692 O O . LEU B 1 404 ? -12.203 8.508 1.255 1 98.88 404 LEU B O 1
ATOM 6696 N N . SER B 1 405 ? -11.266 10.484 1.811 1 98.88 405 SER B N 1
ATOM 6697 C CA . SER B 1 405 ? -12.219 11.227 0.988 1 98.88 405 SER B CA 1
ATOM 6698 C C . SER B 1 405 ? -12.008 10.93 -0.494 1 98.88 405 SER B C 1
ATOM 6700 O O . SER B 1 405 ? -12.977 10.812 -1.25 1 98.88 405 SER B O 1
ATOM 6702 N N . ASN B 1 406 ? -10.781 10.883 -0.919 1 98.5 406 ASN B N 1
ATOM 6703 C CA . ASN B 1 406 ? -10.492 10.477 -2.293 1 98.5 406 ASN B CA 1
ATOM 6704 C C . ASN B 1 406 ? -11.008 9.078 -2.588 1 98.5 406 ASN B C 1
ATOM 6706 O O . ASN B 1 406 ? -11.594 8.836 -3.645 1 98.5 406 ASN B O 1
ATOM 6710 N N . LEU B 1 407 ? -10.805 8.188 -1.658 1 98.56 407 LEU B N 1
ATOM 6711 C CA . LEU B 1 407 ? -11.297 6.816 -1.805 1 98.56 407 LEU B CA 1
ATOM 6712 C C . LEU B 1 407 ? -12.812 6.793 -1.944 1 98.56 407 LEU B C 1
ATOM 6714 O O . LEU B 1 407 ? -13.352 6.055 -2.77 1 98.56 407 LEU B O 1
ATOM 6718 N N . PHE B 1 408 ? -13.523 7.559 -1.103 1 98.69 408 PHE B N 1
ATOM 6719 C CA . PHE B 1 408 ? -14.977 7.652 -1.175 1 98.69 408 PHE B CA 1
ATOM 6720 C C . PHE B 1 408 ? -15.43 8.023 -2.582 1 98.69 408 PHE B C 1
ATOM 6722 O O . PHE B 1 408 ? -16.297 7.367 -3.158 1 98.69 408 PHE B O 1
ATOM 6729 N N . TRP B 1 409 ? -14.852 9.008 -3.117 1 98.19 409 TRP B N 1
ATOM 6730 C CA . TRP B 1 409 ? -15.297 9.523 -4.406 1 98.19 409 TRP B CA 1
ATOM 6731 C C . TRP B 1 409 ? -14.938 8.555 -5.531 1 98.19 409 TRP B C 1
ATOM 6733 O O . TRP B 1 409 ? -15.695 8.414 -6.496 1 98.19 409 TRP B O 1
ATOM 6743 N N . ASP B 1 410 ? -13.781 7.938 -5.43 1 97.19 410 ASP B N 1
ATOM 6744 C CA . ASP B 1 410 ? -13.461 6.906 -6.414 1 97.19 410 ASP B CA 1
ATOM 6745 C C . ASP B 1 410 ? -14.555 5.836 -6.465 1 97.19 410 ASP B C 1
ATOM 6747 O O . ASP B 1 410 ? -14.938 5.387 -7.547 1 97.19 410 ASP B O 1
ATOM 6751 N N . ARG B 1 411 ? -15.008 5.434 -5.238 1 97.38 411 ARG B N 1
ATOM 6752 C CA . ARG B 1 411 ? -16.047 4.41 -5.168 1 97.38 411 ARG B CA 1
ATOM 6753 C C . ARG B 1 411 ? -17.391 4.957 -5.645 1 97.38 411 ARG B C 1
ATOM 6755 O O . ARG B 1 411 ? -18.125 4.273 -6.359 1 97.38 411 ARG B O 1
ATOM 6762 N N . ALA B 1 412 ? -17.703 6.164 -5.223 1 98 412 ALA B N 1
ATOM 6763 C CA . ALA B 1 412 ? -18.969 6.793 -5.578 1 98 412 ALA B CA 1
ATOM 6764 C C . ALA B 1 412 ? -19.078 6.977 -7.09 1 98 412 ALA B C 1
ATOM 6766 O O . ALA B 1 412 ? -20.172 6.875 -7.652 1 98 412 ALA B O 1
ATOM 6767 N N . LEU B 1 413 ? -18 7.223 -7.754 1 96.81 413 LEU B N 1
ATOM 6768 C CA . LEU B 1 413 ? -17.984 7.457 -9.195 1 96.81 413 LEU B CA 1
ATOM 6769 C C . LEU B 1 413 ? -17.75 6.156 -9.953 1 96.81 413 LEU B C 1
ATOM 6771 O O . LEU B 1 413 ? -17.734 6.152 -11.188 1 96.81 413 LEU B O 1
ATOM 6775 N N . MET B 1 414 ? -17.531 5.074 -9.281 1 95.44 414 MET B N 1
ATOM 6776 C CA . MET B 1 414 ? -17.359 3.74 -9.852 1 95.44 414 MET B CA 1
ATOM 6777 C C . MET B 1 414 ? -16.188 3.717 -10.844 1 95.44 414 MET B C 1
ATOM 6779 O O . MET B 1 414 ? -16.328 3.217 -11.961 1 95.44 414 MET B O 1
ATOM 6783 N N . LEU B 1 415 ? -15.117 4.359 -10.398 1 95 415 LEU B N 1
ATOM 6784 C CA . LEU B 1 415 ? -13.922 4.363 -11.234 1 95 415 LEU B CA 1
ATOM 6785 C C . LEU B 1 415 ? -13.336 2.961 -11.367 1 95 415 LEU B C 1
ATOM 6787 O O . LEU B 1 415 ? -13.438 2.156 -10.438 1 95 415 LEU B O 1
ATOM 6791 N N . GLU B 1 416 ? -12.734 2.705 -12.516 1 93.56 416 GLU B N 1
ATOM 6792 C CA . GLU B 1 416 ? -12.172 1.395 -12.828 1 93.56 416 GLU B CA 1
ATOM 6793 C C . GLU B 1 416 ? -10.875 1.157 -12.062 1 93.56 416 GLU B C 1
ATOM 6795 O O . GLU B 1 416 ? -10.234 2.107 -11.602 1 93.56 416 GLU B O 1
ATOM 6800 N N . PRO B 1 417 ? -10.484 -0.127 -11.906 1 94.25 417 PRO B N 1
ATOM 6801 C CA . PRO B 1 417 ? -9.195 -0.423 -11.273 1 94.25 417 PRO B CA 1
ATOM 6802 C C . PRO B 1 417 ? -8.016 0.21 -12.023 1 94.25 417 PRO B C 1
ATOM 6804 O O . PRO B 1 417 ? -7.992 0.211 -13.258 1 94.25 417 PRO B O 1
ATOM 6807 N N . GLU B 1 418 ? -7.148 0.816 -11.242 1 92.81 418 GLU B N 1
ATOM 6808 C CA . GLU B 1 418 ? -5.91 1.317 -11.828 1 92.81 418 GLU B CA 1
ATOM 6809 C C . GLU B 1 418 ? -4.977 0.172 -12.211 1 92.81 418 GLU B C 1
ATOM 6811 O O . GLU B 1 418 ? -4.512 -0.573 -11.352 1 92.81 418 GLU B O 1
ATOM 6816 N N . GLN B 1 419 ? -4.723 -0.013 -13.445 1 88.56 419 GLN B N 1
ATOM 6817 C CA . GLN B 1 419 ? -3.873 -1.074 -13.969 1 88.56 419 GLN B CA 1
ATOM 6818 C C . GLN B 1 419 ? -3.008 -0.567 -15.125 1 88.56 419 GLN B C 1
ATOM 6820 O O . GLN B 1 419 ? -3.406 -0.646 -16.281 1 88.56 419 GLN B O 1
ATOM 6825 N N . LEU B 1 420 ? -1.82 -0.272 -14.875 1 88.44 420 LEU B N 1
ATOM 6826 C CA . LEU B 1 420 ? -0.914 0.29 -15.867 1 88.44 420 LEU B CA 1
ATOM 6827 C C . LEU B 1 420 ? -0.234 -0.814 -16.672 1 88.44 420 LEU B C 1
ATOM 6829 O O . LEU B 1 420 ? -0.025 -1.918 -16.156 1 88.44 420 LEU B O 1
ATOM 6833 N N . GLU B 1 421 ? 0.016 -0.486 -17.859 1 87.56 421 GLU B N 1
ATOM 6834 C CA . GLU B 1 421 ? 0.757 -1.419 -18.688 1 87.56 421 GLU B CA 1
ATOM 6835 C C . GLU B 1 421 ? 2.262 -1.253 -18.516 1 87.56 421 GLU B C 1
ATOM 6837 O O . GLU B 1 421 ? 2.732 -0.177 -18.141 1 87.56 421 GLU B O 1
ATOM 6842 N N . HIS B 1 422 ? 2.941 -2.305 -18.766 1 88.94 422 HIS B N 1
ATOM 6843 C CA . HIS B 1 422 ? 4.383 -2.273 -18.562 1 88.94 422 HIS B CA 1
ATOM 6844 C C . HIS B 1 422 ? 5.129 -2.002 -19.859 1 88.94 422 HIS B C 1
ATOM 6846 O O . HIS B 1 422 ? 4.574 -2.18 -20.938 1 88.94 422 HIS B O 1
ATOM 6852 N N . ILE B 1 423 ? 6.336 -1.554 -19.766 1 90.12 423 ILE B N 1
ATOM 6853 C CA . ILE B 1 423 ? 7.289 -1.358 -20.844 1 90.12 423 ILE B CA 1
ATOM 6854 C C . ILE B 1 423 ? 8.695 -1.715 -20.375 1 90.12 423 ILE B C 1
ATOM 6856 O O . ILE B 1 423 ? 9.031 -1.511 -19.203 1 90.12 423 ILE B O 1
ATOM 6860 N N . SER B 1 424 ? 9.477 -2.363 -21.188 1 90.75 424 SER B N 1
ATOM 6861 C CA . SER B 1 424 ? 10.852 -2.693 -20.844 1 90.75 424 SER B CA 1
ATOM 6862 C C . SER B 1 424 ? 11.828 -1.663 -21.391 1 90.75 424 SER B C 1
ATOM 6864 O O . SER B 1 424 ? 11.461 -0.84 -22.234 1 90.75 424 SER B O 1
ATOM 6866 N N . LEU B 1 425 ? 13.047 -1.747 -20.922 1 89.94 425 LEU B N 1
ATOM 6867 C CA . LEU B 1 425 ? 14.086 -0.878 -21.469 1 89.94 425 LEU B CA 1
ATOM 6868 C C . LEU B 1 425 ? 14.328 -1.19 -22.938 1 89.94 425 LEU B C 1
ATOM 6870 O O . LEU B 1 425 ? 14.578 -0.284 -23.734 1 89.94 425 LEU B O 1
ATOM 6874 N N . GLU B 1 426 ? 14.203 -2.451 -23.203 1 88.56 426 GLU B N 1
ATOM 6875 C CA . GLU B 1 426 ? 14.367 -2.859 -24.609 1 88.56 426 GLU B CA 1
ATOM 6876 C C . GLU B 1 426 ? 13.258 -2.295 -25.484 1 88.56 426 GLU B C 1
ATOM 6878 O O . GLU B 1 426 ? 13.5 -1.892 -26.625 1 88.56 426 GLU B O 1
ATOM 6883 N N . ASP B 1 427 ? 12.055 -2.309 -24.969 1 88.75 427 ASP B N 1
ATOM 6884 C CA . ASP B 1 427 ? 10.938 -1.715 -25.688 1 88.75 427 ASP B CA 1
ATOM 6885 C C . ASP B 1 427 ? 11.18 -0.231 -25.969 1 88.75 427 ASP B C 1
ATOM 6887 O O . ASP B 1 427 ? 10.859 0.271 -27.047 1 88.75 427 ASP B O 1
ATOM 6891 N N . LEU B 1 428 ? 11.68 0.479 -24.938 1 88.56 428 LEU B N 1
ATOM 6892 C CA . LEU B 1 428 ? 11.93 1.914 -25.031 1 88.56 428 LEU B CA 1
ATOM 6893 C C . LEU B 1 428 ? 13.031 2.207 -26.047 1 88.56 428 LEU B C 1
ATOM 6895 O O . LEU B 1 428 ? 12.977 3.211 -26.766 1 88.56 428 LEU B O 1
ATOM 6899 N N . GLU B 1 429 ? 14.008 1.35 -26.094 1 86.19 429 GLU B N 1
ATOM 6900 C CA . GLU B 1 429 ? 15.117 1.517 -27.031 1 86.19 429 GLU B CA 1
ATOM 6901 C C . GLU B 1 429 ? 14.672 1.282 -28.469 1 86.19 429 GLU B C 1
ATOM 6903 O O . GLU B 1 429 ? 15.133 1.966 -29.391 1 86.19 429 GLU B O 1
ATOM 6908 N N . ALA B 1 430 ? 13.844 0.345 -28.625 1 80.56 430 ALA B N 1
ATOM 6909 C CA . ALA B 1 430 ? 13.352 0.023 -29.953 1 80.56 430 ALA B CA 1
ATOM 6910 C C . ALA B 1 430 ? 12.477 1.148 -30.5 1 80.56 430 ALA B C 1
ATOM 6912 O O . ALA B 1 430 ? 12.523 1.45 -31.703 1 80.56 430 ALA B O 1
#

Sequence (860 aa):
MQRTLLRPISSLRTVLSAKVESKREQLAFLRECGKTPIDDMRVSEILEGMNTMKTVLCETSRVDGKGLKLRGYSLSELIYLLPGKRKQPSLESVLWLLLTGEIPSWSEYEAFVEEISKDSDLPKATEDLLFSLPKEMHPMTQFSIALQSLNEHSQYSKSLLILPEEDHWKPMLEDILFLVSKLPRIAGIIYRNTFKDGKVCSPGHYDLAENYGRMLGWKDESFFEALRLFLLIHSDHEGGNVSTHTTKVIGSYKNNAFQAYSAGLNGLAGPIHGLGIQFCMMWLVDMWKTLGDNYDEKVVEIYVKGYLKDHGKVPGFGHPVLKSTDTRFLVQMEFADRYFKDDPLCKLIKVCNKVVPQLLNEHGKKNSYSNMYLHSGSIFYHYGLRAYEYYCVLFGVARAVGALSNLFWDRALMLEPEQLEHISLEDLEAMQRTLLRPISSLRTVLSAKVESKREQLAFLRECGKTPIDDMRVSEILEGMNTMKTVLCETSRVDGKGLKLRGYSLSELIYLLPGKRKQPSLESVLWLLLTGEIPSWSEYEAFVEEISKDSDLPKATEDLLFSLPKEMHPMTQFSIALQSLNEHSQYSKSLLILPEEDHWKPMLEDILFLVSKLPRIAGIIYRNTFKDGKVCSPGHYDLAENYGRMLGWKDESFFEALRLFLLIHSDHEGGNVSTHTTKVIGSYKNNAFQAYSAGLNGLAGPIHGLGIQFCMMWLVDMWKTLGDNYDEKVVEIYVKGYLKDHGKVPGFGHPVLKSTDTRFLVQMEFADRYFKDDPLCKLIKVCNKVVPQLLNEHGKKNSYSNMYLHSGSIFYHYGLRAYEYYCVLFGVARAVGALSNLFWDRALMLEPEQLEHISLEDLEA

Solvent-accessible surface area (backbone atoms only — not comparable to full-atom values): 44353 Å² total; per-residue (Å²): 132,82,78,77,76,75,71,78,77,62,50,70,67,60,56,42,54,56,50,46,54,54,52,46,53,55,47,56,59,51,60,76,46,23,80,44,74,75,49,78,39,31,46,36,36,48,56,46,19,28,54,82,42,65,50,29,71,28,77,38,32,44,73,45,65,78,29,60,22,53,57,81,35,41,62,71,53,40,40,70,69,36,52,59,54,89,78,21,26,33,58,66,44,50,39,47,23,46,64,65,64,42,80,64,51,70,68,37,42,54,54,48,39,52,57,41,37,75,53,29,72,69,59,67,72,45,51,54,49,61,73,66,51,61,57,82,55,55,50,56,50,53,52,32,41,47,34,41,62,49,50,87,70,39,48,32,65,69,34,63,87,74,50,59,70,89,54,47,31,57,37,42,47,51,32,43,52,50,49,63,27,28,41,38,51,54,54,14,45,50,48,20,47,49,76,56,86,51,71,57,66,77,79,53,98,44,50,66,41,48,36,24,37,42,21,64,68,51,83,55,66,68,56,30,35,51,43,19,46,51,32,56,68,42,16,58,68,38,28,19,40,52,28,26,32,41,15,36,47,28,30,32,38,65,32,41,57,37,46,9,44,28,28,7,48,45,26,29,62,6,62,80,47,38,34,36,34,34,51,18,43,52,52,52,52,52,48,42,69,71,54,52,90,80,66,54,72,65,57,50,47,53,52,49,53,53,44,32,72,76,64,72,57,58,74,29,44,32,47,97,72,38,77,39,63,30,48,56,29,52,56,50,50,52,50,36,56,73,76,45,52,82,37,67,66,54,48,50,46,54,49,45,66,63,48,46,32,58,55,32,43,74,72,67,43,87,44,35,33,44,24,43,37,54,49,62,42,56,59,42,40,71,76,62,58,64,64,45,76,46,48,40,46,58,44,51,57,17,29,43,47,34,32,48,32,52,38,43,49,42,43,55,62,64,46,43,45,50,32,37,26,53,36,34,71,66,62,72,70,102,132,81,78,77,77,74,70,78,77,59,50,71,68,58,55,42,54,55,50,45,54,54,51,47,53,55,47,56,57,52,58,76,45,21,80,44,74,74,48,77,38,31,47,37,37,48,56,47,18,28,54,81,41,63,50,30,71,28,77,38,32,44,73,45,64,78,29,61,21,52,57,82,35,42,63,70,54,40,42,70,69,38,55,58,54,89,76,22,26,34,58,64,43,51,38,47,22,46,65,64,66,43,81,64,51,69,68,37,42,54,53,47,39,50,59,40,37,74,54,28,74,67,59,66,70,45,50,55,51,60,73,66,52,62,58,81,55,54,50,55,50,53,52,34,41,48,34,41,61,49,48,85,69,40,49,32,64,68,34,63,86,76,49,60,70,89,55,47,30,58,35,41,46,49,33,44,52,50,49,63,28,27,39,40,51,54,54,14,46,52,47,19,46,49,75,56,88,52,70,57,65,77,82,53,97,42,52,65,40,48,36,24,36,40,20,63,68,51,82,55,64,67,56,29,35,52,44,20,46,51,32,56,68,42,16,59,67,39,29,19,38,52,29,25,30,42,15,39,46,28,31,33,37,64,32,42,57,37,47,11,45,29,30,7,46,45,26,31,62,5,63,80,47,38,34,36,33,34,52,20,42,51,52,52,51,51,48,42,70,71,55,51,90,78,67,55,69,67,56,51,48,53,53,50,50,53,45,31,71,76,65,73,55,58,75,28,42,33,47,97,72,38,77,40,63,30,47,57,29,51,55,49,50,52,49,35,56,72,75,45,52,83,38,66,66,54,48,50,44,53,49,44,66,65,49,45,32,58,54,33,43,74,71,68,42,87,44,34,32,44,23,43,37,56,50,62,41,55,59,41,40,72,77,62,56,63,64,45,78,46,48,41,46,58,45,50,57,16,28,42,47,34,28,49,32,50,37,42,50,43,42,54,62,63,47,44,48,51,34,38,26,51,36,32,71,67,62,71,72,102

Foldseek 3Di:
DPPPPPDPQDALVRLLVVVLVVVLVVVVVVVVVVVDDDDDDDPCCVVVVVVPPPDADAQAWDQAQVAIDGLNHDLVRCLVQADDPDSFHFLQQSLSCSQRVDRDDPVNSLVSLQVLLVQQDDDPVLLVVLLPDDLPPQLLVSLLVSLVVCQVVQPLVVCVVPDDLLCSLVSLVVLLSNVLSHLLVSLLQSQCNNPHVSDFDRADSHGSLCSSCVRVPDDDPLSSRLLSLLLNRLQADTCPQQLLVQLQQVCLVVRHNSVSNSRSSVSCPDCVHLCLLVVLLVQLVVVCVVQPQDDDLVVVLVVLLVVCVVPVDHRQFFDPRHQEAHVLLVVLLVSCVVPPCPDSSSVVLVSCQVRQLVVCVVVPHRTGHGHNSNRSNVVVVVVPVVPSSSSSSSSSSSHSSHSSSSSSSCSSNSPHNDDDDDDDPVRVVD/DPPPPPPPQDALVRLLVVVLVVVLVVVVVVVVVVVDDDDDDDPCCVVVVVVPPPDADAQAWDQAQVAIDGLNHDLVRCLVQADDPDSFHFLQQSLSCSQRVDRDDPVNSLVSLQVLLVQQDDDPVLLVVLLPDDLPPQLLVSLLVSLVVCQVVQPLVVCVVPDDLLCSLVSLVVLLSNVLSHLLVSLLQSQCNNPHVSDFDRADSHGSLCSSCVRVPDDDPLSSRLLSLLLNRLQADTQPQQLLVQLQQVCLVVRHNSVSNSRSSVSCPDVVHLCLLLVLLVQLVVVCVVQPQDDDLVRVLVVLLVVCVVPVDHRQFFDPRHQEAHVLLVVLLVSCVVPPCPDSSSVVLVSCQVRQLVVCVVVPHRTGHGHNSNRSNVVVVVVPVVPSSSSSSSSSSSHSSHSSSSSSSCSSNSPHNDDDDDDDPVRVVD

Radius of gyration: 27.36 Å; Cα contacts (8 Å, |Δi|>4): 1545; chains: 2; bounding box: 81×77×61 Å

pLDDT: mean 93.45, std 8.68, range [27.33, 98.88]

InterPro domains:
  IPR002020 Citrate synthase [PF00285] (49-411)
  IPR002020 Citrate synthase [PR00143] (179-192)
  IPR002020 Citrate synthase [PR00143] (226-241)
  IPR002020 Citrate synthase [PR00143] (249-277)
  IPR002020 Citrate synthase [PR00143] (309-329)
  IPR002020 Citrate synthase [PR00143] (369-385)
  IPR002020 Citrate synthase [PR00143] (390-404)
  IPR002020 Citrate synthase [PTHR11739] (18-420)
  IPR016142 Citrate synthase-like, large alpha subdomain [G3DSA:1.10.580.10] (17-415)
  IPR016143 Citrate synthase-like, small alpha subdomain [G3DSA:1.10.230.10] (276-389)
  IPR036969 Citrate synthase superfamily [SSF48256] (27-414)

Nearest PDB structures (foldseek):
  8gqz-assembly1_B  TM=9.777E-01  e=1.158E-32  Saccharomyces cerevisiae
  5uzq-assembly1_A  TM=9.560E-01  e=3.411E-31  Homo sapiens
  6bop-assembly2_A  TM=9.572E-01  e=1.009E-30  Aspergillus fumigatus
  6bom-assembly1_A  TM=9.478E-01  e=2.983E-30  Aspergillus fumigatus A1163
  1cts-assembly1_A  TM=9.601E-01  e=5.201E-28  Sus scrofa

Secondary structure (DSSP, 8-state):
-----------HHHHHHHHHHHHHHHHHHHHTTTT-EEEEEEHHHHHTTTTT-EEEE--SEEEETTEEEETTEEHHHHHHHS-EETTEE-HHHHHHHHHHSSPPPHHHHHHHHHHHHHT-PPPHHHHHHHHHS-TTS-HHHHHHHHHHHTGGG-HHHHHTTTS-GGGTHHHHHHHHHHHHHHHHHHHHHHHHHHHS-S--PPP-SS-HHHHHHHHHT---HHHHHHHHHHHHHTS---S-SHHHHHHHHHHHTT--HHHHHHHHHHHHTSTTTTTHHHHHHHHHHHHHHHH-S---HHHHHHHHHHHHHHHSS-TTB--SS-SS--HHHHHHHHHHHHH-TT-HHHHHHHHHHHHHHHHHHHTT-S--SB-THHHHHHHHHHHT---GGGHHHHHHHHHHHHHHHHHHHHHHTTPPP--PEEE-HHHHH-/-----------HHHHHHHHHHHHHHHHHHHHHTTT-EEEEEEHHHHHTTTTT-EEEE--SEEEETTEEEETTEEHHHHHHHS-EETTEE-HHHHHHHHHHSSPPPHHHHHHHHHHHHHT-PPPHHHHHHHHHS-TTS-HHHHHHHHHHHTGGG-HHHHHTTTS-GGGTHHHHHHHHHHHHHHHHHHHHHHHHHHHS-S--PPP-SS-HHHHHHHHHT---HHHHHHHHHHHHHTS---S-SHHHHHHHHHHHTT--HHHHHHHHHHHHTSTTTTTHHHHHHHHHHHHHHHH-S---HHHHHHHHHHHHHHHSS-TTB--SS-SS--HHHHHHHHHHHHH-TT-HHHHHHHHHHHHHHHHHHHTT-S--SB-THHHHHHHHHHHT---GGGHHHHHHHHHHHHHHHHHHHHHHTTPPP--PEEE-HHHHH-